Protein 7XRX (pdb70)

Organism: Pseudomonas aeruginosa (strain ATCC 15692 / DSM 22644 / CIP 104116 / JCM 14847 / LMG 12228 / 1C / PRS 101 / PAO1) (NCBI:txid208964)

B-factor: mean 23.04, std 9.78, range [2.26, 68.42]

Secondary structure (DSSP, 8-state):
-HHHHHHHHHHHHHHHHHHHHHHHHHHHHHHHHHHHHHHHHS-SHHHHHHHHHHHHHHHHHHHTTGGGTTTSHHHHHHHTTTS-----GGGTS---TT----TT-TTTT--TTT-SEEEETTEEEE-SS--HHHHHHTTTGGG-TT---SSHHHHHHHHH---TTTTSS------GGGG--STT--SS-HHHHHHHHHHHHHHHHHHHH--GGG-TT-TTSHHHHHHHS-HHHHHH-----TIIIIIIIII--HHHHHT-GGGSTTTTT--HHHHHHHHHHHHHHHHHTEEE-TTS-EEE-S-HHHHHHHH-HHHHHHHHHHHHHHHHHHHHHHHHHHHH---TT---TT-HHHHHHHHHHHHHHHHHHHHHHHHHHHTT--------TT---/--HHHHHHHHHHHHHHHHHHHHHHHHHHHHHHHHHHHHHHS-SHHHHHHHHHHHHHHHHHHHTTGGGTTTSHHHHHHHTTTS-----GGGTS---TT----TT-TTTT--TTT-SEEESSSSEEE-SS--HHHHHTTTTGGG-TT---SSHHHHHHHHH---TTTTSS------GGGG--GGG--SS-HHHHHHHHHHHHHHHHHHHH--GGG-TT-TTSHHHHHHHS-HHHHHH-----TIIIIIIIII--HHHHTT-GGGSTTTTT--HHHHHHHHHHHHHHHHHTEEE-TTS-EEE-S-HHHHHHHH-HHHHHHHHHHHHHHHHHHHHHHHHHHTT---TT---TT-HHHHHHHHHHHHHHHHHHHHHHHHHHHTT--------TT---/---HHHHHHHHHHHHHHHHHHHHHHHHHHHHHHHHHHHHHHS-SHHHHHHHHHHHHHHHHHHHTTGGGTTTSHHHHHHHTTTS-----GGGTS---TT----TT-TTTT--TTT-SEEEETTEEEE-SS--HHHHHTTTTGGG-TT---SSHHHHHHHHH---TTTTSS------GGGG--GGG--SS-HHHHHHHHHHHHHHHHHHHH--TTT-TT-TTSHHHHHHHS-HHHHHH-----TIIIIIIIII--HHHHHT-GGGSTTTTT--HHHHHHHHHHHHHHHHHTEEE-TTS-EEE-S-HHHHHHHH-HHHHHHHHHHHHHHHHHHHHHHHHHHTT---TT---TT-HHHHHHHHHHHHHHHHHHHHHHHHHHHTT--------TT---

Solvent-accessible surface area: 47659 Å² total

Nearest PDB structures (foldseek):
  7xrx-assembly2_B  TM=1.000E+00  e=7.780E-54  Pseudomonas aeruginosa PAO1
  4ecg-assembly1_A  TM=7.303E-01  e=6.014E-10  Parabacteroides distasonis ATCC 8503
  6xkw-assembly1_n  TM=1.378E-01  e=2.126E+00  Rhodobacter capsulatus SB 1003
  7xrx-assembly2_B  TM=1.001E+00  e=9.616E-55  Pseudomonas aeruginosa PAO1
  4ecg-assembly1_A  TM=7.564E-01  e=6.816E-10  Parabacteroides distasonis ATCC 8503

Foldseek 3Di:
DVLQVLLLQLLLLLLVQLLQLLVLLLVLLVVLLVLLVVCLVPPADVSLVSNVVSLVSSLLSVLLNLLLPPLQVVCVVQCLQAQQDDALLLLAADDDPVRDDDPQFQSSNQHLLADQWGQRPNDTDGNVDPALVRQSVQQCNNNDNNRHLAHSQVLLCLSFNAQPQQLDFDFRHDGSLCQVPDDSHDRPSNVSSSSSNSRRSVSNSVSSVCSVLSDPPDCPHVVVVLSPDRSLSSVLSLLSLQLLAANQLNQCVVCLVVLNLSSHSSNGSLCSLSSSLSNLVSVVCQQQSWDQHPVRDISGTNGVLVSLCVLPVVLSVQLNVLSVQLNVLSVVQVCCCPVVVRGLSNSHPPDPVSSVSSVSNSVSSVSSSVSSQVSSVSVVNHPSPHDNNPDDD/DDQVLLLFLLLLLLVQLLQLLVLLLVLLVVLLVLLVVCLVPPAPVSLVSNLVSLVSSLQSVLLNLLLPPLQVVCVVQCLQAQQDDALLLLAADDDPVRDDDPPDQSSNQHLLADQWGDRDDDIDGCVDPALVSQSVCCCNPVNNNHHRAHSQVLLCLSFNAQPQQLDFDFRHDGSLCQPDDPSHDRPNNVSSSSSNSRRSVSNSVSSVLSVLSDPPDCDHVSNVLSPDRSLSSLLSLLSLQLLAANQLNQCVVCLVVLNLSSHSSNGSLCSLSSSLSNLVSVVCQQQSWDQHPVRDMRGDSGVLVVLCVLPVVLSVQLNVLSVVLNVLSVVQVCCCPVVVCGLSNSHPVCPVSSVSSVSNSVSSVSSSVSSQVSCVSVVNHPSCHDNNPDDD/DFDQVLLLQLLLLLLVQLLQLLVLLLVLLVVLLVLLVVCLVPPAPVSLVSNVVSLLSSLQSVLLNLLLPPLQPVCVVQCLQAQQDDALCLLAADDDPVRDDDPPFQRSNQHLLADQWGDRPPDIGGCVDPALVRQSVCQCNPVNNNHHRAHSQVLLCLSFNAQPQQLDFDFRHDGSLCQPDDPSHPRPNNVSSSSSNSRRSVSNSVSSVVSVLSDPPDCPHVNVVLSPDRSLSSVLSLLSLQLLAANQLNQCVVCLVVLNLSSHSSNGSLCSLSSNLSNLVSVVCQQQSWDQHPVGDMSHTSGVLVSLCVLPVVLSVQLNVLSVVLNVLSVVQVCCCPVVVRGLSNSHPPCPVSSVSSVSNSVSSVSSSVSSQVSSVSVVNHPSCHDNNPDDD

Sequence (1178 aa):
KVDEAAAKAVIKNYADLAEATFADALSTAKDLQKAIDAFLAKPDAETLKAAKEAWFAARTPYSQSEAFRFGNAIIDDWEGQVNAWPLDEGLIDYVAKDYQHALGNPGATANIVANTEIQVGEDKIDVKEITGEKLASLNELGGSEANVATGYHAIEFLLWGQDLNGTGPGAGNRPATDYAQGKDCTGGHCDRRAAYLKAVTDLLVSDLEYAGQWKAGVADNYRAKLEAEPVDTGLRKFFGGSLSLGELAGERKVALEANSTEDEHDCFSDDTHHTLFFNGKSIRNIYLGEYKRIDGSVVKGPSLADLVAKADAAANDTLKADLADTEAKLQAIVDSAEKDGVHFDQIAPDNKDGQQKIRDAIAALVKQTGAIEQAAGKLGIQDLKPDNADHEFVDEAAAKAVIKNYADLAEATFADALSTAKDLQKAIDAFLAKPDAETLKAAKEAWFAARTPYSQSEAFRFGNAIIDDWEGQVNAWPLDEGLIDYVAKDYQHALGNPGATANIVANTEIQVGEDKIDVKEITGEKLASLNELGGSEANVATGYHAIEFLLWGQDLNGTGPGAGNRPATDYAQGKDCTGGHCDRRAAYLKAVTDLLVSDLEYAGQWKAGVADNYRAKLEAEPVDTGLRKFFGGSLSLGELAGERKVALEANSTEDEHDCFSDDTHHTLFFNGKSIRNIYLGEYKRIDGSVVKGPSLADLVAKADAAANDTLKADLADTEAKLQAIVDSAEKDGVHFDQIAPDNKDGQQKIRDAIAALVKQTGAIEQAAGKLGIQDLKPDNADHEFKVDEAAAKAVIKNYADLAEATFADALSTAKDLQKAIDAFLAKPDAETLKAAKEAWFAARTPYSQSEAFRFGNAIIDDWEGQVNAWPLDEGLIDYVAKDYQHALGNPGATANIVANTEIQVGEDKIDVKEITGEKLASLNELGGSEANVATGYHAIEFLLWGQDLNGTGPGAGNRPATDYAQGKDCTGGHCDRRAAYLKAVTDLLVSDLEYAGQWKAGVADNYRAKLEAEPVDTGLRKFFGGSLSLGELAGERKVALEANSTEDEHDCFSDDTHHTLFFNGKSIRNIYLGEYKRIDGSVVKGPSLADLVAKADAAANDTLKADLADTEAKLQAIVDSAEKDGVHFDQIAPDNKDGQQKIRDAIAALVKQTGAIEQAAGKLGIQDLKPDNADHEF

CATH classification: 1.20.1420.20

InterPro domains:
  IPR018976 Imelysin-like domain [PF09375] (67-422)
  IPR038352 Imelysin-like domain superfamily [G3DSA:1.20.1420.20] (27-430)

Structure (mmCIF, N/CA/C/O backbone):
data_7XRX
#
_entry.id   7XRX
#
_cell.length_a   87.927
_cell.length_b   78.141
_cell.length_c   99.916
_cell.angle_alpha   90.000
_cell.angle_beta   113.520
_cell.angle_gamma   90.000
#
_symmetry.space_group_name_H-M   'P 1 21 1'
#
loop_
_entity.id
_entity.type
_entity.pdbx_description
1 polymer 'Insulin-cleaving metalloproteinase outer membrane protein'
2 non-polymer 'CALCIUM ION'
3 water water
#
loop_
_atom_site.group_PDB
_atom_site.id
_atom_site.type_symbol
_atom_site.label_atom_id
_atom_site.label_alt_id
_atom_site.label_comp_id
_atom_site.label_asym_id
_atom_site.label_entity_id
_atom_site.label_seq_id
_atom_site.pdbx_PDB_ins_code
_atom_site.Cartn_x
_atom_site.Cartn_y
_atom_site.Cartn_z
_atom_site.occupancy
_atom_site.B_iso_or_equiv
_atom_site.auth_seq_id
_atom_site.auth_comp_id
_atom_site.auth_asym_id
_atom_site.auth_atom_id
_atom_site.pdbx_PDB_model_num
ATOM 1 N N . LYS A 1 1 ? -46.285 91.388 73.606 1.00 20.45 1 LYS A N 1
ATOM 2 C CA . LYS A 1 1 ? -45.161 91.180 74.511 1.00 22.97 1 LYS A CA 1
ATOM 3 C C . LYS A 1 1 ? -44.713 89.722 74.478 1.00 20.55 1 LYS A C 1
ATOM 4 O O . LYS A 1 1 ? -43.515 89.442 74.474 1.00 19.47 1 LYS A O 1
ATOM 10 N N . VAL A 1 2 ? -45.679 88.799 74.411 1.00 20.10 2 VAL A N 1
ATOM 11 C CA . VAL A 1 2 ? -45.346 87.375 74.415 1.00 18.87 2 VAL A CA 1
ATOM 12 C C . VAL A 1 2 ? -44.659 86.972 73.106 1.00 18.14 2 VAL A C 1
ATOM 13 O O . VAL A 1 2 ? -43.685 86.208 73.115 1.00 15.91 2 VAL A O 1
ATOM 17 N N . ASP A 1 3 ? -45.150 87.469 71.963 1.00 20.82 3 ASP A N 1
ATOM 18 C CA . ASP A 1 3 ? -44.515 87.146 70.679 1.00 21.65 3 ASP A CA 1
ATOM 19 C C . ASP A 1 3 ? -43.097 87.691 70.607 1.00 17.40 3 ASP A C 1
ATOM 20 O O . ASP A 1 3 ? -42.187 87.017 70.108 1.00 18.97 3 ASP A O 1
ATOM 25 N N . GLU A 1 4 ? -42.898 88.929 71.068 1.00 19.03 4 GLU A N 1
ATOM 26 C CA . GLU A 1 4 ? -41.560 89.512 71.063 1.00 17.99 4 GLU A CA 1
ATOM 27 C C . GLU A 1 4 ? -40.620 88.734 71.979 1.00 16.84 4 GLU A C 1
ATOM 28 O O . GLU A 1 4 ? -39.464 88.477 71.622 1.00 14.98 4 GLU A O 1
ATOM 34 N N . ALA A 1 5 ? -41.103 88.344 73.163 1.00 16.30 5 ALA A N 1
ATOM 35 C CA . ALA A 1 5 ? -40.265 87.598 74.091 1.00 14.19 5 ALA A CA 1
ATOM 36 C C . ALA A 1 5 ? -39.876 86.237 73.515 1.00 12.66 5 ALA A C 1
ATOM 37 O O . ALA A 1 5 ? -38.753 85.762 73.730 1.00 13.01 5 ALA A O 1
ATOM 39 N N . ALA A 1 6 ? -40.791 85.590 72.783 1.00 12.95 6 ALA A N 1
ATOM 40 C CA . ALA A 1 6 ? -40.460 84.311 72.159 1.00 14.01 6 ALA A CA 1
ATOM 41 C C . ALA A 1 6 ? -39.380 84.471 71.091 1.00 13.67 6 ALA A C 1
ATOM 42 O O . ALA A 1 6 ? -38.456 83.649 71.002 1.00 12.01 6 ALA A O 1
ATOM 44 N N . ALA A 1 7 ? -39.489 85.506 70.255 1.00 13.40 7 ALA A N 1
ATOM 45 C CA . ALA A 1 7 ? -38.442 85.762 69.267 1.00 12.59 7 ALA A CA 1
ATOM 46 C C . ALA A 1 7 ? -37.113 86.074 69.951 1.00 12.31 7 ALA A C 1
ATOM 47 O O . ALA A 1 7 ? -36.060 85.577 69.535 1.00 11.77 7 ALA A O 1
ATOM 49 N N . LYS A 1 8 ? -37.150 86.894 71.007 1.00 12.29 8 LYS A N 1
ATOM 50 C CA . LYS A 1 8 ? -35.948 87.199 71.781 1.00 14.96 8 LYS A CA 1
ATOM 51 C C . LYS A 1 8 ? -35.284 85.931 72.314 1.00 13.71 8 LYS A C 1
ATOM 52 O O . LYS A 1 8 ? -34.053 85.804 72.279 1.00 14.65 8 LYS A O 1
ATOM 58 N N . ALA A 1 9 ? -36.080 84.983 72.815 1.00 13.57 9 ALA A N 1
ATOM 59 C CA . ALA A 1 9 ? -35.507 83.751 73.358 1.00 13.28 9 ALA A CA 1
ATOM 60 C C . ALA A 1 9 ? -34.844 82.917 72.266 1.00 12.50 9 ALA A C 1
ATOM 61 O O . ALA A 1 9 ? -33.820 82.259 72.509 1.00 12.66 9 ALA A O 1
ATOM 63 N N . VAL A 1 10 ? -35.423 82.918 71.065 1.00 13.51 10 VAL A N 1
ATOM 64 C CA . VAL A 1 10 ? -34.858 82.166 69.951 1.00 13.11 10 VAL A CA 1
ATOM 65 C C . VAL A 1 10 ? -33.528 82.777 69.515 1.00 13.50 10 VAL A C 1
ATOM 66 O O . VAL A 1 10 ? -32.561 82.060 69.236 1.00 13.70 10 VAL A O 1
ATOM 70 N N . ILE A 1 11 ? -33.449 84.111 69.469 1.00 13.26 11 ILE A N 1
ATOM 71 C CA . ILE A 1 11 ? -32.215 84.780 69.047 1.00 13.72 11 ILE A CA 1
ATOM 72 C C . ILE A 1 11 ? -31.125 84.600 70.092 1.00 14.86 11 ILE A C 1
ATOM 73 O O . ILE A 1 11 ? -29.936 84.479 69.760 1.00 13.76 11 ILE A O 1
ATOM 78 N N . LYS A 1 12 ? -31.507 84.556 71.364 1.00 15.32 12 LYS A N 1
ATOM 79 C CA . LYS A 1 12 ? -30.541 84.318 72.426 1.00 15.68 12 LYS A CA 1
ATOM 80 C C . LYS A 1 12 ? -29.950 82.916 72.321 1.00 13.66 12 LYS A C 1
ATOM 81 O O . LYS A 1 12 ? -28.734 82.736 72.461 1.00 14.29 12 LYS A O 1
ATOM 87 N N . ASN A 1 13 ? -30.798 81.908 72.081 1.00 15.14 13 ASN A N 1
ATOM 88 C CA . ASN A 1 13 ? -30.295 80.553 71.878 1.00 15.78 13 ASN A CA 1
ATOM 89 C C . ASN A 1 13 ? -29.429 80.469 70.628 1.00 14.06 13 ASN A C 1
ATOM 90 O O . ASN A 1 13 ? -28.415 79.755 70.606 1.00 14.21 13 ASN A O 1
ATOM 95 N N . TYR A 1 14 ? -29.830 81.177 69.572 1.00 13.10 14 TYR A N 1
ATOM 96 C CA . TYR A 1 14 ? -29.025 81.257 68.360 1.00 13.08 14 TYR A CA 1
ATOM 97 C C . TYR A 1 14 ? -27.601 81.725 68.674 1.00 14.15 14 TYR A C 1
ATOM 98 O O . TYR A 1 14 ? -26.619 81.125 68.218 1.00 12.84 14 TYR A O 1
ATOM 107 N N . ALA A 1 15 ? -27.469 82.764 69.500 1.00 14.12 15 ALA A N 1
ATOM 108 C CA . ALA A 1 15 ? -26.142 83.225 69.899 1.00 13.30 15 ALA A CA 1
ATOM 109 C C . ALA A 1 15 ? -25.412 82.178 70.738 1.00 15.14 15 ALA A C 1
ATOM 110 O O . ALA A 1 15 ? -24.181 82.050 70.632 1.00 14.87 15 ALA A O 1
ATOM 112 N N . ASP A 1 16 ? -26.149 81.418 71.564 1.00 14.23 16 ASP A N 1
ATOM 113 C CA . ASP A 1 16 ? -25.547 80.330 72.340 1.00 13.95 16 ASP A CA 1
ATOM 114 C C . ASP A 1 16 ? -25.006 79.226 71.436 1.00 16.29 16 ASP A C 1
ATOM 115 O O . ASP A 1 16 ? -23.956 78.634 71.724 1.00 14.71 16 ASP A O 1
ATOM 120 N N . LEU A 1 17 ? -25.731 78.902 70.364 1.00 13.29 17 LEU A N 1
ATOM 121 C CA . LEU A 1 17 ? -25.219 77.933 69.401 1.00 14.12 17 LEU A CA 1
ATOM 122 C C . LEU A 1 17 ? -23.925 78.425 68.773 1.00 14.01 17 LEU A C 1
ATOM 123 O O . LEU A 1 17 ? -22.959 77.664 68.644 1.00 14.94 17 LEU A O 1
ATOM 128 N N . ALA A 1 18 ? -23.889 79.699 68.374 1.00 13.97 18 ALA A N 1
ATOM 129 C CA . ALA A 1 18 ? -22.676 80.242 67.775 1.00 16.01 18 ALA A CA 1
ATOM 130 C C . ALA A 1 18 ? -21.538 80.271 68.782 1.00 14.97 18 ALA A C 1
ATOM 131 O O . ALA A 1 18 ? -20.401 79.916 68.449 1.00 15.94 18 ALA A O 1
ATOM 133 N N . GLU A 1 19 ? -21.829 80.687 70.018 1.00 13.13 19 GLU A N 1
ATOM 134 C CA . GLU A 1 19 ? -20.831 80.682 71.084 1.00 15.83 19 GLU A CA 1
ATOM 135 C C . GLU A 1 19 ? -20.200 79.300 71.251 1.00 13.90 19 GLU A C 1
ATOM 136 O O . GLU A 1 19 ? -18.973 79.171 71.348 1.00 13.60 19 GLU A O 1
ATOM 142 N N . ALA A 1 20 ? -21.028 78.254 71.283 1.00 15.88 20 ALA A N 1
ATOM 143 C CA . ALA A 1 20 ? -20.514 76.905 71.513 1.00 18.09 20 ALA A CA 1
ATOM 144 C C . ALA A 1 20 ? -19.785 76.371 70.286 1.00 16.25 20 ALA A C 1
ATOM 145 O O . ALA A 1 20 ? -18.776 75.659 70.414 1.00 15.81 20 ALA A O 1
ATOM 147 N N . THR A 1 21 ? -20.293 76.680 69.089 1.00 13.04 21 THR A N 1
ATOM 148 C CA . THR A 1 21 ? -19.625 76.242 67.868 1.00 13.49 21 THR A CA 1
ATOM 149 C C . THR A 1 21 ? -18.239 76.873 67.750 1.00 17.53 21 THR A C 1
ATOM 150 O O . THR A 1 21 ? -17.238 76.170 67.548 1.00 16.71 21 THR A O 1
ATOM 154 N N . PHE A 1 22 ? -18.150 78.194 67.914 1.00 15.14 22 PHE A N 1
ATOM 155 C CA . PHE A 1 22 ? -16.843 78.833 67.795 1.00 15.40 22 PHE A CA 1
ATOM 156 C C . PHE A 1 22 ? -15.925 78.451 68.945 1.00 17.89 22 PHE A C 1
ATOM 157 O O . PHE A 1 22 ? -14.707 78.374 68.762 1.00 18.00 22 PHE A O 1
ATOM 165 N N . ALA A 1 23 ? -16.483 78.194 70.129 1.00 17.92 23 ALA A N 1
ATOM 166 C CA . ALA A 1 23 ? -15.658 77.700 71.227 1.00 19.31 23 ALA A CA 1
ATOM 167 C C . ALA A 1 23 ? -15.052 76.341 70.889 1.00 18.00 23 ALA A C 1
ATOM 168 O O . ALA A 1 23 ? -13.882 76.078 71.200 1.00 18.75 23 ALA A O 1
ATOM 170 N N . ASP A 1 24 ? -15.839 75.461 70.252 1.00 17.87 24 ASP A N 1
ATOM 171 C CA . ASP A 1 24 ? -15.318 74.169 69.814 1.00 17.49 24 ASP A CA 1
ATOM 172 C C . ASP A 1 24 ? -14.271 74.339 68.718 1.00 17.03 24 ASP A C 1
ATOM 173 O O . ASP A 1 24 ? -13.249 73.640 68.709 1.00 17.21 24 ASP A O 1
ATOM 178 N N . ALA A 1 25 ? -14.524 75.242 67.767 1.00 17.14 25 ALA A N 1
ATOM 179 C CA . ALA A 1 25 ? -13.526 75.544 66.749 1.00 15.98 25 ALA A CA 1
ATOM 180 C C . ALA A 1 25 ? -12.225 76.029 67.383 1.00 16.78 25 ALA A C 1
ATOM 181 O O . ALA A 1 25 ? -11.134 75.613 66.974 1.00 17.04 25 ALA A O 1
ATOM 183 N N . LEU A 1 26 ? -12.322 76.891 68.399 1.00 17.14 26 LEU A N 1
ATOM 184 C CA . LEU A 1 26 ? -11.119 77.395 69.065 1.00 16.26 26 LEU A CA 1
ATOM 185 C C . LEU A 1 26 ? -10.363 76.272 69.779 1.00 16.69 26 LEU A C 1
ATOM 186 O O . LEU A 1 26 ? -9.136 76.149 69.643 1.00 17.85 26 LEU A O 1
ATOM 191 N N . SER A 1 27 ? -11.074 75.436 70.540 1.00 17.32 27 SER A N 1
ATOM 192 C CA . SER A 1 27 ? -10.382 74.397 71.300 1.00 22.26 27 SER A CA 1
ATOM 193 C C . SER A 1 27 ? -9.723 73.371 70.376 1.00 22.34 27 SER A C 1
ATOM 194 O O . SER A 1 27 ? -8.592 72.933 70.634 1.00 21.53 27 SER A O 1
ATOM 197 N N . THR A 1 28 ? -10.399 72.988 69.282 1.00 20.12 28 THR A N 1
ATOM 198 C CA . THR A 1 28 ? -9.782 72.053 68.342 1.00 19.52 28 THR A CA 1
ATOM 199 C C . THR A 1 28 ? -8.635 72.700 67.577 1.00 19.56 28 THR A C 1
ATOM 200 O O . THR A 1 28 ? -7.669 72.014 67.210 1.00 20.86 28 THR A O 1
ATOM 204 N N . ALA A 1 29 ? -8.715 74.008 67.317 1.00 18.28 29 ALA A N 1
ATOM 205 C CA . ALA A 1 29 ? -7.561 74.689 66.741 1.00 19.82 29 ALA A CA 1
ATOM 206 C C . ALA A 1 29 ? -6.381 74.701 67.709 1.00 20.23 29 ALA A C 1
ATOM 207 O O . ALA A 1 29 ? -5.226 74.640 67.272 1.00 20.84 29 ALA A O 1
ATOM 209 N N . LYS A 1 30 ? -6.643 74.773 69.019 1.00 20.13 30 LYS A N 1
ATOM 210 C CA . LYS A 1 30 ? -5.549 74.690 69.984 1.00 22.45 30 LYS A CA 1
ATOM 211 C C . LYS A 1 30 ? -4.925 73.299 69.998 1.00 22.09 30 LYS A C 1
ATOM 212 O O . LYS A 1 30 ? -3.701 73.169 70.133 1.00 22.84 30 LYS A O 1
ATOM 218 N N . ASP A 1 31 ? -5.750 72.250 69.879 1.00 22.45 31 ASP A N 1
ATOM 219 C CA . ASP A 1 31 ? -5.224 70.897 69.697 1.00 23.26 31 ASP A CA 1
ATOM 220 C C . ASP A 1 31 ? -4.355 70.811 68.449 1.00 23.53 31 ASP A C 1
ATOM 221 O O . ASP A 1 31 ? -3.286 70.184 68.464 1.00 21.76 31 ASP A O 1
ATOM 226 N N . LEU A 1 32 ? -4.820 71.410 67.349 1.00 20.49 32 LEU A N 1
ATOM 227 C CA . LEU A 1 32 ? -4.039 71.447 66.119 1.00 19.53 32 LEU A CA 1
ATOM 228 C C . LEU A 1 32 ? -2.714 72.168 66.331 1.00 20.86 32 LEU A C 1
ATOM 229 O O . LEU A 1 32 ? -1.670 71.733 65.827 1.00 21.05 32 LEU A O 1
ATOM 234 N N . GLN A 1 33 ? -2.744 73.288 67.062 1.00 20.54 33 GLN A N 1
ATOM 235 C CA . GLN A 1 33 ? -1.520 74.017 67.369 1.00 22.13 33 GLN A CA 1
ATOM 236 C C . GLN A 1 33 ? -0.514 73.129 68.096 1.00 25.64 33 GLN A C 1
ATOM 237 O O . GLN A 1 33 ? 0.683 73.131 67.775 1.00 22.62 33 GLN A O 1
ATOM 243 N N . LYS A 1 34 ? -0.986 72.343 69.063 1.00 22.36 34 LYS A N 1
ATOM 244 C CA . LYS A 1 34 ? -0.059 71.501 69.819 1.00 27.96 34 LYS A CA 1
ATOM 245 C C . LYS A 1 34 ? 0.486 70.370 68.945 1.00 26.78 34 LYS A C 1
ATOM 246 O O . LYS A 1 34 ? 1.676 70.034 69.020 1.00 27.11 34 LYS A O 1
ATOM 252 N N . ALA A 1 35 ? -0.352 69.763 68.086 1.00 23.72 35 ALA A N 1
ATOM 253 C CA . ALA A 1 35 ? 0.138 68.727 67.181 1.00 23.64 35 ALA A CA 1
ATOM 254 C C . ALA A 1 35 ? 1.108 69.303 66.154 1.00 24.25 35 ALA A C 1
ATOM 255 O O . ALA A 1 35 ? 2.106 68.659 65.810 1.00 24.02 35 ALA A O 1
ATOM 257 N N . ILE A 1 36 ? 0.846 70.516 65.658 1.00 23.32 36 ILE A N 1
ATOM 258 C CA . ILE A 1 36 ? 1.790 71.147 64.735 1.00 25.00 36 ILE A CA 1
ATOM 259 C C . ILE A 1 36 ? 3.108 71.474 65.441 1.00 25.37 36 ILE A C 1
ATOM 260 O O . ILE A 1 36 ? 4.193 71.246 64.890 1.00 23.39 36 ILE A O 1
ATOM 265 N N . ASP A 1 37 ? 3.039 71.987 66.677 1.00 26.81 37 ASP A N 1
ATOM 266 C CA . ASP A 1 37 ? 4.250 72.215 67.464 1.00 27.77 37 ASP A CA 1
ATOM 267 C C . ASP A 1 37 ? 5.051 70.930 67.639 1.00 26.00 37 ASP A C 1
ATOM 268 O O . ASP A 1 37 ? 6.285 70.934 67.529 1.00 25.74 37 ASP A O 1
ATOM 273 N N . ALA A 1 38 ? 4.367 69.823 67.935 1.00 24.97 38 ALA A N 1
ATOM 274 C CA . ALA A 1 38 ? 5.054 68.543 68.087 1.00 26.80 38 ALA A CA 1
ATOM 275 C C . ALA A 1 38 ? 5.681 68.100 66.775 1.00 28.25 38 ALA A C 1
ATOM 276 O O . ALA A 1 38 ? 6.762 67.494 66.758 1.00 26.31 38 ALA A O 1
ATOM 278 N N . PHE A 1 39 ? 5.011 68.394 65.663 1.00 24.77 39 PHE A N 1
ATOM 279 C CA . PHE A 1 39 ? 5.512 68.011 64.351 1.00 24.65 39 PHE A CA 1
ATOM 280 C C . PHE A 1 39 ? 6.769 68.795 63.998 1.00 25.14 39 PHE A C 1
ATOM 281 O O . PHE A 1 39 ? 7.768 68.216 63.556 1.00 26.52 39 PHE A O 1
ATOM 289 N N . LEU A 1 40 ? 6.748 70.112 64.211 1.00 21.05 40 LEU A N 1
ATOM 290 C CA . LEU A 1 40 ? 7.913 70.931 63.893 1.00 25.45 40 LEU A CA 1
ATOM 291 C C . LEU A 1 40 ? 9.118 70.540 64.742 1.00 28.31 40 LEU A C 1
ATOM 292 O O . LEU A 1 40 ? 10.261 70.582 64.266 1.00 28.05 40 LEU A O 1
ATOM 297 N N . ALA A 1 41 ? 8.879 70.150 65.998 1.00 28.23 41 ALA A N 1
ATOM 298 C CA . ALA A 1 41 ? 9.975 69.755 66.880 1.00 29.44 41 ALA A CA 1
ATOM 299 C C . ALA A 1 41 ? 10.592 68.426 66.455 1.00 31.07 41 ALA A C 1
ATOM 300 O O . ALA A 1 41 ? 11.811 68.238 66.572 1.00 32.16 41 ALA A O 1
ATOM 302 N N . LYS A 1 42 ? 9.776 67.490 65.969 1.00 30.54 42 LYS A N 1
ATOM 303 C CA . LYS A 1 42 ? 10.229 66.139 65.619 1.00 31.18 42 LYS A CA 1
ATOM 304 C C . LYS A 1 42 ? 9.499 65.675 64.362 1.00 31.66 42 LYS A C 1
ATOM 305 O O . LYS A 1 42 ? 8.599 64.825 64.416 1.00 31.58 42 LYS A O 1
ATOM 311 N N . PRO A 1 43 ? 9.873 66.211 63.196 1.00 28.18 43 PRO A N 1
ATOM 312 C CA . PRO A 1 43 ? 9.119 65.927 61.960 1.00 28.96 43 PRO A CA 1
ATOM 313 C C . PRO A 1 43 ? 9.385 64.523 61.432 1.00 28.84 43 PRO A C 1
ATOM 314 O O . PRO A 1 43 ? 10.506 64.199 61.034 1.00 29.53 43 PRO A O 1
ATOM 318 N N . ASP A 1 44 ? 8.346 63.691 61.421 1.00 26.11 44 ASP A N 1
ATOM 319 C CA . ASP A 1 44 ? 8.429 62.370 60.810 1.00 30.11 44 ASP A CA 1
ATOM 320 C C . ASP A 1 44 ? 7.027 61.942 60.397 1.00 31.20 44 ASP A C 1
ATOM 321 O O . ASP A 1 44 ? 6.064 62.709 60.504 1.00 32.26 44 ASP A O 1
ATOM 326 N N . ALA A 1 45 ? 6.922 60.700 59.917 1.00 30.30 45 ALA A N 1
ATOM 327 C CA . ALA A 1 45 ? 5.644 60.206 59.412 1.00 29.87 45 ALA A CA 1
ATOM 328 C C . ALA A 1 45 ? 4.563 60.251 60.483 1.00 29.50 45 ALA A C 1
ATOM 329 O O . ALA A 1 45 ? 3.429 60.658 60.211 1.00 30.48 45 ALA A O 1
ATOM 331 N N . GLU A 1 46 ? 4.892 59.841 61.710 1.00 31.35 46 GLU A N 1
ATOM 332 C CA . GLU A 1 46 ? 3.852 59.703 62.723 1.00 31.69 46 GLU A CA 1
ATOM 333 C C . GLU A 1 46 ? 3.413 61.054 63.282 1.00 28.99 46 GLU A C 1
ATOM 334 O O . GLU A 1 46 ? 2.216 61.261 63.519 1.00 29.91 46 GLU A O 1
ATOM 340 N N . THR A 1 47 ? 4.346 61.989 63.507 1.00 26.02 47 THR A N 1
ATOM 341 C CA . THR A 1 47 ? 3.923 63.307 63.968 1.00 27.40 47 THR A CA 1
ATOM 342 C C . THR A 1 47 ? 3.243 64.097 62.854 1.00 26.90 47 THR A C 1
ATOM 343 O O . THR A 1 47 ? 2.391 64.949 63.135 1.00 26.17 47 THR A O 1
ATOM 347 N N . LEU A 1 48 ? 3.590 63.832 61.590 1.00 26.56 48 LEU A N 1
ATOM 348 C CA . LEU A 1 48 ? 2.861 64.473 60.497 1.00 26.27 48 LEU A CA 1
ATOM 349 C C . LEU A 1 48 ? 1.430 63.957 60.435 1.00 26.43 48 LEU A C 1
ATOM 350 O O . LEU A 1 48 ? 0.480 64.740 60.302 1.00 25.42 48 LEU A O 1
ATOM 355 N N . LYS A 1 49 ? 1.257 62.638 60.534 1.00 26.70 49 LYS A N 1
ATOM 356 C CA . LYS A 1 49 ? -0.088 62.073 60.528 1.00 27.08 49 LYS A CA 1
ATOM 357 C C . LYS A 1 49 ? -0.916 62.606 61.688 1.00 27.53 49 LYS A C 1
ATOM 358 O O . LYS A 1 49 ? -2.120 62.854 61.541 1.00 27.92 49 LYS A O 1
ATOM 364 N N . ALA A 1 50 ? -0.293 62.792 62.851 1.00 26.96 50 ALA A N 1
ATOM 365 C CA . ALA A 1 50 ? -1.020 63.349 63.987 1.00 26.02 50 ALA A CA 1
ATOM 366 C C . ALA A 1 50 ? -1.482 64.772 63.699 1.00 25.66 50 ALA A C 1
ATOM 367 O O . ALA A 1 50 ? -2.584 65.171 64.099 1.00 21.92 50 ALA A O 1
ATOM 369 N N . ALA A 1 51 ? -0.650 65.554 63.005 1.00 23.05 51 ALA A N 1
ATOM 370 C CA . ALA A 1 51 ? -1.044 66.910 62.640 1.00 22.98 51 ALA A CA 1
ATOM 371 C C . ALA A 1 51 ? -2.209 66.894 61.659 1.00 22.77 51 ALA A C 1
ATOM 372 O O . ALA A 1 51 ? -3.140 67.703 61.775 1.00 22.36 51 ALA A O 1
ATOM 374 N N . LYS A 1 52 ? -2.174 65.975 60.691 1.00 20.33 52 LYS A N 1
ATOM 375 C CA . LYS A 1 52 ? -3.270 65.844 59.737 1.00 22.36 52 LYS A CA 1
ATOM 376 C C . LYS A 1 52 ? -4.571 65.467 60.438 1.00 24.56 52 LYS A C 1
ATOM 377 O O . LYS A 1 52 ? -5.637 66.023 60.139 1.00 21.51 52 LYS A O 1
ATOM 383 N N . GLU A 1 53 ? -4.506 64.509 61.368 1.00 22.58 53 GLU A N 1
ATOM 384 C CA . GLU A 1 53 ? -5.708 64.127 62.108 1.00 24.44 53 GLU A CA 1
ATOM 385 C C . GLU A 1 53 ? -6.250 65.295 62.923 1.00 22.10 53 GLU A C 1
ATOM 386 O O . GLU A 1 53 ? -7.469 65.490 63.008 1.00 22.74 53 GLU A O 1
ATOM 392 N N . ALA A 1 54 ? -5.364 66.096 63.517 1.00 22.06 54 ALA A N 1
ATOM 393 C CA . ALA A 1 54 ? -5.834 67.256 64.269 1.00 20.22 54 ALA A CA 1
ATOM 394 C C . ALA A 1 54 ? -6.481 68.288 63.347 1.00 19.62 54 ALA A C 1
ATOM 395 O O . ALA A 1 54 ? -7.444 68.963 63.741 1.00 17.77 54 ALA A O 1
ATOM 397 N N . TRP A 1 55 ? -5.965 68.430 62.121 1.00 19.79 55 TRP A N 1
ATOM 398 C CA . TRP A 1 55 ? -6.593 69.336 61.161 1.00 17.63 55 TRP A CA 1
ATOM 399 C C . TRP A 1 55 ? -8.007 68.874 60.820 1.00 17.39 55 TRP A C 1
ATOM 400 O O . TRP A 1 55 ? -8.960 69.664 60.863 1.00 16.36 55 TRP A O 1
ATOM 411 N N . PHE A 1 56 ? -8.159 67.591 60.479 1.00 17.45 56 PHE A N 1
ATOM 412 C CA . PHE A 1 56 ? -9.483 67.020 60.237 1.00 19.49 56 PHE A CA 1
ATOM 413 C C . PHE A 1 56 ? -10.440 67.330 61.382 1.00 22.28 56 PHE A C 1
ATOM 414 O O . PHE A 1 56 ? -11.588 67.737 61.156 1.00 20.51 56 PHE A O 1
ATOM 422 N N . ALA A 1 57 ? -9.985 67.128 62.624 1.00 17.85 57 ALA A N 1
ATOM 423 C CA . ALA A 1 57 ? -10.869 67.327 63.768 1.00 17.28 57 ALA A CA 1
ATOM 424 C C . ALA A 1 57 ? -11.221 68.798 63.962 1.00 18.16 57 ALA A C 1
ATOM 425 O O . ALA A 1 57 ? -12.338 69.115 64.394 1.00 18.76 57 ALA A O 1
ATOM 427 N N . ALA A 1 58 ? -10.297 69.710 63.642 1.00 18.27 58 ALA A N 1
ATOM 428 C CA . ALA A 1 58 ? -10.581 71.135 63.772 1.00 17.51 58 ALA A CA 1
ATOM 429 C C . ALA A 1 58 ? -11.623 71.613 62.764 1.00 19.12 58 ALA A C 1
ATOM 430 O O . ALA A 1 58 ? -12.286 72.633 63.007 1.00 16.72 58 ALA A O 1
ATOM 432 N N . ARG A 1 59 ? -11.784 70.893 61.649 1.00 17.39 59 ARG A N 1
ATOM 433 C CA . ARG A 1 59 ? -12.691 71.330 60.592 1.00 17.55 59 ARG A CA 1
ATOM 434 C C . ARG A 1 59 ? -14.149 71.133 60.986 1.00 17.08 59 ARG A C 1
ATOM 435 O O . ARG A 1 59 ? -15.007 71.951 60.634 1.00 16.82 59 ARG A O 1
ATOM 443 N N . THR A 1 60 ? -14.448 70.057 61.711 1.00 15.71 60 THR A N 1
ATOM 444 C CA . THR A 1 60 ? -15.834 69.719 62.042 1.00 17.16 60 THR A CA 1
ATOM 445 C C . THR A 1 60 ? -16.599 70.840 62.740 1.00 16.77 60 THR A C 1
ATOM 446 O O . THR A 1 60 ? -17.692 71.197 62.265 1.00 17.50 60 THR A O 1
ATOM 450 N N . PRO A 1 61 ? -16.117 71.440 63.837 1.00 17.12 61 PRO A N 1
ATOM 451 C CA . PRO A 1 61 ? -16.869 72.585 64.373 1.00 17.24 61 PRO A CA 1
ATOM 452 C C . PRO A 1 61 ? -16.830 73.807 63.469 1.00 14.86 61 PRO A C 1
ATOM 453 O O . PRO A 1 61 ? -17.847 74.509 63.362 1.00 13.13 61 PRO A O 1
ATOM 457 N N . TYR A 1 62 ? -15.701 74.095 62.804 1.00 15.56 62 TYR A N 1
ATOM 458 C CA . TYR A 1 62 ? -15.673 75.312 61.996 1.00 14.94 62 TYR A CA 1
ATOM 459 C C . TYR A 1 62 ? -16.681 75.234 60.861 1.00 13.56 62 TYR A C 1
ATOM 460 O O . TYR A 1 62 ? -17.414 76.202 60.604 1.00 13.12 62 TYR A O 1
ATOM 469 N N . SER A 1 63 ? -16.755 74.086 60.183 1.00 13.99 63 SER A N 1
ATOM 470 C CA . SER A 1 63 ? -17.704 73.971 59.082 1.00 14.68 63 SER A CA 1
ATOM 471 C C . SER A 1 63 ? -19.138 74.156 59.565 1.00 14.48 63 SER A C 1
ATOM 472 O O . SER A 1 63 ? -19.974 74.700 58.835 1.00 13.33 63 SER A O 1
ATOM 475 N N . GLN A 1 64 ? -19.429 73.769 60.807 1.00 13.88 64 GLN A N 1
ATOM 476 C CA . GLN A 1 64 ? -20.763 73.973 61.362 1.00 13.41 64 GLN A CA 1
ATOM 477 C C . GLN A 1 64 ? -21.030 75.414 61.772 1.00 13.46 64 GLN A C 1
ATOM 478 O O . GLN A 1 64 ? -22.149 75.719 62.200 1.00 13.67 64 GLN A O 1
ATOM 484 N N . SER A 1 65 ? -20.052 76.308 61.658 1.00 12.86 65 SER A N 1
ATOM 485 C CA . SER A 1 65 ? -20.305 77.711 61.958 1.00 13.08 65 SER A CA 1
ATOM 486 C C . SER A 1 65 ? -20.712 78.519 60.731 1.00 13.81 65 SER A C 1
ATOM 487 O O . SER A 1 65 ? -21.149 79.666 60.881 1.00 13.19 65 SER A O 1
ATOM 490 N N . GLU A 1 66 ? -20.617 77.957 59.524 1.00 12.40 66 GLU A N 1
ATOM 491 C CA . GLU A 1 66 ? -20.647 78.833 58.352 1.00 12.15 66 GLU A CA 1
ATOM 492 C C . GLU A 1 66 ? -22.038 79.364 58.008 1.00 11.66 66 GLU A C 1
ATOM 493 O O . GLU A 1 66 ? -22.136 80.349 57.269 1.00 10.84 66 GLU A O 1
ATOM 499 N N . ALA A 1 67 ? -23.112 78.775 58.532 1.00 12.72 67 ALA A N 1
ATOM 500 C CA . ALA A 1 67 ? -24.424 79.373 58.300 1.00 13.33 67 ALA A CA 1
ATOM 501 C C . ALA A 1 67 ? -24.689 80.574 59.202 1.00 13.85 67 ALA A C 1
ATOM 502 O O . ALA A 1 67 ? -25.739 81.211 59.071 1.00 13.52 67 ALA A O 1
ATOM 504 N N . PHE A 1 68 ? -23.770 80.892 60.115 1.00 13.14 68 PHE A N 1
ATOM 505 C CA . PHE A 1 68 ? -23.800 82.177 60.795 1.00 14.19 68 PHE A CA 1
ATOM 506 C C . PHE A 1 68 ? -23.233 83.301 59.927 1.00 15.98 68 PHE A C 1
ATOM 507 O O . PHE A 1 68 ? -23.443 84.479 60.244 1.00 15.33 68 PHE A O 1
ATOM 515 N N . ARG A 1 69 ? -22.551 82.968 58.833 1.00 14.48 69 ARG A N 1
ATOM 516 C CA . ARG A 1 69 ? -22.121 83.972 57.869 1.00 15.33 69 ARG A CA 1
ATOM 517 C C . ARG A 1 69 ? -23.334 84.606 57.182 1.00 16.92 69 ARG A C 1
ATOM 518 O O . ARG A 1 69 ? -24.468 84.126 57.289 1.00 16.98 69 ARG A O 1
ATOM 526 N N . PHE A 1 70 ? -23.069 85.701 56.464 1.00 14.12 70 PHE A N 1
ATOM 527 C CA . PHE A 1 70 ? -24.039 86.418 55.629 1.00 15.11 70 PHE A CA 1
ATOM 528 C C . PHE A 1 70 ? -25.056 87.193 56.459 1.00 14.50 70 PHE A C 1
ATOM 529 O O . PHE A 1 70 ? -25.287 88.379 56.204 1.00 16.36 70 PHE A O 1
ATOM 537 N N . GLY A 1 71 ? -25.682 86.538 57.441 1.00 16.31 71 GLY A N 1
ATOM 538 C CA . GLY A 1 71 ? -26.553 87.258 58.352 1.00 15.45 71 GLY A CA 1
ATOM 539 C C . GLY A 1 71 ? -25.793 88.120 59.341 1.00 18.25 71 GLY A C 1
ATOM 540 O O . GLY A 1 71 ? -26.279 89.179 59.749 1.00 17.21 71 GLY A O 1
ATOM 541 N N . ASN A 1 72 ? -24.589 87.697 59.730 1.00 17.81 72 ASN A N 1
ATOM 542 C CA . ASN A 1 72 ? -23.798 88.397 60.737 1.00 17.65 72 ASN A CA 1
ATOM 543 C C . ASN A 1 72 ? -22.538 88.953 60.069 1.00 18.86 72 ASN A C 1
ATOM 544 O O . ASN A 1 72 ? -21.570 88.225 59.837 1.00 17.20 72 ASN A O 1
ATOM 549 N N . ALA A 1 73 ? -22.556 90.256 59.773 1.00 20.71 73 ALA A N 1
ATOM 550 C CA . ALA A 1 73 ? -21.483 90.862 58.983 1.00 25.74 73 ALA A CA 1
ATOM 551 C C . ALA A 1 73 ? -20.117 90.726 59.648 1.00 25.02 73 ALA A C 1
ATOM 552 O O . ALA A 1 73 ? -19.096 90.708 58.951 1.00 26.87 73 ALA A O 1
ATOM 554 N N . ILE A 1 74 ? -20.068 90.621 60.979 1.00 22.27 74 ILE A N 1
ATOM 555 C CA . ILE A 1 74 ? -18.772 90.538 61.649 1.00 23.41 74 ILE A CA 1
ATOM 556 C C . ILE A 1 74 ? -18.034 89.263 61.248 1.00 23.52 74 ILE A C 1
ATOM 557 O O . ILE A 1 74 ? -16.798 89.237 61.206 1.00 22.41 74 ILE A O 1
ATOM 562 N N . ILE A 1 75 ? -18.766 88.198 60.915 1.00 22.75 75 ILE A N 1
ATOM 563 C CA . ILE A 1 75 ? -18.108 86.985 60.438 1.00 18.58 75 ILE A CA 1
ATOM 564 C C . ILE A 1 75 ? -17.644 87.159 58.996 1.00 17.65 75 ILE A C 1
ATOM 565 O O . ILE A 1 75 ? -16.526 86.765 58.641 1.00 17.73 75 ILE A O 1
ATOM 570 N N . ASP A 1 76 ? -18.490 87.754 58.147 1.00 16.59 76 ASP A N 1
ATOM 571 C CA . ASP A 1 76 ? -18.102 88.009 56.763 1.00 20.25 76 ASP A CA 1
ATOM 572 C C . ASP A 1 76 ? -16.817 88.829 56.693 1.00 18.78 76 ASP A C 1
ATOM 573 O O . ASP A 1 76 ? -15.936 88.546 55.873 1.00 20.64 76 ASP A O 1
ATOM 578 N N . ASP A 1 77 ? -16.695 89.849 57.546 1.00 18.99 77 ASP A N 1
ATOM 579 C CA . ASP A 1 77 ? -15.510 90.702 57.547 1.00 23.65 77 ASP A CA 1
ATOM 580 C C . ASP A 1 77 ? -14.272 89.995 58.082 1.00 23.61 77 ASP A C 1
ATOM 581 O O . ASP A 1 77 ? -13.161 90.503 57.897 1.00 25.32 77 ASP A O 1
ATOM 586 N N . TRP A 1 78 ? -14.436 88.846 58.735 1.00 18.89 78 TRP A N 1
ATOM 587 C CA . TRP A 1 78 ? -13.366 88.150 59.438 1.00 19.73 78 TRP A CA 1
ATOM 588 C C . TRP A 1 78 ? -12.916 86.873 58.749 1.00 20.26 78 TRP A C 1
ATOM 589 O O . TRP A 1 78 ? -11.736 86.522 58.835 1.00 19.70 78 TRP A O 1
ATOM 600 N N . GLU A 1 79 ? -13.810 86.193 58.027 1.00 16.71 79 GLU A N 1
ATOM 601 C CA . GLU A 1 79 ? -13.538 84.828 57.602 1.00 16.77 79 GLU A CA 1
ATOM 602 C C . GLU A 1 79 ? -12.571 84.743 56.423 1.00 16.66 79 GLU A C 1
ATOM 603 O O . GLU A 1 79 ? -11.978 83.683 56.216 1.00 19.39 79 GLU A O 1
ATOM 609 N N . GLY A 1 80 ? -12.369 85.828 55.671 1.00 17.74 80 GLY A N 1
ATOM 610 C CA . GLY A 1 80 ? -11.410 85.792 54.578 1.00 18.41 80 GLY A CA 1
ATOM 611 C C . GLY A 1 80 ? -9.989 85.506 55.022 1.00 20.71 80 GLY A C 1
ATOM 612 O O . GLY A 1 80 ? -9.171 85.044 54.213 1.00 18.87 80 GLY A O 1
ATOM 613 N N . GLN A 1 81 ? -9.677 85.767 56.287 1.00 18.37 81 GLN A N 1
ATOM 614 C CA . GLN A 1 81 ? -8.393 85.442 56.888 1.00 18.86 81 GLN A CA 1
ATOM 615 C C . GLN A 1 81 ? -8.329 84.019 57.432 1.00 18.47 81 GLN A C 1
ATOM 616 O O . GLN A 1 81 ? -7.228 83.525 57.718 1.00 18.29 81 GLN A O 1
ATOM 622 N N . VAL A 1 82 ? -9.472 83.351 57.554 1.00 18.03 82 VAL A N 1
ATOM 623 C CA . VAL A 1 82 ? -9.589 82.103 58.290 1.00 18.61 82 VAL A CA 1
ATOM 624 C C . VAL A 1 82 ? -9.871 80.918 57.371 1.00 16.91 82 VAL A C 1
ATOM 625 O O . VAL A 1 82 ? -9.334 79.824 57.583 1.00 16.08 82 VAL A O 1
ATOM 629 N N . ASN A 1 83 ? -10.722 81.099 56.355 1.00 16.36 83 ASN A N 1
ATOM 630 C CA . ASN A 1 83 ? -11.157 79.949 55.567 1.00 16.52 83 ASN A CA 1
ATOM 631 C C . ASN A 1 83 ? -11.248 80.269 54.075 1.00 18.30 83 ASN A C 1
ATOM 632 O O . ASN A 1 83 ? -12.051 79.657 53.360 1.00 17.65 83 ASN A O 1
ATOM 637 N N . ALA A 1 84 ? -10.437 81.203 53.579 1.00 14.31 84 ALA A N 1
ATOM 638 C CA . ALA A 1 84 ? -10.520 81.554 52.164 1.00 18.13 84 ALA A CA 1
ATOM 639 C C . ALA A 1 84 ? -10.029 80.406 51.293 1.00 18.23 84 ALA A C 1
ATOM 640 O O . ALA A 1 84 ? -9.191 79.600 51.699 1.00 18.50 84 ALA A O 1
ATOM 642 N N . TRP A 1 85 ? -10.551 80.360 50.071 1.00 15.03 85 TRP A N 1
ATOM 643 C CA . TRP A 1 85 ? -10.306 79.279 49.136 1.00 15.87 85 TRP A CA 1
ATOM 644 C C . TRP A 1 85 ? -10.940 79.718 47.814 1.00 18.68 85 TRP A C 1
ATOM 645 O O . TRP A 1 85 ? -11.879 80.515 47.820 1.00 17.96 85 TRP A O 1
ATOM 656 N N . PRO A 1 86 ? -10.437 79.217 46.678 1.00 19.40 86 PRO A N 1
ATOM 657 C CA . PRO A 1 86 ? -9.292 78.313 46.550 1.00 20.25 86 PRO A CA 1
ATOM 658 C C . PRO A 1 86 ? -7.972 79.055 46.654 1.00 20.23 86 PRO A C 1
ATOM 659 O O . PRO A 1 86 ? -7.937 80.277 46.510 1.00 20.00 86 PRO A O 1
ATOM 663 N N . LEU A 1 87 ? -6.901 78.316 46.909 1.00 19.21 87 LEU A N 1
ATOM 664 C CA . LEU A 1 87 ? -5.554 78.866 46.905 1.00 19.11 87 LEU A CA 1
ATOM 665 C C . LEU A 1 87 ? -4.940 78.798 45.513 1.00 20.83 87 LEU A C 1
ATOM 666 O O . LEU A 1 87 ? -5.118 77.812 44.795 1.00 19.48 87 LEU A O 1
ATOM 671 N N . ASP A 1 88 ? -4.200 79.849 45.149 1.00 24.50 88 ASP A N 1
ATOM 672 C CA . ASP A 1 88 ? -3.102 79.743 44.182 1.00 21.20 88 ASP A CA 1
ATOM 673 C C . ASP A 1 88 ? -1.856 79.498 45.026 1.00 20.31 88 ASP A C 1
ATOM 674 O O . ASP A 1 88 ? -1.147 80.427 45.426 1.00 19.88 88 ASP A O 1
ATOM 679 N N . GLU A 1 89 ? -1.602 78.221 45.317 1.00 15.86 89 GLU A N 1
ATOM 680 C CA . GLU A 1 89 ? -0.696 77.851 46.397 1.00 18.54 89 GLU A CA 1
ATOM 681 C C . GLU A 1 89 ? 0.761 78.195 46.092 1.00 21.58 89 GLU A C 1
ATOM 682 O O . GLU A 1 89 ? 1.580 78.230 47.020 1.00 21.94 89 GLU A O 1
ATOM 688 N N . GLY A 1 90 ? 1.100 78.459 44.825 1.00 19.06 90 GLY A N 1
ATOM 689 C CA . GLY A 1 90 ? 2.443 78.898 44.484 1.00 18.40 90 GLY A CA 1
ATOM 690 C C . GLY A 1 90 ? 2.841 80.201 45.142 1.00 21.83 90 GLY A C 1
ATOM 691 O O . GLY A 1 90 ? 4.027 80.558 45.137 1.00 21.72 90 GLY A O 1
ATOM 692 N N . LEU A 1 91 ? 1.873 80.936 45.692 1.00 21.66 91 LEU A N 1
ATOM 693 C CA . LEU A 1 91 ? 2.205 82.061 46.554 1.00 23.05 91 LEU A CA 1
ATOM 694 C C . LEU A 1 91 ? 3.044 81.618 47.744 1.00 23.01 91 LEU A C 1
ATOM 695 O O . LEU A 1 91 ? 3.950 82.347 48.175 1.00 20.10 91 LEU A O 1
ATOM 700 N N . ILE A 1 92 ? 2.786 80.422 48.264 1.00 18.69 92 ILE A N 1
ATOM 701 C CA . ILE A 1 92 ? 3.339 79.994 49.542 1.00 21.16 92 ILE A CA 1
ATOM 702 C C . ILE A 1 92 ? 4.616 79.183 49.365 1.00 20.96 92 ILE A C 1
ATOM 703 O O . ILE A 1 92 ? 5.636 79.488 49.980 1.00 19.89 92 ILE A O 1
ATOM 708 N N . ASP A 1 93 ? 4.596 78.170 48.499 1.00 20.47 93 ASP A N 1
ATOM 709 C CA . ASP A 1 93 ? 5.652 77.163 48.462 1.00 20.44 93 ASP A CA 1
ATOM 710 C C . ASP A 1 93 ? 5.861 76.721 47.017 1.00 22.58 93 ASP A C 1
ATOM 711 O O . ASP A 1 93 ? 5.239 77.253 46.093 1.00 21.75 93 ASP A O 1
ATOM 716 N N . TYR A 1 94 ? 6.739 75.731 46.824 1.00 20.01 94 TYR A N 1
ATOM 717 C CA . TYR A 1 94 ? 6.980 75.177 45.496 1.00 19.63 94 TYR A CA 1
ATOM 718 C C . TYR A 1 94 ? 5.732 74.464 44.973 1.00 20.01 94 TYR A C 1
ATOM 719 O O . TYR A 1 94 ? 4.872 74.011 45.736 1.00 21.53 94 TYR A O 1
ATOM 728 N N . VAL A 1 95 ? 5.652 74.355 43.647 1.00 19.95 95 VAL A N 1
ATOM 729 C CA . VAL A 1 95 ? 4.557 73.677 42.964 1.00 21.42 95 VAL A CA 1
ATOM 730 C C . VAL A 1 95 ? 5.142 72.795 41.869 1.00 22.66 95 VAL A C 1
ATOM 731 O O . VAL A 1 95 ? 6.294 72.951 41.463 1.00 21.73 95 VAL A O 1
ATOM 735 N N . ALA A 1 96 ? 4.324 71.860 41.390 1.00 23.48 96 ALA A N 1
ATOM 736 C CA . ALA A 1 96 ? 4.717 70.984 40.300 1.00 22.66 96 ALA A CA 1
ATOM 737 C C . ALA A 1 96 ? 4.572 71.703 38.958 1.00 23.00 96 ALA A C 1
ATOM 738 O O . ALA A 1 96 ? 3.986 72.786 38.857 1.00 22.30 96 ALA A O 1
ATOM 740 N N . LYS A 1 97 ? 5.106 71.078 37.906 1.00 25.82 97 LYS A N 1
ATOM 741 C CA . LYS A 1 97 ? 5.151 71.742 36.605 1.00 27.97 97 LYS A CA 1
ATOM 742 C C . LYS A 1 97 ? 3.776 71.894 35.960 1.00 25.45 97 LYS A C 1
ATOM 743 O O . LYS A 1 97 ? 3.624 72.739 35.071 1.00 25.40 97 LYS A O 1
ATOM 749 N N . ASP A 1 98 ? 2.770 71.122 36.379 1.00 25.07 98 ASP A N 1
ATOM 750 C CA . ASP A 1 98 ? 1.427 71.263 35.822 1.00 25.89 98 ASP A CA 1
ATOM 751 C C . ASP A 1 98 ? 0.549 72.219 36.633 1.00 23.17 98 ASP A C 1
ATOM 752 O O . ASP A 1 98 ? -0.682 72.179 36.513 1.00 22.33 98 ASP A O 1
ATOM 757 N N . TYR A 1 99 ? 1.164 73.087 37.431 1.00 23.04 99 TYR A N 1
ATOM 758 C CA . TYR A 1 99 ? 0.442 74.000 38.309 1.00 21.54 99 TYR A CA 1
ATOM 759 C C . TYR A 1 99 ? -0.498 74.900 37.515 1.00 21.85 99 TYR A C 1
ATOM 760 O O . TYR A 1 99 ? -0.112 75.496 36.505 1.00 21.34 99 TYR A O 1
ATOM 769 N N . GLN A 1 100 ? -1.745 74.975 37.965 1.00 19.77 100 GLN A N 1
ATOM 770 C CA . GLN A 1 100 ? -2.753 75.840 37.363 1.00 21.04 100 GLN A CA 1
ATOM 771 C C . GLN A 1 100 ? -3.109 76.926 38.363 1.00 21.17 100 GLN A C 1
ATOM 772 O O . GLN A 1 100 ? -3.492 76.624 39.497 1.00 21.81 100 GLN A O 1
ATOM 778 N N . HIS A 1 101 ? -2.983 78.180 37.939 1.00 20.16 101 HIS A N 1
ATOM 779 C CA . HIS A 1 101 ? -3.280 79.309 38.797 1.00 19.61 101 HIS A CA 1
ATOM 780 C C . HIS A 1 101 ? -4.192 80.263 38.039 1.00 20.00 101 HIS A C 1
ATOM 781 O O . HIS A 1 101 ? -4.468 80.084 36.847 1.00 18.65 101 HIS A O 1
ATOM 788 N N . ALA A 1 102 ? -4.679 81.280 38.747 1.00 19.38 102 ALA A N 1
ATOM 789 C CA . ALA A 1 102 ? -5.641 82.198 38.155 1.00 19.75 102 ALA A CA 1
ATOM 790 C C . ALA A 1 102 ? -4.958 83.127 37.157 1.00 20.16 102 ALA A C 1
ATOM 791 O O . ALA A 1 102 ? -3.791 83.501 37.315 1.00 19.01 102 ALA A O 1
ATOM 793 N N . LEU A 1 103 ? -5.701 83.491 36.114 1.00 18.46 103 LEU A N 1
ATOM 794 C CA . LEU A 1 103 ? -5.283 84.588 35.257 1.00 22.05 103 LEU A CA 1
ATOM 795 C C . LEU A 1 103 ? -5.328 85.897 36.039 1.00 23.57 103 LEU A C 1
ATOM 796 O O . LEU A 1 103 ? -6.214 86.112 36.872 1.00 22.02 103 LEU A O 1
ATOM 801 N N . GLY A 1 104 ? -4.364 86.772 35.770 1.00 24.01 104 GLY A N 1
ATOM 802 C CA . GLY A 1 104 ? -4.318 88.050 36.449 1.00 22.59 104 GLY A CA 1
ATOM 803 C C . GLY A 1 104 ? -4.011 87.984 37.929 1.00 24.48 104 GLY A C 1
ATOM 804 O O . GLY A 1 104 ? -4.461 88.853 38.684 1.00 26.66 104 GLY A O 1
ATOM 805 N N . ASN A 1 105 ? -3.274 86.969 38.377 1.00 25.16 105 ASN A N 1
ATOM 806 C CA . ASN A 1 105 ? -2.859 86.898 39.776 1.00 23.44 105 ASN A CA 1
ATOM 807 C C . ASN A 1 105 ? -1.358 87.126 39.861 1.00 23.85 105 ASN A C 1
ATOM 808 O O . ASN A 1 105 ? -0.577 86.180 39.675 1.00 24.91 105 ASN A O 1
ATOM 813 N N . PRO A 1 106 ? -0.903 88.347 40.160 1.00 26.91 106 PRO A N 1
ATOM 814 C CA . PRO A 1 106 ? 0.544 88.615 40.188 1.00 26.27 106 PRO A CA 1
ATOM 815 C C . PRO A 1 106 ? 1.282 87.933 41.329 1.00 25.69 106 PRO A C 1
ATOM 816 O O . PRO A 1 106 ? 2.520 87.947 41.331 1.00 28.38 106 PRO A O 1
ATOM 820 N N . GLY A 1 107 ? 0.584 87.352 42.297 1.00 24.31 107 GLY A N 1
ATOM 821 C CA . GLY A 1 107 ? 1.237 86.630 43.364 1.00 24.97 107 GLY A CA 1
ATOM 822 C C . GLY A 1 107 ? 1.303 85.127 43.201 1.00 21.25 107 GLY A C 1
ATOM 823 O O . GLY A 1 107 ? 1.796 84.452 44.107 1.00 21.97 107 GLY A O 1
ATOM 824 N N . ALA A 1 108 ? 0.858 84.585 42.062 1.00 19.41 108 ALA A N 1
ATOM 825 C CA . ALA A 1 108 ? 0.624 83.149 41.934 1.00 18.38 108 ALA A CA 1
ATOM 826 C C . ALA A 1 108 ? 1.898 82.314 42.030 1.00 17.99 108 ALA A C 1
ATOM 827 O O . ALA A 1 108 ? 1.811 81.119 42.328 1.00 18.36 108 ALA A O 1
ATOM 829 N N . THR A 1 109 ? 3.072 82.897 41.766 1.00 16.86 109 THR A N 1
ATOM 830 C CA . THR A 1 109 ? 4.327 82.154 41.833 1.00 20.83 109 THR A CA 1
ATOM 831 C C . THR A 1 109 ? 5.331 82.813 42.771 1.00 24.15 109 THR A C 1
ATOM 832 O O . THR A 1 109 ? 6.531 82.555 42.651 1.00 22.96 109 THR A O 1
ATOM 836 N N . ALA A 1 110 ? 4.868 83.649 43.708 1.00 23.61 110 ALA A N 1
ATOM 837 C CA . ALA A 1 110 ? 5.794 84.436 44.527 1.00 23.50 110 ALA A CA 1
ATOM 838 C C . ALA A 1 110 ? 6.702 83.548 45.372 1.00 22.62 110 ALA A C 1
ATOM 839 O O . ALA A 1 110 ? 7.878 83.877 45.577 1.00 23.15 110 ALA A O 1
ATOM 841 N N . ASN A 1 111 ? 6.168 82.437 45.892 1.00 20.71 111 ASN A N 1
ATOM 842 C CA . ASN A 1 111 ? 6.915 81.445 46.674 1.00 22.66 111 ASN A CA 1
ATOM 843 C C . ASN A 1 111 ? 7.596 82.080 47.896 1.00 24.76 111 ASN A C 1
ATOM 844 O O . ASN A 1 111 ? 8.822 82.221 47.970 1.00 25.57 111 ASN A O 1
ATOM 849 N N . ILE A 1 112 ? 6.758 82.412 48.883 1.00 21.45 112 ILE A N 1
ATOM 850 C CA . ILE A 1 112 ? 7.229 83.075 50.102 1.00 22.25 112 ILE A CA 1
ATOM 851 C C . ILE A 1 112 ? 8.249 82.214 50.841 1.00 23.82 112 ILE A C 1
ATOM 852 O O . ILE A 1 112 ? 9.236 82.727 51.385 1.00 25.70 112 ILE A O 1
ATOM 857 N N . VAL A 1 113 ? 8.029 80.898 50.886 1.00 21.71 113 VAL A N 1
ATOM 858 C CA . VAL A 1 113 ? 8.956 80.024 51.604 1.00 23.80 113 VAL A CA 1
ATOM 859 C C . VAL A 1 113 ? 10.373 80.172 51.053 1.00 27.35 113 VAL A C 1
ATOM 860 O O . VAL A 1 113 ? 11.348 80.235 51.814 1.00 27.91 113 VAL A O 1
ATOM 864 N N . ALA A 1 114 ? 10.508 80.286 49.730 1.00 26.17 114 ALA A N 1
ATOM 865 C CA . ALA A 1 114 ? 11.832 80.319 49.118 1.00 25.88 114 ALA A CA 1
ATOM 866 C C . ALA A 1 114 ? 12.470 81.702 49.101 1.00 27.04 114 ALA A C 1
ATOM 867 O O . ALA A 1 114 ? 13.694 81.796 48.961 1.00 29.47 114 ALA A O 1
ATOM 869 N N . ASN A 1 115 ? 11.695 82.774 49.225 1.00 22.45 115 ASN A N 1
ATOM 870 C CA . ASN A 1 115 ? 12.200 84.119 48.977 1.00 25.30 115 ASN A CA 1
ATOM 871 C C . ASN A 1 115 ? 11.991 85.008 50.192 1.00 29.98 115 ASN A C 1
ATOM 872 O O . ASN A 1 115 ? 10.876 85.104 50.713 1.00 31.99 115 ASN A O 1
ATOM 877 N N . THR A 1 116 ? 13.063 85.670 50.627 1.00 28.60 116 THR A N 1
ATOM 878 C CA . THR A 1 116 ? 12.980 86.642 51.709 1.00 29.71 116 THR A CA 1
ATOM 879 C C . THR A 1 116 ? 12.405 87.968 51.247 1.00 32.49 116 THR A C 1
ATOM 880 O O . THR A 1 116 ? 12.104 88.829 52.084 1.00 34.21 116 THR A O 1
ATOM 884 N N . GLU A 1 117 ? 12.253 88.147 49.939 1.00 29.34 117 GLU A N 1
ATOM 885 C CA . GLU A 1 117 ? 11.643 89.328 49.352 1.00 31.98 117 GLU A CA 1
ATOM 886 C C . GLU A 1 117 ? 10.817 88.869 48.164 1.00 29.56 117 GLU A C 1
ATOM 887 O O . GLU A 1 117 ? 11.297 88.085 47.337 1.00 28.55 117 GLU A O 1
ATOM 893 N N . ILE A 1 118 ? 9.571 89.324 48.091 1.00 27.55 118 ILE A N 1
ATOM 894 C CA . ILE A 1 118 ? 8.714 88.989 46.965 1.00 26.77 118 ILE A CA 1
ATOM 895 C C . ILE A 1 118 ? 8.240 90.297 46.353 1.00 31.12 118 ILE A C 1
ATOM 896 O O . ILE A 1 118 ? 8.354 91.369 46.953 1.00 33.32 118 ILE A O 1
ATOM 901 N N . GLN A 1 119 ? 7.726 90.211 45.134 1.00 30.32 119 GLN A N 1
ATOM 902 C CA . GLN A 1 119 ? 7.112 91.383 44.537 1.00 36.51 119 GLN A CA 1
ATOM 903 C C . GLN A 1 119 ? 5.862 90.985 43.781 1.00 41.54 119 GLN A C 1
ATOM 904 O O . GLN A 1 119 ? 5.927 90.274 42.776 1.00 43.84 119 GLN A O 1
ATOM 910 N N . VAL A 1 120 ? 4.744 91.496 44.260 1.00 39.44 120 VAL A N 1
ATOM 911 C CA . VAL A 1 120 ? 3.420 91.144 43.775 1.00 40.11 120 VAL A CA 1
ATOM 912 C C . VAL A 1 120 ? 2.865 92.384 43.105 1.00 39.95 120 VAL A C 1
ATOM 913 O O . VAL A 1 120 ? 2.393 93.308 43.787 1.00 38.56 120 VAL A O 1
ATOM 917 N N . GLY A 1 121 ? 2.909 92.416 41.792 1.00 38.69 121 GLY A N 1
ATOM 918 C CA . GLY A 1 121 ? 2.710 93.675 41.112 1.00 40.36 121 GLY A CA 1
ATOM 919 C C . GLY A 1 121 ? 3.877 94.563 41.473 1.00 44.72 121 GLY A C 1
ATOM 920 O O . GLY A 1 121 ? 5.037 94.141 41.424 1.00 47.33 121 GLY A O 1
ATOM 921 N N . GLU A 1 122 ? 3.593 95.794 41.882 1.00 49.88 122 GLU A N 1
ATOM 922 C CA . GLU A 1 122 ? 4.652 96.734 42.223 1.00 52.97 122 GLU A CA 1
ATOM 923 C C . GLU A 1 122 ? 4.922 96.820 43.720 1.00 54.92 122 GLU A C 1
ATOM 924 O O . GLU A 1 122 ? 5.782 97.606 44.131 1.00 56.41 122 GLU A O 1
ATOM 930 N N . ASP A 1 123 ? 4.219 96.041 44.542 1.00 51.58 123 ASP A N 1
ATOM 931 C CA . ASP A 1 123 ? 4.530 95.978 45.967 1.00 51.53 123 ASP A CA 1
ATOM 932 C C . ASP A 1 123 ? 5.732 95.060 46.157 1.00 51.35 123 ASP A C 1
ATOM 933 O O . ASP A 1 123 ? 5.611 93.835 46.048 1.00 50.83 123 ASP A O 1
ATOM 938 N N . LYS A 1 124 ? 6.892 95.646 46.430 1.00 51.29 124 LYS A N 1
ATOM 939 C CA . LYS A 1 124 ? 8.084 94.875 46.755 1.00 49.58 124 LYS A CA 1
ATOM 940 C C . LYS A 1 124 ? 8.152 94.735 48.273 1.00 47.04 124 LYS A C 1
ATOM 941 O O . LYS A 1 124 ? 8.368 95.719 48.989 1.00 48.12 124 LYS A O 1
ATOM 947 N N . ILE A 1 125 ? 7.974 93.508 48.756 1.00 41.90 125 ILE A N 1
ATOM 948 C CA . ILE A 1 125 ? 7.555 93.253 50.127 1.00 39.61 125 ILE A CA 1
ATOM 949 C C . ILE A 1 125 ? 8.612 92.425 50.840 1.00 37.16 125 ILE A C 1
ATOM 950 O O . ILE A 1 125 ? 9.045 91.386 50.328 1.00 34.72 125 ILE A O 1
ATOM 955 N N . ASP A 1 126 ? 9.004 92.877 52.031 1.00 35.69 126 ASP A N 1
ATOM 956 C CA . ASP A 1 126 ? 9.992 92.187 52.854 1.00 36.84 126 ASP A CA 1
ATOM 957 C C . ASP A 1 126 ? 9.318 91.058 53.626 1.00 34.18 126 ASP A C 1
ATOM 958 O O . ASP A 1 126 ? 8.451 91.308 54.468 1.00 37.48 126 ASP A O 1
ATOM 963 N N . VAL A 1 127 ? 9.734 89.819 53.373 1.00 33.80 127 VAL A N 1
ATOM 964 C CA . VAL A 1 127 ? 9.192 88.682 54.110 1.00 30.47 127 VAL A CA 1
ATOM 965 C C . VAL A 1 127 ? 10.313 87.892 54.772 1.00 30.38 127 VAL A C 1
ATOM 966 O O . VAL A 1 127 ? 10.190 86.680 54.968 1.00 30.77 127 VAL A O 1
ATOM 970 N N . LYS A 1 128 ? 11.410 88.577 55.118 1.00 32.62 128 LYS A N 1
ATOM 971 C CA . LYS A 1 128 ? 12.510 87.932 55.829 1.00 34.45 128 LYS A CA 1
ATOM 972 C C . LYS A 1 128 ? 12.015 87.264 57.101 1.00 35.04 128 LYS A C 1
ATOM 973 O O . LYS A 1 128 ? 12.265 86.075 57.342 1.00 35.70 128 LYS A O 1
ATOM 979 N N . GLU A 1 129 ? 11.315 88.031 57.926 1.00 33.32 129 GLU A N 1
ATOM 980 C CA . GLU A 1 129 ? 10.729 87.578 59.175 1.00 36.47 129 GLU A CA 1
ATOM 981 C C . GLU A 1 129 ? 9.262 87.249 58.916 1.00 34.37 129 GLU A C 1
ATOM 982 O O . GLU A 1 129 ? 8.485 88.135 58.537 1.00 33.02 129 GLU A O 1
ATOM 988 N N . ILE A 1 130 ? 8.882 85.986 59.105 1.00 30.04 130 ILE A N 1
ATOM 989 C CA . ILE A 1 130 ? 7.532 85.528 58.781 1.00 30.88 130 ILE A CA 1
ATOM 990 C C . ILE A 1 130 ? 6.665 85.614 60.035 1.00 30.18 130 ILE A C 1
ATOM 991 O O . ILE A 1 130 ? 6.795 84.799 60.951 1.00 34.37 130 ILE A O 1
ATOM 996 N N . THR A 1 131 ? 5.761 86.588 60.060 1.00 27.47 131 THR A N 1
ATOM 997 C CA . THR A 1 131 ? 4.827 86.777 61.156 1.00 27.10 131 THR A CA 1
ATOM 998 C C . THR A 1 131 ? 3.400 86.624 60.640 1.00 26.64 131 THR A C 1
ATOM 999 O O . THR A 1 131 ? 3.128 86.777 59.445 1.00 28.45 131 THR A O 1
ATOM 1003 N N . GLY A 1 132 ? 2.483 86.313 61.558 1.00 24.54 132 GLY A N 1
ATOM 1004 C CA . GLY A 1 132 ? 1.080 86.214 61.177 1.00 22.62 132 GLY A CA 1
ATOM 1005 C C . GLY A 1 132 ? 0.541 87.514 60.610 1.00 22.63 132 GLY A C 1
ATOM 1006 O O . GLY A 1 132 ? -0.152 87.514 59.589 1.00 21.71 132 GLY A O 1
ATOM 1007 N N . GLU A 1 133 ? 0.860 88.640 61.261 1.00 23.04 133 GLU A N 1
ATOM 1008 C CA . GLU A 1 133 ? 0.417 89.949 60.779 1.00 25.38 133 GLU A CA 1
ATOM 1009 C C . GLU A 1 133 ? 0.915 90.207 59.360 1.00 23.19 133 GLU A C 1
ATOM 1010 O O . GLU A 1 133 ? 0.204 90.801 58.537 1.00 22.26 133 GLU A O 1
ATOM 1016 N N . LYS A 1 134 ? 2.137 89.767 59.057 1.00 23.20 134 LYS A N 1
ATOM 1017 C CA . LYS A 1 134 ? 2.712 90.024 57.744 1.00 26.76 134 LYS A CA 1
ATOM 1018 C C . LYS A 1 134 ? 2.011 89.191 56.680 1.00 23.53 134 LYS A C 1
ATOM 1019 O O . LYS A 1 134 ? 1.625 89.708 55.624 1.00 23.56 134 LYS A O 1
ATOM 1025 N N . LEU A 1 135 ? 1.820 87.897 56.958 1.00 22.91 135 LEU A N 1
ATOM 1026 C CA . LEU A 1 135 ? 1.092 87.023 56.040 1.00 23.12 135 LEU A CA 1
ATOM 1027 C C . LEU A 1 135 ? -0.347 87.490 55.848 1.00 21.81 135 LEU A C 1
ATOM 1028 O O . LEU A 1 135 ? -0.879 87.439 54.732 1.00 21.97 135 LEU A O 1
ATOM 1033 N N . ALA A 1 136 ? -0.996 87.944 56.923 1.00 21.11 136 ALA A N 1
ATOM 1034 C CA . ALA A 1 136 ? -2.368 88.421 56.796 1.00 21.76 136 ALA A CA 1
ATOM 1035 C C . ALA A 1 136 ? -2.451 89.592 55.828 1.00 21.77 136 ALA A C 1
ATOM 1036 O O . ALA A 1 136 ? -3.419 89.710 55.070 1.00 21.93 136 ALA A O 1
ATOM 1038 N N . SER A 1 137 ? -1.435 90.460 55.819 1.00 23.16 137 SER A N 1
ATOM 1039 C CA . SER A 1 137 ? -1.473 91.601 54.915 1.00 23.71 137 SER A CA 1
ATOM 1040 C C . SER A 1 137 ? -1.349 91.185 53.453 1.00 24.44 137 SER A C 1
ATOM 1041 O O . SER A 1 137 ? -1.658 91.994 52.569 1.00 25.37 137 SER A O 1
ATOM 1044 N N . LEU A 1 138 ? -0.942 89.942 53.179 1.00 21.82 138 LEU A N 1
ATOM 1045 C CA . LEU A 1 138 ? -0.798 89.433 51.822 1.00 24.09 138 LEU A CA 1
ATOM 1046 C C . LEU A 1 138 ? -2.068 88.799 51.261 1.00 26.69 138 LEU A C 1
ATOM 1047 O O . LEU A 1 138 ? -2.098 88.485 50.067 1.00 24.96 138 LEU A O 1
ATOM 1052 N N . ASN A 1 139 ? -3.103 88.577 52.074 1.00 22.37 139 ASN A N 1
ATOM 1053 C CA . ASN A 1 139 ? -4.347 88.032 51.537 1.00 20.38 139 ASN A CA 1
ATOM 1054 C C . ASN A 1 139 ? -4.934 88.982 50.496 1.00 22.96 139 ASN A C 1
ATOM 1055 O O . ASN A 1 139 ? -5.063 90.185 50.743 1.00 24.06 139 ASN A O 1
ATOM 1060 N N . GLU A 1 140 ? -5.282 88.433 49.325 1.00 23.66 140 GLU A N 1
ATOM 1061 C CA . GLU A 1 140 ? -5.830 89.173 48.184 1.00 26.73 140 GLU A CA 1
ATOM 1062 C C . GLU A 1 140 ? -4.865 90.220 47.656 1.00 28.86 140 GLU A C 1
ATOM 1063 O O . GLU A 1 140 ? -5.270 91.173 46.980 1.00 29.72 140 GLU A O 1
ATOM 1069 N N . LEU A 1 141 ? -3.590 90.029 47.940 1.00 29.83 141 LEU A N 1
ATOM 1070 C CA . LEU A 1 141 ? -2.567 90.959 47.504 1.00 33.81 141 LEU A CA 1
ATOM 1071 C C . LEU A 1 141 ? -2.521 91.059 45.984 1.00 31.01 141 LEU A C 1
ATOM 1072 O O . LEU A 1 141 ? -2.595 90.053 45.275 1.00 29.27 141 LEU A O 1
ATOM 1077 N N . GLY A 1 142 ? -2.428 92.289 45.484 1.00 31.80 142 GLY A N 1
ATOM 1078 C CA . GLY A 1 142 ? -2.405 92.507 44.055 1.00 31.60 142 GLY A CA 1
ATOM 1079 C C . GLY A 1 142 ? -3.740 92.369 43.367 1.00 33.96 142 GLY A C 1
ATOM 1080 O O . GLY A 1 142 ? -3.784 92.365 42.131 1.00 34.66 142 GLY A O 1
ATOM 1081 N N . GLY A 1 143 ? -4.833 92.220 44.123 1.00 32.81 143 GLY A N 1
ATOM 1082 C CA . GLY A 1 143 ? -6.170 92.244 43.576 1.00 32.89 143 GLY A CA 1
ATOM 1083 C C . GLY A 1 143 ? -6.840 90.892 43.424 1.00 33.34 143 GLY A C 1
ATOM 1084 O O . GLY A 1 143 ? -8.072 90.842 43.332 1.00 33.51 143 GLY A O 1
ATOM 1085 N N . SER A 1 144 ? -6.080 89.798 43.401 1.00 28.80 144 SER A N 1
ATOM 1086 C CA . SER A 1 144 ? -6.654 88.488 43.115 1.00 28.56 144 SER A CA 1
ATOM 1087 C C . SER A 1 144 ? -7.142 87.809 44.392 1.00 27.52 144 SER A C 1
ATOM 1088 O O . SER A 1 144 ? -6.396 87.692 45.367 1.00 26.61 144 SER A O 1
ATOM 1091 N N . GLU A 1 145 ? -8.389 87.337 44.366 1.00 28.71 145 GLU A N 1
ATOM 1092 C CA . GLU A 1 145 ? -8.925 86.575 45.486 1.00 28.92 145 GLU A CA 1
ATOM 1093 C C . GLU A 1 145 ? -8.303 85.188 45.606 1.00 27.01 145 GLU A C 1
ATOM 1094 O O . GLU A 1 145 ? -8.436 84.558 46.662 1.00 26.22 145 GLU A O 1
ATOM 1100 N N . ALA A 1 146 ? -7.614 84.709 44.568 1.00 22.76 146 ALA A N 1
ATOM 1101 C CA . ALA A 1 146 ? -6.890 83.445 44.664 1.00 23.46 146 ALA A CA 1
ATOM 1102 C C . ALA A 1 146 ? -5.615 83.556 45.489 1.00 20.79 146 ALA A C 1
ATOM 1103 O O . ALA A 1 146 ? -4.976 82.534 45.755 1.00 20.78 146 ALA A O 1
ATOM 1105 N N . ASN A 1 147 ? -5.224 84.759 45.893 1.00 20.96 147 ASN A N 1
ATOM 1106 C CA . ASN A 1 147 ? -3.992 84.963 46.651 1.00 23.84 147 ASN A CA 1
ATOM 1107 C C . ASN A 1 147 ? -4.308 84.818 48.135 1.00 22.02 147 ASN A C 1
ATOM 1108 O O . ASN A 1 147 ? -4.662 85.785 48.817 1.00 23.87 147 ASN A O 1
ATOM 1113 N N . VAL A 1 148 ? -4.175 83.597 48.643 1.00 19.15 148 VAL A N 1
ATOM 1114 C CA . VAL A 1 148 ? -4.556 83.254 50.010 1.00 18.71 148 VAL A CA 1
ATOM 1115 C C . VAL A 1 148 ? -3.302 82.807 50.745 1.00 19.76 148 VAL A C 1
ATOM 1116 O O . VAL A 1 148 ? -2.680 81.807 50.368 1.00 19.71 148 VAL A O 1
ATOM 1120 N N . ALA A 1 149 ? -2.928 83.550 51.785 1.00 18.17 149 ALA A N 1
ATOM 1121 C CA . ALA A 1 149 ? -1.714 83.270 52.533 1.00 20.28 149 ALA A CA 1
ATOM 1122 C C . ALA A 1 149 ? -1.971 82.630 53.890 1.00 20.28 149 ALA A C 1
ATOM 1123 O O . ALA A 1 149 ? -1.029 82.095 54.485 1.00 20.85 149 ALA A O 1
ATOM 1125 N N . THR A 1 150 ? -3.210 82.655 54.387 1.00 18.76 150 THR A N 1
ATOM 1126 C CA . THR A 1 150 ? -3.503 82.240 55.753 1.00 18.76 150 THR A CA 1
ATOM 1127 C C . THR A 1 150 ? -4.748 81.361 55.788 1.00 20.03 150 THR A C 1
ATOM 1128 O O . THR A 1 150 ? -5.476 81.222 54.801 1.00 17.82 150 THR A O 1
ATOM 1132 N N . GLY A 1 151 ? -4.989 80.770 56.952 1.00 19.43 151 GLY A N 1
ATOM 1133 C CA . GLY A 1 151 ? -6.222 80.055 57.223 1.00 18.90 151 GLY A CA 1
ATOM 1134 C C . GLY A 1 151 ? -6.076 78.548 57.153 1.00 15.85 151 GLY A C 1
ATOM 1135 O O . GLY A 1 151 ? -4.990 77.991 56.960 1.00 16.40 151 GLY A O 1
ATOM 1136 N N . TYR A 1 152 ? -7.229 77.882 57.320 1.00 15.73 152 TYR A N 1
ATOM 1137 C CA . TYR A 1 152 ? -7.285 76.419 57.321 1.00 15.30 152 TYR A CA 1
ATOM 1138 C C . TYR A 1 152 ? -6.616 75.824 56.093 1.00 16.55 152 TYR A C 1
ATOM 1139 O O . TYR A 1 152 ? -5.939 74.796 56.182 1.00 17.49 152 TYR A O 1
ATOM 1148 N N . HIS A 1 153 ? -6.812 76.441 54.930 1.00 14.99 153 HIS A N 1
ATOM 1149 C CA . HIS A 1 153 ? -6.322 75.827 53.702 1.00 15.42 153 HIS A CA 1
ATOM 1150 C C . HIS A 1 153 ? -4.866 76.168 53.412 1.00 16.52 153 HIS A C 1
ATOM 1151 O O . HIS A 1 153 ? -4.215 75.429 52.666 1.00 15.46 153 HIS A O 1
ATOM 1158 N N . ALA A 1 154 ? -4.332 77.242 54.006 1.00 15.92 154 ALA A N 1
ATOM 1159 C CA . ALA A 1 154 ? -2.883 77.436 53.996 1.00 14.58 154 ALA A CA 1
ATOM 1160 C C . ALA A 1 154 ? -2.190 76.373 54.842 1.00 17.39 154 ALA A C 1
ATOM 1161 O O . ALA A 1 154 ? -1.181 75.796 54.427 1.00 17.75 154 ALA A O 1
ATOM 1163 N N . ILE A 1 155 ? -2.719 76.112 56.042 1.00 17.89 155 ILE A N 1
ATOM 1164 C CA . ILE A 1 155 ? -2.253 74.992 56.860 1.00 19.57 155 ILE A CA 1
ATOM 1165 C C . ILE A 1 155 ? -2.415 73.677 56.107 1.00 19.32 155 ILE A C 1
ATOM 1166 O O . ILE A 1 155 ? -1.505 72.836 56.081 1.00 20.39 155 ILE A O 1
ATOM 1171 N N . GLU A 1 156 ? -3.601 73.463 55.528 1.00 16.84 156 GLU A N 1
ATOM 1172 C CA . GLU A 1 156 ? -3.858 72.268 54.730 1.00 16.47 156 GLU A CA 1
ATOM 1173 C C . GLU A 1 156 ? -2.785 72.079 53.658 1.00 17.23 156 GLU A C 1
ATOM 1174 O O . GLU A 1 156 ? -2.233 70.981 53.503 1.00 18.46 156 GLU A O 1
ATOM 1180 N N . PHE A 1 157 ? -2.462 73.146 52.916 1.00 18.28 157 PHE A N 1
ATOM 1181 C CA . PHE A 1 157 ? -1.445 73.029 51.865 1.00 18.86 157 PHE A CA 1
ATOM 1182 C C . PHE A 1 157 ? -0.066 72.732 52.443 1.00 18.10 157 PHE A C 1
ATOM 1183 O O . PHE A 1 157 ? 0.718 71.982 51.848 1.00 19.43 157 PHE A O 1
ATOM 1191 N N . LEU A 1 158 ? 0.270 73.330 53.582 1.00 18.04 158 LEU A N 1
ATOM 1192 C CA . LEU A 1 158 ? 1.593 73.088 54.148 1.00 20.24 158 LEU A CA 1
ATOM 1193 C C . LEU A 1 158 ? 1.728 71.692 54.744 1.00 19.81 158 LEU A C 1
ATOM 1194 O O . LEU A 1 158 ? 2.853 71.199 54.876 1.00 20.66 158 LEU A O 1
ATOM 1199 N N . LEU A 1 159 ? 0.618 71.035 55.086 1.00 18.61 159 LEU A N 1
ATOM 1200 C CA . LEU A 1 159 ? 0.677 69.672 55.614 1.00 19.61 159 LEU A CA 1
ATOM 1201 C C . LEU A 1 159 ? 0.603 68.617 54.518 1.00 21.98 159 LEU A C 1
ATOM 1202 O O . LEU A 1 159 ? 1.351 67.634 54.554 1.00 21.91 159 LEU A O 1
ATOM 1207 N N . TRP A 1 160 ? -0.289 68.797 53.542 1.00 20.50 160 TRP A N 1
ATOM 1208 C CA . TRP A 1 160 ? -0.508 67.798 52.500 1.00 23.33 160 TRP A CA 1
ATOM 1209 C C . TRP A 1 160 ? 0.261 68.064 51.212 1.00 21.67 160 TRP A C 1
ATOM 1210 O O . TRP A 1 160 ? 0.605 67.113 50.508 1.00 21.46 160 TRP A O 1
ATOM 1221 N N . GLY A 1 161 ? 0.529 69.321 50.872 1.00 20.95 161 GLY A N 1
ATOM 1222 C CA . GLY A 1 161 ? 1.075 69.631 49.564 1.00 18.49 161 GLY A CA 1
ATOM 1223 C C . GLY A 1 161 ? 0.004 69.499 48.491 1.00 20.03 161 GLY A C 1
ATOM 1224 O O . GLY A 1 161 ? -1.161 69.198 48.757 1.00 19.83 161 GLY A O 1
ATOM 1225 N N . GLN A 1 162 ? 0.416 69.752 47.251 1.00 20.12 162 GLN A N 1
ATOM 1226 C CA . GLN A 1 162 ? -0.506 69.648 46.127 1.00 20.41 162 GLN A CA 1
ATOM 1227 C C . GLN A 1 162 ? -1.015 68.224 45.979 1.00 19.78 162 GLN A C 1
ATOM 1228 O O . GLN A 1 162 ? -0.270 67.261 46.158 1.00 21.60 162 GLN A O 1
ATOM 1234 N N . ASP A 1 163 ? -2.290 68.093 45.635 1.00 19.92 163 ASP A N 1
ATOM 1235 C CA . ASP A 1 163 ? -2.844 66.806 45.230 1.00 20.97 163 ASP A CA 1
ATOM 1236 C C . ASP A 1 163 ? -2.522 66.609 43.753 1.00 23.57 163 ASP A C 1
ATOM 1237 O O . ASP A 1 163 ? -3.135 67.241 42.887 1.00 23.05 163 ASP A O 1
ATOM 1242 N N . LEU A 1 164 ? -1.559 65.739 43.457 1.00 23.29 164 LEU A N 1
ATOM 1243 C CA . LEU A 1 164 ? -1.123 65.522 42.085 1.00 25.41 164 LEU A CA 1
ATOM 1244 C C . LEU A 1 164 ? -1.928 64.436 41.372 1.00 28.09 164 LEU A C 1
ATOM 1245 O O . LEU A 1 164 ? -1.606 64.095 40.232 1.00 31.79 164 LEU A O 1
ATOM 1250 N N . ASN A 1 165 ? -2.985 63.916 41.994 1.00 27.28 165 ASN A N 1
ATOM 1251 C CA . ASN A 1 165 ? -3.692 62.752 41.472 1.00 28.32 165 ASN A CA 1
ATOM 1252 C C . ASN A 1 165 ? -4.900 63.087 40.599 1.00 28.65 165 ASN A C 1
ATOM 1253 O O . ASN A 1 165 ? -5.550 62.163 40.099 1.00 29.40 165 ASN A O 1
ATOM 12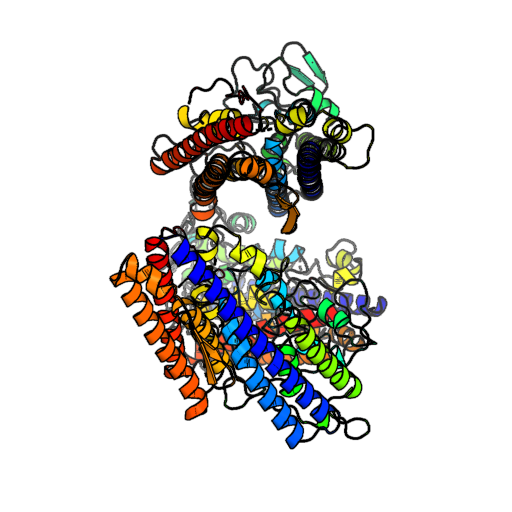58 N N . GLY A 1 166 ? -5.225 64.365 40.410 1.00 28.34 166 GLY A N 1
ATOM 1259 C CA . GLY A 1 166 ? -6.309 64.716 39.496 1.00 28.88 166 GLY A CA 1
ATOM 1260 C C . GLY A 1 166 ? -7.657 64.205 39.976 1.00 28.88 166 GLY A C 1
ATOM 1261 O O . GLY A 1 166 ? -8.075 64.466 41.110 1.00 27.52 166 GLY A O 1
ATOM 1262 N N . THR A 1 167 ? -8.359 63.479 39.100 1.00 29.37 167 THR A N 1
ATOM 1263 C CA . THR A 1 167 ? -9.610 62.810 39.446 1.00 29.26 167 THR A CA 1
ATOM 1264 C C . THR A 1 167 ? -9.398 61.370 39.896 1.00 30.52 167 THR A C 1
ATOM 1265 O O . THR A 1 167 ? -10.374 60.624 40.029 1.00 31.33 167 THR A O 1
ATOM 1269 N N . GLY A 1 168 ? -8.153 60.960 40.123 1.00 28.79 168 GLY A N 1
ATOM 1270 C CA . GLY A 1 168 ? -7.870 59.627 40.594 1.00 30.31 168 GLY A CA 1
ATOM 1271 C C . GLY A 1 168 ? -7.775 59.554 42.105 1.00 28.75 168 GLY A C 1
ATOM 1272 O O . GLY A 1 168 ? -7.921 60.555 42.817 1.00 28.35 168 GLY A O 1
ATOM 1273 N N . PRO A 1 169 ? -7.529 58.356 42.623 1.00 29.36 169 PRO A N 1
ATOM 1274 C CA . PRO A 1 169 ? -7.393 58.193 44.073 1.00 27.96 169 PRO A CA 1
ATOM 1275 C C . PRO A 1 169 ? -6.160 58.904 44.612 1.00 28.24 169 PRO A C 1
ATOM 1276 O O . PRO A 1 169 ? -5.128 59.013 43.941 1.00 27.89 169 PRO A O 1
ATOM 1280 N N . GLY A 1 170 ? -6.288 59.402 45.833 1.00 26.13 170 GLY A N 1
ATOM 1281 C CA . GLY A 1 170 ? -5.166 59.940 46.574 1.00 25.32 170 GLY A CA 1
ATOM 1282 C C . GLY A 1 170 ? -5.227 61.455 46.719 1.00 26.12 170 GLY A C 1
ATOM 1283 O O . GLY A 1 170 ? -5.728 62.178 45.844 1.00 21.78 170 GLY A O 1
ATOM 1284 N N . ALA A 1 171 ? -4.678 61.944 47.837 1.00 23.59 171 ALA A N 1
ATOM 1285 C CA . ALA A 1 171 ? -4.571 63.361 48.158 1.00 23.93 171 ALA A CA 1
ATOM 1286 C C . ALA A 1 171 ? -3.113 63.800 48.036 1.00 22.98 171 ALA A C 1
ATOM 1287 O O . ALA A 1 171 ? -2.272 63.086 47.480 1.00 25.05 171 ALA A O 1
ATOM 1289 N N . GLY A 1 172 ? -2.809 64.992 48.543 1.00 21.96 172 GLY A N 1
ATOM 1290 C CA . GLY A 1 172 ? -1.419 65.411 48.612 1.00 20.67 172 GLY A CA 1
ATOM 1291 C C . GLY A 1 172 ? -0.617 64.483 49.504 1.00 22.53 172 GLY A C 1
ATOM 1292 O O . GLY A 1 172 ? -1.149 63.856 50.420 1.00 24.54 172 GLY A O 1
ATOM 1293 N N . ASN A 1 173 ? 0.677 64.378 49.227 1.00 22.87 173 ASN A N 1
ATOM 1294 C CA . ASN A 1 173 ? 1.497 63.500 50.046 1.00 24.99 173 ASN A CA 1
ATOM 1295 C C . ASN A 1 173 ? 2.878 64.106 50.255 1.00 26.15 173 ASN A C 1
ATOM 1296 O O . ASN A 1 173 ? 3.910 63.432 50.132 1.00 29.00 173 ASN A O 1
ATOM 1301 N N . ARG A 1 174 ? 2.892 65.402 50.587 1.00 22.47 174 ARG A N 1
ATOM 1302 C CA . ARG A 1 174 ? 4.113 66.067 51.016 1.00 22.74 174 ARG A CA 1
ATOM 1303 C C . ARG A 1 174 ? 4.848 65.213 52.046 1.00 26.13 174 ARG A C 1
ATOM 1304 O O . ARG A 1 174 ? 4.215 64.685 52.969 1.00 26.08 174 ARG A O 1
ATOM 1312 N N . PRO A 1 175 ? 6.160 65.042 51.919 1.00 25.37 175 PRO A N 1
ATOM 1313 C CA . PRO A 1 175 ? 6.913 64.250 52.897 1.00 26.10 175 PRO A CA 1
ATOM 1314 C C . PRO A 1 175 ? 7.297 65.073 54.116 1.00 23.23 175 PRO A C 1
ATOM 1315 O O . PRO A 1 175 ? 7.512 66.284 54.044 1.00 23.73 175 PRO A O 1
ATOM 1319 N N . ALA A 1 176 ? 7.383 64.380 55.255 1.00 26.66 176 ALA A N 1
ATOM 1320 C CA . ALA A 1 176 ? 7.769 65.038 56.501 1.00 25.75 176 ALA A CA 1
ATOM 1321 C C . ALA A 1 176 ? 9.121 65.734 56.387 1.00 26.11 176 ALA A C 1
ATOM 1322 O O . ALA A 1 176 ? 9.360 66.742 57.064 1.00 24.67 176 ALA A O 1
ATOM 1324 N N . THR A 1 177 ? 10.013 65.215 55.537 1.00 24.13 177 THR A N 1
ATOM 1325 C CA . THR A 1 177 ? 11.333 65.809 55.362 1.00 25.45 177 THR A CA 1
ATOM 1326 C C . THR A 1 177 ? 11.271 67.252 54.857 1.00 26.59 177 THR A C 1
ATOM 1327 O O . THR A 1 177 ? 12.272 67.974 54.955 1.00 25.49 177 THR A O 1
ATOM 1331 N N . ASP A 1 178 ? 10.121 67.701 54.334 1.00 23.46 178 ASP A N 1
ATOM 1332 C CA . ASP A 1 178 ? 9.968 69.119 54.011 1.00 24.24 178 ASP A CA 1
ATOM 1333 C C . ASP A 1 178 ? 10.126 70.017 55.236 1.00 24.26 178 ASP A C 1
ATOM 1334 O O . ASP A 1 178 ? 10.272 71.234 55.071 1.00 25.72 178 ASP A O 1
ATOM 1339 N N . TYR A 1 179 ? 10.104 69.458 56.450 1.00 24.61 179 TYR A N 1
ATOM 1340 C CA . TYR A 1 179 ? 10.283 70.236 57.674 1.00 24.69 179 TYR A CA 1
ATOM 1341 C C . TYR A 1 179 ? 11.514 69.818 58.466 1.00 28.94 179 TYR A C 1
ATOM 1342 O O . TYR A 1 179 ? 11.723 70.315 59.583 1.00 27.30 179 TYR A O 1
ATOM 1351 N N . ALA A 1 180 ? 12.338 68.929 57.921 1.00 29.96 180 ALA A N 1
ATOM 1352 C CA . ALA A 1 180 ? 13.588 68.564 58.572 1.00 30.05 180 ALA A CA 1
ATOM 1353 C C . ALA A 1 180 ? 14.575 69.711 58.411 1.00 33.10 180 ALA A C 1
ATOM 1354 O O . ALA A 1 180 ? 14.885 70.125 57.287 1.00 34.62 180 ALA A O 1
ATOM 1356 N N . GLN A 1 181 ? 15.044 70.245 59.531 1.00 30.70 181 GLN A N 1
ATOM 1357 C CA . GLN A 1 181 ? 16.033 71.309 59.504 1.00 32.54 181 GLN A CA 1
ATOM 1358 C C . GLN A 1 181 ? 17.416 70.734 59.247 1.00 37.53 181 GLN A C 1
ATOM 1359 O O . GLN A 1 181 ? 17.745 69.623 59.692 1.00 38.94 181 GLN A O 1
ATOM 1365 N N . GLY A 1 182 ? 18.214 71.482 58.502 1.00 41.29 182 GLY A N 1
ATOM 1366 C CA . GLY A 1 182 ? 19.573 71.051 58.219 1.00 44.78 182 GLY A CA 1
ATOM 1367 C C . GLY A 1 182 ? 19.653 70.196 56.968 1.00 46.21 182 GLY A C 1
ATOM 1368 O O . GLY A 1 182 ? 19.161 70.586 55.904 1.00 45.96 182 GLY A O 1
ATOM 1369 N N . LYS A 1 183 ? 20.246 69.011 57.110 1.00 46.82 183 LYS A N 1
ATOM 1370 C CA . LYS A 1 183 ? 20.767 68.265 55.972 1.00 48.10 183 LYS A CA 1
ATOM 1371 C C . LYS A 1 183 ? 19.731 67.381 55.289 1.00 45.66 183 LYS A C 1
ATOM 1372 O O . LYS A 1 183 ? 19.782 67.229 54.063 1.00 45.07 183 LYS A O 1
ATOM 1378 N N . ASP A 1 184 ? 18.792 66.796 56.033 1.00 44.09 184 ASP A N 1
ATOM 1379 C CA . ASP A 1 184 ? 17.744 66.015 55.382 1.00 42.83 184 ASP A CA 1
ATOM 1380 C C . ASP A 1 184 ? 16.630 66.884 54.816 1.00 35.82 184 ASP A C 1
ATOM 1381 O O . ASP A 1 184 ? 15.651 66.335 54.300 1.00 34.61 184 ASP A O 1
ATOM 1386 N N . CYS A 1 185 ? 16.763 68.211 54.895 1.00 33.91 185 CYS A N 1
ATOM 1387 C CA . CYS A 1 185 ? 15.745 69.101 54.362 1.00 33.33 185 CYS A CA 1
ATOM 1388 C C . CYS A 1 185 ? 15.469 68.777 52.906 1.00 34.54 185 CYS A C 1
ATOM 1389 O O . CYS A 1 185 ? 16.379 68.510 52.116 1.00 32.92 185 CYS A O 1
ATOM 1392 N N . THR A 1 186 ? 14.200 68.805 52.558 1.00 30.02 186 THR A N 1
ATOM 1393 C CA . THR A 1 186 ? 13.768 68.447 51.227 1.00 31.31 186 THR A CA 1
ATOM 1394 C C . THR A 1 186 ? 12.779 69.521 50.784 1.00 31.51 186 THR A C 1
ATOM 1395 O O . THR A 1 186 ? 12.061 70.089 51.613 1.00 28.84 186 THR A O 1
ATOM 1399 N N . GLY A 1 187 ? 12.809 69.869 49.498 1.00 27.94 187 GLY A N 1
ATOM 1400 C CA . GLY A 1 187 ? 12.022 70.979 49.002 1.00 26.84 187 GLY A CA 1
ATOM 1401 C C . GLY A 1 187 ? 12.627 72.355 49.220 1.00 28.04 187 GLY A C 1
ATOM 1402 O O . GLY A 1 187 ? 12.068 73.341 48.726 1.00 28.56 187 GLY A O 1
ATOM 1403 N N . GLY A 1 188 ? 13.745 72.454 49.945 1.00 27.54 188 GLY A N 1
ATOM 1404 C CA . GLY A 1 188 ? 14.406 73.726 50.180 1.00 28.36 188 GLY A CA 1
ATOM 1405 C C . GLY A 1 188 ? 13.808 74.571 51.289 1.00 29.89 188 GLY A C 1
ATOM 1406 O O . GLY A 1 188 ? 12.615 74.458 51.590 1.00 27.01 188 GLY A O 1
ATOM 1407 N N . HIS A 1 189 ? 14.640 75.397 51.922 1.00 26.23 189 HIS A N 1
ATOM 1408 C CA . HIS A 1 189 ? 14.182 76.467 52.811 1.00 28.20 189 HIS A CA 1
ATOM 1409 C C . HIS A 1 189 ? 13.253 75.938 53.904 1.00 27.72 189 HIS A C 1
ATOM 1410 O O . HIS A 1 189 ? 12.236 76.552 54.240 1.00 23.28 189 HIS A O 1
ATOM 1417 N N . CYS A 1 190 ? 13.610 74.780 54.469 1.00 27.07 190 CYS A N 1
ATOM 1418 C CA . CYS A 1 190 ? 12.758 74.146 55.470 1.00 27.68 190 CYS A CA 1
ATOM 1419 C C . CYS A 1 190 ? 12.657 74.967 56.751 1.00 27.95 190 CYS A C 1
ATOM 1420 O O . CYS A 1 190 ? 11.680 74.816 57.491 1.00 26.83 190 CYS A O 1
ATOM 1423 N N . ASP A 1 191 ? 13.636 75.833 57.031 1.00 28.53 191 ASP A N 1
ATOM 1424 C CA . ASP A 1 191 ? 13.490 76.733 58.170 1.00 28.91 191 ASP A CA 1
ATOM 1425 C C . ASP A 1 191 ? 12.375 77.746 57.925 1.00 28.56 191 ASP A C 1
ATOM 1426 O O . ASP A 1 191 ? 11.557 78.002 58.816 1.00 26.55 191 ASP A O 1
ATOM 1431 N N . ARG A 1 192 ? 12.310 78.314 56.715 1.00 25.42 192 ARG A N 1
ATOM 1432 C CA . ARG A 1 192 ? 11.219 79.228 56.395 1.00 26.43 192 ARG A CA 1
ATOM 1433 C C . ARG A 1 192 ? 9.888 78.493 56.278 1.00 25.78 192 ARG A C 1
ATOM 1434 O O . ARG A 1 192 ? 8.845 79.056 56.631 1.00 24.60 192 ARG A O 1
ATOM 1442 N N . ARG A 1 193 ? 9.895 77.239 55.811 1.00 24.67 193 ARG A N 1
ATOM 1443 C CA . ARG A 1 193 ? 8.641 76.494 55.733 1.00 24.36 193 ARG A CA 1
ATOM 1444 C C . ARG A 1 193 ? 8.065 76.256 57.127 1.00 25.65 193 ARG A C 1
ATOM 1445 O O . ARG A 1 193 ? 6.868 76.459 57.360 1.00 23.72 193 ARG A O 1
ATOM 1453 N N . ALA A 1 194 ? 8.911 75.837 58.074 1.00 23.33 194 ALA A N 1
ATOM 1454 C CA . ALA A 1 194 ? 8.454 75.657 59.448 1.00 23.27 194 ALA A CA 1
ATOM 1455 C C . ALA A 1 194 ? 7.969 76.972 60.046 1.00 21.70 194 ALA A C 1
ATOM 1456 O O . ALA A 1 194 ? 6.934 77.010 60.719 1.00 23.98 194 ALA A O 1
ATOM 1458 N N . ALA A 1 195 ? 8.698 78.065 59.807 1.00 25.10 195 ALA A N 1
ATOM 1459 C CA . ALA A 1 195 ? 8.265 79.367 60.310 1.00 23.13 195 ALA A CA 1
ATOM 1460 C C . ALA A 1 195 ? 6.919 79.772 59.719 1.00 22.84 195 ALA A C 1
ATOM 1461 O O . ALA A 1 195 ? 6.084 80.363 60.411 1.00 22.79 195 ALA A O 1
ATOM 1463 N N . TYR A 1 196 ? 6.682 79.457 58.444 1.00 22.75 196 TYR A N 1
ATOM 1464 C CA . TYR A 1 196 ? 5.388 79.772 57.840 1.00 21.89 196 TYR A CA 1
ATOM 1465 C C . TYR A 1 196 ? 4.275 78.988 58.523 1.00 21.39 196 TYR A C 1
ATOM 1466 O O . TYR A 1 196 ? 3.270 79.560 58.963 1.00 22.64 196 TYR A O 1
ATOM 1475 N N . LEU A 1 197 ? 4.442 77.668 58.623 1.00 19.56 197 LEU A N 1
ATOM 1476 C CA . LEU A 1 197 ? 3.392 76.838 59.203 1.00 20.83 197 LEU A CA 1
ATOM 1477 C C . LEU A 1 197 ? 3.100 77.247 60.642 1.00 23.37 197 LEU A C 1
ATOM 1478 O O . LEU A 1 197 ? 1.935 77.267 61.063 1.00 22.45 197 LEU A O 1
ATOM 1483 N N . LYS A 1 198 ? 4.139 77.597 61.404 1.00 20.68 198 LYS A N 1
ATOM 1484 C CA . LYS A 1 198 ? 3.931 78.045 62.778 1.00 22.71 198 LYS A CA 1
ATOM 1485 C C . LYS A 1 198 ? 3.137 79.345 62.813 1.00 21.40 198 LYS A C 1
ATOM 1486 O O . LYS A 1 198 ? 2.188 79.483 63.591 1.00 23.06 198 LYS A O 1
ATOM 1492 N N . ALA A 1 199 ? 3.495 80.300 61.959 1.00 21.36 199 ALA A N 1
ATOM 1493 C CA . ALA A 1 199 ? 2.829 81.598 61.974 1.00 23.13 199 ALA A CA 1
ATOM 1494 C C . ALA A 1 199 ? 1.346 81.478 61.626 1.00 23.65 199 ALA A C 1
ATOM 1495 O O . ALA A 1 199 ? 0.496 82.070 62.304 1.00 22.43 199 ALA A O 1
ATOM 1497 N N . VAL A 1 200 ? 1.006 80.726 60.569 1.00 23.29 200 VAL A N 1
ATOM 1498 C CA . VAL A 1 200 ? -0.406 80.649 60.184 1.00 24.02 200 VAL A CA 1
ATOM 1499 C C . VAL A 1 200 ? -1.201 79.833 61.189 1.00 20.84 200 VAL A C 1
ATOM 1500 O O . VAL A 1 200 ? -2.395 80.082 61.384 1.00 19.92 200 VAL A O 1
ATOM 1504 N N . THR A 1 201 ? -0.577 78.838 61.823 1.00 19.74 201 THR A N 1
ATOM 1505 C CA . THR A 1 201 ? -1.279 78.091 62.861 1.00 22.67 201 THR A CA 1
ATOM 1506 C C . THR A 1 201 ? -1.582 78.980 64.061 1.00 21.10 201 THR A C 1
ATOM 1507 O O . THR A 1 201 ? -2.714 79.006 64.555 1.00 21.13 201 THR A O 1
ATOM 1511 N N . ASP A 1 202 ? -0.581 79.724 64.542 1.00 22.64 202 ASP A N 1
ATOM 1512 C CA . ASP A 1 202 ? -0.817 80.645 65.654 1.00 23.62 202 ASP A CA 1
ATOM 1513 C C . ASP A 1 202 ? -1.822 81.730 65.283 1.00 21.63 202 ASP A C 1
ATOM 1514 O O . ASP A 1 202 ? -2.652 82.125 66.111 1.00 20.33 202 ASP A O 1
ATOM 1519 N N . LEU A 1 203 ? -1.764 82.226 64.043 1.00 21.28 203 LEU A N 1
ATOM 1520 C CA . LEU A 1 203 ? -2.719 83.242 63.609 1.00 19.95 203 LEU A CA 1
ATOM 1521 C C . LEU A 1 203 ? -4.142 82.695 63.614 1.00 20.34 203 LEU A C 1
ATOM 1522 O O . LEU A 1 203 ? -5.082 83.396 64.008 1.00 18.93 203 LEU A O 1
ATOM 1527 N N . LEU A 1 204 ? -4.321 81.446 63.174 1.00 19.74 204 LEU A N 1
ATOM 1528 C CA . LEU A 1 204 ? -5.650 80.844 63.205 1.00 18.47 204 LEU A CA 1
ATOM 1529 C C . LEU A 1 204 ? -6.193 80.800 64.630 1.00 20.43 204 LEU A C 1
ATOM 1530 O O . LEU A 1 204 ? -7.338 81.200 64.883 1.00 18.68 204 LEU A O 1
ATOM 1535 N N . VAL A 1 205 ? -5.385 80.315 65.579 1.00 20.03 205 VAL A N 1
ATOM 1536 C CA . VAL A 1 205 ? -5.827 80.278 66.973 1.00 19.87 205 VAL A CA 1
ATOM 1537 C C . VAL A 1 205 ? -6.231 81.673 67.430 1.00 19.00 205 VAL A C 1
ATOM 1538 O O . VAL A 1 205 ? -7.300 81.871 68.021 1.00 20.80 205 VAL A O 1
ATOM 1542 N N . SER A 1 206 ? -5.399 82.668 67.115 1.00 17.07 206 SER A N 1
ATOM 1543 C CA . SER A 1 206 ? -5.675 84.041 67.518 1.00 21.48 206 SER A CA 1
ATOM 1544 C C . SER A 1 206 ? -6.969 84.563 66.891 1.00 23.26 206 SER A C 1
ATOM 1545 O O . SER A 1 206 ? -7.756 85.244 67.557 1.00 19.14 206 SER A O 1
ATOM 1548 N N . ASP A 1 207 ? -7.222 84.239 65.618 1.00 20.27 207 ASP A N 1
ATOM 1549 C CA . ASP A 1 207 ? -8.479 84.661 65.000 1.00 19.63 207 ASP A CA 1
ATOM 1550 C C . ASP A 1 207 ? -9.677 83.957 65.637 1.00 18.93 207 ASP A C 1
ATOM 1551 O O . ASP A 1 207 ? -10.723 84.580 65.864 1.00 16.72 207 ASP A O 1
ATOM 1556 N N . LEU A 1 208 ? -9.551 82.665 65.939 1.00 14.97 208 LEU A N 1
ATOM 1557 C CA . LEU A 1 208 ? -10.669 81.956 66.556 1.00 18.10 208 LEU A CA 1
ATOM 1558 C C . LEU A 1 208 ? -10.898 82.404 67.996 1.00 21.37 208 LEU A C 1
ATOM 1559 O O . LEU A 1 208 ? -12.038 82.394 68.470 1.00 18.11 208 LEU A O 1
ATOM 1564 N N . GLU A 1 209 ? -9.839 82.810 68.702 1.00 19.60 209 GLU A N 1
ATOM 1565 C CA . GLU A 1 209 ? -10.042 83.361 70.038 1.00 21.04 209 GLU A CA 1
ATOM 1566 C C . GLU A 1 209 ? -10.820 84.670 69.968 1.00 17.17 209 GLU A C 1
ATOM 1567 O O . GLU A 1 209 ? -11.712 84.914 70.788 1.00 19.35 209 GLU A O 1
ATOM 1573 N N . TYR A 1 210 ? -10.500 85.535 68.998 1.00 19.79 210 TYR A N 1
ATOM 1574 C CA . TYR A 1 210 ? -11.287 86.748 68.788 1.00 19.29 210 TYR A CA 1
ATOM 1575 C C . TYR A 1 210 ? -12.755 86.416 68.552 1.00 19.54 210 TYR A C 1
ATOM 1576 O O . TYR A 1 210 ? -13.640 86.970 69.213 1.00 19.36 210 TYR A O 1
ATOM 1593 N N . ALA A 1 212 ? -14.629 83.632 68.983 1.00 17.96 212 ALA A N 1
ATOM 1594 C CA . ALA A 1 212 ? -15.288 83.004 70.118 1.00 21.18 212 ALA A CA 1
ATOM 1595 C C . ALA A 1 212 ? -15.665 84.043 71.175 1.00 20.09 212 ALA A C 1
ATOM 1596 O O . ALA A 1 212 ? -16.755 83.984 71.763 1.00 18.93 212 ALA A O 1
ATOM 1598 N N . GLY A 1 213 ? -14.792 85.032 71.392 1.00 17.73 213 GLY A N 1
ATOM 1599 C CA . GLY A 1 213 ? -15.084 86.079 72.356 1.00 20.66 213 GLY A CA 1
ATOM 1600 C C . GLY A 1 213 ? -16.214 86.999 71.934 1.00 21.26 213 GLY A C 1
ATOM 1601 O O . GLY A 1 213 ? -16.892 87.578 72.785 1.00 20.64 213 GLY A O 1
ATOM 1602 N N . GLN A 1 214 ? -16.441 87.144 70.626 1.00 20.96 214 GLN A N 1
ATOM 1603 C CA . GLN A 1 214 ? -17.522 88.000 70.145 1.00 18.28 214 GLN A CA 1
ATOM 1604 C C . GLN A 1 214 ? -18.900 87.401 70.378 1.00 19.18 214 GLN A C 1
ATOM 1605 O O . GLN A 1 214 ? -19.901 88.120 70.252 1.00 17.87 214 GLN A O 1
ATOM 1611 N N . TRP A 1 215 ? -18.985 86.111 70.699 1.00 17.04 215 TRP A N 1
ATOM 1612 C CA . TRP A 1 215 ? -20.265 85.468 70.960 1.00 19.21 215 TRP A CA 1
ATOM 1613 C C . TRP A 1 215 ? -20.444 85.089 72.425 1.00 20.73 215 TRP A C 1
ATOM 1614 O O . TRP A 1 215 ? -21.413 84.402 72.765 1.00 20.30 215 TRP A O 1
ATOM 1625 N N . LYS A 1 216 ? -19.543 85.521 73.301 1.00 20.08 216 LYS A N 1
ATOM 1626 C CA . LYS A 1 216 ? -19.721 85.295 74.731 1.00 22.94 216 LYS A CA 1
ATOM 1627 C C . LYS A 1 216 ? -20.866 86.126 75.271 1.00 23.54 216 LYS A C 1
ATOM 1628 O O . LYS A 1 216 ? -20.968 87.325 74.993 1.00 21.57 216 LYS A O 1
ATOM 1634 N N . ALA A 1 217 ? -21.671 85.500 76.123 1.00 23.81 217 ALA A N 1
ATOM 1635 C CA . ALA A 1 217 ? -22.753 86.211 76.780 1.00 25.44 217 ALA A CA 1
ATOM 1636 C C . ALA A 1 217 ? -22.207 87.117 77.878 1.00 30.74 217 ALA A C 1
ATOM 1637 O O . ALA A 1 217 ? -21.118 86.899 78.418 1.00 28.54 217 ALA A O 1
ATOM 1639 N N . GLY A 1 218 ? -22.971 88.160 78.188 1.00 32.01 218 GLY A N 1
ATOM 1640 C CA . GLY A 1 218 ? -22.626 89.036 79.294 1.00 33.46 218 GLY A CA 1
ATOM 1641 C C . GLY A 1 218 ? -21.443 89.943 79.046 1.00 33.78 218 GLY A C 1
ATOM 1642 O O . GLY A 1 218 ? -20.741 90.303 79.995 1.00 33.45 218 GLY A O 1
ATOM 1643 N N . VAL A 1 219 ? -21.198 90.324 77.795 1.00 32.61 219 VAL A N 1
ATOM 1644 C CA . VAL A 1 219 ? -20.095 91.212 77.444 1.00 31.14 219 VAL A CA 1
ATOM 1645 C C . VAL A 1 219 ? -20.683 92.384 76.668 1.00 33.83 219 VAL A C 1
ATOM 1646 O O . VAL A 1 219 ? -21.131 92.217 75.525 1.00 36.02 219 VAL A O 1
ATOM 1650 N N . ALA A 1 220 ? -20.672 93.571 77.282 1.00 31.75 220 ALA A N 1
ATOM 1651 C CA . ALA A 1 220 ? -21.424 94.704 76.754 1.00 30.10 220 ALA A CA 1
ATOM 1652 C C . ALA A 1 220 ? -20.917 95.189 75.399 1.00 29.21 220 ALA A C 1
ATOM 1653 O O . ALA A 1 220 ? -21.699 95.766 74.635 1.00 30.86 220 ALA A O 1
ATOM 1655 N N . ASP A 1 221 ? -19.645 94.972 75.067 1.00 28.41 221 ASP A N 1
ATOM 1656 C CA . ASP A 1 221 ? -19.069 95.624 73.898 1.00 32.09 221 ASP A CA 1
ATOM 1657 C C . ASP A 1 221 ? -18.851 94.692 72.711 1.00 28.80 221 ASP A C 1
ATOM 1658 O O . ASP A 1 221 ? -18.168 95.089 71.760 1.00 31.34 221 ASP A O 1
ATOM 1663 N N . ASN A 1 222 ? -19.416 93.482 72.711 1.00 25.96 222 ASN A N 1
ATOM 1664 C CA . ASN A 1 222 ? -19.134 92.563 71.611 1.00 23.83 222 ASN A CA 1
ATOM 1665 C C . ASN A 1 222 ? -20.339 92.448 70.681 1.00 22.73 222 ASN A C 1
ATOM 1666 O O . ASN A 1 222 ? -21.399 93.029 70.923 1.00 20.30 222 ASN A O 1
ATOM 1671 N N . TYR A 1 223 ? -20.154 91.697 69.590 1.00 19.75 223 TYR A N 1
ATOM 1672 C CA . TYR A 1 223 ? -21.206 91.579 68.584 1.00 17.75 223 TYR A CA 1
ATOM 1673 C C . TYR A 1 223 ? -22.471 90.964 69.171 1.00 18.34 223 TYR A C 1
ATOM 1674 O O . TYR A 1 223 ? -23.583 91.414 68.872 1.00 19.48 223 TYR A O 1
ATOM 1683 N N . ARG A 1 224 ? -22.323 89.938 70.014 1.00 18.63 224 ARG A N 1
ATOM 1684 C CA . ARG A 1 224 ? -23.499 89.281 70.576 1.00 19.82 224 ARG A CA 1
ATOM 1685 C C . ARG A 1 224 ? -24.386 90.265 71.326 1.00 19.66 224 ARG A C 1
ATOM 1686 O O . ARG A 1 224 ? -25.620 90.163 71.279 1.00 16.81 224 ARG A O 1
ATOM 1694 N N . ALA A 1 225 ? -23.778 91.230 72.023 1.00 18.63 225 ALA A N 1
ATOM 1695 C CA . ALA A 1 225 ? -24.568 92.232 72.729 1.00 19.91 225 ALA A CA 1
ATOM 1696 C C . ALA A 1 225 ? -25.333 93.116 71.750 1.00 21.15 225 ALA A C 1
ATOM 1697 O O . ALA A 1 225 ? -26.475 93.505 72.023 1.00 23.13 225 ALA A O 1
ATOM 1699 N N . LYS A 1 226 ? -24.735 93.416 70.628 1.00 19.22 226 LYS A N 1
ATOM 1700 C CA . LYS A 1 226 ? -25.416 94.170 69.622 1.00 21.21 226 LYS A CA 1
ATOM 1701 C C . LYS A 1 226 ? -26.577 93.391 69.031 1.00 18.15 226 LYS A C 1
ATOM 1702 O O . LYS A 1 226 ? -27.645 93.913 68.936 1.00 19.92 226 LYS A O 1
ATOM 1708 N N . LEU A 1 227 ? -26.338 92.139 68.694 1.00 17.03 227 LEU A N 1
ATOM 1709 C CA . LEU A 1 227 ? -27.354 91.302 68.069 1.00 16.71 227 LEU A CA 1
ATOM 1710 C C . LEU A 1 227 ? -28.559 91.134 68.984 1.00 18.62 227 LEU A C 1
ATOM 1711 O O . LEU A 1 227 ? -29.706 91.272 68.547 1.00 17.61 227 LEU A O 1
ATOM 1716 N N . GLU A 1 228 ? -28.318 90.851 70.265 1.00 17.05 228 GLU A N 1
ATOM 1717 C CA . GLU A 1 228 ? -29.427 90.651 71.194 1.00 19.02 228 GLU A CA 1
ATOM 1718 C C . GLU A 1 228 ? -30.198 91.938 71.479 1.00 18.05 228 GLU A C 1
ATOM 1719 O O . GLU A 1 228 ? -31.374 91.864 71.853 1.00 15.95 228 GLU A O 1
ATOM 1725 N N . ALA A 1 229 ? -29.574 93.109 71.304 1.00 20.02 229 ALA A N 1
ATOM 1726 C CA . ALA A 1 229 ? -30.281 94.375 71.477 1.00 20.49 229 ALA A CA 1
ATOM 1727 C C . ALA A 1 229 ? -31.059 94.807 70.237 1.00 21.35 229 ALA A C 1
ATOM 1728 O O . ALA A 1 229 ? -31.922 95.682 70.346 1.00 21.53 229 ALA A O 1
ATOM 1730 N N . GLU A 1 230 ? -30.779 94.225 69.070 1.00 17.84 230 GLU A N 1
ATOM 1731 C CA . GLU A 1 230 ? -31.455 94.624 67.841 1.00 17.27 230 GLU A CA 1
ATOM 1732 C C . GLU A 1 230 ? -32.933 94.234 67.866 1.00 17.86 230 GLU A C 1
ATOM 1733 O O . GLU A 1 230 ? -33.328 93.318 68.588 1.00 17.65 230 GLU A O 1
ATOM 1739 N N . PRO A 1 231 ? -33.772 94.922 67.085 1.00 19.17 231 PRO A N 1
ATOM 1740 C CA . PRO A 1 231 ? -35.176 94.502 66.964 1.00 20.33 231 PRO A CA 1
ATOM 1741 C C . PRO A 1 231 ? -35.262 93.038 66.547 1.00 16.86 231 PRO A C 1
ATOM 1742 O O . PRO A 1 231 ? -34.438 92.556 65.770 1.00 13.98 231 PRO A O 1
ATOM 1746 N N . VAL A 1 232 ? -36.264 92.321 67.070 1.00 14.77 232 VAL A N 1
ATOM 1747 C CA . VAL A 1 232 ? -36.270 90.877 66.854 1.00 16.40 232 VAL A CA 1
ATOM 1748 C C . VAL A 1 232 ? -36.458 90.537 65.379 1.00 15.08 232 VAL A C 1
ATOM 1749 O O . VAL A 1 232 ? -35.952 89.509 64.911 1.00 17.22 232 VAL A O 1
ATOM 1753 N N . ASP A 1 233 ? -37.174 91.367 64.617 1.00 14.76 233 ASP A N 1
ATOM 1754 C CA . ASP A 1 233 ? -37.327 91.027 63.204 1.00 19.21 233 ASP A CA 1
ATOM 1755 C C . ASP A 1 233 ? -35.995 91.144 62.469 1.00 17.62 233 ASP A C 1
ATOM 1756 O O . ASP A 1 233 ? -35.745 90.400 61.515 1.00 17.49 233 ASP A O 1
ATOM 1761 N N . THR A 1 234 ? -35.105 92.035 62.916 1.00 16.86 234 THR A N 1
ATOM 1762 C CA . THR A 1 234 ? -33.751 92.078 62.380 1.00 16.85 234 THR A CA 1
ATOM 1763 C C . THR A 1 234 ? -32.989 90.799 62.719 1.00 16.08 234 THR A C 1
ATOM 1764 O O . THR A 1 234 ? -32.325 90.212 61.857 1.00 15.18 234 THR A O 1
ATOM 1768 N N . GLY A 1 235 ? -33.065 90.353 63.972 1.00 15.18 235 GLY A N 1
ATOM 1769 C CA . GLY A 1 235 ? -32.371 89.130 64.349 1.00 13.69 235 GLY A CA 1
ATOM 1770 C C . GLY A 1 235 ? -32.914 87.907 63.632 1.00 14.31 235 GLY A C 1
ATOM 1771 O O . GLY A 1 235 ? -32.149 87.046 63.190 1.00 13.91 235 GLY A O 1
ATOM 1772 N N . LEU A 1 236 ? -34.238 87.814 63.496 1.00 12.41 236 LEU A N 1
ATOM 1773 C CA . LEU A 1 236 ? -34.818 86.670 62.798 1.00 13.82 236 LEU A CA 1
ATOM 1774 C C . LEU A 1 236 ? -34.420 86.658 61.326 1.00 14.89 236 LEU A C 1
ATOM 1775 O O . LEU A 1 236 ? -34.142 85.591 60.759 1.00 13.03 236 LEU A O 1
ATOM 1780 N N . ARG A 1 237 ? -34.383 87.828 60.684 1.00 15.17 237 ARG A N 1
ATOM 1781 C CA . ARG A 1 237 ? -33.961 87.860 59.288 1.00 14.79 237 ARG A CA 1
ATOM 1782 C C . ARG A 1 237 ? -32.517 87.390 59.151 1.00 14.95 237 ARG A C 1
ATOM 1783 O O . ARG A 1 237 ? -32.193 86.638 58.225 1.00 13.88 237 ARG A O 1
ATOM 1791 N N . LYS A 1 238 ? -31.644 87.798 60.082 1.00 14.62 238 LYS A N 1
ATOM 1792 C CA . LYS A 1 238 ? -30.254 87.344 60.048 1.00 15.19 238 LYS A CA 1
ATOM 1793 C C . LYS A 1 238 ? -30.156 85.824 60.112 1.00 15.99 238 LYS A C 1
ATOM 1794 O O . LYS A 1 238 ? -29.335 85.218 59.410 1.00 14.75 238 LYS A O 1
ATOM 1808 N N . PHE A 1 240 ? -32.483 83.490 59.193 1.00 12.72 240 PHE A N 1
ATOM 1809 C CA . PHE A 1 240 ? -32.933 82.949 57.913 1.00 12.98 240 PHE A CA 1
ATOM 1810 C C . PHE A 1 240 ? -31.961 83.292 56.793 1.00 13.67 240 PHE A C 1
ATOM 1811 O O . PHE A 1 240 ? -31.706 82.466 55.901 1.00 13.07 240 PHE A O 1
ATOM 1819 N N . PHE A 1 241 ? -31.436 84.518 56.795 1.00 12.98 241 PHE A N 1
ATOM 1820 C CA . PHE A 1 241 ? -30.573 84.930 55.697 1.00 12.86 241 PHE A CA 1
ATOM 1821 C C . PHE A 1 241 ? -29.288 84.112 55.677 1.00 14.07 241 PHE A C 1
ATOM 1822 O O . PHE A 1 241 ? -28.811 83.726 54.602 1.00 13.39 241 PHE A O 1
ATOM 1830 N N . GLY A 1 242 ? -28.719 83.828 56.851 1.00 12.44 242 GLY A N 1
ATOM 1831 C CA . GLY A 1 242 ? -27.550 82.952 56.896 1.00 12.22 242 GLY A CA 1
ATOM 1832 C C . GLY A 1 242 ? -27.856 81.551 56.399 1.00 12.63 242 GLY A C 1
ATOM 1833 O O . GLY A 1 242 ? -27.108 80.980 55.599 1.00 13.88 242 GLY A O 1
ATOM 1842 N N . GLY A 1 244 ? -30.295 80.537 54.320 1.00 12.88 244 GLY A N 1
ATOM 1843 C CA . GLY A 1 244 ? -30.560 80.501 52.892 1.00 12.55 244 GLY A CA 1
ATOM 1844 C C . GLY A 1 244 ? -29.347 80.833 52.041 1.00 12.37 244 GLY A C 1
ATOM 1845 O O . GLY A 1 244 ? -29.163 80.261 50.961 1.00 12.33 244 GLY A O 1
ATOM 1846 N N . SER A 1 245 ? -28.511 81.772 52.502 1.00 13.11 245 SER A N 1
ATOM 1847 C CA . SER A 1 245 ? -27.350 82.181 51.714 1.00 12.97 245 SER A CA 1
ATOM 1848 C C . SER A 1 245 ? -26.271 81.111 51.702 1.00 13.21 245 SER A C 1
ATOM 1849 O O . SER A 1 245 ? -25.541 80.988 50.709 1.00 13.40 245 SER A O 1
ATOM 1852 N N . LEU A 1 246 ? -26.134 80.347 52.791 1.00 11.98 246 LEU A N 1
ATOM 1853 C CA . LEU A 1 246 ? -25.231 79.201 52.758 1.00 12.54 246 LEU A CA 1
ATOM 1854 C C . LEU A 1 246 ? -25.816 78.096 51.884 1.00 12.74 246 LEU A C 1
ATOM 1855 O O . LEU A 1 246 ? -25.121 77.547 51.022 1.00 14.41 246 LEU A O 1
ATOM 1860 N N . SER A 1 247 ? -27.106 77.782 52.067 1.00 12.82 247 SER A N 1
ATOM 1861 C CA . SER A 1 247 ? -27.740 76.714 51.289 1.00 14.31 247 SER A CA 1
ATOM 1862 C C . SER A 1 247 ? -27.524 76.918 49.798 1.00 15.85 247 SER A C 1
ATOM 1863 O O . SER A 1 247 ? -27.129 75.995 49.079 1.00 14.00 247 SER A O 1
ATOM 1866 N N . LEU A 1 248 ? -27.795 78.126 49.315 1.00 14.55 248 LEU A N 1
ATOM 1867 C CA . LEU A 1 248 ? -27.919 78.350 47.884 1.00 14.16 248 LEU A CA 1
ATOM 1868 C C . LEU A 1 248 ? -26.597 78.789 47.266 1.00 15.44 248 LEU A C 1
ATOM 1869 O O . LEU A 1 248 ? -25.897 77.980 46.648 1.00 17.34 248 LEU A O 1
ATOM 1874 N N . GLY A 1 249 ? -26.238 80.062 47.443 1.00 15.15 249 GLY A N 1
ATOM 1875 C CA . GLY A 1 249 ? -25.055 80.588 46.773 1.00 14.77 249 GLY A CA 1
ATOM 1876 C C . GLY A 1 249 ? -23.781 79.856 47.148 1.00 19.36 249 GLY A C 1
ATOM 1877 O O . GLY A 1 249 ? -22.997 79.464 46.278 1.00 14.99 249 GLY A O 1
ATOM 1878 N N . GLU A 1 250 ? -23.556 79.651 48.448 1.00 14.01 250 GLU A N 1
ATOM 1879 C CA . GLU A 1 250 ? -22.234 79.195 48.873 1.00 14.96 250 GLU A CA 1
ATOM 1880 C C . GLU A 1 250 ? -22.081 77.681 48.826 1.00 15.57 250 GLU A C 1
ATOM 1881 O O . GLU A 1 250 ? -21.075 77.180 48.319 1.00 17.80 250 GLU A O 1
ATOM 1887 N N . LEU A 1 251 ? -23.048 76.936 49.358 1.00 14.74 251 LEU A N 1
ATOM 1888 C CA . LEU A 1 251 ? -22.896 75.485 49.391 1.00 15.56 251 LEU A CA 1
ATOM 1889 C C . LEU A 1 251 ? -23.290 74.852 48.057 1.00 16.56 251 LEU A C 1
ATOM 1890 O O . LEU A 1 251 ? -22.464 74.210 47.399 1.00 16.39 251 LEU A O 1
ATOM 1895 N N . ALA A 1 252 ? -24.545 75.033 47.637 1.00 16.51 252 ALA A N 1
ATOM 1896 C CA . ALA A 1 252 ? -24.982 74.459 46.365 1.00 15.25 252 ALA A CA 1
ATOM 1897 C C . ALA A 1 252 ? -24.192 75.035 45.196 1.00 16.66 252 ALA A C 1
ATOM 1898 O O . ALA A 1 252 ? -23.806 74.305 44.274 1.00 16.83 252 ALA A O 1
ATOM 1900 N N . GLY A 1 253 ? -23.926 76.339 45.223 1.00 16.90 253 GLY A N 1
ATOM 1901 C CA . GLY A 1 253 ? -23.255 76.981 44.109 1.00 16.96 253 GLY A CA 1
ATOM 1902 C C . GLY A 1 253 ? -21.740 76.915 44.162 1.00 17.67 253 GLY A C 1
ATOM 1903 O O . GLY A 1 253 ? -21.123 76.148 43.416 1.00 19.56 253 GLY A O 1
ATOM 1904 N N . GLU A 1 254 ? -21.129 77.714 45.044 1.00 16.25 254 GLU A N 1
ATOM 1905 C CA . GLU A 1 254 ? -19.672 77.869 45.032 1.00 16.51 254 GLU A CA 1
ATOM 1906 C C . GLU A 1 254 ? -18.933 76.576 45.372 1.00 18.19 254 GLU A C 1
ATOM 1907 O O . GLU A 1 254 ? -17.830 76.345 44.858 1.00 17.51 254 GLU A O 1
ATOM 1913 N N . ARG A 1 255 ? -19.489 75.735 46.246 1.00 15.79 255 ARG A N 1
ATOM 1914 C CA . ARG A 1 255 ? -18.763 74.561 46.725 1.00 18.06 255 ARG A CA 1
ATOM 1915 C C . ARG A 1 255 ? -19.197 73.263 46.055 1.00 19.71 255 ARG A C 1
ATOM 1916 O O . ARG A 1 255 ? -18.632 72.206 46.361 1.00 19.26 255 ARG A O 1
ATOM 1932 N N . LYS A 1 257 ? -21.701 73.154 42.623 1.00 18.56 257 LYS A N 1
ATOM 1933 C CA . LYS A 1 257 ? -22.015 73.360 41.213 1.00 22.11 257 LYS A CA 1
ATOM 1934 C C . LYS A 1 257 ? -20.785 73.772 40.407 1.00 21.77 257 LYS A C 1
ATOM 1935 O O . LYS A 1 257 ? -20.580 73.286 39.288 1.00 23.70 257 LYS A O 1
ATOM 1941 N N . VAL A 1 258 ? -19.950 74.659 40.957 1.00 19.28 258 VAL A N 1
ATOM 1942 C CA . VAL A 1 258 ? -18.790 75.153 40.209 1.00 24.24 258 VAL A CA 1
ATOM 1943 C C . VAL A 1 258 ? -17.862 74.001 39.835 1.00 28.36 258 VAL A C 1
ATOM 1944 O O . VAL A 1 258 ? -17.559 73.779 38.655 1.00 28.69 258 VAL A O 1
ATOM 1948 N N . ALA A 1 259 ? -17.399 73.249 40.837 1.00 25.68 259 ALA A N 1
ATOM 1949 C CA . ALA A 1 259 ? -16.474 72.150 40.569 1.00 27.74 259 ALA A CA 1
ATOM 1950 C C . ALA A 1 259 ? -17.119 71.076 39.702 1.00 28.04 259 ALA A C 1
ATOM 1951 O O . ALA A 1 259 ? -16.466 70.496 38.825 1.00 29.97 259 ALA A O 1
ATOM 1953 N N . LEU A 1 260 ? -18.406 70.803 39.928 1.00 26.26 260 LEU A N 1
ATOM 1954 C CA . LEU A 1 260 ? -19.095 69.742 39.199 1.00 26.85 260 LEU A CA 1
ATOM 1955 C C . LEU A 1 260 ? -19.238 70.071 37.718 1.00 33.36 260 LEU A C 1
ATOM 1956 O O . LEU A 1 260 ? -19.052 69.200 36.861 1.00 32.37 260 LEU A O 1
ATOM 1961 N N . GLU A 1 261 ? -19.580 71.316 37.392 1.00 31.01 261 GLU A N 1
ATOM 1962 C CA . GLU A 1 261 ? -19.886 71.645 36.005 1.00 34.79 261 GLU A CA 1
ATOM 1963 C C . GLU A 1 261 ? -18.641 71.927 35.176 1.00 35.94 261 GLU A C 1
ATOM 1964 O O . GLU A 1 261 ? -18.692 71.795 33.950 1.00 35.55 261 GLU A O 1
ATOM 1970 N N . ALA A 1 262 ? -17.531 72.290 35.812 1.00 34.90 262 ALA A N 1
ATOM 1971 C CA . ALA A 1 262 ? -16.250 72.432 35.138 1.00 34.81 262 ALA A CA 1
ATOM 1972 C C . ALA A 1 262 ? -15.381 71.182 35.240 1.00 35.37 262 ALA A C 1
ATOM 1973 O O . ALA A 1 262 ? -14.300 71.153 34.641 1.00 38.45 262 ALA A O 1
ATOM 1975 N N . ASN A 1 263 ? -15.826 70.155 35.969 1.00 32.42 263 ASN A N 1
ATOM 1976 C CA . ASN A 1 263 ? -14.988 69.001 36.310 1.00 33.75 263 ASN A CA 1
ATOM 1977 C C . ASN A 1 263 ? -13.619 69.460 36.814 1.00 35.92 263 ASN A C 1
ATOM 1978 O O . ASN A 1 263 ? -12.573 68.945 36.412 1.00 36.73 263 ASN A O 1
ATOM 1983 N N . SER A 1 264 ? -13.625 70.461 37.697 1.00 34.69 264 SER A N 1
ATOM 1984 C CA . SER A 1 264 ? -12.403 71.148 38.112 1.00 34.03 264 SER A CA 1
ATOM 1985 C C . SER A 1 264 ? -12.049 70.732 39.536 1.00 33.33 264 SER A C 1
ATOM 1986 O O . SER A 1 264 ? -12.639 71.224 40.504 1.00 32.82 264 SER A O 1
ATOM 1989 N N . THR A 1 265 ? -11.074 69.829 39.659 1.00 29.96 265 THR A N 1
ATOM 1990 C CA . THR A 1 265 ? -10.602 69.436 40.985 1.00 30.75 265 THR A CA 1
ATOM 1991 C C . THR A 1 265 ? -9.893 70.588 41.682 1.00 32.93 265 THR A C 1
ATOM 1992 O O . THR A 1 265 ? -9.882 70.654 42.912 1.00 32.53 265 THR A O 1
ATOM 1996 N N . GLU A 1 266 ? -9.297 71.503 40.915 1.00 33.02 266 GLU A N 1
ATOM 1997 C CA . GLU A 1 266 ? -8.640 72.670 41.490 1.00 36.70 266 GLU A CA 1
ATOM 1998 C C . GLU A 1 266 ? -9.604 73.582 42.242 1.00 33.32 266 GLU A C 1
ATOM 1999 O O . GLU A 1 266 ? -9.148 74.427 43.023 1.00 31.18 266 GLU A O 1
ATOM 2005 N N . ASP A 1 267 ? -10.910 73.453 42.006 1.00 30.59 267 ASP A N 1
ATOM 2006 C CA . ASP A 1 267 ? -11.913 74.282 42.653 1.00 30.79 267 ASP A CA 1
ATOM 2007 C C . ASP A 1 267 ? -12.600 73.607 43.834 1.00 28.67 267 ASP A C 1
ATOM 2008 O O . ASP A 1 267 ? -13.535 74.188 44.385 1.00 29.26 267 ASP A O 1
ATOM 2013 N N . GLU A 1 268 ? -12.202 72.402 44.231 1.00 24.14 268 GLU A N 1
ATOM 2014 C CA . GLU A 1 268 ? -12.869 71.787 45.375 1.00 23.38 268 GLU A CA 1
ATOM 2015 C C . GLU A 1 268 ? -12.391 72.454 46.662 1.00 21.40 268 GLU A C 1
ATOM 2016 O O . GLU A 1 268 ? -11.288 73.001 46.730 1.00 21.90 268 GLU A O 1
ATOM 2022 N N . HIS A 1 269 ? -13.239 72.412 47.691 1.00 21.46 269 HIS A N 1
ATOM 2023 C CA . HIS A 1 269 ? -12.983 73.222 48.878 1.00 20.31 269 HIS A CA 1
ATOM 2024 C C . HIS A 1 269 ? -11.708 72.780 49.592 1.00 22.20 269 HIS A C 1
ATOM 2025 O O . HIS A 1 269 ? -10.878 73.617 49.974 1.00 23.30 269 HIS A O 1
ATOM 2032 N N . ASP A 1 270 ? -11.534 71.477 49.791 1.00 16.30 270 ASP A N 1
ATOM 2033 C CA . ASP A 1 270 ? -10.364 70.951 50.491 1.00 18.23 270 ASP A CA 1
ATOM 2034 C C . ASP A 1 270 ? -9.503 70.200 49.481 1.00 18.88 270 ASP A C 1
ATOM 2035 O O . ASP A 1 270 ? -9.444 68.971 49.456 1.00 20.27 270 ASP A O 1
ATOM 2040 N N . CYS A 1 271 ? -8.832 70.994 48.640 1.00 20.21 271 CYS A N 1
ATOM 2041 C CA . CYS A 1 271 ? -8.101 70.497 47.475 1.00 23.62 271 CYS A CA 1
ATOM 2042 C C . CYS A 1 271 ? -7.042 69.466 47.855 1.00 23.08 271 CYS A C 1
ATOM 2043 O O . CYS A 1 271 ? -6.890 68.433 47.185 1.00 20.03 271 CYS A O 1
ATOM 2046 N N . PHE A 1 272 ? -6.289 69.736 48.916 1.00 18.63 272 PHE A N 1
ATOM 2047 C CA . PHE A 1 272 ? -5.064 69.000 49.192 1.00 17.64 272 PHE A CA 1
ATOM 2048 C C . PHE A 1 272 ? -5.294 67.783 50.076 1.00 20.30 272 PHE A C 1
ATOM 2049 O O . PHE A 1 272 ? -4.655 66.743 49.880 1.00 21.81 272 PHE A O 1
ATOM 2057 N N . SER A 1 273 ? -6.199 67.893 51.040 1.00 18.04 273 SER A N 1
ATOM 2058 C CA . SER A 1 273 ? -6.515 66.807 51.955 1.00 19.28 273 SER A CA 1
ATOM 2059 C C . SER A 1 273 ? -7.648 65.928 51.453 1.00 19.25 273 SER A C 1
ATOM 2060 O O . SER A 1 273 ? -7.853 64.842 52.001 1.00 16.11 273 SER A O 1
ATOM 2063 N N . ASP A 1 274 ? -8.396 66.389 50.449 1.00 18.42 274 ASP A N 1
ATOM 2064 C CA . ASP A 1 274 ? -9.562 65.683 49.915 1.00 19.26 274 ASP A CA 1
ATOM 2065 C C . ASP A 1 274 ? -10.643 65.460 50.976 1.00 19.75 274 ASP A C 1
ATOM 2066 O O . ASP A 1 274 ? -11.379 64.472 50.933 1.00 18.16 274 ASP A O 1
ATOM 2071 N N . ASP A 1 275 ? -10.775 66.399 51.911 1.00 18.33 275 ASP A N 1
ATOM 2072 C CA . ASP A 1 275 ? -11.800 66.356 52.948 1.00 17.31 275 ASP A CA 1
ATOM 2073 C C . ASP A 1 275 ? -13.084 67.076 52.540 1.00 17.82 275 ASP A C 1
ATOM 2074 O O . ASP A 1 275 ? -13.948 67.323 53.395 1.00 16.90 275 ASP A O 1
ATOM 2079 N N . THR A 1 276 ? -13.234 67.409 51.252 1.00 17.35 276 THR A N 1
ATOM 2080 C CA . THR A 1 276 ? -14.347 68.248 50.813 1.00 16.31 276 THR A CA 1
ATOM 2081 C C . THR A 1 276 ? -15.697 67.679 51.234 1.00 17.53 276 THR A C 1
ATOM 2082 O O . THR A 1 276 ? -16.608 68.439 51.574 1.00 17.40 276 THR A O 1
ATOM 2086 N N . HIS A 1 277 ? -15.833 66.349 51.259 1.00 18.22 277 HIS A N 1
ATOM 2087 C CA . HIS A 1 277 ? -17.107 65.747 51.645 1.00 19.01 277 HIS A CA 1
ATOM 2088 C C . HIS A 1 277 ? -17.526 66.162 53.052 1.00 17.68 277 HIS A C 1
ATOM 2089 O O . HIS A 1 277 ? -18.717 66.360 53.314 1.00 17.02 277 HIS A O 1
ATOM 2096 N N . HIS A 1 278 ? -16.570 66.295 53.973 1.00 16.36 278 HIS A N 1
ATOM 2097 C CA . HIS A 1 278 ? -16.927 66.679 55.338 1.00 18.70 278 HIS A CA 1
ATOM 2098 C C . HIS A 1 278 ? -17.314 68.151 55.421 1.00 18.32 278 HIS A C 1
ATOM 2099 O O . HIS A 1 278 ? -18.230 68.515 56.171 1.00 17.24 278 HIS A O 1
ATOM 2106 N N . THR A 1 279 ? -16.613 69.016 54.683 1.00 16.03 279 THR A N 1
ATOM 2107 C CA . THR A 1 279 ? -17.004 70.420 54.643 1.00 17.37 279 THR A CA 1
ATOM 2108 C C . THR A 1 279 ? -18.451 70.565 54.192 1.00 15.21 279 THR A C 1
ATOM 2109 O O . THR A 1 279 ? -19.257 71.233 54.851 1.00 14.55 279 THR A O 1
ATOM 2113 N N . LEU A 1 280 ? -18.796 69.936 53.065 1.00 14.05 280 LEU A N 1
ATOM 2114 C CA . LEU A 1 280 ? -20.167 70.001 52.567 1.00 15.42 280 LEU A CA 1
ATOM 2115 C C . LEU A 1 280 ? -21.161 69.499 53.607 1.00 14.91 280 LEU A C 1
ATOM 2116 O O . LEU A 1 280 ? -22.185 70.146 53.861 1.00 14.44 280 LEU A O 1
ATOM 2121 N N . PHE A 1 281 ? -20.882 68.338 54.208 1.00 14.13 281 PHE A N 1
ATOM 2122 C CA . PHE A 1 281 ? -21.817 67.760 55.170 1.00 14.29 281 PHE A CA 1
ATOM 2123 C C . PHE A 1 281 ? -22.020 68.680 56.369 1.00 15.18 281 PHE A C 1
ATOM 2124 O O . PHE A 1 281 ? -23.155 68.935 56.788 1.00 16.67 281 PHE A O 1
ATOM 2132 N N . PHE A 1 282 ? -20.931 69.173 56.954 1.00 14.36 282 PHE A N 1
ATOM 2133 C CA . PHE A 1 282 ? -21.090 69.969 58.158 1.00 14.33 282 PHE A CA 1
ATOM 2134 C C . PHE A 1 282 ? -21.534 71.403 57.870 1.00 15.00 282 PHE A C 1
ATOM 2135 O O . PHE A 1 282 ? -22.134 72.031 58.751 1.00 14.90 282 PHE A O 1
ATOM 2143 N N . ASN A 1 283 ? -21.299 71.922 56.657 1.00 14.41 283 ASN A N 1
ATOM 2144 C CA . ASN A 1 283 ? -22.020 73.120 56.223 1.00 14.77 283 ASN A CA 1
ATOM 2145 C C . ASN A 1 283 ? -23.525 72.883 56.265 1.00 12.27 283 ASN A C 1
ATOM 2146 O O . ASN A 1 283 ? -24.290 73.716 56.767 1.00 12.83 283 ASN A O 1
ATOM 2151 N N . GLY A 1 284 ? -23.971 71.768 55.683 1.00 12.39 284 GLY A N 1
ATOM 2152 C CA . GLY A 1 284 ? -25.381 71.433 55.734 1.00 15.02 284 GLY A CA 1
ATOM 2153 C C . GLY A 1 284 ? -25.891 71.339 57.160 1.00 15.36 284 GLY A C 1
ATOM 2154 O O . GLY A 1 284 ? -26.988 71.812 57.472 1.00 12.65 284 GLY A O 1
ATOM 2155 N N . LYS A 1 285 ? -25.086 70.749 58.051 1.00 13.05 285 LYS A N 1
ATOM 2156 C CA . LYS A 1 285 ? -25.488 70.614 59.447 1.00 13.95 285 LYS A CA 1
ATOM 2157 C C . LYS A 1 285 ? -25.638 71.978 60.111 1.00 13.19 285 LYS A C 1
ATOM 2158 O O . LYS A 1 285 ? -26.536 72.174 60.939 1.00 11.84 285 LYS A O 1
ATOM 2164 N N . SER A 1 286 ? -24.771 72.936 59.751 1.00 12.95 286 SER A N 1
ATOM 2165 C CA . SER A 1 286 ? -24.856 74.294 60.291 1.00 13.46 286 SER A CA 1
ATOM 2166 C C . SER A 1 286 ? -26.252 74.872 60.106 1.00 14.55 286 SER A C 1
ATOM 2167 O O . SER A 1 286 ? -26.836 75.444 61.042 1.00 11.58 286 SER A O 1
ATOM 2170 N N . ILE A 1 287 ? -26.799 74.724 58.896 1.00 11.89 287 ILE A N 1
ATOM 2171 C CA . ILE A 1 287 ? -28.124 75.254 58.585 1.00 11.68 287 ILE A CA 1
ATOM 2172 C C . ILE A 1 287 ? -29.188 74.567 59.435 1.00 13.48 287 ILE A C 1
ATOM 2173 O O . ILE A 1 287 ? -30.058 75.216 60.028 1.00 11.98 287 ILE A O 1
ATOM 2178 N N . ARG A 1 288 ? -29.116 73.244 59.533 1.00 13.32 288 ARG A N 1
ATOM 2179 C CA . ARG A 1 288 ? -30.132 72.509 60.279 1.00 14.70 288 ARG A CA 1
ATOM 2180 C C . ARG A 1 288 ? -30.014 72.766 61.778 1.00 14.73 288 ARG A C 1
ATOM 2181 O O . ARG A 1 288 ? -31.031 72.833 62.480 1.00 12.91 288 ARG A O 1
ATOM 2189 N N . ASN A 1 289 ? -28.784 72.906 62.286 1.00 14.90 289 ASN A N 1
ATOM 2190 C CA . ASN A 1 289 ? -28.576 73.287 63.682 1.00 13.80 289 ASN A CA 1
ATOM 2191 C C . ASN A 1 289 ? -29.316 74.578 64.009 1.00 13.01 289 ASN A C 1
ATOM 2192 O O . ASN A 1 289 ? -30.009 74.684 65.031 1.00 12.66 289 ASN A O 1
ATOM 2197 N N . ILE A 1 290 ? -29.166 75.581 63.147 1.00 12.67 290 ILE A N 1
ATOM 2198 C CA . ILE A 1 290 ? -29.741 76.893 63.419 1.00 12.76 290 ILE A CA 1
ATOM 2199 C C . ILE A 1 290 ? -31.261 76.805 63.453 1.00 13.45 290 ILE A C 1
ATOM 2200 O O . ILE A 1 290 ? -31.909 77.336 64.362 1.00 14.13 290 ILE A O 1
ATOM 2205 N N . TYR A 1 291 ? -31.851 76.108 62.478 1.00 12.94 291 TYR A N 1
ATOM 2206 C CA . TYR A 1 291 ? -33.306 76.062 62.405 1.00 14.89 291 TYR A CA 1
ATOM 2207 C C . TYR A 1 291 ? -33.903 75.303 63.585 1.00 12.70 291 TYR A C 1
ATOM 2208 O O . TYR A 1 291 ? -34.920 75.728 64.151 1.00 12.69 291 TYR A O 1
ATOM 2217 N N . LEU A 1 292 ? -33.283 74.187 63.974 1.00 13.11 292 LEU A N 1
ATOM 2218 C CA . LEU A 1 292 ? -33.788 73.361 65.065 1.00 15.55 292 LEU A CA 1
ATOM 2219 C C . LEU A 1 292 ? -33.382 73.867 66.442 1.00 13.68 292 LEU A C 1
ATOM 2220 O O . LEU A 1 292 ? -33.904 73.361 67.442 1.00 14.47 292 LEU A O 1
ATOM 2225 N N . GLY A 1 293 ? -32.473 74.839 66.518 1.00 12.81 293 GLY A N 1
ATOM 2226 C CA . GLY A 1 293 ? -32.042 75.377 67.799 1.00 13.50 293 GLY A CA 1
ATOM 2227 C C . GLY A 1 293 ? -31.174 74.451 68.622 1.00 14.57 293 GLY A C 1
ATOM 2228 O O . GLY A 1 293 ? -31.205 74.518 69.860 1.00 14.34 293 GLY A O 1
ATOM 2229 N N . GLU A 1 294 ? -30.383 73.600 67.973 1.00 13.85 294 GLU A N 1
ATOM 2230 C CA . GLU A 1 294 ? -29.571 72.609 68.666 1.00 16.76 294 GLU A CA 1
ATOM 2231 C C . GLU A 1 294 ? -28.197 72.527 68.034 1.00 17.81 294 GLU A C 1
ATOM 2232 O O . GLU A 1 294 ? -28.067 72.582 66.809 1.00 19.66 294 GLU A O 1
ATOM 2238 N N . TYR A 1 295 ? -27.189 72.327 68.874 1.00 18.80 295 TYR A N 1
ATOM 2239 C CA . TYR A 1 295 ? -25.832 72.066 68.420 1.00 16.51 295 TYR A CA 1
ATOM 2240 C C . TYR A 1 295 ? -25.261 70.958 69.290 1.00 18.69 295 TYR A C 1
ATOM 2241 O O . TYR A 1 295 ? -25.133 71.133 70.507 1.00 18.17 295 TYR A O 1
ATOM 2250 N N . LYS A 1 296 ? -24.950 69.816 68.679 1.00 18.49 296 LYS A N 1
ATOM 2251 C CA . LYS A 1 296 ? -24.249 68.742 69.374 1.00 20.09 296 LYS A CA 1
ATOM 2252 C C . LYS A 1 296 ? -22.750 69.024 69.342 1.00 20.63 296 LYS A C 1
ATOM 2253 O O . LYS A 1 296 ? -22.137 69.038 68.266 1.00 21.00 296 LYS A O 1
ATOM 2259 N N . ARG A 1 297 ? -22.165 69.258 70.516 1.00 20.95 297 ARG A N 1
ATOM 2260 C CA . ARG A 1 297 ? -20.791 69.720 70.628 1.00 21.43 297 ARG A CA 1
ATOM 2261 C C . ARG A 1 297 ? -19.815 68.577 70.351 1.00 23.73 297 ARG A C 1
ATOM 2262 O O . ARG A 1 297 ? -20.190 67.402 70.270 1.00 22.57 297 ARG A O 1
ATOM 2270 N N . ILE A 1 298 ? -18.533 68.938 70.209 1.00 23.82 298 ILE A N 1
ATOM 2271 C CA . ILE A 1 298 ? -17.506 67.944 69.919 1.00 20.65 298 ILE A CA 1
ATOM 2272 C C . ILE A 1 298 ? -17.345 66.932 71.045 1.00 25.69 298 ILE A C 1
ATOM 2273 O O . ILE A 1 298 ? -16.796 65.851 70.813 1.00 27.49 298 ILE A O 1
ATOM 2278 N N . ASP A 1 299 ? -17.794 67.240 72.261 1.00 26.56 299 ASP A N 1
ATOM 2279 C CA . ASP A 1 299 ? -17.694 66.278 73.352 1.00 29.08 299 ASP A CA 1
ATOM 2280 C C . ASP A 1 299 ? -18.948 65.430 73.523 1.00 30.44 299 ASP A C 1
ATOM 2281 O O . ASP A 1 299 ? -19.007 64.621 74.455 1.00 31.67 299 ASP A O 1
ATOM 2286 N N . GLY A 1 300 ? -19.949 65.591 72.658 1.00 31.13 300 GLY A N 1
ATOM 2287 C CA . GLY A 1 300 ? -21.170 64.821 72.729 1.00 28.64 300 GLY A CA 1
ATOM 2288 C C . GLY A 1 300 ? -22.324 65.506 73.441 1.00 25.69 300 GLY A C 1
ATOM 2289 O O . GLY A 1 300 ? -23.472 65.082 73.268 1.00 28.17 300 GLY A O 1
ATOM 2290 N N . SER A 1 301 ? -22.060 66.536 74.243 1.00 23.72 301 SER A N 1
ATOM 2291 C CA . SER A 1 301 ? -23.161 67.244 74.879 1.00 25.75 301 SER A CA 1
ATOM 2292 C C . SER A 1 301 ? -23.908 68.077 73.841 1.00 25.81 301 SER A C 1
ATOM 2293 O O . SER A 1 301 ? -23.416 68.323 72.735 1.00 25.53 301 SER A O 1
ATOM 2296 N N . VAL A 1 302 ? -25.118 68.505 74.199 1.00 22.57 302 VAL A N 1
ATOM 2297 C CA . VAL A 1 302 ? -25.984 69.245 73.287 1.00 22.84 302 VAL A CA 1
ATOM 2298 C C . VAL A 1 302 ? -26.312 70.601 73.894 1.00 22.65 302 VAL A C 1
ATOM 2299 O O . VAL A 1 302 ? -26.712 70.691 75.060 1.00 22.94 302 VAL A O 1
ATOM 2303 N N . VAL A 1 303 ? -26.157 71.651 73.097 1.00 19.12 303 VAL A N 1
ATOM 2304 C CA . VAL A 1 303 ? -26.664 72.972 73.437 1.00 17.28 303 VAL A CA 1
ATOM 2305 C C . VAL A 1 303 ? -27.992 73.125 72.716 1.00 19.44 303 VAL A C 1
ATOM 2306 O O . VAL A 1 303 ? -28.059 72.979 71.490 1.00 17.33 303 VAL A O 1
ATOM 2310 N N . LYS A 1 304 ? -29.053 73.393 73.470 1.00 18.45 304 LYS A N 1
ATOM 2311 C CA . LYS A 1 304 ? -30.392 73.378 72.904 1.00 18.71 304 LYS A CA 1
ATOM 2312 C C . LYS A 1 304 ? -31.244 74.423 73.607 1.00 19.93 304 LYS A C 1
ATOM 2313 O O . LYS A 1 304 ? -31.099 74.646 74.814 1.00 19.04 304 LYS A O 1
ATOM 2319 N N . GLY A 1 305 ? -32.130 75.059 72.847 1.00 16.65 305 GLY A N 1
ATOM 2320 C CA . GLY A 1 305 ? -33.063 76.008 73.412 1.00 16.89 305 GLY A CA 1
ATOM 2321 C C . GLY A 1 305 ? -34.264 76.194 72.510 1.00 17.25 305 GLY A C 1
ATOM 2322 O O . GLY A 1 305 ? -34.466 75.446 71.545 1.00 19.07 305 GLY A O 1
ATOM 2323 N N . PRO A 1 306 ? -35.079 77.207 72.804 1.00 16.37 306 PRO A N 1
ATOM 2324 C CA . PRO A 1 306 ? -36.237 77.493 71.953 1.00 16.50 306 PRO A CA 1
ATOM 2325 C C . PRO A 1 306 ? -35.804 77.719 70.514 1.00 14.49 306 PRO A C 1
ATOM 2326 O O . PRO A 1 306 ? -34.795 78.383 70.241 1.00 14.49 306 PRO A O 1
ATOM 2330 N N . SER A 1 307 ? -36.577 77.158 69.584 1.00 15.66 307 SER A N 1
ATOM 2331 C CA . SER A 1 307 ? -36.132 77.038 68.205 1.00 13.40 307 SER A CA 1
ATOM 2332 C C . SER A 1 307 ? -36.903 77.974 67.283 1.00 13.91 307 SER A C 1
ATOM 2333 O O . SER A 1 307 ? -38.077 78.287 67.505 1.00 14.75 307 SER A O 1
ATOM 2336 N N . LEU A 1 308 ? -36.213 78.406 66.230 1.00 13.31 308 LEU A N 1
ATOM 2337 C CA . LEU A 1 308 ? -36.869 79.075 65.115 1.00 12.88 308 LEU A CA 1
ATOM 2338 C C . LEU A 1 308 ? -37.977 78.200 64.532 1.00 14.45 308 LEU A C 1
ATOM 2339 O O . LEU A 1 308 ? -39.042 78.703 64.146 1.00 13.86 308 LEU A O 1
ATOM 2344 N N . ALA A 1 309 ? -37.750 76.883 64.489 1.00 12.49 309 ALA A N 1
ATOM 2345 C CA . ALA A 1 309 ? -38.754 75.956 63.974 1.00 14.61 309 ALA A CA 1
ATOM 2346 C C . ALA A 1 309 ? -40.084 76.096 64.714 1.00 16.71 309 ALA A C 1
ATOM 2347 O O . ALA A 1 309 ? -41.153 76.105 64.085 1.00 15.77 309 ALA A O 1
ATOM 2349 N N . ASP A 1 310 ? -40.040 76.227 66.046 1.00 15.35 310 ASP A N 1
ATOM 2350 C CA . ASP A 1 310 ? -41.276 76.339 66.824 1.00 16.35 310 ASP A CA 1
ATOM 2351 C C . ASP A 1 310 ? -42.023 77.636 66.516 1.00 17.06 310 ASP A C 1
ATOM 2352 O O . ASP A 1 310 ? -43.266 77.661 66.531 1.00 16.02 310 ASP A O 1
ATOM 2357 N N . LEU A 1 311 ? -41.290 78.726 66.269 1.00 12.99 311 LEU A N 1
ATOM 2358 C CA . LEU A 1 311 ? -41.934 79.978 65.879 1.00 16.32 311 LEU A CA 1
ATOM 2359 C C . LEU A 1 311 ? -42.681 79.827 64.564 1.00 13.52 311 LEU A C 1
ATOM 2360 O O . LEU A 1 311 ? -43.810 80.312 64.425 1.00 15.34 311 LEU A O 1
ATOM 2365 N N . VAL A 1 312 ? -42.056 79.178 63.576 1.00 13.56 312 VAL A N 1
ATOM 2366 C CA . VAL A 1 312 ? -42.717 78.942 62.295 1.00 15.03 312 VAL A CA 1
ATOM 2367 C C . VAL A 1 312 ? -43.930 78.036 62.486 1.00 15.71 312 VAL A C 1
ATOM 2368 O O . VAL A 1 312 ? -45.013 78.299 61.950 1.00 18.24 312 VAL A O 1
ATOM 2372 N N . ALA A 1 313 ? -43.780 76.974 63.283 1.00 15.85 313 ALA A N 1
ATOM 2373 C CA . ALA A 1 313 ? -44.880 76.034 63.482 1.00 17.24 313 ALA A CA 1
ATOM 2374 C C . ALA A 1 313 ? -46.115 76.721 64.051 1.00 20.83 313 ALA A C 1
ATOM 2375 O O . ALA A 1 313 ? -47.242 76.351 63.702 1.00 18.56 313 ALA A O 1
ATOM 2377 N N . LYS A 1 314 ? -45.926 77.733 64.908 1.00 18.30 314 LYS A N 1
ATOM 2378 C CA . LYS A 1 314 ? -47.067 78.474 65.442 1.00 20.24 314 LYS A CA 1
ATOM 2379 C C . LYS A 1 314 ? -47.733 79.322 64.364 1.00 22.99 314 LYS A C 1
ATOM 2380 O O . LYS A 1 314 ? -48.962 79.453 64.342 1.00 22.10 314 LYS A O 1
ATOM 2386 N N . ALA A 1 315 ? -46.939 79.910 63.467 1.00 19.23 315 ALA A N 1
ATOM 2387 C CA . ALA A 1 315 ? -47.492 80.700 62.376 1.00 22.23 315 ALA A CA 1
ATOM 2388 C C . ALA A 1 315 ? -48.097 79.816 61.286 1.00 21.70 315 ALA A C 1
ATOM 2389 O O . ALA A 1 315 ? -49.173 80.127 60.760 1.00 23.03 315 ALA A O 1
ATOM 2391 N N . ASP A 1 316 ? -47.423 78.723 60.923 1.00 20.42 316 ASP A N 1
ATOM 2392 C CA . ASP A 1 316 ? -47.901 77.875 59.833 1.00 21.59 316 ASP A CA 1
ATOM 2393 C C . ASP A 1 316 ? -47.238 76.505 59.964 1.00 19.26 316 ASP A C 1
ATOM 2394 O O . ASP A 1 316 ? -46.073 76.339 59.593 1.00 18.76 316 ASP A O 1
ATOM 2399 N N . ALA A 1 317 ? -47.997 75.534 60.468 1.00 21.87 317 ALA A N 1
ATOM 2400 C CA . ALA A 1 317 ? -47.432 74.216 60.732 1.00 22.57 317 ALA A CA 1
ATOM 2401 C C . ALA A 1 317 ? -46.919 73.564 59.454 1.00 20.16 317 ALA A C 1
ATOM 2402 O O . ALA A 1 317 ? -45.874 72.903 59.470 1.00 17.70 317 ALA A O 1
ATOM 2404 N N . ALA A 1 318 ? -47.629 73.754 58.334 1.00 20.26 318 ALA A N 1
ATOM 2405 C CA . ALA A 1 318 ? -47.217 73.128 57.077 1.00 18.80 318 ALA A CA 1
ATOM 2406 C C . ALA A 1 318 ? -45.866 73.650 56.607 1.00 17.24 318 ALA A C 1
ATOM 2407 O O . ALA A 1 318 ? -45.022 72.874 56.142 1.00 17.56 318 ALA A O 1
ATOM 2409 N N . ALA A 1 319 ? -45.649 74.962 56.699 1.00 18.38 319 ALA A N 1
ATOM 2410 C CA . ALA A 1 319 ? -44.361 75.517 56.296 1.00 17.13 319 ALA A CA 1
ATOM 2411 C C . ALA A 1 319 ? -43.226 74.928 57.131 1.00 16.11 319 ALA A C 1
ATOM 2412 O O . ALA A 1 319 ? -42.157 74.600 56.600 1.00 16.31 319 ALA A O 1
ATOM 2414 N N . ASN A 1 320 ? -43.444 74.780 58.440 1.00 15.13 320 ASN A N 1
ATOM 2415 C CA . ASN A 1 320 ? -42.423 74.189 59.302 1.00 16.37 320 ASN A CA 1
ATOM 2416 C C . ASN A 1 320 ? -42.162 72.734 58.930 1.00 16.20 320 ASN A C 1
ATOM 2417 O O . ASN A 1 320 ? -41.007 72.320 58.779 1.00 16.60 320 ASN A O 1
ATOM 2422 N N . ASP A 1 321 ? -43.229 71.939 58.768 1.00 17.63 321 ASP A N 1
ATOM 2423 C CA . ASP A 1 321 ? -43.059 70.532 58.398 1.00 19.28 321 ASP A CA 1
ATOM 2424 C C . ASP A 1 321 ? -42.317 70.388 57.072 1.00 15.49 321 ASP A C 1
ATOM 2425 O O . ASP A 1 321 ? -41.460 69.507 56.923 1.00 16.11 321 ASP A O 1
ATOM 2430 N N . THR A 1 322 ? -42.639 71.234 56.095 1.00 14.53 322 THR A N 1
ATOM 2431 C CA . THR A 1 322 ? -41.964 71.153 54.803 1.00 14.58 322 THR A CA 1
ATOM 2432 C C . THR A 1 322 ? -40.470 71.420 54.946 1.00 14.05 322 THR A C 1
ATOM 2433 O O . THR A 1 322 ? -39.640 70.687 54.389 1.00 13.92 322 THR A O 1
ATOM 2437 N N . LEU A 1 323 ? -40.109 72.462 55.707 1.00 13.35 323 LEU A N 1
ATOM 2438 C CA . LEU A 1 323 ? -38.702 72.819 55.852 1.00 12.99 323 LEU A CA 1
ATOM 2439 C C . LEU A 1 323 ? -37.928 71.759 56.636 1.00 14.92 323 LEU A C 1
ATOM 2440 O O . LEU A 1 323 ? -36.788 71.433 56.288 1.00 13.94 323 LEU A O 1
ATOM 2445 N N . LYS A 1 324 ? -38.523 71.203 57.694 1.00 13.67 324 LYS A N 1
ATOM 2446 C CA . LYS A 1 324 ? -37.817 70.163 58.442 1.00 14.05 324 LYS A CA 1
ATOM 2447 C C . LYS A 1 324 ? -37.587 68.932 57.575 1.00 16.00 324 LYS A C 1
ATOM 2448 O O . LYS A 1 324 ? -36.512 68.318 57.617 1.00 16.51 324 LYS A O 1
ATOM 2454 N N . ALA A 1 325 ? -38.578 68.561 56.759 1.00 16.13 325 ALA A N 1
ATOM 2455 C CA . ALA A 1 325 ? -38.415 67.420 55.862 1.00 17.24 325 ALA A CA 1
ATOM 2456 C C . ALA A 1 325 ? -37.375 67.708 54.784 1.00 17.88 325 ALA A C 1
ATOM 2457 O O . ALA A 1 325 ? -36.583 66.828 54.436 1.00 17.31 325 ALA A O 1
ATOM 2459 N N . ASP A 1 326 ? -37.359 68.931 54.242 1.00 17.30 326 ASP A N 1
ATOM 2460 C CA . ASP A 1 326 ? -36.322 69.276 53.275 1.00 18.92 326 ASP A CA 1
ATOM 2461 C C . ASP A 1 326 ? -34.937 69.211 53.907 1.00 17.36 326 ASP A C 1
ATOM 2462 O O . ASP A 1 326 ? -33.992 68.706 53.290 1.00 14.05 326 ASP A O 1
ATOM 2467 N N . LEU A 1 327 ? -34.797 69.716 55.137 1.00 15.55 327 LEU A N 1
ATOM 2468 C CA . LEU A 1 327 ? -33.499 69.664 55.811 1.00 14.58 327 LEU A CA 1
ATOM 2469 C C . LEU A 1 327 ? -33.061 68.222 56.042 1.00 15.05 327 LEU A C 1
ATOM 2470 O O . LEU A 1 327 ? -31.880 67.890 55.881 1.00 16.84 327 LEU A O 1
ATOM 2475 N N . ALA A 1 328 ? -34.003 67.347 56.415 1.00 16.45 328 ALA A N 1
ATOM 2476 C CA . ALA A 1 328 ? -33.666 65.939 56.610 1.00 18.15 328 ALA A CA 1
ATOM 2477 C C . ALA A 1 328 ? -33.238 65.282 55.301 1.00 17.87 328 ALA A C 1
ATOM 2478 O O . ALA A 1 328 ? -32.284 64.492 55.283 1.00 16.77 328 ALA A O 1
ATOM 2480 N N . ASP A 1 329 ? -33.925 65.597 54.194 1.00 15.58 329 ASP A N 1
ATOM 2481 C CA . ASP A 1 329 ? -33.533 65.036 52.902 1.00 19.32 329 ASP A CA 1
ATOM 2482 C C . ASP A 1 329 ? -32.161 65.543 52.475 1.00 20.32 329 ASP A C 1
ATOM 2483 O O . ASP A 1 329 ? -31.336 64.771 51.966 1.00 19.86 329 ASP A O 1
ATOM 2488 N N . THR A 1 330 ? -31.904 66.839 52.666 1.00 16.76 330 THR A N 1
ATOM 2489 C CA . THR A 1 330 ? -30.590 67.384 52.345 1.00 17.08 330 THR A CA 1
ATOM 2490 C C . THR A 1 330 ? -29.494 66.682 53.135 1.00 17.40 330 THR A C 1
ATOM 2491 O O . THR A 1 330 ? -28.448 66.326 52.577 1.00 17.78 330 THR A O 1
ATOM 2495 N N . GLU A 1 331 ? -29.715 66.461 54.430 1.00 15.85 331 GLU A N 1
ATOM 2496 C CA . GLU A 1 331 ? -28.701 65.773 55.221 1.00 17.75 331 GLU A CA 1
ATOM 2497 C C . GLU A 1 331 ? -28.444 64.371 54.681 1.00 16.87 331 GLU A C 1
ATOM 2498 O O . GLU A 1 331 ? -27.298 63.908 54.669 1.00 18.41 331 GLU A O 1
ATOM 2504 N N . ALA A 1 332 ? -29.493 63.686 54.210 1.00 18.11 332 ALA A N 1
ATOM 2505 C CA . ALA A 1 332 ? -29.311 62.363 53.620 1.00 19.45 332 ALA A CA 1
ATOM 2506 C C . ALA A 1 332 ? -28.479 62.433 52.350 1.00 18.57 332 ALA A C 1
ATOM 2507 O O . ALA A 1 332 ? -27.616 61.578 52.121 1.00 19.81 332 ALA A O 1
ATOM 2509 N N . LYS A 1 333 ? -28.727 63.440 51.507 1.00 16.35 333 LYS A N 1
ATOM 2510 C CA . LYS A 1 333 ? -27.968 63.583 50.267 1.00 18.09 333 LYS A CA 1
ATOM 2511 C C . LYS A 1 333 ? -26.507 63.903 50.545 1.00 19.87 333 LYS A C 1
ATOM 2512 O O . LYS A 1 333 ? -25.610 63.394 49.859 1.00 20.45 333 LYS A O 1
ATOM 2518 N N . LEU A 1 334 ? -26.247 64.749 51.545 1.00 16.76 334 LEU A N 1
ATOM 2519 C CA . LEU A 1 334 ? -24.866 65.037 51.910 1.00 16.15 334 LEU A CA 1
ATOM 2520 C C . LEU A 1 334 ? -24.211 63.838 52.589 1.00 17.85 334 LEU A C 1
ATOM 2521 O O . LEU A 1 334 ? -23.000 63.627 52.438 1.00 19.87 334 LEU A O 1
ATOM 2526 N N . GLN A 1 335 ? -24.992 63.041 53.326 1.00 18.18 335 GLN A N 1
ATOM 2527 C CA . GLN A 1 335 ? -24.452 61.829 53.937 1.00 19.52 335 GLN A CA 1
ATOM 2528 C C . GLN A 1 335 ? -23.991 60.837 52.872 1.00 19.24 335 GLN A C 1
ATOM 2529 O O . GLN A 1 335 ? -22.989 60.132 53.057 1.00 20.92 335 GLN A O 1
ATOM 2535 N N . ALA A 1 336 ? -24.709 60.767 51.749 1.00 20.68 336 ALA A N 1
ATOM 2536 C CA . ALA A 1 336 ? -24.290 59.888 50.661 1.00 20.37 336 ALA A CA 1
ATOM 2537 C C . ALA A 1 336 ? -22.954 60.331 50.063 1.00 23.29 336 ALA A C 1
ATOM 2538 O O . ALA A 1 336 ? -22.176 59.494 49.591 1.00 22.05 336 ALA A O 1
ATOM 2540 N N . ILE A 1 337 ? -22.667 61.635 50.081 1.00 20.78 337 ILE A N 1
ATOM 2541 C CA . ILE A 1 337 ? -21.374 62.111 49.604 1.00 21.71 337 ILE A CA 1
ATOM 2542 C C . ILE A 1 337 ? -20.270 61.720 50.585 1.00 23.28 337 ILE A C 1
ATOM 2543 O O . ILE A 1 337 ? -19.222 61.192 50.188 1.00 22.24 337 ILE A O 1
ATOM 2548 N N . VAL A 1 338 ? -20.500 61.945 51.885 1.00 21.18 338 VAL A N 1
ATOM 2549 C CA . VAL A 1 338 ? -19.563 61.482 52.912 1.00 22.70 338 VAL A CA 1
ATOM 2550 C C . VAL A 1 338 ? -19.316 59.981 52.788 1.00 24.82 338 VAL A C 1
ATOM 2551 O O . VAL A 1 338 ? -18.168 59.516 52.857 1.00 22.26 338 VAL A O 1
ATOM 2555 N N . ASP A 1 339 ? -20.386 59.198 52.608 1.00 21.71 339 ASP A N 1
ATOM 2556 C CA . ASP A 1 339 ? -20.233 57.748 52.565 1.00 24.89 339 ASP A CA 1
ATOM 2557 C C . ASP A 1 339 ? -19.412 57.309 51.361 1.00 26.52 339 ASP A C 1
ATOM 2558 O O . ASP A 1 339 ? -18.601 56.380 51.465 1.00 28.47 339 ASP A O 1
ATOM 2563 N N . SER A 1 340 ? -19.608 57.955 50.210 1.00 25.76 340 SER A N 1
ATOM 2564 C CA . SER A 1 340 ? -18.780 57.638 49.051 1.00 23.69 340 SER A CA 1
ATOM 2565 C C . SER A 1 340 ? -17.298 57.735 49.398 1.00 24.82 340 SER A C 1
ATOM 2566 O O . SER A 1 340 ? -16.513 56.844 49.064 1.00 24.96 340 SER A O 1
ATOM 2569 N N . ALA A 1 341 ? -16.902 58.790 50.108 1.00 23.31 341 ALA A N 1
ATOM 2570 C CA . ALA A 1 341 ? -15.490 58.949 50.448 1.00 24.07 341 ALA A CA 1
ATOM 2571 C C . ALA A 1 341 ? -15.076 57.983 51.551 1.00 26.22 341 ALA A C 1
ATOM 2572 O O . ALA A 1 341 ? -14.073 57.271 51.421 1.00 26.10 341 ALA A O 1
ATOM 2574 N N . GLU A 1 342 ? -15.841 57.940 52.642 1.00 21.31 342 GLU A N 1
ATOM 2575 C CA . GLU A 1 342 ? -15.386 57.237 53.836 1.00 25.41 342 GLU A CA 1
ATOM 2576 C C . GLU A 1 342 ? -15.560 55.726 53.722 1.00 27.33 342 GLU A C 1
ATOM 2577 O O . GLU A 1 342 ? -14.740 54.970 54.252 1.00 29.46 342 GLU A O 1
ATOM 2583 N N . LYS A 1 343 ? -16.616 55.260 53.056 1.00 28.80 343 LYS A N 1
ATOM 2584 C CA . LYS A 1 343 ? -16.814 53.822 52.906 1.00 28.03 343 LYS A CA 1
ATOM 2585 C C . LYS A 1 343 ? -16.203 53.274 51.623 1.00 29.63 343 LYS A C 1
ATOM 2586 O O . LYS A 1 343 ? -15.591 52.203 51.644 1.00 32.57 343 LYS A O 1
ATOM 2592 N N . ASP A 1 344 ? -16.354 53.983 50.505 1.00 27.92 344 ASP A N 1
ATOM 2593 C CA . ASP A 1 344 ? -15.931 53.481 49.206 1.00 28.52 344 ASP A CA 1
ATOM 2594 C C . ASP A 1 344 ? -14.591 54.029 48.738 1.00 27.84 344 ASP A C 1
ATOM 2595 O O . ASP A 1 344 ? -14.079 53.564 47.712 1.00 26.32 344 ASP A O 1
ATOM 2600 N N . GLY A 1 345 ? -14.016 55.002 49.439 1.00 26.34 345 GLY A N 1
ATOM 2601 C CA . GLY A 1 345 ? -12.760 55.570 48.986 1.00 24.54 345 GLY A CA 1
ATOM 2602 C C . GLY A 1 345 ? -12.854 56.414 47.735 1.00 25.38 345 GLY A C 1
ATOM 2603 O O . GLY A 1 345 ? -11.839 56.624 47.064 1.00 26.80 345 GLY A O 1
ATOM 2604 N N . VAL A 1 346 ? -14.039 56.921 47.404 1.00 25.70 346 VAL A N 1
ATOM 2605 C CA . VAL A 1 346 ? -14.242 57.756 46.222 1.00 23.88 346 VAL A CA 1
ATOM 2606 C C . VAL A 1 346 ? -14.510 59.172 46.722 1.00 23.37 346 VAL A C 1
ATOM 2607 O O . VAL A 1 346 ? -15.634 59.510 47.113 1.00 21.91 346 VAL A O 1
ATOM 2611 N N . HIS A 1 347 ? -13.475 60.007 46.718 1.00 20.50 347 HIS A N 1
ATOM 2612 C CA . HIS A 1 347 ? -13.582 61.342 47.284 1.00 23.30 347 HIS A CA 1
ATOM 2613 C C . HIS A 1 347 ? -14.203 62.307 46.271 1.00 21.88 347 HIS A C 1
ATOM 2614 O O . HIS A 1 347 ? -14.491 61.953 45.123 1.00 22.89 347 HIS A O 1
ATOM 2621 N N . PHE A 1 348 ? -14.427 63.548 46.714 1.00 22.75 348 PHE A N 1
ATOM 2622 C CA . PHE A 1 348 ? -15.133 64.522 45.884 1.00 21.80 348 PHE A CA 1
ATOM 2623 C C . PHE A 1 348 ? -14.410 64.753 44.563 1.00 23.84 348 PHE A C 1
ATOM 2624 O O . PHE A 1 348 ? -15.052 64.855 43.510 1.00 25.61 348 PHE A O 1
ATOM 2632 N N . ASP A 1 349 ? -13.070 64.815 44.585 1.00 22.23 349 ASP A N 1
ATOM 2633 C CA . ASP A 1 349 ? -12.361 65.049 43.333 1.00 23.86 349 ASP A CA 1
ATOM 2634 C C . ASP A 1 349 ? -12.496 63.874 42.365 1.00 25.57 349 ASP A C 1
ATOM 2635 O O . ASP A 1 349 ? -12.258 64.051 41.167 1.00 27.51 349 ASP A O 1
ATOM 2640 N N . GLN A 1 350 ? -12.919 62.701 42.843 1.00 23.87 350 GLN A N 1
ATOM 2641 C CA . GLN A 1 350 ? -13.209 61.563 41.976 1.00 26.08 350 GLN A CA 1
ATOM 2642 C C . GLN A 1 350 ? -14.654 61.551 41.486 1.00 29.61 350 GLN A C 1
ATOM 2643 O O . GLN A 1 350 ? -14.918 61.150 40.346 1.00 28.85 350 GLN A O 1
ATOM 2657 N N . ILE A 1 352 ? -16.505 64.066 40.680 1.00 27.61 352 ILE A N 1
ATOM 2658 C CA . ILE A 1 352 ? -16.761 65.075 39.658 1.00 27.22 352 ILE A CA 1
ATOM 2659 C C . ILE A 1 352 ? -16.066 64.708 38.348 1.00 32.84 352 ILE A C 1
ATOM 2660 O O . ILE A 1 352 ? -16.075 65.497 37.392 1.00 33.80 352 ILE A O 1
ATOM 2665 N N . ALA A 1 353 ? -15.454 63.526 38.285 1.00 32.49 353 ALA A N 1
ATOM 2666 C CA . ALA A 1 353 ? -14.805 63.103 37.054 1.00 32.94 353 ALA A CA 1
ATOM 2667 C C . ALA A 1 353 ? -15.823 63.003 35.927 1.00 34.29 353 ALA A C 1
ATOM 2668 O O . ALA A 1 353 ? -16.993 62.663 36.161 1.00 32.60 353 ALA A O 1
ATOM 2670 N N . PRO A 1 354 ? -15.416 63.313 34.689 1.00 37.31 354 PRO A N 1
ATOM 2671 C CA . PRO A 1 354 ? -16.391 63.246 33.582 1.00 39.52 354 PRO A CA 1
ATOM 2672 C C . PRO A 1 354 ? -17.071 61.889 33.426 1.00 41.55 354 PRO A C 1
ATOM 2673 O O . PRO A 1 354 ? -18.246 61.839 33.065 1.00 43.01 354 PRO A O 1
ATOM 2677 N N . ASP A 1 355 ? -16.363 60.795 33.714 1.00 42.53 355 ASP A N 1
ATOM 2678 C CA . ASP A 1 355 ? -16.902 59.457 33.495 1.00 43.72 355 ASP A CA 1
ATOM 2679 C C . ASP A 1 355 ? -17.638 58.878 34.704 1.00 43.51 355 ASP A C 1
ATOM 2680 O O . ASP A 1 355 ? -18.180 57.776 34.600 1.00 44.76 355 ASP A O 1
ATOM 2685 N N . ASN A 1 356 ? -17.683 59.584 35.841 1.00 36.83 356 ASN A N 1
ATOM 2686 C CA . ASN A 1 356 ? -18.270 59.018 37.057 1.00 35.07 356 ASN A CA 1
ATOM 2687 C C . ASN A 1 356 ? -19.755 59.370 37.105 1.00 37.03 356 ASN A C 1
ATOM 2688 O O . ASN A 1 356 ? -20.155 60.412 37.628 1.00 37.39 356 ASN A O 1
ATOM 2693 N N . LYS A 1 357 ? -20.582 58.464 36.581 1.00 36.39 357 LYS A N 1
ATOM 2694 C CA . LYS A 1 357 ? -22.017 58.716 36.492 1.00 35.66 357 LYS A CA 1
ATOM 2695 C C . LYS A 1 357 ? -22.656 58.815 37.875 1.00 34.20 357 LYS A C 1
ATOM 2696 O O . LYS A 1 357 ? -23.391 59.768 38.161 1.00 32.62 357 LYS A O 1
ATOM 2702 N N . ASP A 1 358 ? -22.390 57.836 38.750 1.00 32.94 358 ASP A N 1
ATOM 2703 C CA . ASP A 1 358 ? -22.994 57.850 40.083 1.00 33.24 358 ASP A CA 1
ATOM 2704 C C . ASP A 1 358 ? -22.432 58.980 40.934 1.00 30.98 358 ASP A C 1
ATOM 2705 O O . ASP A 1 358 ? -23.155 59.574 41.744 1.00 29.58 358 ASP A O 1
ATOM 2710 N N . GLY A 1 359 ? -21.140 59.277 40.780 1.00 27.54 359 GLY A N 1
ATOM 2711 C CA . GLY A 1 359 ? -20.557 60.385 41.519 1.00 29.12 359 GLY A CA 1
ATOM 2712 C C . GLY A 1 359 ? -21.234 61.703 41.200 1.00 29.54 359 GLY A C 1
ATOM 2713 O O . GLY A 1 359 ? -21.649 62.439 42.098 1.00 29.75 359 GLY A O 1
ATOM 2714 N N . GLN A 1 360 ? -21.376 62.008 39.910 1.00 30.97 360 GLN A N 1
ATOM 2715 C CA . GLN A 1 360 ? -21.993 63.272 39.529 1.00 32.10 360 GLN A CA 1
ATOM 2716 C C . GLN A 1 360 ? -23.448 63.336 39.968 1.00 31.10 360 GLN A C 1
ATOM 2717 O O . GLN A 1 360 ? -23.933 64.396 40.378 1.00 30.02 360 GLN A O 1
ATOM 2723 N N . GLN A 1 361 ? -24.159 62.207 39.903 1.00 30.00 361 GLN A N 1
ATOM 2724 C CA . GLN A 1 361 ? -25.575 62.221 40.258 1.00 29.34 361 GLN A CA 1
ATOM 2725 C C . GLN A 1 361 ? -25.770 62.508 41.745 1.00 25.43 361 GLN A C 1
ATOM 2726 O O . GLN A 1 361 ? -26.679 63.260 42.125 1.00 25.47 361 GLN A O 1
ATOM 2732 N N . LYS A 1 362 ? -24.923 61.936 42.607 1.00 23.15 362 LYS A N 1
ATOM 2733 C CA . LYS A 1 362 ? -25.015 62.240 44.032 1.00 25.15 362 LYS A CA 1
ATOM 2734 C C . LYS A 1 362 ? -24.824 63.729 44.286 1.00 24.11 362 LYS A C 1
ATOM 2735 O O . LYS A 1 362 ? -25.514 64.320 45.130 1.00 22.33 362 LYS A O 1
ATOM 2741 N N . ILE A 1 363 ? -23.893 64.358 43.569 1.00 23.51 363 ILE A N 1
ATOM 2742 C CA . ILE A 1 363 ? -23.689 65.788 43.758 1.00 22.12 363 ILE A CA 1
ATOM 2743 C C . ILE A 1 363 ? -24.887 66.571 43.234 1.00 21.41 363 ILE A C 1
ATOM 2744 O O . ILE A 1 363 ? -25.358 67.509 43.881 1.00 18.13 363 ILE A O 1
ATOM 2749 N N . ARG A 1 364 ? -25.420 66.187 42.068 1.00 21.80 364 ARG A N 1
ATOM 2750 C CA . ARG A 1 364 ? -26.583 66.899 41.544 1.00 21.00 364 ARG A CA 1
ATOM 2751 C C . ARG A 1 364 ? -27.823 66.690 42.408 1.00 21.61 364 ARG A C 1
ATOM 2752 O O . ARG A 1 364 ? -28.662 67.596 42.504 1.00 21.30 364 ARG A O 1
ATOM 2760 N N . ASP A 1 365 ? -27.964 65.520 43.041 1.00 21.40 365 ASP A N 1
ATOM 2761 C CA . ASP A 1 365 ? -29.096 65.307 43.945 1.00 22.37 365 ASP A CA 1
ATOM 2762 C C . ASP A 1 365 ? -28.992 66.205 45.173 1.00 19.74 365 ASP A C 1
ATOM 2763 O O . ASP A 1 365 ? -30.003 66.733 45.655 1.00 18.49 365 ASP A O 1
ATOM 2768 N N . ALA A 1 366 ? -27.779 66.389 45.694 1.00 19.34 366 ALA A N 1
ATOM 2769 C CA . ALA A 1 366 ? -27.612 67.254 46.856 1.00 19.07 366 ALA A CA 1
ATOM 2770 C C . ALA A 1 366 ? -27.822 68.722 46.496 1.00 17.01 366 ALA A C 1
ATOM 2771 O O . ALA A 1 366 ? -28.400 69.479 47.286 1.00 17.69 366 ALA A O 1
ATOM 2773 N N . ILE A 1 367 ? -27.380 69.143 45.303 1.00 16.70 367 ILE A N 1
ATOM 2774 C CA . ILE A 1 367 ? -27.660 70.507 44.849 1.00 15.55 367 ILE A CA 1
ATOM 2775 C C . ILE A 1 367 ? -29.164 70.745 44.774 1.00 17.70 367 ILE A C 1
ATOM 2776 O O . ILE A 1 367 ? -29.681 71.757 45.269 1.00 18.27 367 ILE A O 1
ATOM 2781 N N . ALA A 1 368 ? -29.890 69.818 44.147 1.00 16.16 368 ALA A N 1
ATOM 2782 C CA . ALA A 1 368 ? -31.336 69.969 44.020 1.00 16.20 368 ALA A CA 1
ATOM 2783 C C . ALA A 1 368 ? -32.002 70.036 45.389 1.00 14.69 368 ALA A C 1
ATOM 2784 O O . ALA A 1 368 ? -32.956 70.798 45.586 1.00 16.13 368 ALA A O 1
ATOM 2786 N N . ALA A 1 369 ? -31.512 69.252 46.352 1.00 14.99 369 ALA A N 1
ATOM 2787 C CA . ALA A 1 369 ? -32.093 69.301 47.689 1.00 16.81 369 ALA A CA 1
ATOM 2788 C C . ALA A 1 369 ? -31.816 70.643 48.354 1.00 15.40 369 ALA A C 1
ATOM 2789 O O . ALA A 1 369 ? -32.683 71.190 49.046 1.00 15.40 369 ALA A O 1
ATOM 2791 N N . LEU A 1 370 ? -30.621 71.194 48.140 1.00 13.20 370 LEU A N 1
ATOM 2792 C CA . LEU A 1 370 ? -30.276 72.489 48.723 1.00 12.87 370 LEU A CA 1
ATOM 2793 C C . LEU A 1 370 ? -31.095 73.616 48.098 1.00 14.89 370 LEU A C 1
ATOM 2794 O O . LEU A 1 370 ? -31.501 74.554 48.794 1.00 17.13 370 LEU A O 1
ATOM 2799 N N . VAL A 1 371 ? -31.350 73.543 46.787 1.00 13.83 371 VAL A N 1
ATOM 2800 C CA . VAL A 1 371 ? -32.188 74.549 46.136 1.00 17.51 371 VAL A CA 1
ATOM 2801 C C . VAL A 1 371 ? -33.624 74.459 46.640 1.00 14.62 371 VAL A C 1
ATOM 2802 O O . VAL A 1 371 ? -34.272 75.482 46.894 1.00 15.31 371 VAL A O 1
ATOM 2806 N N . LYS A 1 372 ? -34.147 73.239 46.788 1.00 13.85 372 LYS A N 1
ATOM 2807 C CA . LYS A 1 372 ? -35.496 73.055 47.315 1.00 17.46 372 LYS A CA 1
ATOM 2808 C C . LYS A 1 372 ? -35.612 73.605 48.730 1.00 15.74 372 LYS A C 1
ATOM 2809 O O . LYS A 1 372 ? -36.565 74.324 49.053 1.00 14.46 372 LYS A O 1
ATOM 2815 N N . GLN A 1 373 ? -34.658 73.274 49.598 1.00 14.33 373 GLN A N 1
ATOM 2816 C CA . GLN A 1 373 ? -34.776 73.766 50.964 1.00 17.53 373 GLN A CA 1
ATOM 2817 C C . GLN A 1 373 ? -34.610 75.280 51.040 1.00 15.16 373 GLN A C 1
ATOM 2818 O O . GLN A 1 373 ? -35.168 75.898 51.952 1.00 13.13 373 GLN A O 1
ATOM 2824 N N . THR A 1 374 ? -33.897 75.898 50.087 1.00 13.50 374 THR A N 1
ATOM 2825 C CA . THR A 1 374 ? -33.827 77.358 50.058 1.00 14.96 374 THR A CA 1
ATOM 2826 C C . THR A 1 374 ? -35.202 77.960 49.812 1.00 16.37 374 THR A C 1
ATOM 2827 O O . THR A 1 374 ? -35.575 78.956 50.444 1.00 12.54 374 THR A O 1
ATOM 2831 N N . GLY A 1 375 ? -35.974 77.367 48.898 1.00 15.96 375 GLY A N 1
ATOM 2832 C CA . GLY A 1 375 ? -37.337 77.828 48.693 1.00 15.53 375 GLY A CA 1
ATOM 2833 C C . GLY A 1 375 ? -38.193 77.650 49.932 1.00 15.82 375 GLY A C 1
ATOM 2834 O O . GLY A 1 375 ? -39.039 78.494 50.239 1.00 15.18 375 GLY A O 1
ATOM 2835 N N . ALA A 1 376 ? -37.980 76.553 50.665 1.00 14.63 376 ALA A N 1
ATOM 2836 C CA . ALA A 1 376 ? -38.745 76.324 51.884 1.00 13.92 376 ALA A CA 1
ATOM 2837 C C . ALA A 1 376 ? -38.328 77.288 52.987 1.00 14.37 376 ALA A C 1
ATOM 2838 O O . ALA A 1 376 ? -39.155 77.664 53.827 1.00 13.01 376 ALA A O 1
ATOM 2840 N N . ILE A 1 377 ? -37.058 77.692 52.999 1.00 12.61 377 ILE A N 1
ATOM 2841 C CA . ILE A 1 377 ? -36.597 78.709 53.942 1.00 12.46 377 ILE A CA 1
ATOM 2842 C C . ILE A 1 377 ? -37.288 80.039 53.668 1.00 14.72 377 ILE A C 1
ATOM 2843 O O . ILE A 1 377 ? -37.748 80.721 54.593 1.00 14.63 377 ILE A O 1
ATOM 2848 N N . GLU A 1 378 ? -37.350 80.443 52.392 1.00 13.39 378 GLU A N 1
ATOM 2849 C CA . GLU A 1 378 ? -38.055 81.676 52.053 1.00 14.22 378 GLU A CA 1
ATOM 2850 C C . GLU A 1 378 ? -39.512 81.608 52.483 1.00 14.49 378 GLU A C 1
ATOM 2851 O O . GLU A 1 378 ? -40.048 82.580 53.027 1.00 17.62 378 GLU A O 1
ATOM 2857 N N . GLN A 1 379 ? -40.174 80.470 52.237 1.00 13.33 379 GLN A N 1
ATOM 2858 C CA . GLN A 1 379 ? -41.574 80.354 52.629 1.00 16.53 379 GLN A CA 1
ATOM 2859 C C . GLN A 1 379 ? -41.731 80.461 54.141 1.00 15.64 379 GLN A C 1
ATOM 2860 O O . GLN A 1 379 ? -42.622 81.164 54.631 1.00 16.42 379 GLN A O 1
ATOM 2866 N N . ALA A 1 380 ? -40.865 79.788 54.901 1.00 14.82 380 ALA A N 1
ATOM 2867 C CA . ALA A 1 380 ? -40.981 79.838 56.355 1.00 14.74 380 ALA A CA 1
ATOM 2868 C C . ALA A 1 380 ? -40.737 81.250 56.874 1.00 17.16 380 ALA A C 1
ATOM 2869 O O . ALA A 1 380 ? -41.476 81.745 57.739 1.00 15.89 380 ALA A O 1
ATOM 2871 N N . ALA A 1 381 ? -39.696 81.914 56.363 1.00 15.86 381 ALA A N 1
ATOM 2872 C CA . ALA A 1 381 ? -39.437 83.294 56.767 1.00 16.57 381 ALA A CA 1
ATOM 2873 C C . ALA A 1 381 ? -40.642 84.178 56.469 1.00 16.25 381 ALA A C 1
ATOM 2874 O O . ALA A 1 381 ? -41.006 85.038 57.279 1.00 15.99 381 ALA A O 1
ATOM 2876 N N . GLY A 1 382 ? -41.291 83.959 55.321 1.00 15.21 382 GLY A N 1
ATOM 2877 C CA . GLY A 1 382 ? -42.471 84.739 54.985 1.00 16.84 382 GLY A CA 1
ATOM 2878 C C . GLY A 1 382 ? -43.615 84.566 55.970 1.00 18.78 382 GLY A C 1
ATOM 2879 O O . GLY A 1 382 ? -44.357 85.517 56.237 1.00 17.83 382 GLY A O 1
ATOM 2880 N N . LYS A 1 383 ? -43.778 83.359 56.525 1.00 17.89 383 LYS A N 1
ATOM 2881 C CA . LYS A 1 383 ? -44.821 83.135 57.527 1.00 17.65 383 LYS A CA 1
ATOM 2882 C C . LYS A 1 383 ? -44.548 83.888 58.819 1.00 18.81 383 LYS A C 1
ATOM 2883 O O . LYS A 1 383 ? -45.485 84.138 59.587 1.00 19.49 383 LYS A O 1
ATOM 2889 N N . LEU A 1 384 ? -43.294 84.243 59.084 1.00 17.03 384 LEU A N 1
ATOM 2890 C CA . LEU A 1 384 ? -42.947 85.071 60.231 1.00 19.51 384 LEU A CA 1
ATOM 2891 C C . LEU A 1 384 ? -42.881 86.551 59.881 1.00 21.01 384 LEU A C 1
ATOM 2892 O O . LEU A 1 384 ? -42.375 87.343 60.683 1.00 20.57 384 LEU A O 1
ATOM 2897 N N . GLY A 1 385 ? -43.377 86.941 58.708 1.00 19.80 385 GLY A N 1
ATOM 2898 C CA . GLY A 1 385 ? -43.378 88.338 58.328 1.00 20.29 385 GLY A CA 1
ATOM 2899 C C . GLY A 1 385 ? -42.054 88.853 57.819 1.00 22.00 385 GLY A C 1
ATOM 2900 O O . GLY A 1 385 ? -41.853 90.072 57.757 1.00 21.46 385 GLY A O 1
ATOM 2901 N N . ILE A 1 386 ? -41.136 87.961 57.466 1.00 19.32 386 ILE A N 1
ATOM 2902 C CA . ILE A 1 386 ? -39.835 88.343 56.933 1.00 18.58 386 ILE A CA 1
ATOM 2903 C C . ILE A 1 386 ? -39.923 88.097 55.433 1.00 19.08 386 ILE A C 1
ATOM 2904 O O . ILE A 1 386 ? -39.647 87.001 54.940 1.00 17.86 386 ILE A O 1
ATOM 2909 N N . GLN A 1 387 ? -40.346 89.127 54.704 1.00 20.02 387 GLN A N 1
ATOM 2910 C CA . GLN A 1 387 ? -40.523 89.079 53.259 1.00 22.63 387 GLN A CA 1
ATOM 2911 C C . GLN A 1 387 ? -39.239 89.469 52.533 1.00 21.29 387 GLN A C 1
ATOM 2912 O O . GLN A 1 387 ? -38.359 90.136 53.087 1.00 21.43 387 GLN A O 1
ATOM 2918 N N . ASP A 1 388 ? -39.157 89.055 51.266 1.00 19.08 388 ASP A N 1
ATOM 2919 C CA . ASP A 1 388 ? -38.038 89.387 50.386 1.00 21.57 388 ASP A CA 1
ATOM 2920 C C . ASP A 1 388 ? -36.711 89.003 51.033 1.00 20.55 388 ASP A C 1
ATOM 2921 O O . ASP A 1 388 ? -35.784 89.810 51.145 1.00 20.07 388 ASP A O 1
ATOM 2926 N N . LEU A 1 389 ? -36.639 87.753 51.492 1.00 17.81 389 LEU A N 1
ATOM 2927 C CA . LEU A 1 389 ? -35.406 87.276 52.105 1.00 15.47 389 LEU A CA 1
ATOM 2928 C C . LEU A 1 389 ? -34.235 87.396 51.134 1.00 15.39 389 LEU A C 1
ATOM 2929 O O . LEU A 1 389 ? -33.134 87.806 51.523 1.00 15.61 389 LEU A O 1
ATOM 2934 N N . LYS A 1 390 ? -34.468 87.077 49.865 1.00 14.56 390 LYS A N 1
ATOM 2935 C CA . LYS A 1 390 ? -33.455 87.137 48.819 1.00 16.25 390 LYS A CA 1
ATOM 2936 C C . LYS A 1 390 ? -32.132 86.493 49.232 1.00 17.84 390 LYS A C 1
ATOM 2937 O O . LYS A 1 390 ? -31.089 87.157 49.256 1.00 17.28 390 LYS A O 1
ATOM 2943 N N . PRO A 1 391 ? -32.127 85.200 49.553 1.00 17.27 391 PRO A N 1
ATOM 2944 C CA . PRO A 1 391 ? -30.866 84.542 49.915 1.00 16.18 391 PRO A CA 1
ATOM 2945 C C . PRO A 1 391 ? -29.873 84.650 48.767 1.00 15.75 391 PRO A C 1
ATOM 2946 O O . PRO A 1 391 ? -30.236 84.559 47.590 1.00 15.60 391 PRO A O 1
ATOM 2950 N N . ASP A 1 392 ? -28.614 84.896 49.120 1.00 16.90 392 ASP A N 1
ATOM 2951 C CA . ASP A 1 392 ? -27.598 85.183 48.122 1.00 16.59 392 ASP A CA 1
ATOM 2952 C C . ASP A 1 392 ? -27.343 83.958 47.259 1.00 17.81 392 ASP A C 1
ATOM 2953 O O . ASP A 1 392 ? -27.083 82.870 47.775 1.00 18.87 392 ASP A O 1
ATOM 2958 N N . ASN A 1 393 ? -27.413 84.134 45.940 1.00 18.78 393 ASN A N 1
ATOM 2959 C CA . ASN A 1 393 ? -27.215 83.028 45.017 1.00 20.41 393 ASN A CA 1
ATOM 2960 C C . ASN A 1 393 ? -25.810 82.986 44.437 1.00 18.22 393 ASN A C 1
ATOM 2961 O O . ASN A 1 393 ? -25.540 82.141 43.578 1.00 20.04 393 ASN A O 1
ATOM 2966 N N . ALA A 1 394 ? -24.917 83.875 44.881 1.00 17.39 394 ALA A N 1
ATOM 2967 C CA . ALA A 1 394 ? -23.535 83.919 44.401 1.00 21.72 394 ALA A CA 1
ATOM 2968 C C . ALA A 1 394 ? -23.481 83.922 42.879 1.00 23.16 394 ALA A C 1
ATOM 2969 O O . ALA A 1 394 ? -22.570 83.356 42.273 1.00 22.78 394 ALA A O 1
ATOM 2971 N N . ASP A 1 395 ? -24.486 84.546 42.260 1.00 21.03 395 ASP A N 1
ATOM 2972 C CA . ASP A 1 395 ? -24.629 84.745 40.820 1.00 27.60 395 ASP A CA 1
ATOM 2973 C C . ASP A 1 395 ? -24.888 83.463 40.044 1.00 30.28 395 ASP A C 1
ATOM 2974 O O . ASP A 1 395 ? -24.804 83.479 38.808 1.00 30.59 395 ASP A O 1
ATOM 2979 N N . HIS A 1 396 ? -25.212 82.359 40.713 1.00 23.31 396 HIS A N 1
ATOM 2980 C CA . HIS A 1 396 ? -25.520 81.118 40.020 1.00 24.26 396 HIS A CA 1
ATOM 2981 C C . HIS A 1 396 ? -26.990 81.046 39.646 1.00 28.15 396 HIS A C 1
ATOM 2982 O O . HIS A 1 396 ? -27.864 81.552 40.356 1.00 28.70 396 HIS A O 1
ATOM 2989 N N . GLU A 1 397 ? -27.255 80.399 38.519 1.00 31.00 397 GLU A N 1
ATOM 2990 C CA . GLU A 1 397 ? -28.609 80.079 38.084 1.00 34.76 397 GLU A CA 1
ATOM 2991 C C . GLU A 1 397 ? -28.881 78.620 38.406 1.00 33.65 397 GLU A C 1
ATOM 2992 O O . GLU A 1 397 ? -28.055 77.749 38.103 1.00 34.15 397 GLU A O 1
ATOM 2998 N N . PHE A 1 398 ? -30.022 78.346 39.017 1.00 33.50 398 PHE A N 1
ATOM 2999 C CA . PHE A 1 398 ? -30.294 77.006 39.526 1.00 33.13 398 PHE A CA 1
ATOM 3000 C C . PHE A 1 398 ? -31.503 76.341 38.871 1.00 38.22 398 PHE A C 1
ATOM 3001 O O . PHE A 1 398 ? -32.511 76.993 38.597 1.00 39.55 398 PHE A O 1
ATOM 3009 N N . VAL B 1 2 ? -54.931 57.312 57.393 1.00 41.24 2 VAL B N 1
ATOM 3010 C CA . VAL B 1 2 ? -55.314 56.832 58.718 1.00 38.24 2 VAL B CA 1
ATOM 3011 C C . VAL B 1 2 ? -56.299 57.806 59.360 1.00 35.32 2 VAL B C 1
ATOM 3012 O O . VAL B 1 2 ? -56.070 59.015 59.368 1.00 35.58 2 VAL B O 1
ATOM 3016 N N . ASP B 1 3 ? -57.398 57.264 59.887 1.00 31.64 3 ASP B N 1
ATOM 3017 C CA . ASP B 1 3 ? -58.391 58.083 60.567 1.00 30.93 3 ASP B CA 1
ATOM 3018 C C . ASP B 1 3 ? -57.808 58.640 61.856 1.00 29.38 3 ASP B C 1
ATOM 3019 O O . ASP B 1 3 ? -57.234 57.899 62.660 1.00 25.71 3 ASP B O 1
ATOM 3024 N N . GLU B 1 4 ? -57.970 59.950 62.063 1.00 29.76 4 GLU B N 1
ATOM 3025 C CA . GLU B 1 4 ? -57.316 60.604 63.195 1.00 29.53 4 GLU B CA 1
ATOM 3026 C C . GLU B 1 4 ? -57.918 60.163 64.521 1.00 26.69 4 GLU B C 1
ATOM 3027 O O . GLU B 1 4 ? -57.187 59.862 65.471 1.00 24.92 4 GLU B O 1
ATOM 3033 N N . ALA B 1 5 ? -59.252 60.137 64.610 1.00 25.93 5 ALA B N 1
ATOM 3034 C CA . ALA B 1 5 ? -59.899 59.716 65.849 1.00 25.22 5 ALA B CA 1
ATOM 3035 C C . ALA B 1 5 ? -59.529 58.283 66.201 1.00 21.75 5 ALA B C 1
ATOM 3036 O O . ALA B 1 5 ? -59.276 57.968 67.371 1.00 20.97 5 ALA B O 1
ATOM 3038 N N . ALA B 1 6 ? -59.481 57.403 65.196 1.00 23.12 6 ALA B N 1
ATOM 3039 C CA . ALA B 1 6 ? -59.084 56.018 65.432 1.00 21.29 6 ALA B CA 1
ATOM 3040 C C . ALA B 1 6 ? -57.655 55.931 65.949 1.00 17.88 6 ALA B C 1
ATOM 3041 O O . ALA B 1 6 ? -57.363 55.161 66.872 1.00 18.10 6 ALA B O 1
ATOM 3043 N N . ALA B 1 7 ? -56.746 56.706 65.362 1.00 17.95 7 ALA B N 1
ATOM 3044 C CA . ALA B 1 7 ? -55.358 56.666 65.805 1.00 17.23 7 ALA B CA 1
ATOM 3045 C C . ALA B 1 7 ? -55.205 57.277 67.196 1.00 18.26 7 ALA B C 1
ATOM 3046 O O . ALA B 1 7 ? -54.421 56.778 68.013 1.00 17.33 7 ALA B O 1
ATOM 3048 N N . LYS B 1 8 ? -55.940 58.356 67.484 1.00 16.87 8 LYS B N 1
ATOM 3049 C CA . LYS B 1 8 ? -55.930 58.929 68.831 1.00 19.16 8 LYS B CA 1
ATOM 3050 C C . LYS B 1 8 ? -56.316 57.891 69.875 1.00 16.92 8 LYS B C 1
ATOM 3051 O O . LYS B 1 8 ? -55.723 57.834 70.961 1.00 14.98 8 LYS B O 1
ATOM 3057 N N . ALA B 1 9 ? -57.331 57.075 69.574 1.00 16.33 9 ALA B N 1
ATOM 3058 C CA . ALA B 1 9 ? -57.789 56.070 70.527 1.00 14.50 9 ALA B CA 1
ATOM 3059 C C . ALA B 1 9 ? -56.718 55.017 70.762 1.00 14.34 9 ALA B C 1
ATOM 3060 O O . ALA B 1 9 ? -56.532 54.551 71.894 1.00 15.24 9 ALA B O 1
ATOM 3062 N N . VAL B 1 10 ? -56.004 54.639 69.702 1.00 14.32 10 VAL B N 1
ATOM 3063 C CA . VAL B 1 10 ? -54.922 53.670 69.823 1.00 12.07 10 VAL B CA 1
ATOM 3064 C C . VAL B 1 10 ? -53.795 54.232 70.682 1.00 14.65 10 VAL B C 1
ATOM 3065 O O . VAL B 1 10 ? -53.235 53.522 71.526 1.00 13.76 10 VAL B O 1
ATOM 3069 N N . ILE B 1 11 ? -53.447 55.510 70.491 1.00 13.08 11 ILE B N 1
ATOM 3070 C CA . ILE B 1 11 ? -52.356 56.108 71.261 1.00 14.52 11 ILE B CA 1
ATOM 3071 C C . ILE B 1 11 ? -52.733 56.195 72.739 1.00 14.25 11 ILE B C 1
ATOM 3072 O O . ILE B 1 11 ? -51.899 55.958 73.623 1.00 13.66 11 ILE B O 1
ATOM 3077 N N . LYS B 1 12 ? -53.991 56.534 73.038 1.00 13.61 12 LYS B N 1
ATOM 3078 C CA . LYS B 1 12 ? -54.411 56.586 74.435 1.00 14.41 12 LYS B CA 1
ATOM 3079 C C . LYS B 1 12 ? -54.366 55.209 75.080 1.00 14.59 12 LYS B C 1
ATOM 3080 O O . LYS B 1 12 ? -53.922 55.073 76.226 1.00 13.87 12 LYS B O 1
ATOM 3086 N N . ASN B 1 13 ? -54.844 54.175 74.374 1.00 14.67 13 ASN B N 1
ATOM 3087 C CA . ASN B 1 13 ? -54.767 52.829 74.933 1.00 13.59 13 ASN B CA 1
ATOM 3088 C C . ASN B 1 13 ? -53.319 52.397 75.132 1.00 12.91 13 ASN B C 1
ATOM 3089 O O . ASN B 1 13 ? -52.996 51.712 76.107 1.00 13.29 13 ASN B O 1
ATOM 3094 N N . TYR B 1 14 ? -52.438 52.779 74.207 1.00 11.73 14 TYR B N 1
ATOM 3095 C CA . TYR B 1 14 ? -51.008 52.520 74.360 1.00 11.55 14 TYR B CA 1
ATOM 3096 C C . TYR B 1 14 ? -50.478 53.109 75.666 1.00 13.61 14 TYR B C 1
ATOM 3097 O O . TYR B 1 14 ? -49.748 52.445 76.415 1.00 13.60 14 TYR B O 1
ATOM 3106 N N . ALA B 1 15 ? -50.856 54.351 75.965 1.00 11.74 15 ALA B N 1
ATOM 3107 C CA . ALA B 1 15 ? -50.472 54.962 77.234 1.00 12.93 15 ALA B CA 1
ATOM 3108 C C . ALA B 1 15 ? -51.082 54.207 78.413 1.00 13.32 15 ALA B C 1
ATOM 3109 O O . ALA B 1 15 ? -50.449 54.084 79.472 1.00 14.10 15 ALA B O 1
ATOM 3111 N N . ASP B 1 16 ? -52.319 53.706 78.258 1.00 12.48 16 ASP B N 1
ATOM 3112 C CA . ASP B 1 16 ? -52.903 52.869 79.304 1.00 12.43 16 ASP B CA 1
ATOM 3113 C C . ASP B 1 16 ? -52.063 51.618 79.541 1.00 12.35 16 ASP B C 1
ATOM 3114 O O . ASP B 1 16 ? -51.911 51.174 80.684 1.00 10.54 16 ASP B O 1
ATOM 3119 N N . LEU B 1 17 ? -51.535 51.015 78.470 1.00 11.62 17 LEU B N 1
ATOM 3120 C CA . LEU B 1 17 ? -50.681 49.839 78.636 1.00 11.35 17 LEU B CA 1
ATOM 3121 C C . LEU B 1 17 ? -49.434 50.188 79.440 1.00 11.27 17 LEU B C 1
ATOM 3122 O O . LEU B 1 17 ? -49.043 49.452 80.356 1.00 11.52 17 LEU B O 1
ATOM 3127 N N . ALA B 1 18 ? -48.781 51.303 79.096 1.00 12.00 18 ALA B N 1
ATOM 3128 C CA . ALA B 1 18 ? -47.589 51.724 79.832 1.00 13.51 18 ALA B CA 1
ATOM 3129 C C . ALA B 1 18 ? -47.929 52.020 81.287 1.00 11.05 18 ALA B C 1
ATOM 3130 O O . ALA B 1 18 ? -47.241 51.560 82.205 1.00 11.14 18 ALA B O 1
ATOM 3132 N N . GLU B 1 19 ? -49.008 52.777 81.509 1.00 10.49 19 GLU B N 1
ATOM 3133 C CA . GLU B 1 19 ? -49.462 53.109 82.857 1.00 11.87 19 GLU B CA 1
ATOM 3134 C C . GLU B 1 19 ? -49.591 51.856 83.716 1.00 11.23 19 GLU B C 1
ATOM 3135 O O . GLU B 1 19 ? -49.053 51.789 84.825 1.00 10.89 19 GLU B O 1
ATOM 3141 N N . ALA B 1 20 ? -50.288 50.837 83.202 1.00 11.76 20 ALA B N 1
ATOM 3142 C CA . ALA B 1 20 ? -50.525 49.630 83.987 1.00 11.96 20 ALA B CA 1
ATOM 3143 C C . ALA B 1 20 ? -49.252 48.804 84.134 1.00 13.15 20 ALA B C 1
ATOM 3144 O O . ALA B 1 20 ? -49.027 48.189 85.182 1.00 11.57 20 ALA B O 1
ATOM 3146 N N . THR B 1 21 ? -48.409 48.769 83.094 1.00 11.20 21 THR B N 1
ATOM 3147 C CA . THR B 1 21 ? -47.175 47.994 83.185 1.00 11.59 21 THR B CA 1
ATOM 3148 C C . THR B 1 21 ? -46.227 48.587 84.225 1.00 13.53 21 THR B C 1
ATOM 3149 O O . THR B 1 21 ? -45.687 47.858 85.071 1.00 10.97 21 THR B O 1
ATOM 3153 N N . PHE B 1 22 ? -46.024 49.912 84.192 1.00 10.51 22 PHE B N 1
ATOM 3154 C CA . PHE B 1 22 ? -45.165 50.532 85.191 1.00 11.23 22 PHE B CA 1
ATOM 3155 C C . PHE B 1 22 ? -45.796 50.534 86.582 1.00 10.92 22 PHE B C 1
ATOM 3156 O O . PHE B 1 22 ? -45.072 50.462 87.581 1.00 13.21 22 PHE B O 1
ATOM 3164 N N . ALA B 1 23 ? -47.124 50.623 86.684 1.00 11.58 23 ALA B N 1
ATOM 3165 C CA . ALA B 1 23 ? -47.753 50.508 88.001 1.00 12.69 23 ALA B CA 1
ATOM 3166 C C . ALA B 1 23 ? -47.517 49.126 88.602 1.00 12.81 23 ALA B C 1
ATOM 3167 O O . ALA B 1 23 ? -47.280 48.995 89.814 1.00 12.78 23 ALA B O 1
ATOM 3169 N N . ASP B 1 24 ? -47.618 48.079 87.778 1.00 12.33 24 ASP B N 1
ATOM 3170 C CA . ASP B 1 24 ? -47.296 46.729 88.238 1.00 12.19 24 ASP B CA 1
ATOM 3171 C C . ASP B 1 24 ? -45.822 46.611 88.609 1.00 11.16 24 ASP B C 1
ATOM 3172 O O . ASP B 1 24 ? -45.468 45.911 89.567 1.00 11.97 24 ASP B O 1
ATOM 3177 N N . ALA B 1 25 ? -44.938 47.252 87.836 1.00 10.08 25 ALA B N 1
ATOM 3178 C CA . ALA B 1 25 ? -43.525 47.249 88.202 1.00 10.39 25 ALA B CA 1
ATOM 3179 C C . ALA B 1 25 ? -43.315 47.926 89.553 1.00 11.12 25 ALA B C 1
ATOM 3180 O O . ALA B 1 25 ? -42.520 47.461 90.380 1.00 10.05 25 ALA B O 1
ATOM 3182 N N . LEU B 1 26 ? -44.031 49.023 89.799 1.00 11.37 26 LEU B N 1
ATOM 3183 C CA . LEU B 1 26 ? -43.883 49.737 91.060 1.00 13.17 26 LEU B CA 1
ATOM 3184 C C . LEU B 1 26 ? -44.387 48.895 92.230 1.00 13.28 26 LEU B C 1
ATOM 3185 O O . LEU B 1 26 ? -43.715 48.784 93.263 1.00 15.14 26 LEU B O 1
ATOM 3190 N N . SER B 1 27 ? -45.569 48.279 92.088 1.00 12.70 27 SER B N 1
ATOM 3191 C CA . SER B 1 27 ? -46.122 47.544 93.222 1.00 12.61 27 SER B CA 1
ATOM 3192 C C . SER B 1 27 ? -45.289 46.306 93.537 1.00 12.80 27 SER B C 1
ATOM 3193 O O . SER B 1 27 ? -45.077 45.984 94.713 1.00 12.34 27 SER B O 1
ATOM 3196 N N . THR B 1 28 ? -44.785 45.611 92.511 1.00 12.50 28 THR B N 1
ATOM 3197 C CA . THR B 1 28 ? -43.922 44.461 92.782 1.00 11.15 28 THR B CA 1
ATOM 3198 C C . THR B 1 28 ? -42.567 44.902 93.326 1.00 11.38 28 THR B C 1
ATOM 3199 O O . THR B 1 28 ? -41.964 44.185 94.132 1.00 14.59 28 THR B O 1
ATOM 3203 N N . ALA B 1 29 ? -42.079 46.077 92.925 1.00 10.50 29 ALA B N 1
ATOM 3204 C CA . ALA B 1 29 ? -40.870 46.605 93.550 1.00 11.78 29 ALA B CA 1
ATOM 3205 C C . ALA B 1 29 ? -41.095 46.919 95.025 1.00 13.22 29 ALA B C 1
ATOM 3206 O O . ALA B 1 29 ? -40.187 46.735 95.847 1.00 11.21 29 ALA B O 1
ATOM 3208 N N . LYS B 1 30 ? -42.293 47.377 95.390 1.00 13.32 30 LYS B N 1
ATOM 3209 C CA . LYS B 1 30 ? -42.565 47.582 96.810 1.00 13.31 30 LYS B CA 1
ATOM 3210 C C . LYS B 1 30 ? -42.648 46.254 97.555 1.00 13.15 30 LYS B C 1
ATOM 3211 O O . LYS B 1 30 ? -42.225 46.177 98.716 1.00 12.86 30 LYS B O 1
ATOM 3217 N N . ASP B 1 31 ? -43.183 45.203 96.905 1.00 14.66 31 ASP B N 1
ATOM 3218 C CA . ASP B 1 31 ? -43.135 43.857 97.478 1.00 16.16 31 ASP B CA 1
ATOM 3219 C C . ASP B 1 31 ? -41.695 43.402 97.684 1.00 14.43 31 ASP B C 1
ATOM 3220 O O . ASP B 1 31 ? -41.369 42.774 98.699 1.00 11.06 31 ASP B O 1
ATOM 3225 N N . LEU B 1 32 ? -40.831 43.671 96.705 1.00 11.08 32 LEU B N 1
ATOM 3226 C CA . LEU B 1 32 ? -39.415 43.349 96.846 1.00 12.35 32 LEU B CA 1
ATOM 3227 C C . LEU B 1 32 ? -38.787 44.136 97.994 1.00 12.64 32 LEU B C 1
ATOM 3228 O O . LEU B 1 32 ? -38.019 43.583 98.788 1.00 10.57 32 LEU B O 1
ATOM 3233 N N . GLN B 1 33 ? -39.125 45.422 98.109 1.00 10.82 33 GLN B N 1
ATOM 3234 C CA . GLN B 1 33 ? -38.602 46.244 99.198 1.00 12.32 33 GLN B CA 1
ATOM 3235 C C . GLN B 1 33 ? -38.978 45.667 100.559 1.00 13.26 33 GLN B C 1
ATOM 3236 O O . GLN B 1 33 ? -38.156 45.653 101.482 1.00 12.15 33 GLN B O 1
ATOM 3242 N N . LYS B 1 34 ? -40.216 45.177 100.699 1.00 13.45 34 LYS B N 1
ATOM 3243 C CA . LYS B 1 34 ? -40.636 44.557 101.955 1.00 14.67 34 LYS B CA 1
ATOM 3244 C C . LYS B 1 34 ? -39.838 43.293 102.248 1.00 13.51 34 LYS B C 1
ATOM 3245 O O . LYS B 1 34 ? -39.460 43.041 103.400 1.00 12.13 34 LYS B O 1
ATOM 3251 N N . ALA B 1 35 ? -39.624 42.461 101.223 1.00 11.83 35 ALA B N 1
ATOM 3252 C CA . ALA B 1 35 ? -38.888 41.214 101.403 1.00 12.53 35 ALA B CA 1
ATOM 3253 C C . ALA B 1 35 ? -37.433 41.483 101.748 1.00 12.21 35 ALA B C 1
ATOM 3254 O O . ALA B 1 35 ? -36.831 40.766 102.561 1.00 12.17 35 ALA B O 1
ATOM 3256 N N . ILE B 1 36 ? -36.837 42.484 101.107 1.00 12.81 36 ILE B N 1
ATOM 3257 C CA . ILE B 1 36 ? -35.463 42.833 101.431 1.00 12.21 36 ILE B CA 1
ATOM 3258 C C . ILE B 1 36 ? -35.367 43.405 102.842 1.00 11.71 36 ILE B C 1
ATOM 3259 O O . ILE B 1 36 ? -34.454 43.049 103.601 1.00 12.16 36 ILE B O 1
ATOM 3264 N N . ASP B 1 37 ? -36.315 44.269 103.237 1.00 11.61 37 ASP B N 1
ATOM 3265 C CA . ASP B 1 37 ? -36.323 44.749 104.620 1.00 14.22 37 ASP B CA 1
ATOM 3266 C C . ASP B 1 37 ? -36.369 43.585 105.605 1.00 13.51 37 ASP B C 1
ATOM 3267 O O . ASP B 1 37 ? -35.648 43.581 106.617 1.00 12.41 37 ASP B O 1
ATOM 3272 N N . ALA B 1 38 ? -37.222 42.591 105.329 1.00 12.58 38 ALA B N 1
ATOM 3273 C CA . ALA B 1 38 ? -37.364 41.441 106.219 1.00 13.15 38 ALA B CA 1
ATOM 3274 C C . ALA B 1 38 ? -36.095 40.602 106.241 1.00 12.49 38 ALA B C 1
ATOM 3275 O O . ALA B 1 38 ? -35.691 40.086 107.294 1.00 12.46 38 ALA B O 1
ATOM 3277 N N . PHE B 1 39 ? -35.467 40.442 105.077 1.00 11.18 39 PHE B N 1
ATOM 3278 C CA . PHE B 1 39 ? -34.211 39.705 104.993 1.00 11.06 39 PHE B CA 1
ATOM 3279 C C . PHE B 1 39 ? -33.103 40.409 105.773 1.00 14.03 39 PHE B C 1
ATOM 3280 O O . PHE B 1 39 ? -32.371 39.779 106.547 1.00 13.60 39 PHE B O 1
ATOM 3288 N N . LEU B 1 40 ? -32.956 41.720 105.582 1.00 12.54 40 LEU B N 1
ATOM 3289 C CA . LEU B 1 40 ? -31.919 42.433 106.317 1.00 12.66 40 LEU B CA 1
ATOM 3290 C C . LEU B 1 40 ? -32.171 42.407 107.821 1.00 14.39 40 LEU B C 1
ATOM 3291 O O . LEU B 1 40 ? -31.218 42.421 108.608 1.00 12.77 40 LEU B O 1
ATOM 3296 N N . ALA B 1 41 ? -33.436 42.364 108.242 1.00 13.27 41 ALA B N 1
ATOM 3297 C CA . ALA B 1 41 ? -33.729 42.325 109.672 1.00 14.43 41 ALA B CA 1
ATOM 3298 C C . ALA B 1 41 ? -33.423 40.959 110.278 1.00 16.34 41 ALA B C 1
ATOM 3299 O O . ALA B 1 41 ? -33.044 40.875 111.455 1.00 16.51 41 ALA B O 1
ATOM 3301 N N . LYS B 1 42 ? -33.582 39.891 109.498 1.00 14.56 42 LYS B N 1
ATOM 3302 C CA . LYS B 1 42 ? -33.401 38.521 109.986 1.00 14.09 42 LYS B CA 1
ATOM 3303 C C . LYS B 1 42 ? -32.851 37.677 108.842 1.00 12.51 42 LYS B C 1
ATOM 3304 O O . LYS B 1 42 ? -33.577 36.895 108.216 1.00 13.97 42 LYS B O 1
ATOM 3310 N N . PRO B 1 43 ? -31.557 37.812 108.535 1.00 12.35 43 PRO B N 1
ATOM 3311 C CA . PRO B 1 43 ? -30.997 37.145 107.345 1.00 16.23 43 PRO B CA 1
ATOM 3312 C C . PRO B 1 43 ? -30.822 35.652 107.578 1.00 17.66 43 PRO B C 1
ATOM 3313 O O . PRO B 1 43 ? -30.038 35.238 108.433 1.00 15.91 43 PRO B O 1
ATOM 3317 N N . ASP B 1 44 ? -31.563 34.841 106.815 1.00 15.37 44 ASP B N 1
ATOM 3318 C CA . ASP B 1 44 ? -31.427 33.387 106.882 1.00 16.47 44 ASP B CA 1
ATOM 3319 C C . ASP B 1 44 ? -31.901 32.798 105.557 1.00 14.88 44 ASP B C 1
ATOM 3320 O O . ASP B 1 44 ? -32.245 33.526 104.619 1.00 12.64 44 ASP B O 1
ATOM 3325 N N . ALA B 1 45 ? -31.909 31.463 105.483 1.00 16.50 45 ALA B N 1
ATOM 3326 C CA . ALA B 1 45 ? -32.258 30.791 104.231 1.00 16.76 45 ALA B CA 1
ATOM 3327 C C . ALA B 1 45 ? -33.675 31.136 103.789 1.00 17.79 45 ALA B C 1
ATOM 3328 O O . ALA B 1 45 ? -33.935 31.328 102.592 1.00 13.68 45 ALA B O 1
ATOM 3330 N N . GLU B 1 46 ? -34.609 31.221 104.743 1.00 17.75 46 GLU B N 1
ATOM 3331 C CA . GLU B 1 46 ? -36.003 31.504 104.407 1.00 18.11 46 GLU B CA 1
ATOM 3332 C C . GLU B 1 46 ? -36.189 32.929 103.901 1.00 14.93 46 GLU B C 1
ATOM 3333 O O . GLU B 1 46 ? -36.875 33.154 102.896 1.00 14.72 46 GLU B O 1
ATOM 3339 N N . THR B 1 47 ? -35.637 33.919 104.612 1.00 14.43 47 THR B N 1
ATOM 3340 C CA . THR B 1 47 ? -35.841 35.289 104.162 1.00 12.06 47 THR B CA 1
ATOM 3341 C C . THR B 1 47 ? -35.051 35.569 102.890 1.00 11.82 47 THR B C 1
ATOM 3342 O O . THR B 1 47 ? -35.500 36.351 102.043 1.00 10.83 47 THR B O 1
ATOM 3346 N N . LEU B 1 48 ? -33.899 34.911 102.714 1.00 13.37 48 LEU B N 1
ATOM 3347 C CA . LEU B 1 48 ? -33.163 35.037 101.458 1.00 12.86 48 LEU B CA 1
ATOM 3348 C C . LEU B 1 48 ? -33.986 34.497 100.294 1.00 13.36 48 LEU B C 1
ATOM 3349 O O . LEU B 1 48 ? -34.114 35.150 99.249 1.00 12.69 48 LEU B O 1
ATOM 3354 N N . LYS B 1 49 ? -34.563 33.305 100.460 1.00 13.53 49 LYS B N 1
ATOM 3355 C CA . LYS B 1 49 ? -35.393 32.730 99.402 1.00 12.72 49 LYS B CA 1
ATOM 3356 C C . LYS B 1 49 ? -36.564 33.644 99.070 1.00 13.52 49 LYS B C 1
ATOM 3357 O O . LYS B 1 49 ? -36.889 33.848 97.892 1.00 12.31 49 LYS B O 1
ATOM 3363 N N . ALA B 1 50 ? -37.209 34.209 100.096 1.00 11.74 50 ALA B N 1
ATOM 3364 C CA . ALA B 1 50 ? -38.340 35.098 99.853 1.00 12.08 50 ALA B CA 1
ATOM 3365 C C . ALA B 1 50 ? -37.919 36.363 99.107 1.00 11.50 50 ALA B C 1
ATOM 3366 O O . ALA B 1 50 ? -38.666 36.865 98.256 1.00 12.30 50 ALA B O 1
ATOM 3368 N N . ALA B 1 51 ? -36.739 36.910 99.417 1.00 10.26 51 ALA B N 1
ATOM 3369 C CA . ALA B 1 51 ? -36.279 38.090 98.688 1.00 10.29 51 ALA B CA 1
ATOM 3370 C C . ALA B 1 51 ? -35.997 37.759 97.223 1.00 10.81 51 ALA B C 1
ATOM 3371 O O . ALA B 1 51 ? -36.338 38.543 96.325 1.00 11.44 51 ALA B O 1
ATOM 3373 N N . LYS B 1 52 ? -35.355 36.612 96.969 1.00 9.75 52 LYS B N 1
ATOM 3374 C CA . LYS B 1 52 ? -35.119 36.173 95.595 1.00 11.46 52 LYS B CA 1
ATOM 3375 C C . LYS B 1 52 ? -36.422 35.991 94.827 1.00 12.74 52 LYS B C 1
ATOM 3376 O O . LYS B 1 52 ? -36.530 36.400 93.659 1.00 11.81 52 LYS B O 1
ATOM 3382 N N . GLU B 1 53 ? -37.415 35.344 95.450 1.00 11.88 53 GLU B N 1
ATOM 3383 C CA . GLU B 1 53 ? -38.686 35.140 94.759 1.00 11.77 53 GLU B CA 1
ATOM 3384 C C . GLU B 1 53 ? -39.378 36.477 94.490 1.00 12.75 53 GLU B C 1
ATOM 3385 O O . GLU B 1 53 ? -40.005 36.663 93.439 1.00 11.45 53 GLU B O 1
ATOM 3391 N N . ALA B 1 54 ? -39.263 37.445 95.409 1.00 10.31 54 ALA B N 1
ATOM 3392 C CA . ALA B 1 54 ? -39.810 38.778 95.147 1.00 11.56 54 ALA B CA 1
ATOM 3393 C C . ALA B 1 54 ? -39.073 39.472 94.008 1.00 12.88 54 ALA B C 1
ATOM 3394 O O . ALA B 1 54 ? -39.682 40.251 93.259 1.00 11.15 54 ALA B O 1
ATOM 3396 N N . TRP B 1 55 ? -37.766 39.225 93.874 1.00 11.25 55 TRP B N 1
ATOM 3397 C CA . TRP B 1 55 ? -37.029 39.794 92.750 1.00 11.51 55 TRP B CA 1
ATOM 3398 C C . TRP B 1 55 ? -37.529 39.203 91.439 1.00 10.92 55 TRP B C 1
ATOM 3399 O O . TRP B 1 55 ? -37.770 39.936 90.473 1.00 10.44 55 TRP B O 1
ATOM 3410 N N . PHE B 1 56 ? -37.704 37.876 91.395 1.00 11.46 56 PHE B N 1
ATOM 3411 C CA . PHE B 1 56 ? -38.249 37.231 90.200 1.00 10.91 56 PHE B CA 1
ATOM 3412 C C . PHE B 1 56 ? -39.588 37.844 89.810 1.00 11.98 56 PHE B C 1
ATOM 3413 O O . PHE B 1 56 ? -39.828 38.136 88.631 1.00 11.52 56 PHE B O 1
ATOM 3421 N N . ALA B 1 57 ? -40.468 38.052 90.791 1.00 11.90 57 ALA B N 1
ATOM 3422 C CA . ALA B 1 57 ? -41.797 38.583 90.508 1.00 12.61 57 ALA B CA 1
ATOM 3423 C C . ALA B 1 57 ? -41.748 40.039 90.050 1.00 13.67 57 ALA B C 1
ATOM 3424 O O . ALA B 1 57 ? -42.574 40.454 89.227 1.00 13.46 57 ALA B O 1
ATOM 3426 N N . ALA B 1 58 ? -40.801 40.827 90.569 1.00 11.27 58 ALA B N 1
ATOM 3427 C CA . ALA B 1 58 ? -40.674 42.218 90.152 1.00 11.87 58 ALA B CA 1
ATOM 3428 C C . ALA B 1 58 ? -40.209 42.336 88.701 1.00 12.70 58 ALA B C 1
ATOM 3429 O O . ALA B 1 58 ? -40.533 43.324 88.029 1.00 11.87 58 ALA B O 1
ATOM 3431 N N . ARG B 1 59 ? -39.460 41.346 88.200 1.00 11.22 59 ARG B N 1
ATOM 3432 C CA . ARG B 1 59 ? -38.936 41.420 86.840 1.00 11.96 59 ARG B CA 1
ATOM 3433 C C . ARG B 1 59 ? -40.034 41.299 85.789 1.00 11.55 59 ARG B C 1
ATOM 3434 O O . ARG B 1 59 ? -39.933 41.922 84.727 1.00 12.85 59 ARG B O 1
ATOM 3442 N N . THR B 1 60 ? -41.075 40.506 86.053 1.00 10.71 60 THR B N 1
ATOM 3443 C CA . THR B 1 60 ? -42.071 40.214 85.022 1.00 11.83 60 THR B CA 1
ATOM 3444 C C . THR B 1 60 ? -42.717 41.474 84.456 1.00 11.64 60 THR B C 1
ATOM 3445 O O . THR B 1 60 ? -42.664 41.670 83.230 1.00 12.96 60 THR B O 1
ATOM 3449 N N . PRO B 1 61 ? -43.315 42.372 85.257 1.00 10.71 61 PRO B N 1
ATOM 3450 C CA . PRO B 1 61 ? -43.843 43.600 84.640 1.00 10.70 61 PRO B CA 1
ATOM 3451 C C . PRO B 1 61 ? -42.757 44.499 84.075 1.00 11.11 61 PRO B C 1
ATOM 3452 O O . PRO B 1 61 ? -42.957 45.087 83.008 1.00 11.90 61 PRO B O 1
ATOM 3456 N N . TYR B 1 62 ? -41.595 44.615 84.723 1.00 12.60 62 TYR B N 1
ATOM 3457 C CA . TYR B 1 62 ? -40.605 45.555 84.199 1.00 11.19 62 TYR B CA 1
ATOM 3458 C C . TYR B 1 62 ? -40.133 45.140 82.806 1.00 10.97 62 TYR B C 1
ATOM 3459 O O . TYR B 1 62 ? -40.030 45.978 81.900 1.00 11.43 62 TYR B O 1
ATOM 3468 N N . SER B 1 63 ? -39.817 43.853 82.618 1.00 10.96 63 SER B N 1
ATOM 3469 C CA . SER B 1 63 ? -39.378 43.404 81.297 1.00 10.80 63 SER B CA 1
ATOM 3470 C C . SER B 1 63 ? -40.447 43.653 80.241 1.00 12.57 63 SER B C 1
ATOM 3471 O O . SER B 1 63 ? -40.125 43.916 79.075 1.00 12.69 63 SER B O 1
ATOM 3474 N N . GLN B 1 64 ? -41.715 43.621 80.636 1.00 10.85 64 GLN B N 1
ATOM 3475 C CA . GLN B 1 64 ? -42.799 43.928 79.715 1.00 14.21 64 GLN B CA 1
ATOM 3476 C C . GLN B 1 64 ? -42.936 45.417 79.413 1.00 13.71 64 GLN B C 1
ATOM 3477 O O . GLN B 1 64 ? -43.773 45.787 78.577 1.00 12.17 64 GLN B O 1
ATOM 3483 N N . SER B 1 65 ? -42.145 46.278 80.055 1.00 10.86 65 SER B N 1
ATOM 3484 C CA . SER B 1 65 ? -42.192 47.699 79.755 1.00 12.11 65 SER B CA 1
ATOM 3485 C C . SER B 1 65 ? -41.166 48.126 78.712 1.00 15.09 65 SER B C 1
ATOM 3486 O O . SER B 1 65 ? -41.200 49.276 78.269 1.00 13.13 65 SER B O 1
ATOM 3489 N N . GLU B 1 66 ? -40.257 47.248 78.303 1.00 11.56 66 GLU B N 1
ATOM 3490 C CA . GLU B 1 66 ? -39.073 47.767 77.635 1.00 13.20 66 GLU B CA 1
ATOM 3491 C C . GLU B 1 66 ? -39.296 48.103 76.167 1.00 14.38 66 GLU B C 1
ATOM 3492 O O . GLU B 1 66 ? -38.460 48.809 75.590 1.00 12.04 66 GLU B O 1
ATOM 3498 N N . ALA B 1 67 ? -40.394 47.656 75.549 1.00 12.81 67 ALA B N 1
ATOM 3499 C CA . ALA B 1 67 ? -40.671 48.125 74.197 1.00 15.59 67 ALA B CA 1
ATOM 3500 C C . ALA B 1 67 ? -41.289 49.518 74.182 1.00 13.79 67 ALA B C 1
ATOM 3501 O O . ALA B 1 67 ? -41.540 50.053 73.094 1.00 13.10 67 ALA B O 1
ATOM 3503 N N . PHE B 1 68 ? -41.544 50.114 75.352 1.00 12.49 68 PHE B N 1
ATOM 3504 C CA . PHE B 1 68 ? -41.846 51.539 75.420 1.00 12.43 68 PHE B CA 1
ATOM 3505 C C . PHE B 1 68 ? -40.584 52.398 75.344 1.00 13.94 68 PHE B C 1
ATOM 3506 O O . PHE B 1 68 ? -40.688 53.612 75.129 1.00 12.75 68 PHE B O 1
ATOM 3514 N N . ARG B 1 69 ? -39.402 51.799 75.493 1.00 13.26 69 ARG B N 1
ATOM 3515 C CA . ARG B 1 69 ? -38.156 52.525 75.270 1.00 13.13 69 ARG B CA 1
ATOM 3516 C C . ARG B 1 69 ? -38.020 52.910 73.797 1.00 12.83 69 ARG B C 1
ATOM 3517 O O . ARG B 1 69 ? -38.775 52.453 72.934 1.00 12.99 69 ARG B O 1
ATOM 3525 N N . PHE B 1 70 ? -37.021 53.759 73.521 1.00 11.93 70 PHE B N 1
ATOM 3526 C CA . PHE B 1 70 ? -36.624 54.174 72.173 1.00 14.03 70 PHE B CA 1
ATOM 3527 C C . PHE B 1 70 ? -37.636 55.120 71.532 1.00 16.16 70 PHE B C 1
ATOM 3528 O O . PHE B 1 70 ? -37.260 56.202 71.075 1.00 18.95 70 PHE B O 1
ATOM 3536 N N . GLY B 1 71 ? -38.913 54.736 71.479 1.00 14.80 71 GLY B N 1
ATOM 3537 C CA . GLY B 1 71 ? -39.924 55.671 71.013 1.00 16.74 71 GLY B CA 1
ATOM 3538 C C . GLY B 1 71 ? -40.228 56.767 72.016 1.00 17.22 71 GLY B C 1
ATOM 3539 O O . GLY B 1 71 ? -40.647 57.867 71.636 1.00 18.27 71 GLY B O 1
ATOM 3540 N N . ASN B 1 72 ? -40.026 56.493 73.300 1.00 15.76 72 ASN B N 1
ATOM 3541 C CA . ASN B 1 72 ? -40.330 57.443 74.371 1.00 15.39 72 ASN B CA 1
ATOM 3542 C C . ASN B 1 72 ? -39.026 57.765 75.093 1.00 17.23 72 ASN B C 1
ATOM 3543 O O . ASN B 1 72 ? -38.618 57.037 76.007 1.00 18.35 72 ASN B O 1
ATOM 3548 N N . ALA B 1 73 ? -38.387 58.867 74.680 1.00 19.60 73 ALA B N 1
ATOM 3549 C CA . ALA B 1 73 ? -37.034 59.179 75.133 1.00 23.57 73 ALA B CA 1
ATOM 3550 C C . ALA B 1 73 ? -36.960 59.357 76.644 1.00 21.53 73 ALA B C 1
ATOM 3551 O O . ALA B 1 73 ? -35.905 59.111 77.240 1.00 24.92 73 ALA B O 1
ATOM 3553 N N . ILE B 1 74 ? -38.056 59.788 77.279 1.00 17.31 74 ILE B N 1
ATOM 3554 C CA . ILE B 1 74 ? -38.048 59.960 78.727 1.00 19.60 74 ILE B CA 1
ATOM 3555 C C . ILE B 1 74 ? -37.647 58.666 79.421 1.00 19.67 74 ILE B C 1
ATOM 3556 O O . ILE B 1 74 ? -36.967 58.690 80.454 1.00 18.40 74 ILE B O 1
ATOM 3561 N N . ILE B 1 75 ? -38.029 57.517 78.857 1.00 15.00 75 ILE B N 1
ATOM 3562 C CA . ILE B 1 75 ? -37.635 56.246 79.449 1.00 14.10 75 ILE B CA 1
ATOM 3563 C C . ILE B 1 75 ? -36.155 55.984 79.215 1.00 15.71 75 ILE B C 1
ATOM 3564 O O . ILE B 1 75 ? -35.447 55.519 80.117 1.00 16.82 75 ILE B O 1
ATOM 3569 N N . ASP B 1 76 ? -35.667 56.265 78.000 1.00 14.68 76 ASP B N 1
ATOM 3570 C CA . ASP B 1 76 ? -34.250 56.062 77.693 1.00 17.93 76 ASP B CA 1
ATOM 3571 C C . ASP B 1 76 ? -33.358 56.838 78.654 1.00 19.51 76 ASP B C 1
ATOM 3572 O O . ASP B 1 76 ? -32.323 56.328 79.106 1.00 20.20 76 ASP B O 1
ATOM 3577 N N . ASP B 1 77 ? -33.729 58.080 78.963 1.00 19.93 77 ASP B N 1
ATOM 3578 C CA . ASP B 1 77 ? -32.917 58.909 79.845 1.00 21.67 77 ASP B CA 1
ATOM 3579 C C . ASP B 1 77 ? -32.971 58.438 81.289 1.00 21.51 77 ASP B C 1
ATOM 3580 O O . ASP B 1 77 ? -32.123 58.840 82.095 1.00 20.45 77 ASP B O 1
ATOM 3585 N N . TRP B 1 78 ? -33.931 57.584 81.616 1.00 16.49 78 TRP B N 1
ATOM 3586 C CA . TRP B 1 78 ? -34.222 57.165 82.976 1.00 17.33 78 TRP B CA 1
ATOM 3587 C C . TRP B 1 78 ? -33.771 55.745 83.288 1.00 16.14 78 TRP B C 1
ATOM 3588 O O . TRP B 1 78 ? -33.391 55.469 84.430 1.00 16.21 78 TRP B O 1
ATOM 3599 N N . GLU B 1 79 ? -33.764 54.851 82.297 1.00 15.39 79 GLU B N 1
ATOM 3600 C CA . GLU B 1 79 ? -33.595 53.430 82.568 1.00 14.34 79 GLU B CA 1
ATOM 3601 C C . GLU B 1 79 ? -32.161 53.047 82.932 1.00 14.81 79 GLU B C 1
ATOM 3602 O O . GLU B 1 79 ? -31.963 51.989 83.530 1.00 14.81 79 GLU B O 1
ATOM 3608 N N . GLY B 1 80 ? -31.165 53.872 82.601 1.00 13.38 80 GLY B N 1
ATOM 3609 C CA . GLY B 1 80 ? -29.781 53.538 82.926 1.00 14.75 80 GLY B CA 1
ATOM 3610 C C . GLY B 1 80 ? -29.511 53.398 84.416 1.00 17.26 80 GLY B C 1
ATOM 3611 O O . GLY B 1 80 ? -28.552 52.724 84.811 1.00 17.95 80 GLY B O 1
ATOM 3612 N N . GLN B 1 81 ? -30.334 54.023 85.250 1.00 14.34 81 GLN B N 1
ATOM 3613 C CA . GLN B 1 81 ? -30.259 53.912 86.699 1.00 13.47 81 GLN B CA 1
ATOM 3614 C C . GLN B 1 81 ? -31.104 52.758 87.238 1.00 13.39 81 GLN B C 1
ATOM 3615 O O . GLN B 1 81 ? -30.964 52.386 88.412 1.00 12.92 81 GLN B O 1
ATOM 3621 N N . VAL B 1 82 ? -31.923 52.149 86.384 1.00 12.99 82 VAL B N 1
ATOM 3622 C CA . VAL B 1 82 ? -32.909 51.164 86.792 1.00 13.99 82 VAL B CA 1
ATOM 3623 C C . VAL B 1 82 ? -32.540 49.761 86.326 1.00 14.69 82 VAL B C 1
ATOM 3624 O O . VAL B 1 82 ? -32.748 48.791 87.060 1.00 12.69 82 VAL B O 1
ATOM 3628 N N . ASN B 1 83 ? -32.020 49.621 85.097 1.00 12.43 83 ASN B N 1
ATOM 3629 C CA . ASN B 1 83 ? -31.860 48.284 84.534 1.00 14.05 83 ASN B CA 1
ATOM 3630 C C . ASN B 1 83 ? -30.585 48.154 83.713 1.00 14.52 83 ASN B C 1
ATOM 3631 O O . ASN B 1 83 ? -30.538 47.368 82.761 1.00 13.04 83 ASN B O 1
ATOM 3636 N N . ALA B 1 84 ? -29.544 48.908 84.050 1.00 13.48 84 ALA B N 1
ATOM 3637 C CA . ALA B 1 84 ? -28.311 48.818 83.276 1.00 13.12 84 ALA B CA 1
ATOM 3638 C C . ALA B 1 84 ? -27.621 47.474 83.510 1.00 14.62 84 ALA B C 1
ATOM 3639 O O . ALA B 1 84 ? -27.734 46.855 84.575 1.00 13.34 84 ALA B O 1
ATOM 3641 N N . TRP B 1 85 ? -26.896 47.029 82.490 1.00 13.00 85 TRP B N 1
ATOM 3642 C CA . TRP B 1 85 ? -26.243 45.731 82.491 1.00 16.75 85 TRP B CA 1
ATOM 3643 C C . TRP B 1 85 ? -25.322 45.729 81.272 1.00 15.64 85 TRP B C 1
ATOM 3644 O O . TRP B 1 85 ? -25.571 46.474 80.324 1.00 16.44 85 TRP B O 1
ATOM 3655 N N . PRO B 1 86 ? -24.269 44.904 81.274 1.00 18.19 86 PRO B N 1
ATOM 3656 C CA . PRO B 1 86 ? -23.811 44.038 82.365 1.00 16.96 86 PRO B CA 1
ATOM 3657 C C . PRO B 1 86 ? -23.114 44.800 83.483 1.00 17.27 86 PRO B C 1
ATOM 3658 O O . PRO B 1 86 ? -22.725 45.958 83.302 1.00 19.19 86 PRO B O 1
ATOM 3662 N N . LEU B 1 87 ? -22.951 44.138 84.624 1.00 14.31 87 LEU B N 1
ATOM 3663 C CA . LEU B 1 87 ? -22.128 44.654 85.708 1.00 13.93 87 LEU B CA 1
ATOM 3664 C C . LEU B 1 87 ? -20.693 44.164 85.592 1.00 16.91 87 LEU B C 1
ATOM 3665 O O . LEU B 1 87 ? -20.453 42.998 85.271 1.00 13.97 87 LEU B O 1
ATOM 3670 N N . ASP B 1 88 ? -19.742 45.070 85.872 1.00 21.39 88 ASP B N 1
ATOM 3671 C CA . ASP B 1 88 ? -18.453 44.703 86.472 1.00 16.86 88 ASP B CA 1
ATOM 3672 C C . ASP B 1 88 ? -18.663 44.726 87.983 1.00 14.58 88 ASP B C 1
ATOM 3673 O O . ASP B 1 88 ? -18.432 45.724 88.669 1.00 14.58 88 ASP B O 1
ATOM 3678 N N . GLU B 1 89 ? -19.149 43.599 88.501 1.00 13.19 89 GLU B N 1
ATOM 3679 C CA . GLU B 1 89 ? -19.668 43.561 89.863 1.00 16.44 89 GLU B CA 1
ATOM 3680 C C . GLU B 1 89 ? -18.604 43.832 90.926 1.00 15.87 89 GLU B C 1
ATOM 3681 O O . GLU B 1 89 ? -18.963 44.112 92.077 1.00 13.09 89 GLU B O 1
ATOM 3687 N N . GLY B 1 90 ? -17.317 43.792 90.568 1.00 14.60 90 GLY B N 1
ATOM 3688 C CA . GLY B 1 90 ? -16.261 44.131 91.510 1.00 12.96 90 GLY B CA 1
ATOM 3689 C C . GLY B 1 90 ? -16.232 45.586 91.916 1.00 12.64 90 GLY B C 1
ATOM 3690 O O . GLY B 1 90 ? -15.510 45.939 92.857 1.00 13.31 90 GLY B O 1
ATOM 3691 N N . LEU B 1 91 ? -16.982 46.437 91.208 1.00 13.87 91 LEU B N 1
ATOM 3692 C CA . LEU B 1 91 ? -17.276 47.781 91.695 1.00 12.61 91 LEU B CA 1
ATOM 3693 C C . LEU B 1 91 ? -17.935 47.733 93.067 1.00 13.94 91 LEU B C 1
ATOM 3694 O O . LEU B 1 91 ? -17.649 48.561 93.937 1.00 13.16 91 LEU B O 1
ATOM 3699 N N . ILE B 1 92 ? -18.807 46.757 93.287 1.00 14.04 92 ILE B N 1
ATOM 3700 C CA . ILE B 1 92 ? -19.692 46.761 94.451 1.00 13.38 92 ILE B CA 1
ATOM 3701 C C . ILE B 1 92 ? -19.119 45.950 95.610 1.00 12.29 92 ILE B C 1
ATOM 3702 O O . ILE B 1 92 ? -19.080 46.427 96.747 1.00 13.77 92 ILE B O 1
ATOM 3707 N N . ASP B 1 93 ? -18.673 44.720 95.362 1.00 11.73 93 ASP B N 1
ATOM 3708 C CA . ASP B 1 93 ? -18.417 43.771 96.440 1.00 12.04 93 ASP B CA 1
ATOM 3709 C C . ASP B 1 93 ? -17.257 42.869 96.025 1.00 13.45 93 ASP B C 1
ATOM 3710 O O . ASP B 1 93 ? -16.661 43.041 94.956 1.00 14.23 93 ASP B O 1
ATOM 3715 N N . TYR B 1 94 ? -16.929 41.902 96.886 1.00 13.68 94 TYR B N 1
ATOM 3716 C CA . TYR B 1 94 ? -15.825 40.984 96.610 1.00 15.00 94 TYR B CA 1
ATOM 3717 C C . TYR B 1 94 ? -16.118 40.120 95.380 1.00 16.55 94 TYR B C 1
ATOM 3718 O O . TYR B 1 94 ? -17.278 39.873 95.021 1.00 14.06 94 TYR B O 1
ATOM 3727 N N . VAL B 1 95 ? -15.046 39.645 94.738 1.00 13.54 95 VAL B N 1
ATOM 3728 C CA . VAL B 1 95 ? -15.152 38.783 93.565 1.00 13.69 95 VAL B CA 1
ATOM 3729 C C . VAL B 1 95 ? -14.163 37.630 93.691 1.00 16.43 95 VAL B C 1
ATOM 3730 O O . VAL B 1 95 ? -13.203 37.688 94.457 1.00 16.78 95 VAL B O 1
ATOM 3734 N N . ALA B 1 96 ? -14.424 36.565 92.930 1.00 16.19 96 ALA B N 1
ATOM 3735 C CA . ALA B 1 96 ? -13.534 35.417 92.847 1.00 21.25 96 ALA B CA 1
ATOM 3736 C C . ALA B 1 96 ? -12.333 35.720 91.949 1.00 20.78 96 ALA B C 1
ATOM 3737 O O . ALA B 1 96 ? -12.292 36.724 91.235 1.00 19.12 96 ALA B O 1
ATOM 3739 N N . LYS B 1 97 ? -11.343 34.815 91.982 1.00 21.18 97 LYS B N 1
ATOM 3740 C CA . LYS B 1 97 ? -10.096 35.018 91.243 1.00 24.86 97 LYS B CA 1
ATOM 3741 C C . LYS B 1 97 ? -10.288 34.996 89.729 1.00 24.68 97 LYS B C 1
ATOM 3742 O O . LYS B 1 97 ? -9.495 35.608 88.999 1.00 26.40 97 LYS B O 1
ATOM 3748 N N . ASP B 1 98 ? -11.295 34.282 89.230 1.00 22.19 98 ASP B N 1
ATOM 3749 C CA . ASP B 1 98 ? -11.516 34.205 87.792 1.00 20.01 98 ASP B CA 1
ATOM 3750 C C . ASP B 1 98 ? -12.459 35.294 87.287 1.00 20.49 98 ASP B C 1
ATOM 3751 O O . ASP B 1 98 ? -12.975 35.188 86.169 1.00 20.24 98 ASP B O 1
ATOM 3756 N N . TYR B 1 99 ? -12.687 36.331 88.095 1.00 19.54 99 TYR B N 1
ATOM 3757 C CA . TYR B 1 99 ? -13.516 37.476 87.721 1.00 18.08 99 TYR B CA 1
ATOM 3758 C C . TYR B 1 99 ? -13.070 38.072 86.393 1.00 18.37 99 TYR B C 1
ATOM 3759 O O . TYR B 1 99 ? -11.900 38.412 86.213 1.00 19.74 99 TYR B O 1
ATOM 3768 N N . GLN B 1 100 ? -14.009 38.183 85.459 1.00 16.68 100 GLN B N 1
ATOM 3769 C CA . GLN B 1 100 ? -13.764 38.797 84.160 1.00 19.95 100 GLN B CA 1
ATOM 3770 C C . GLN B 1 100 ? -14.483 40.138 84.111 1.00 21.80 100 GLN B C 1
ATOM 3771 O O . GLN B 1 100 ? -15.658 40.230 84.485 1.00 19.99 100 GLN B O 1
ATOM 3777 N N . HIS B 1 101 ? -13.778 41.173 83.657 1.00 19.10 101 HIS B N 1
ATOM 3778 C CA . HIS B 1 101 ? -14.318 42.524 83.639 1.00 17.51 101 HIS B CA 1
ATOM 3779 C C . HIS B 1 101 ? -13.878 43.227 82.359 1.00 17.73 101 HIS B C 1
ATOM 3780 O O . HIS B 1 101 ? -13.030 42.736 81.610 1.00 18.05 101 HIS B O 1
ATOM 3787 N N . ALA B 1 102 ? -14.460 44.395 82.116 1.00 18.36 102 ALA B N 1
ATOM 3788 C CA . ALA B 1 102 ? -14.152 45.141 80.904 1.00 19.21 102 ALA B CA 1
ATOM 3789 C C . ALA B 1 102 ? -12.716 45.662 80.923 1.00 18.85 102 ALA B C 1
ATOM 3790 O O . ALA B 1 102 ? -12.153 45.976 81.973 1.00 19.07 102 ALA B O 1
ATOM 3792 N N . LEU B 1 103 ? -12.124 45.751 79.737 1.00 17.16 103 LEU B N 1
ATOM 3793 C CA . LEU B 1 103 ? -10.876 46.486 79.589 1.00 20.43 103 LEU B CA 1
ATOM 3794 C C . LEU B 1 103 ? -11.115 47.977 79.797 1.00 20.53 103 LEU B C 1
ATOM 3795 O O . LEU B 1 103 ? -12.174 48.516 79.458 1.00 22.24 103 LEU B O 1
ATOM 3800 N N . GLY B 1 104 ? -10.113 48.648 80.354 1.00 22.35 104 GLY B N 1
ATOM 3801 C CA . GLY B 1 104 ? -10.194 50.083 80.505 1.00 23.15 104 GLY B CA 1
ATOM 3802 C C . GLY B 1 104 ? -11.174 50.556 81.553 1.00 23.99 104 GLY B C 1
ATOM 3803 O O . GLY B 1 104 ? -11.611 51.710 81.502 1.00 23.41 104 GLY B O 1
ATOM 3804 N N . ASN B 1 105 ? -11.535 49.700 82.509 1.00 20.65 105 ASN B N 1
ATOM 3805 C CA . ASN B 1 105 ? -12.482 50.091 83.545 1.00 17.79 105 ASN B CA 1
ATOM 3806 C C . ASN B 1 105 ? -11.756 50.313 84.865 1.00 17.12 105 ASN B C 1
ATOM 3807 O O . ASN B 1 105 ? -11.437 49.343 85.569 1.00 19.11 105 ASN B O 1
ATOM 3812 N N . PRO B 1 106 ? -11.518 51.563 85.273 1.00 18.52 106 PRO B N 1
ATOM 3813 C CA . PRO B 1 106 ? -10.784 51.800 86.526 1.00 21.92 106 PRO B CA 1
ATOM 3814 C C . PRO B 1 106 ? -11.585 51.490 87.781 1.00 21.25 106 PRO B C 1
ATOM 3815 O O . PRO B 1 106 ? -11.001 51.479 88.870 1.00 20.45 106 PRO B O 1
ATOM 3819 N N . GLY B 1 107 ? -12.884 51.230 87.673 1.00 17.24 107 GLY B N 1
ATOM 3820 C CA . GLY B 1 107 ? -13.696 50.898 88.823 1.00 18.47 107 GLY B CA 1
ATOM 3821 C C . GLY B 1 107 ? -13.991 49.426 88.988 1.00 18.06 107 GLY B C 1
ATOM 3822 O O . GLY B 1 107 ? -14.682 49.055 89.942 1.00 16.52 107 GLY B O 1
ATOM 3823 N N . ALA B 1 108 ? -13.453 48.571 88.108 1.00 16.89 108 ALA B N 1
ATOM 3824 C CA . ALA B 1 108 ? -13.818 47.159 88.076 1.00 16.59 108 ALA B CA 1
ATOM 3825 C C . ALA B 1 108 ? -13.502 46.427 89.376 1.00 14.97 108 ALA B C 1
ATOM 3826 O O . ALA B 1 108 ? -14.123 45.396 89.651 1.00 15.05 108 ALA B O 1
ATOM 3828 N N . THR B 1 109 ? -12.552 46.919 90.184 1.00 14.36 109 THR B N 1
ATOM 3829 C CA . THR B 1 109 ? -12.275 46.276 91.466 1.00 14.95 109 THR B CA 1
ATOM 3830 C C . THR B 1 109 ? -12.323 47.279 92.616 1.00 16.42 109 THR B C 1
ATOM 3831 O O . THR B 1 109 ? -11.661 47.093 93.637 1.00 16.29 109 THR B O 1
ATOM 3835 N N . ALA B 1 110 ? -13.141 48.324 92.483 1.00 14.70 110 ALA B N 1
ATOM 3836 C CA . ALA B 1 110 ? -13.195 49.367 93.508 1.00 14.50 110 ALA B CA 1
ATOM 3837 C C . ALA B 1 110 ? -13.688 48.824 94.851 1.00 17.51 110 ALA B C 1
ATOM 3838 O O . ALA B 1 110 ? -13.207 49.250 95.915 1.00 14.76 110 ALA B O 1
ATOM 3840 N N . ASN B 1 111 ? -14.654 47.895 94.824 1.00 14.63 111 ASN B N 1
ATOM 3841 C CA . ASN B 1 111 ? -15.183 47.221 96.020 1.00 14.53 111 ASN B CA 1
ATOM 3842 C C . ASN B 1 111 ? -15.734 48.230 97.038 1.00 14.85 111 ASN B C 1
ATOM 3843 O O . ASN B 1 111 ? -15.192 48.421 98.129 1.00 17.30 111 ASN B O 1
ATOM 3848 N N . ILE B 1 112 ? -16.866 48.841 96.666 1.00 16.18 112 ILE B N 1
ATOM 3849 C CA . ILE B 1 112 ? -17.478 49.870 97.511 1.00 16.33 112 ILE B CA 1
ATOM 3850 C C . ILE B 1 112 ? -17.811 49.319 98.891 1.00 17.47 112 ILE B C 1
ATOM 3851 O O . ILE B 1 112 ? -17.614 49.995 99.910 1.00 17.71 112 ILE B O 1
ATOM 3856 N N . VAL B 1 113 ? -18.338 48.093 98.947 1.00 14.61 113 VAL B N 1
ATOM 3857 C CA . VAL B 1 113 ? -18.718 47.498 100.224 1.00 15.98 113 VAL B CA 1
ATOM 3858 C C . VAL B 1 113 ? -17.524 47.435 101.176 1.00 14.78 113 VAL B C 1
ATOM 3859 O O . VAL B 1 113 ? -17.653 47.724 102.372 1.00 16.46 113 VAL B O 1
ATOM 3863 N N . ALA B 1 114 ? -16.340 47.100 100.665 1.00 15.10 114 ALA B N 1
ATOM 3864 C CA . ALA B 1 114 ? -15.176 46.948 101.533 1.00 17.24 114 ALA B CA 1
ATOM 3865 C C . ALA B 1 114 ? -14.480 48.265 101.879 1.00 21.41 114 ALA B C 1
ATOM 3866 O O . ALA B 1 114 ? -13.697 48.296 102.837 1.00 20.46 114 ALA B O 1
ATOM 3868 N N . ASN B 1 115 ? -14.732 49.344 101.140 1.00 18.60 115 ASN B N 1
ATOM 3869 C CA . ASN B 1 115 ? -13.941 50.563 101.262 1.00 21.11 115 ASN B CA 1
ATOM 3870 C C . ASN B 1 115 ? -14.825 51.775 101.520 1.00 23.63 115 ASN B C 1
ATOM 3871 O O . ASN B 1 115 ? -15.848 51.957 100.859 1.00 25.49 115 ASN B O 1
ATOM 3876 N N . THR B 1 116 ? -14.407 52.628 102.456 1.00 22.62 116 THR B N 1
ATOM 3877 C CA . THR B 1 116 ? -15.116 53.888 102.660 1.00 24.16 116 THR B CA 1
ATOM 3878 C C . THR B 1 116 ? -14.664 54.967 101.691 1.00 24.51 116 THR B C 1
ATOM 3879 O O . THR B 1 116 ? -15.253 56.053 101.664 1.00 22.84 116 THR B O 1
ATOM 3883 N N . GLU B 1 117 ? -13.648 54.681 100.887 1.00 23.68 117 GLU B N 1
ATOM 3884 C CA . GLU B 1 117 ? -13.130 55.619 99.909 1.00 24.56 117 GLU B CA 1
ATOM 3885 C C . GLU B 1 117 ? -12.646 54.834 98.700 1.00 21.61 117 GLU B C 1
ATOM 3886 O O . GLU B 1 117 ? -11.964 53.816 98.857 1.00 21.56 117 GLU B O 1
ATOM 3892 N N . ILE B 1 118 ? -13.016 55.296 97.506 1.00 21.33 118 ILE B N 1
ATOM 3893 C CA . ILE B 1 118 ? -12.577 54.690 96.259 1.00 23.55 118 ILE B CA 1
ATOM 3894 C C . ILE B 1 118 ? -11.972 55.782 95.390 1.00 25.75 118 ILE B C 1
ATOM 3895 O O . ILE B 1 118 ? -12.110 56.975 95.664 1.00 25.23 118 ILE B O 1
ATOM 3900 N N . GLN B 1 119 ? -11.281 55.359 94.333 1.00 25.02 119 GLN B N 1
ATOM 3901 C CA . GLN B 1 119 ? -10.644 56.320 93.444 1.00 25.07 119 GLN B CA 1
ATOM 3902 C C . GLN B 1 119 ? -10.513 55.732 92.047 1.00 29.48 119 GLN B C 1
ATOM 3903 O O . GLN B 1 119 ? -10.063 54.592 91.886 1.00 30.20 119 GLN B O 1
ATOM 3909 N N . VAL B 1 120 ? -10.917 56.510 91.047 1.00 25.99 120 VAL B N 1
ATOM 3910 C CA . VAL B 1 120 ? -10.643 56.173 89.658 1.00 27.58 120 VAL B CA 1
ATOM 3911 C C . VAL B 1 120 ? -9.834 57.243 88.940 1.00 31.81 120 VAL B C 1
ATOM 3912 O O . VAL B 1 120 ? -9.209 56.936 87.913 1.00 29.35 120 VAL B O 1
ATOM 3916 N N . GLY B 1 121 ? -9.805 58.482 89.431 1.00 35.70 121 GLY B N 1
ATOM 3917 C CA . GLY B 1 121 ? -9.086 59.562 88.785 1.00 36.65 121 GLY B CA 1
ATOM 3918 C C . GLY B 1 121 ? -8.151 60.258 89.755 1.00 37.91 121 GLY B C 1
ATOM 3919 O O . GLY B 1 121 ? -7.557 59.649 90.638 1.00 34.21 121 GLY B O 1
ATOM 3920 N N . GLU B 1 122 ? -8.037 61.583 89.568 1.00 44.48 122 GLU B N 1
ATOM 3921 C CA . GLU B 1 122 ? -7.124 62.382 90.387 1.00 47.05 122 GLU B CA 1
ATOM 3922 C C . GLU B 1 122 ? -7.570 62.471 91.839 1.00 46.52 122 GLU B C 1
ATOM 3923 O O . GLU B 1 122 ? -6.731 62.576 92.737 1.00 48.26 122 GLU B O 1
ATOM 3929 N N . ASP B 1 123 ? -8.875 62.460 92.080 1.00 42.40 123 ASP B N 1
ATOM 3930 C CA . ASP B 1 123 ? -9.418 62.773 93.390 1.00 43.87 123 ASP B CA 1
ATOM 3931 C C . ASP B 1 123 ? -10.130 61.563 93.972 1.00 40.15 123 ASP B C 1
ATOM 3932 O O . ASP B 1 123 ? -10.704 60.741 93.251 1.00 38.74 123 ASP B O 1
ATOM 3937 N N . LYS B 1 124 ? -10.087 61.477 95.293 1.00 37.00 124 LYS B N 1
ATOM 3938 C CA . LYS B 1 124 ? -10.747 60.411 96.017 1.00 35.31 124 LYS B CA 1
ATOM 3939 C C . LYS B 1 124 ? -12.246 60.672 96.082 1.00 32.33 124 LYS B C 1
ATOM 3940 O O . LYS B 1 124 ? -12.703 61.817 96.017 1.00 33.93 124 LYS B O 1
ATOM 3946 N N . ILE B 1 125 ? -13.013 59.592 96.182 1.00 27.88 125 ILE B N 1
ATOM 3947 C CA . ILE B 1 125 ? -14.468 59.640 96.224 1.00 26.56 125 ILE B CA 1
ATOM 3948 C C . ILE B 1 125 ? -14.910 59.085 97.570 1.00 24.29 125 ILE B C 1
ATOM 3949 O O . ILE B 1 125 ? -14.539 57.962 97.933 1.00 24.95 125 ILE B O 1
ATOM 3954 N N . ASP B 1 126 ? -15.698 59.865 98.306 1.00 23.77 126 ASP B N 1
ATOM 3955 C CA . ASP B 1 126 ? -16.143 59.475 99.639 1.00 24.64 126 ASP B CA 1
ATOM 3956 C C . ASP B 1 126 ? -17.411 58.629 99.531 1.00 24.51 126 ASP B C 1
ATOM 3957 O O . ASP B 1 126 ? -18.433 59.097 99.020 1.00 24.80 126 ASP B O 1
ATOM 3962 N N . VAL B 1 127 ? -17.341 57.382 99.999 1.00 20.65 127 VAL B N 1
ATOM 3963 C CA . VAL B 1 127 ? -18.504 56.499 99.989 1.00 21.70 127 VAL B CA 1
ATOM 3964 C C . VAL B 1 127 ? -18.716 55.980 101.396 1.00 21.21 127 VAL B C 1
ATOM 3965 O O . VAL B 1 127 ? -19.223 54.877 101.612 1.00 21.53 127 VAL B O 1
ATOM 3969 N N . LYS B 1 128 ? -18.318 56.786 102.360 1.00 21.14 128 LYS B N 1
ATOM 3970 C CA . LYS B 1 128 ? -18.464 56.422 103.753 1.00 26.51 128 LYS B CA 1
ATOM 3971 C C . LYS B 1 128 ? -19.929 56.208 104.121 1.00 27.25 128 LYS B C 1
ATOM 3972 O O . LYS B 1 128 ? -20.295 55.197 104.735 1.00 28.52 128 LYS B O 1
ATOM 3978 N N . GLU B 1 129 ? -20.780 57.158 103.755 1.00 24.04 129 GLU B N 1
ATOM 3979 C CA . GLU B 1 129 ? -22.219 57.059 103.951 1.00 26.25 129 GLU B CA 1
ATOM 3980 C C . GLU B 1 129 ? -22.836 56.602 102.636 1.00 23.34 129 GLU B C 1
ATOM 3981 O O . GLU B 1 129 ? -22.825 57.341 101.648 1.00 24.53 129 GLU B O 1
ATOM 3987 N N . ILE B 1 130 ? -23.376 55.388 102.624 1.00 21.41 130 ILE B N 1
ATOM 3988 C CA . ILE B 1 130 ? -23.957 54.803 101.421 1.00 17.97 130 ILE B CA 1
ATOM 3989 C C . ILE B 1 130 ? -25.407 55.256 101.330 1.00 20.98 130 ILE B C 1
ATOM 3990 O O . ILE B 1 130 ? -26.236 54.889 102.168 1.00 25.75 130 ILE B O 1
ATOM 3995 N N . THR B 1 131 ? -25.712 56.063 100.315 1.00 18.73 131 THR B N 1
ATOM 3996 C CA . THR B 1 131 ? -27.062 56.533 100.044 1.00 18.52 131 THR B CA 1
ATOM 3997 C C . THR B 1 131 ? -27.406 56.237 98.589 1.00 20.91 131 THR B C 1
ATOM 3998 O O . THR B 1 131 ? -26.525 55.994 97.761 1.00 20.11 131 THR B O 1
ATOM 4002 N N . GLY B 1 132 ? -28.706 56.274 98.280 1.00 18.28 132 GLY B N 1
ATOM 4003 C CA . GLY B 1 132 ? -29.130 56.093 96.900 1.00 19.26 132 GLY B CA 1
ATOM 4004 C C . GLY B 1 132 ? -28.558 57.150 95.973 1.00 19.77 132 GLY B C 1
ATOM 4005 O O . GLY B 1 132 ? -28.129 56.846 94.855 1.00 19.91 132 GLY B O 1
ATOM 4006 N N . GLU B 1 133 ? -28.521 58.404 96.432 1.00 20.64 133 GLU B N 1
ATOM 4007 C CA . GLU B 1 133 ? -27.980 59.481 95.602 1.00 22.72 133 GLU B CA 1
ATOM 4008 C C . GLU B 1 133 ? -26.504 59.253 95.302 1.00 19.65 133 GLU B C 1
ATOM 4009 O O . GLU B 1 133 ? -26.049 59.418 94.163 1.00 21.02 133 GLU B O 1
ATOM 4015 N N . LYS B 1 134 ? -25.728 58.894 96.322 1.00 20.57 134 LYS B N 1
ATOM 4016 C CA . LYS B 1 134 ? -24.301 58.659 96.119 1.00 20.86 134 LYS B CA 1
ATOM 4017 C C . LYS B 1 134 ? -24.074 57.516 95.137 1.00 18.47 134 LYS B C 1
ATOM 4018 O O . LYS B 1 134 ? -23.236 57.621 94.231 1.00 17.40 134 LYS B O 1
ATOM 4024 N N . LEU B 1 135 ? -24.828 56.423 95.283 1.00 18.99 135 LEU B N 1
ATOM 4025 C CA . LEU B 1 135 ? -24.633 55.283 94.397 1.00 16.79 135 LEU B CA 1
ATOM 4026 C C . LEU B 1 135 ? -25.026 55.626 92.963 1.00 15.19 135 LEU B C 1
ATOM 4027 O O . LEU B 1 135 ? -24.324 55.254 92.019 1.00 15.98 135 LEU B O 1
ATOM 4032 N N . ALA B 1 136 ? -26.131 56.353 92.784 1.00 15.01 136 ALA B N 1
ATOM 4033 C CA . ALA B 1 136 ? -26.527 56.800 91.449 1.00 16.50 136 ALA B CA 1
ATOM 4034 C C . ALA B 1 136 ? -25.419 57.604 90.776 1.00 17.47 136 ALA B C 1
ATOM 4035 O O . ALA B 1 136 ? -25.228 57.509 89.558 1.00 17.13 136 ALA B O 1
ATOM 4037 N N . SER B 1 137 ? -24.682 58.410 91.548 1.00 17.20 137 SER B N 1
ATOM 4038 C CA . SER B 1 137 ? -23.602 59.192 90.954 1.00 18.06 137 SER B CA 1
ATOM 4039 C C . SER B 1 137 ? -22.435 58.331 90.492 1.00 18.56 137 SER B C 1
ATOM 4040 O O . SER B 1 137 ? -21.570 58.838 89.771 1.00 19.20 137 SER B O 1
ATOM 4043 N N . LEU B 1 138 ? -22.386 57.060 90.883 1.00 16.87 138 LEU B N 1
ATOM 4044 C CA . LEU B 1 138 ? -21.293 56.182 90.485 1.00 17.76 138 LEU B CA 1
ATOM 4045 C C . LEU B 1 138 ? -21.616 55.334 89.260 1.00 17.13 138 LEU B C 1
ATOM 4046 O O . LEU B 1 138 ? -20.737 54.613 88.779 1.00 19.34 138 LEU B O 1
ATOM 4051 N N . ASN B 1 139 ? -22.841 55.389 88.742 1.00 18.40 139 ASN B N 1
ATOM 4052 C CA . ASN B 1 139 ? -23.125 54.736 87.468 1.00 17.42 139 ASN B CA 1
ATOM 4053 C C . ASN B 1 139 ? -22.242 55.323 86.374 1.00 17.68 139 ASN B C 1
ATOM 4054 O O . ASN B 1 139 ? -22.125 56.544 86.248 1.00 17.61 139 ASN B O 1
ATOM 4059 N N . GLU B 1 140 ? -21.609 54.439 85.595 1.00 16.56 140 GLU B N 1
ATOM 4060 C CA . GLU B 1 140 ? -20.695 54.806 84.503 1.00 18.12 140 GLU B CA 1
ATOM 4061 C C . GLU B 1 140 ? -19.486 55.583 85.018 1.00 19.73 140 GLU B C 1
ATOM 4062 O O . GLU B 1 140 ? -18.881 56.374 84.290 1.00 19.53 140 GLU B O 1
ATOM 4068 N N . LEU B 1 141 ? -19.120 55.312 86.275 1.00 17.93 141 LEU B N 1
ATOM 4069 C CA . LEU B 1 141 ? -17.958 55.922 86.906 1.00 20.12 141 LEU B CA 1
ATOM 4070 C C . LEU B 1 141 ? -16.721 55.796 86.027 1.00 21.20 141 LEU B C 1
ATOM 4071 O O . LEU B 1 141 ? -16.450 54.736 85.452 1.00 19.69 141 LEU B O 1
ATOM 4076 N N . GLY B 1 142 ? -15.973 56.892 85.927 1.00 20.63 142 GLY B N 1
ATOM 4077 C CA . GLY B 1 142 ? -14.768 56.898 85.116 1.00 22.71 142 GLY B CA 1
ATOM 4078 C C . GLY B 1 142 ? -15.008 56.703 83.639 1.00 24.82 142 GLY B C 1
ATOM 4079 O O . GLY B 1 142 ? -14.073 56.377 82.905 1.00 25.15 142 GLY B O 1
ATOM 4080 N N . GLY B 1 143 ? -16.244 56.887 83.178 1.00 21.98 143 GLY B N 1
ATOM 4081 C CA . GLY B 1 143 ? -16.563 56.741 81.773 1.00 22.40 143 GLY B CA 1
ATOM 4082 C C . GLY B 1 143 ? -16.778 55.321 81.295 1.00 25.21 143 GLY B C 1
ATOM 4083 O O . GLY B 1 143 ? -17.011 55.119 80.097 1.00 27.88 143 GLY B O 1
ATOM 4084 N N . SER B 1 144 ? -16.716 54.331 82.177 1.00 23.03 144 SER B N 1
ATOM 4085 C CA . SER B 1 144 ? -16.888 52.942 81.780 1.00 21.84 144 SER B CA 1
ATOM 4086 C C . SER B 1 144 ? -18.340 52.520 81.982 1.00 21.27 144 SER B C 1
ATOM 4087 O O . SER B 1 144 ? -18.845 52.527 83.113 1.00 19.87 144 SER B O 1
ATOM 4090 N N . GLU B 1 145 ? -19.001 52.131 80.893 1.00 21.03 145 GLU B N 1
ATOM 4091 C CA . GLU B 1 145 ? -20.401 51.738 80.987 1.00 23.90 145 GLU B CA 1
ATOM 4092 C C . GLU B 1 145 ? -20.599 50.472 81.808 1.00 20.53 145 GLU B C 1
ATOM 4093 O O . GLU B 1 145 ? -21.713 50.228 82.283 1.00 19.18 145 GLU B O 1
ATOM 4099 N N . ALA B 1 146 ? -19.551 49.666 81.991 1.00 18.34 146 ALA B N 1
ATOM 4100 C CA . ALA B 1 146 ? -19.679 48.458 82.794 1.00 19.41 146 ALA B CA 1
ATOM 4101 C C . ALA B 1 146 ? -19.825 48.753 84.279 1.00 17.72 146 ALA B C 1
ATOM 4102 O O . ALA B 1 146 ? -20.157 47.843 85.042 1.00 17.41 146 ALA B O 1
ATOM 4104 N N . ASN B 1 147 ? -19.569 49.980 84.711 1.00 17.42 147 ASN B N 1
ATOM 4105 C CA . ASN B 1 147 ? -19.760 50.339 86.112 1.00 16.11 147 ASN B CA 1
ATOM 4106 C C . ASN B 1 147 ? -21.233 50.625 86.343 1.00 15.60 147 ASN B C 1
ATOM 4107 O O . ASN B 1 147 ? -21.731 51.709 86.028 1.00 18.26 147 ASN B O 1
ATOM 4112 N N . VAL B 1 148 ? -21.934 49.642 86.894 1.00 13.53 148 VAL B N 1
ATOM 4113 C CA . VAL B 1 148 ? -23.344 49.760 87.220 1.00 14.22 148 VAL B CA 1
ATOM 4114 C C . VAL B 1 148 ? -23.459 49.621 88.728 1.00 15.02 148 VAL B C 1
ATOM 4115 O O . VAL B 1 148 ? -23.115 48.572 89.291 1.00 14.92 148 VAL B O 1
ATOM 4119 N N . ALA B 1 149 ? -23.917 50.682 89.385 1.00 12.05 149 ALA B N 1
ATOM 4120 C CA . ALA B 1 149 ? -23.986 50.700 90.839 1.00 11.42 149 ALA B CA 1
ATOM 4121 C C . ALA B 1 149 ? -25.403 50.538 91.379 1.00 11.15 149 ALA B C 1
ATOM 4122 O O . ALA B 1 149 ? -25.561 50.234 92.566 1.00 13.32 149 ALA B O 1
ATOM 4124 N N . THR B 1 150 ? -26.433 50.713 90.545 1.00 11.40 150 THR B N 1
ATOM 4125 C CA . THR B 1 150 ? -27.816 50.726 91.005 1.00 11.64 150 THR B CA 1
ATOM 4126 C C . THR B 1 150 ? -28.677 49.846 90.096 1.00 13.29 150 THR B C 1
ATOM 4127 O O . THR B 1 150 ? -28.226 49.351 89.058 1.00 11.77 150 THR B O 1
ATOM 4131 N N . GLY B 1 151 ? -29.935 49.647 90.492 1.00 11.44 151 GLY B N 1
ATOM 4132 C CA . GLY B 1 151 ? -30.919 49.017 89.626 1.00 11.22 151 GLY B CA 1
ATOM 4133 C C . GLY B 1 151 ? -31.134 47.545 89.923 1.00 11.61 151 GLY B C 1
ATOM 4134 O O . GLY B 1 151 ? -30.565 46.966 90.853 1.00 12.15 151 GLY B O 1
ATOM 4135 N N . TYR B 1 152 ? -31.974 46.930 89.076 1.00 11.36 152 TYR B N 1
ATOM 4136 C CA . TYR B 1 152 ? -32.382 45.538 89.279 1.00 10.62 152 TYR B CA 1
ATOM 4137 C C . TYR B 1 152 ? -31.181 44.612 89.418 1.00 10.90 152 TYR B C 1
ATOM 4138 O O . TYR B 1 152 ? -31.204 43.670 90.214 1.00 12.21 152 TYR B O 1
ATOM 4147 N N . HIS B 1 153 ? -30.136 44.846 88.633 1.00 10.15 153 HIS B N 1
ATOM 4148 C CA . HIS B 1 153 ? -29.021 43.913 88.590 1.00 10.53 153 HIS B CA 1
ATOM 4149 C C . HIS B 1 153 ? -27.994 44.162 89.678 1.00 10.57 153 HIS B C 1
ATOM 4150 O O . HIS B 1 153 ? -27.261 43.235 90.035 1.00 12.52 153 HIS B O 1
ATOM 4157 N N . ALA B 1 154 ? -27.947 45.371 90.238 1.00 12.35 154 ALA B N 1
ATOM 4158 C CA . ALA B 1 154 ? -27.208 45.555 91.481 1.00 11.25 154 ALA B CA 1
ATOM 4159 C C . ALA B 1 154 ? -27.869 44.790 92.619 1.00 11.15 154 ALA B C 1
ATOM 4160 O O . ALA B 1 154 ? -27.183 44.115 93.399 1.00 11.76 154 ALA B O 1
ATOM 4162 N N . ILE B 1 155 ? -29.199 44.877 92.727 1.00 10.80 155 ILE B N 1
ATOM 4163 C CA . ILE B 1 155 ? -29.916 44.081 93.720 1.00 12.80 155 ILE B CA 1
ATOM 4164 C C . ILE B 1 155 ? -29.683 42.601 93.466 1.00 11.76 155 ILE B C 1
ATOM 4165 O O . ILE B 1 155 ? -29.434 41.822 94.398 1.00 11.00 155 ILE B O 1
ATOM 4170 N N . GLU B 1 156 ? -29.774 42.193 92.191 1.00 11.28 156 GLU B N 1
ATOM 4171 C CA . GLU B 1 156 ? -29.535 40.806 91.802 1.00 13.48 156 GLU B CA 1
ATOM 4172 C C . GLU B 1 156 ? -28.181 40.322 92.307 1.00 12.86 156 GLU B C 1
ATOM 4173 O O . GLU B 1 156 ? -28.078 39.267 92.945 1.00 10.19 156 GLU B O 1
ATOM 4179 N N . PHE B 1 157 ? -27.123 41.089 92.023 1.00 11.27 157 PHE B N 1
ATOM 4180 C CA . PHE B 1 157 ? -25.794 40.708 92.485 1.00 11.33 157 PHE B CA 1
ATOM 4181 C C . PHE B 1 157 ? -25.736 40.601 94.004 1.00 11.52 157 PHE B C 1
ATOM 4182 O O . PHE B 1 157 ? -25.101 39.692 94.546 1.00 11.24 157 PHE B O 1
ATOM 4190 N N . LEU B 1 158 ? -26.388 41.525 94.707 1.00 11.63 158 LEU B N 1
ATOM 4191 C CA . LEU B 1 158 ? -26.307 41.531 96.163 1.00 11.11 158 LEU B CA 1
ATOM 4192 C C . LEU B 1 158 ? -27.093 40.389 96.795 1.00 12.89 158 LEU B C 1
ATOM 4193 O O . LEU B 1 158 ? -26.764 39.971 97.911 1.00 12.96 158 LEU B O 1
ATOM 4198 N N . LEU B 1 159 ? -28.104 39.852 96.108 1.00 11.23 159 LEU B N 1
ATOM 4199 C CA . LEU B 1 159 ? -28.803 38.695 96.662 1.00 10.98 159 LEU B CA 1
ATOM 4200 C C . LEU B 1 159 ? -28.147 37.369 96.286 1.00 12.81 159 LEU B C 1
ATOM 4201 O O . LEU B 1 159 ? -28.059 36.477 97.135 1.00 14.83 159 LEU B O 1
ATOM 4206 N N . TRP B 1 160 ? -27.691 37.218 95.034 1.00 11.55 160 TRP B N 1
ATOM 4207 C CA . TRP B 1 160 ? -27.162 35.949 94.526 1.00 11.04 160 TRP B CA 1
ATOM 4208 C C . TRP B 1 160 ? -25.643 35.839 94.582 1.00 12.16 160 TRP B C 1
ATOM 4209 O O . TRP B 1 160 ? -25.124 34.722 94.674 1.00 12.29 160 TRP B O 1
ATOM 4220 N N . GLY B 1 161 ? -24.913 36.951 94.505 1.00 10.71 161 GLY B N 1
ATOM 4221 C CA . GLY B 1 161 ? -23.473 36.891 94.318 1.00 12.24 161 GLY B CA 1
ATOM 4222 C C . GLY B 1 161 ? -23.118 36.420 92.910 1.00 11.57 161 GLY B C 1
ATOM 4223 O O . GLY B 1 161 ? -23.974 36.154 92.075 1.00 14.27 161 GLY B O 1
ATOM 4224 N N . GLN B 1 162 ? -21.812 36.317 92.655 1.00 13.36 162 GLN B N 1
ATOM 4225 C CA . GLN B 1 162 ? -21.351 35.856 91.348 1.00 12.53 162 GLN B CA 1
ATOM 4226 C C . GLN B 1 162 ? -21.855 34.449 91.055 1.00 14.21 162 GLN B C 1
ATOM 4227 O O . GLN B 1 162 ? -21.951 33.601 91.946 1.00 13.19 162 GLN B O 1
ATOM 4233 N N . ASP B 1 163 ? -22.169 34.199 89.787 1.00 12.65 163 ASP B N 1
ATOM 4234 C CA . ASP B 1 163 ? -22.462 32.841 89.334 1.00 13.84 163 ASP B CA 1
ATOM 4235 C C . ASP B 1 163 ? -21.123 32.167 89.061 1.00 16.19 163 ASP B C 1
ATOM 4236 O O . ASP B 1 163 ? -20.495 32.399 88.023 1.00 14.98 163 ASP B O 1
ATOM 4241 N N . LEU B 1 164 ? -20.676 31.332 90.000 1.00 14.40 164 LEU B N 1
ATOM 4242 C CA . LEU B 1 164 ? -19.374 30.683 89.893 1.00 16.47 164 LEU B CA 1
ATOM 4243 C C . LEU B 1 164 ? -19.405 29.406 89.059 1.00 21.45 164 LEU B C 1
ATOM 4244 O O . LEU B 1 164 ? -18.368 28.743 88.929 1.00 22.76 164 LEU B O 1
ATOM 4249 N N . ASN B 1 165 ? -20.550 29.043 88.485 1.00 18.44 165 ASN B N 1
ATOM 4250 C CA . ASN B 1 165 ? -20.676 27.801 87.732 1.00 18.44 165 ASN B CA 1
ATOM 4251 C C . ASN B 1 165 ? -20.423 27.974 86.241 1.00 21.09 165 ASN B C 1
ATOM 4252 O O . ASN B 1 165 ? -20.503 26.989 85.500 1.00 23.14 165 ASN B O 1
ATOM 4257 N N . GLY B 1 166 ? -20.145 29.199 85.789 1.00 20.01 166 GLY B N 1
ATOM 4258 C CA . GLY B 1 166 ? -19.901 29.493 84.387 1.00 21.21 166 GLY B CA 1
ATOM 4259 C C . GLY B 1 166 ? -20.913 28.919 83.417 1.00 23.15 166 GLY B C 1
ATOM 4260 O O . GLY B 1 166 ? -22.080 29.328 83.380 1.00 21.36 166 GLY B O 1
ATOM 4261 N N . THR B 1 167 ? -20.458 27.950 82.630 1.00 22.38 167 THR B N 1
ATOM 4262 C CA . THR B 1 167 ? -21.255 27.297 81.605 1.00 24.40 167 THR B CA 1
ATOM 4263 C C . THR B 1 167 ? -22.112 26.157 82.155 1.00 20.86 167 THR B C 1
ATOM 4264 O O . THR B 1 167 ? -22.966 25.629 81.432 1.00 21.05 167 THR B O 1
ATOM 4268 N N . GLY B 1 168 ? -21.942 25.794 83.422 1.00 20.24 168 GLY B N 1
ATOM 4269 C CA . GLY B 1 168 ? -22.589 24.624 83.971 1.00 19.93 168 GLY B CA 1
ATOM 4270 C C . GLY B 1 168 ? -23.852 24.939 84.744 1.00 20.93 168 GLY B C 1
ATOM 4271 O O . GLY B 1 168 ? -24.310 26.087 84.799 1.00 18.99 168 GLY B O 1
ATOM 4272 N N . PRO B 1 169 ? -24.447 23.914 85.355 1.00 19.92 169 PRO B N 1
ATOM 4273 C CA . PRO B 1 169 ? -25.658 24.141 86.154 1.00 20.02 169 PRO B CA 1
ATOM 4274 C C . PRO B 1 169 ? -25.372 24.992 87.382 1.00 18.73 169 PRO B C 1
ATOM 4275 O O . PRO B 1 169 ? -24.313 24.882 87.999 1.00 17.75 169 PRO B O 1
ATOM 4279 N N . GLY B 1 170 ? -26.325 25.844 87.724 1.00 17.43 170 GLY B N 1
ATOM 4280 C CA . GLY B 1 170 ? -26.260 26.590 88.961 1.00 15.84 170 GLY B CA 1
ATOM 4281 C C . GLY B 1 170 ? -26.104 28.084 88.732 1.00 14.99 170 GLY B C 1
ATOM 4282 O O . GLY B 1 170 ? -25.549 28.535 87.721 1.00 14.00 170 GLY B O 1
ATOM 4283 N N . ALA B 1 171 ? -26.593 28.866 89.700 1.00 15.83 171 ALA B N 1
ATOM 4284 C CA . ALA B 1 171 ? -26.572 30.320 89.691 1.00 12.70 171 ALA B CA 1
ATOM 4285 C C . ALA B 1 171 ? -25.642 30.816 90.797 1.00 12.75 171 ALA B C 1
ATOM 4286 O O . ALA B 1 171 ? -24.863 30.044 91.366 1.00 15.03 171 ALA B O 1
ATOM 4288 N N . GLY B 1 172 ? -25.727 32.110 91.115 1.00 12.16 172 GLY B N 1
ATOM 4289 C CA . GLY B 1 172 ? -25.067 32.605 92.311 1.00 12.69 172 GLY B CA 1
ATOM 4290 C C . GLY B 1 172 ? -25.534 31.859 93.549 1.00 13.84 172 GLY B C 1
ATOM 4291 O O . GLY B 1 172 ? -26.642 31.319 93.593 1.00 13.74 172 GLY B O 1
ATOM 4292 N N . ASN B 1 173 ? -24.669 31.812 94.569 1.00 12.26 173 ASN B N 1
ATOM 4293 C CA . ASN B 1 173 ? -24.959 31.046 95.786 1.00 13.85 173 ASN B CA 1
ATOM 4294 C C . ASN B 1 173 ? -24.484 31.795 97.032 1.00 12.16 173 ASN B C 1
ATOM 4295 O O . ASN B 1 173 ? -24.016 31.185 98.000 1.00 12.13 173 ASN B O 1
ATOM 4300 N N . ARG B 1 174 ? -24.611 33.117 97.033 1.00 11.14 174 ARG B N 1
ATOM 4301 C CA . ARG B 1 174 ? -24.159 33.926 98.169 1.00 11.49 174 ARG B CA 1
ATOM 4302 C C . ARG B 1 174 ? -24.862 33.497 99.456 1.00 11.79 174 ARG B C 1
ATOM 4303 O O . ARG B 1 174 ? -26.091 33.394 99.475 1.00 10.98 174 ARG B O 1
ATOM 4311 N N . PRO B 1 175 ? -24.131 33.243 100.543 1.00 14.43 175 PRO B N 1
ATOM 4312 C CA . PRO B 1 175 ? -24.794 32.838 101.790 1.00 14.69 175 PRO B CA 1
ATOM 4313 C C . PRO B 1 175 ? -25.510 34.006 102.451 1.00 13.37 175 PRO B C 1
ATOM 4314 O O . PRO B 1 175 ? -25.117 35.166 102.312 1.00 13.69 175 PRO B O 1
ATOM 4318 N N . ALA B 1 176 ? -26.571 33.683 103.190 1.00 12.95 176 ALA B N 1
ATOM 4319 C CA . ALA B 1 176 ? -27.304 34.713 103.917 1.00 14.25 176 ALA B CA 1
ATOM 4320 C C . ALA B 1 176 ? -26.447 35.384 104.982 1.00 14.69 176 ALA B C 1
ATOM 4321 O O . ALA B 1 176 ? -26.755 36.510 105.385 1.00 14.67 176 ALA B O 1
ATOM 4323 N N . THR B 1 177 ? -25.390 34.715 105.454 1.00 14.11 177 THR B N 1
ATOM 4324 C CA . THR B 1 177 ? -24.522 35.273 106.484 1.00 13.86 177 THR B CA 1
ATOM 4325 C C . THR B 1 177 ? -23.696 36.450 105.988 1.00 14.69 177 THR B C 1
ATOM 4326 O O . THR B 1 177 ? -23.099 37.148 106.815 1.00 16.58 177 THR B O 1
ATOM 4330 N N . ASP B 1 178 ? -23.641 36.692 104.670 1.00 13.55 178 ASP B N 1
ATOM 4331 C CA . ASP B 1 178 ? -23.073 37.937 104.155 1.00 14.45 178 ASP B CA 1
ATOM 4332 C C . ASP B 1 178 ? -23.829 39.171 104.639 1.00 15.52 178 ASP B C 1
ATOM 4333 O O . ASP B 1 178 ? -23.366 40.296 104.402 1.00 16.53 178 ASP B O 1
ATOM 4338 N N . TYR B 1 179 ? -24.983 38.992 105.286 1.00 13.18 179 TYR B N 1
ATOM 4339 C CA . TYR B 1 179 ? -25.752 40.094 105.848 1.00 13.92 179 TYR B CA 1
ATOM 4340 C C . TYR B 1 179 ? -25.941 39.960 107.357 1.00 15.52 179 TYR B C 1
ATOM 4341 O O . TYR B 1 179 ? -26.691 40.742 107.956 1.00 16.82 179 TYR B O 1
ATOM 4350 N N . ALA B 1 180 ? -25.267 39.003 107.985 1.00 14.96 180 ALA B N 1
ATOM 4351 C CA . ALA B 1 180 ? -25.308 38.864 109.430 1.00 19.01 180 ALA B CA 1
ATOM 4352 C C . ALA B 1 180 ? -24.375 39.885 110.062 1.00 21.43 180 ALA B C 1
ATOM 4353 O O . ALA B 1 180 ? -23.249 40.083 109.607 1.00 22.37 180 ALA B O 1
ATOM 4355 N N . GLN B 1 181 ? -24.851 40.550 111.106 1.00 21.65 181 GLN B N 1
ATOM 4356 C CA . GLN B 1 181 ? -24.065 41.592 111.753 1.00 26.58 181 GLN B CA 1
ATOM 4357 C C . GLN B 1 181 ? -23.227 41.009 112.890 1.00 28.00 181 GLN B C 1
ATOM 4358 O O . GLN B 1 181 ? -23.626 40.039 113.529 1.00 31.06 181 GLN B O 1
ATOM 4364 N N . GLY B 1 182 ? -22.039 41.582 113.092 1.00 31.32 182 GLY B N 1
ATOM 4365 C CA . GLY B 1 182 ? -21.167 41.194 114.185 1.00 31.31 182 GLY B CA 1
ATOM 4366 C C . GLY B 1 182 ? -20.293 39.973 113.947 1.00 32.15 182 GLY B C 1
ATOM 4367 O O . GLY B 1 182 ? -19.682 39.835 112.891 1.00 30.60 182 GLY B O 1
ATOM 4368 N N . LYS B 1 183 ? -20.284 39.049 114.907 1.00 33.62 183 LYS B N 1
ATOM 4369 C CA . LYS B 1 183 ? -19.400 37.882 114.862 1.00 33.47 183 LYS B CA 1
ATOM 4370 C C . LYS B 1 183 ? -19.709 36.931 113.700 1.00 31.79 183 LYS B C 1
ATOM 4371 O O . LYS B 1 183 ? -18.804 36.255 113.199 1.00 33.66 183 LYS B O 1
ATOM 4377 N N . ASP B 1 184 ? -20.969 36.830 113.281 1.00 27.86 184 ASP B N 1
ATOM 4378 C CA . ASP B 1 184 ? -21.388 35.853 112.275 1.00 26.89 184 ASP B CA 1
ATOM 4379 C C . ASP B 1 184 ? -21.211 36.337 110.837 1.00 24.55 184 ASP B C 1
ATOM 4380 O O . ASP B 1 184 ? -21.456 35.561 109.908 1.00 24.83 184 ASP B O 1
ATOM 4385 N N . CYS B 1 185 ? -20.814 37.591 110.628 1.00 22.73 185 CYS B N 1
ATOM 4386 C CA . CYS B 1 185 ? -20.651 38.124 109.282 1.00 23.05 185 CYS B CA 1
ATOM 4387 C C . CYS B 1 185 ? -19.685 37.268 108.465 1.00 22.54 185 CYS B C 1
ATOM 4388 O O . CYS B 1 185 ? -18.633 36.848 108.958 1.00 20.19 185 CYS B O 1
ATOM 4391 N N . THR B 1 186 ? -20.056 36.998 107.211 1.00 19.03 186 THR B N 1
ATOM 4392 C CA . THR B 1 186 ? -19.157 36.402 106.232 1.00 16.79 186 THR B CA 1
ATOM 4393 C C . THR B 1 186 ? -18.965 37.372 105.074 1.00 17.52 186 THR B C 1
ATOM 4394 O O . THR B 1 186 ? -19.823 38.220 104.797 1.00 17.39 186 THR B O 1
ATOM 4398 N N . GLY B 1 187 ? -17.825 37.245 104.394 1.00 16.82 187 GLY B N 1
ATOM 4399 C CA . GLY B 1 187 ? -17.502 38.141 103.299 1.00 18.43 187 GLY B CA 1
ATOM 4400 C C . GLY B 1 187 ? -16.984 39.500 103.716 1.00 17.34 187 GLY B C 1
ATOM 4401 O O . GLY B 1 187 ? -16.550 40.271 102.846 1.00 18.99 187 GLY B O 1
ATOM 4402 N N . GLY B 1 188 ? -17.014 39.820 105.009 1.00 16.53 188 GLY B N 1
ATOM 4403 C CA . GLY B 1 188 ? -16.532 41.088 105.514 1.00 17.40 188 GLY B CA 1
ATOM 4404 C C . GLY B 1 188 ? -17.508 42.229 105.313 1.00 18.81 188 GLY B C 1
ATOM 4405 O O . GLY B 1 188 ? -18.312 42.207 104.376 1.00 16.01 188 GLY B O 1
ATOM 4406 N N . HIS B 1 189 ? -17.462 43.220 106.211 1.00 16.51 189 HIS B N 1
ATOM 4407 C CA . HIS B 1 189 ? -18.150 44.497 106.009 1.00 19.29 189 HIS B CA 1
ATOM 4408 C C . HIS B 1 189 ? -19.643 44.308 105.772 1.00 18.50 189 HIS B C 1
ATOM 4409 O O . HIS B 1 189 ? -20.226 44.944 104.892 1.00 15.78 189 HIS B O 1
ATOM 4416 N N . CYS B 1 190 ? -20.268 43.431 106.566 1.00 16.70 190 CYS B N 1
ATOM 4417 C CA . CYS B 1 190 ? -21.681 43.141 106.357 1.00 16.87 190 CYS B CA 1
ATOM 4418 C C . CYS B 1 190 ? -22.566 44.335 106.683 1.00 16.71 190 CYS B C 1
ATOM 4419 O O . CYS B 1 190 ? -23.681 44.426 106.153 1.00 14.60 190 CYS B O 1
ATOM 4422 N N . ASP B 1 191 ? -22.104 45.252 107.538 1.00 17.02 191 ASP B N 1
ATOM 4423 C CA . ASP B 1 191 ? -22.888 46.453 107.788 1.00 17.88 191 ASP B CA 1
ATOM 4424 C C . ASP B 1 191 ? -22.988 47.301 106.523 1.00 16.25 191 ASP B C 1
ATOM 4425 O O . ASP B 1 191 ? -24.074 47.772 106.167 1.00 15.08 191 ASP B O 1
ATOM 4430 N N . ARG B 1 192 ? -21.868 47.481 105.814 1.00 14.39 192 ARG B N 1
ATOM 4431 C CA . ARG B 1 192 ? -21.901 48.231 104.562 1.00 14.22 192 ARG B CA 1
ATOM 4432 C C . ARG B 1 192 ? -22.639 47.462 103.470 1.00 13.07 192 ARG B C 1
ATOM 4433 O O . ARG B 1 192 ? -23.318 48.073 102.638 1.00 13.80 192 ARG B O 1
ATOM 4441 N N . ARG B 1 193 ? -22.517 46.131 103.444 1.00 12.55 193 ARG B N 1
ATOM 4442 C CA . ARG B 1 193 ? -23.258 45.359 102.446 1.00 12.41 193 ARG B CA 1
ATOM 4443 C C . ARG B 1 193 ? -24.763 45.529 102.638 1.00 14.54 193 ARG B C 1
ATOM 4444 O O . ARG B 1 193 ? -25.499 45.762 101.668 1.00 13.41 193 ARG B O 1
ATOM 4452 N N . ALA B 1 194 ? -25.230 45.459 103.889 1.00 13.39 194 ALA B N 1
ATOM 4453 C CA . ALA B 1 194 ? -26.651 45.649 104.171 1.00 14.39 194 ALA B CA 1
ATOM 4454 C C . ALA B 1 194 ? -27.109 47.057 103.805 1.00 12.98 194 ALA B C 1
ATOM 4455 O O . ALA B 1 194 ? -28.209 47.238 103.262 1.00 12.65 194 ALA B O 1
ATOM 4457 N N . ALA B 1 195 ? -26.288 48.070 104.101 1.00 14.10 195 ALA B N 1
ATOM 4458 C CA . ALA B 1 195 ? -26.667 49.438 103.759 1.00 13.23 195 ALA B CA 1
ATOM 4459 C C . ALA B 1 195 ? -26.734 49.627 102.250 1.00 13.16 195 ALA B C 1
ATOM 4460 O O . ALA B 1 195 ? -27.602 50.352 101.749 1.00 13.45 195 ALA B O 1
ATOM 4462 N N . TYR B 1 196 ? -25.811 49.007 101.512 1.00 11.91 196 TYR B N 1
ATOM 4463 C CA . TYR B 1 196 ? -25.847 49.091 100.053 1.00 12.51 196 TYR B CA 1
ATOM 4464 C C . TYR B 1 196 ? -27.133 48.477 99.513 1.00 12.40 196 TYR B C 1
ATOM 4465 O O . TYR B 1 196 ? -27.839 49.098 98.706 1.00 13.35 196 TYR B O 1
ATOM 4474 N N . LEU B 1 197 ? -27.469 47.263 99.960 1.00 12.11 197 LEU B N 1
ATOM 4475 C CA . LEU B 1 197 ? -28.674 46.614 99.446 1.00 11.60 197 LEU B CA 1
ATOM 4476 C C . LEU B 1 197 ? -29.925 47.416 99.795 1.00 11.42 197 LEU B C 1
ATOM 4477 O O . LEU B 1 197 ? -30.832 47.562 98.963 1.00 12.01 197 LEU B O 1
ATOM 4482 N N . LYS B 1 198 ? -29.989 47.951 101.015 1.00 10.99 198 LYS B N 1
ATOM 4483 C CA . LYS B 1 198 ? -31.131 48.779 101.391 1.00 13.43 198 LYS B CA 1
ATOM 4484 C C . LYS B 1 198 ? -31.222 50.021 100.508 1.00 12.51 198 LYS B C 1
ATOM 4485 O O . LYS B 1 198 ? -32.310 50.386 100.047 1.00 12.62 198 LYS B O 1
ATOM 4491 N N . ALA B 1 199 ? -30.086 50.674 100.247 1.00 14.20 199 ALA B N 1
ATOM 4492 C CA . ALA B 1 199 ? -30.094 51.926 99.493 1.00 15.56 199 ALA B CA 1
ATOM 4493 C C . ALA B 1 199 ? -30.570 51.714 98.057 1.00 15.00 199 ALA B C 1
ATOM 4494 O O . ALA B 1 199 ? -31.427 52.458 97.566 1.00 12.80 199 ALA B O 1
ATOM 4496 N N . VAL B 1 200 ? -30.014 50.719 97.356 1.00 11.52 200 VAL B N 1
ATOM 4497 C CA . VAL B 1 200 ? -30.402 50.527 95.956 1.00 13.84 200 VAL B CA 1
ATOM 4498 C C . VAL B 1 200 ? -31.828 50.010 95.842 1.00 12.86 200 VAL B C 1
ATOM 4499 O O . VAL B 1 200 ? -32.512 50.282 94.845 1.00 13.06 200 VAL B O 1
ATOM 4503 N N . THR B 1 201 ? -32.301 49.256 96.836 1.00 12.42 201 THR B N 1
ATOM 4504 C CA . THR B 1 201 ? -33.694 48.810 96.821 1.00 14.39 201 THR B CA 1
ATOM 4505 C C . THR B 1 201 ? -34.648 49.994 96.953 1.00 13.22 201 THR B C 1
ATOM 4506 O O . THR B 1 201 ? -35.623 50.107 96.198 1.00 12.57 201 THR B O 1
ATOM 4510 N N . ASP B 1 202 ? -34.379 50.896 97.904 1.00 12.42 202 ASP B N 1
ATOM 4511 C CA . ASP B 1 202 ? -35.223 52.083 98.051 1.00 13.65 202 ASP B CA 1
ATOM 4512 C C . ASP B 1 202 ? -35.141 52.984 96.821 1.00 14.66 202 ASP B C 1
ATOM 4513 O O . ASP B 1 202 ? -36.144 53.593 96.422 1.00 12.42 202 ASP B O 1
ATOM 4518 N N . LEU B 1 203 ? -33.950 53.094 96.211 1.00 13.68 203 LEU B N 1
ATOM 4519 C CA . LEU B 1 203 ? -33.793 53.919 95.013 1.00 13.97 203 LEU B CA 1
ATOM 4520 C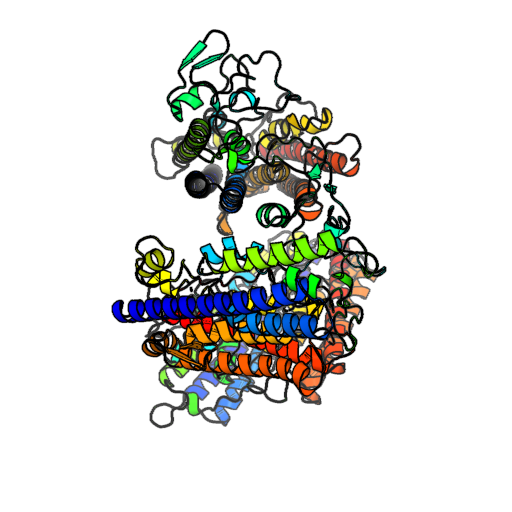 C . LEU B 1 203 ? -34.611 53.363 93.845 1.00 13.92 203 LEU B C 1
ATOM 4521 O O . LEU B 1 203 ? -35.233 54.125 93.091 1.00 14.10 203 LEU B O 1
ATOM 4526 N N . LEU B 1 204 ? -34.615 52.038 93.674 1.00 12.08 204 LEU B N 1
ATOM 4527 C CA . LEU B 1 204 ? -35.452 51.420 92.649 1.00 12.15 204 LEU B CA 1
ATOM 4528 C C . LEU B 1 204 ? -36.916 51.826 92.813 1.00 12.81 204 LEU B C 1
ATOM 4529 O O . LEU B 1 204 ? -37.585 52.190 91.835 1.00 10.33 204 LEU B O 1
ATOM 4534 N N . VAL B 1 205 ? -37.436 51.748 94.046 1.00 12.82 205 VAL B N 1
ATOM 4535 C CA . VAL B 1 205 ? -38.839 52.097 94.278 1.00 13.79 205 VAL B CA 1
ATOM 4536 C C . VAL B 1 205 ? -39.092 53.552 93.920 1.00 15.20 205 VAL B C 1
ATOM 4537 O O . VAL B 1 205 ? -40.102 53.890 93.283 1.00 14.93 205 VAL B O 1
ATOM 4541 N N . SER B 1 206 ? -38.178 54.434 94.333 1.00 12.44 206 SER B N 1
ATOM 4542 C CA . SER B 1 206 ? -38.301 55.855 94.044 1.00 13.46 206 SER B CA 1
ATOM 4543 C C . SER B 1 206 ? -38.270 56.123 92.541 1.00 13.00 206 SER B C 1
ATOM 4544 O O . SER B 1 206 ? -39.078 56.905 92.023 1.00 11.87 206 SER B O 1
ATOM 4547 N N . ASP B 1 207 ? -37.360 55.466 91.816 1.00 11.86 207 ASP B N 1
ATOM 4548 C CA . ASP B 1 207 ? -37.323 55.641 90.369 1.00 12.25 207 ASP B CA 1
ATOM 4549 C C . ASP B 1 207 ? -38.602 55.130 89.707 1.00 13.72 207 ASP B C 1
ATOM 4550 O O . ASP B 1 207 ? -39.118 55.759 88.777 1.00 15.02 207 ASP B O 1
ATOM 4555 N N . LEU B 1 208 ? -39.147 54.009 90.183 1.00 11.75 208 LEU B N 1
ATOM 4556 C CA . LEU B 1 208 ? -40.369 53.503 89.565 1.00 14.92 208 LEU B CA 1
ATOM 4557 C C . LEU B 1 208 ? -41.577 54.361 89.921 1.00 15.00 208 LEU B C 1
ATOM 4558 O O . LEU B 1 208 ? -42.545 54.418 89.155 1.00 13.39 208 LEU B O 1
ATOM 4563 N N . GLU B 1 209 ? -41.535 55.052 91.058 1.00 13.39 209 GLU B N 1
ATOM 4564 C CA . GLU B 1 209 ? -42.652 55.931 91.388 1.00 14.61 209 GLU B CA 1
ATOM 4565 C C . GLU B 1 209 ? -42.706 57.104 90.436 1.00 14.99 209 GLU B C 1
ATOM 4566 O O . GLU B 1 209 ? -43.788 57.504 89.985 1.00 16.12 209 GLU B O 1
ATOM 4572 N N . TYR B 1 210 ? -41.546 57.684 90.125 1.00 17.12 210 TYR B N 1
ATOM 4573 C CA . TYR B 1 210 ? -41.468 58.712 89.102 1.00 17.42 210 TYR B CA 1
ATOM 4574 C C . TYR B 1 210 ? -42.066 58.214 87.793 1.00 15.55 210 TYR B C 1
ATOM 4575 O O . TYR B 1 210 ? -42.942 58.862 87.212 1.00 14.05 210 TYR B O 1
ATOM 4592 N N . ALA B 1 212 ? -44.001 55.582 86.956 1.00 12.67 212 ALA B N 1
ATOM 4593 C CA . ALA B 1 212 ? -45.427 55.278 87.005 1.00 13.88 212 ALA B CA 1
ATOM 4594 C C . ALA B 1 212 ? -46.257 56.559 86.916 1.00 15.00 212 ALA B C 1
ATOM 4595 O O . ALA B 1 212 ? -47.254 56.613 86.187 1.00 13.72 212 ALA B O 1
ATOM 4597 N N . GLY B 1 213 ? -45.827 57.621 87.605 1.00 13.93 213 GLY B N 1
ATOM 4598 C CA . GLY B 1 213 ? -46.563 58.876 87.559 1.00 12.56 213 GLY B CA 1
ATOM 4599 C C . GLY B 1 213 ? -46.513 59.571 86.210 1.00 14.89 213 GLY B C 1
ATOM 4600 O O . GLY B 1 213 ? -47.437 60.312 85.858 1.00 14.15 213 GLY B O 1
ATOM 4601 N N . GLN B 1 214 ? -45.441 59.355 85.440 1.00 12.38 214 GLN B N 1
ATOM 4602 C CA . GLN B 1 214 ? -45.322 59.987 84.132 1.00 12.85 214 GLN B CA 1
ATOM 4603 C C . GLN B 1 214 ? -46.343 59.454 83.134 1.00 15.12 214 GLN B C 1
ATOM 4604 O O . GLN B 1 214 ? -46.589 60.103 82.109 1.00 15.72 214 GLN B O 1
ATOM 4610 N N . TRP B 1 215 ? -46.961 58.309 83.422 1.00 12.94 215 TRP B N 1
ATOM 4611 C CA . TRP B 1 215 ? -47.896 57.666 82.509 1.00 15.58 215 TRP B CA 1
ATOM 4612 C C . TRP B 1 215 ? -49.326 57.674 83.032 1.00 15.38 215 TRP B C 1
ATOM 4613 O O . TRP B 1 215 ? -50.213 57.087 82.400 1.00 13.10 215 TRP B O 1
ATOM 4624 N N . LYS B 1 216 ? -49.563 58.310 84.171 1.00 14.23 216 LYS B N 1
ATOM 4625 C CA . LYS B 1 216 ? -50.896 58.377 84.752 1.00 17.63 216 LYS B CA 1
ATOM 4626 C C . LYS B 1 216 ? -51.830 59.193 83.861 1.00 16.45 216 LYS B C 1
ATOM 4627 O O . LYS B 1 216 ? -51.453 60.243 83.336 1.00 14.53 216 LYS B O 1
ATOM 4633 N N . ALA B 1 217 ? -53.052 58.695 83.685 1.00 17.70 217 ALA B N 1
ATOM 4634 C CA . ALA B 1 217 ? -54.036 59.355 82.835 1.00 17.63 217 ALA B CA 1
ATOM 4635 C C . ALA B 1 217 ? -54.538 60.655 83.461 1.00 17.11 217 ALA B C 1
ATOM 4636 O O . ALA B 1 217 ? -54.577 60.809 84.684 1.00 18.03 217 ALA B O 1
ATOM 4638 N N . GLY B 1 218 ? -54.932 61.596 82.603 1.00 17.92 218 GLY B N 1
ATOM 4639 C CA . GLY B 1 218 ? -55.630 62.786 83.060 1.00 18.71 218 GLY B CA 1
ATOM 4640 C C . GLY B 1 218 ? -54.807 63.738 83.901 1.00 22.13 218 GLY B C 1
ATOM 4641 O O . GLY B 1 218 ? -55.356 64.422 84.771 1.00 23.77 218 GLY B O 1
ATOM 4642 N N . VAL B 1 219 ? -53.498 63.796 83.671 1.00 17.06 219 VAL B N 1
ATOM 4643 C CA . VAL B 1 219 ? -52.595 64.714 84.362 1.00 19.58 219 VAL B CA 1
ATOM 4644 C C . VAL B 1 219 ? -52.173 65.778 83.361 1.00 17.43 219 VAL B C 1
ATOM 4645 O O . VAL B 1 219 ? -51.828 65.456 82.218 1.00 16.88 219 VAL B O 1
ATOM 4649 N N . ALA B 1 220 ? -52.192 67.046 83.785 1.00 17.54 220 ALA B N 1
ATOM 4650 C CA . ALA B 1 220 ? -52.049 68.140 82.821 1.00 17.28 220 ALA B CA 1
ATOM 4651 C C . ALA B 1 220 ? -50.634 68.265 82.268 1.00 18.42 220 ALA B C 1
ATOM 4652 O O . ALA B 1 220 ? -50.453 68.794 81.166 1.00 14.60 220 ALA B O 1
ATOM 4654 N N . ASP B 1 221 ? -49.625 67.794 83.006 1.00 17.05 221 ASP B N 1
ATOM 4655 C CA . ASP B 1 221 ? -48.258 68.210 82.716 1.00 16.82 221 ASP B CA 1
ATOM 4656 C C . ASP B 1 221 ? -47.238 67.074 82.794 1.00 16.20 221 ASP B C 1
ATOM 4657 O O . ASP B 1 221 ? -46.054 67.343 83.034 1.00 16.80 221 ASP B O 1
ATOM 4662 N N . ASN B 1 222 ? -47.647 65.819 82.604 1.00 15.71 222 ASN B N 1
ATOM 4663 C CA . ASN B 1 222 ? -46.696 64.719 82.588 1.00 14.26 222 ASN B CA 1
ATOM 4664 C C . ASN B 1 222 ? -46.439 64.278 81.142 1.00 15.49 222 ASN B C 1
ATOM 4665 O O . ASN B 1 222 ? -46.986 64.832 80.184 1.00 15.04 222 ASN B O 1
ATOM 4670 N N . TYR B 1 223 ? -45.545 63.299 80.980 1.00 13.67 223 TYR B N 1
ATOM 4671 C CA . TYR B 1 223 ? -45.161 62.877 79.637 1.00 14.31 223 TYR B CA 1
ATOM 4672 C C . TYR B 1 223 ? -46.364 62.370 78.851 1.00 13.11 223 TYR B C 1
ATOM 4673 O O . TYR B 1 223 ? -46.489 62.639 77.648 1.00 13.07 223 TYR B O 1
ATOM 4682 N N . ARG B 1 224 ? -47.257 61.627 79.509 1.00 13.83 224 ARG B N 1
ATOM 4683 C CA . ARG B 1 224 ? -48.428 61.113 78.810 1.00 14.31 224 ARG B CA 1
ATOM 4684 C C . ARG B 1 224 ? -49.261 62.247 78.215 1.00 15.16 224 ARG B C 1
ATOM 4685 O O . ARG B 1 224 ? -49.789 62.122 77.103 1.00 12.26 224 ARG B O 1
ATOM 4693 N N . ALA B 1 225 ? -49.389 63.364 78.940 1.00 12.61 225 ALA B N 1
ATOM 4694 C CA . ALA B 1 225 ? -50.123 64.509 78.405 1.00 13.87 225 ALA B CA 1
ATOM 4695 C C . ALA B 1 225 ? -49.445 65.053 77.156 1.00 15.01 225 ALA B C 1
ATOM 4696 O O . ALA B 1 225 ? -50.116 65.468 76.207 1.00 16.46 225 ALA B O 1
ATOM 4698 N N . LYS B 1 226 ? -48.110 65.052 77.135 1.00 13.98 226 LYS B N 1
ATOM 4699 C CA . LYS B 1 226 ? -47.388 65.459 75.932 1.00 15.22 226 LYS B CA 1
ATOM 4700 C C . LYS B 1 226 ? -47.662 64.490 74.789 1.00 17.10 226 LYS B C 1
ATOM 4701 O O . LYS B 1 226 ? -47.953 64.904 73.659 1.00 16.54 226 LYS B O 1
ATOM 4707 N N . LEU B 1 227 ? -47.591 63.187 75.077 1.00 14.20 227 LEU B N 1
ATOM 4708 C CA . LEU B 1 227 ? -47.757 62.177 74.036 1.00 15.08 227 LEU B CA 1
ATOM 4709 C C . LEU B 1 227 ? -49.137 62.264 73.401 1.00 14.93 227 LEU B C 1
ATOM 4710 O O . LEU B 1 227 ? -49.271 62.241 72.174 1.00 17.17 227 LEU B O 1
ATOM 4715 N N . GLU B 1 228 ? -50.178 62.369 74.223 1.00 13.20 228 GLU B N 1
ATOM 4716 C CA . GLU B 1 228 ? -51.528 62.387 73.686 1.00 14.37 228 GLU B CA 1
ATOM 4717 C C . GLU B 1 228 ? -51.819 63.657 72.886 1.00 16.22 228 GLU B C 1
ATOM 4718 O O . GLU B 1 228 ? -52.673 63.623 71.991 1.00 16.88 228 GLU B O 1
ATOM 4724 N N . ALA B 1 229 ? -51.119 64.760 73.154 1.00 15.60 229 ALA B N 1
ATOM 4725 C CA . ALA B 1 229 ? -51.316 65.990 72.403 1.00 16.56 229 ALA B CA 1
ATOM 4726 C C . ALA B 1 229 ? -50.503 66.046 71.113 1.00 19.16 229 ALA B C 1
ATOM 4727 O O . ALA B 1 229 ? -50.800 66.883 70.252 1.00 19.37 229 ALA B O 1
ATOM 4729 N N . GLU B 1 230 ? -49.493 65.191 70.961 1.00 16.54 230 GLU B N 1
ATOM 4730 C CA . GLU B 1 230 ? -48.661 65.206 69.768 1.00 19.59 230 GLU B CA 1
ATOM 4731 C C . GLU B 1 230 ? -49.455 64.714 68.557 1.00 19.06 230 GLU B C 1
ATOM 4732 O O . GLU B 1 230 ? -50.424 63.961 68.710 1.00 18.33 230 GLU B O 1
ATOM 4738 N N . PRO B 1 231 ? -49.070 65.131 67.344 1.00 20.25 231 PRO B N 1
ATOM 4739 C CA . PRO B 1 231 ? -49.757 64.644 66.138 1.00 22.05 231 PRO B CA 1
ATOM 4740 C C . PRO B 1 231 ? -49.791 63.123 66.112 1.00 20.50 231 PRO B C 1
ATOM 4741 O O . PRO B 1 231 ? -48.856 62.459 66.567 1.00 20.27 231 PRO B O 1
ATOM 4745 N N . VAL B 1 232 ? -50.885 62.562 65.588 1.00 19.15 232 VAL B N 1
ATOM 4746 C CA . VAL B 1 232 ? -51.042 61.111 65.671 1.00 20.66 232 VAL B CA 1
ATOM 4747 C C . VAL B 1 232 ? -49.943 60.407 64.887 1.00 20.66 232 VAL B C 1
ATOM 4748 O O . VAL B 1 232 ? -49.518 59.306 65.251 1.00 17.99 232 VAL B O 1
ATOM 4752 N N . ASP B 1 233 ? -49.436 61.041 63.827 1.00 19.64 233 ASP B N 1
ATOM 4753 C CA . ASP B 1 233 ? -48.320 60.467 63.079 1.00 22.62 233 ASP B CA 1
ATOM 4754 C C . ASP B 1 233 ? -47.082 60.309 63.962 1.00 20.60 233 ASP B C 1
ATOM 4755 O O . ASP B 1 233 ? -46.337 59.321 63.841 1.00 18.51 233 ASP B O 1
ATOM 4760 N N . THR B 1 234 ? -46.847 61.273 64.858 1.00 20.58 234 THR B N 1
ATOM 4761 C CA . THR B 1 234 ? -45.739 61.166 65.804 1.00 19.56 234 THR B CA 1
ATOM 4762 C C . THR B 1 234 ? -45.975 60.045 66.811 1.00 17.73 234 THR B C 1
ATOM 4763 O O . THR B 1 234 ? -45.053 59.283 67.129 1.00 18.11 234 THR B O 1
ATOM 4767 N N . GLY B 1 235 ? -47.203 59.925 67.317 1.00 17.08 235 GLY B N 1
ATOM 4768 C CA . GLY B 1 235 ? -47.495 58.872 68.279 1.00 16.88 235 GLY B CA 1
ATOM 4769 C C . GLY B 1 235 ? -47.369 57.479 67.681 1.00 16.18 235 GLY B C 1
ATOM 4770 O O . GLY B 1 235 ? -46.810 56.572 68.311 1.00 14.90 235 GLY B O 1
ATOM 4771 N N . LEU B 1 236 ? -47.903 57.283 66.466 1.00 15.63 236 LEU B N 1
ATOM 4772 C CA . LEU B 1 236 ? -47.834 55.962 65.845 1.00 15.38 236 LEU B CA 1
ATOM 4773 C C . LEU B 1 236 ? -46.394 55.579 65.530 1.00 16.48 236 LEU B C 1
ATOM 4774 O O . LEU B 1 236 ? -46.007 54.410 65.680 1.00 14.85 236 LEU B O 1
ATOM 4779 N N . ARG B 1 237 ? -45.582 56.544 65.089 1.00 14.24 237 ARG B N 1
ATOM 4780 C CA . ARG B 1 237 ? -44.173 56.252 64.862 1.00 15.14 237 ARG B CA 1
ATOM 4781 C C . ARG B 1 237 ? -43.483 55.825 66.155 1.00 14.65 237 ARG B C 1
ATOM 4782 O O . ARG B 1 237 ? -42.695 54.873 66.149 1.00 14.89 237 ARG B O 1
ATOM 4790 N N . LYS B 1 238 ? -43.767 56.511 67.273 1.00 14.81 238 LYS B N 1
ATOM 4791 C CA . LYS B 1 238 ? -43.173 56.126 68.555 1.00 14.92 238 LYS B CA 1
ATOM 4792 C C . LYS B 1 238 ? -43.528 54.687 68.924 1.00 15.87 238 LYS B C 1
ATOM 4793 O O . LYS B 1 238 ? -42.686 53.940 69.448 1.00 15.05 238 LYS B O 1
ATOM 4807 N N . PHE B 1 240 ? -44.391 52.070 66.825 1.00 13.26 240 PHE B N 1
ATOM 4808 C CA . PHE B 1 240 ? -43.631 51.176 65.948 1.00 13.30 240 PHE B CA 1
ATOM 4809 C C . PHE B 1 240 ? -42.134 51.234 66.242 1.00 13.21 240 PHE B C 1
ATOM 4810 O O . PHE B 1 240 ? -41.437 50.218 66.158 1.00 14.08 240 PHE B O 1
ATOM 4818 N N . PHE B 1 241 ? -41.612 52.419 66.552 1.00 12.20 241 PHE B N 1
ATOM 4819 C CA . PHE B 1 241 ? -40.170 52.543 66.723 1.00 13.10 241 PHE B CA 1
ATOM 4820 C C . PHE B 1 241 ? -39.698 51.824 67.980 1.00 14.90 241 PHE B C 1
ATOM 4821 O O . PHE B 1 241 ? -38.620 51.224 67.985 1.00 12.92 241 PHE B O 1
ATOM 4829 N N . GLY B 1 242 ? -40.493 51.870 69.053 1.00 13.12 242 GLY B N 1
ATOM 4830 C CA . GLY B 1 242 ? -40.158 51.094 70.243 1.00 12.74 242 GLY B CA 1
ATOM 4831 C C . GLY B 1 242 ? -40.262 49.603 69.996 1.00 12.79 242 GLY B C 1
ATOM 4832 O O . GLY B 1 242 ? -39.396 48.827 70.415 1.00 15.28 242 GLY B O 1
ATOM 4841 N N . GLY B 1 244 ? -39.826 48.041 67.069 1.00 14.02 244 GLY B N 1
ATOM 4842 C CA . GLY B 1 244 ? -38.761 47.578 66.207 1.00 15.39 244 GLY B CA 1
ATOM 4843 C C . GLY B 1 244 ? -37.386 47.690 66.837 1.00 15.24 244 GLY B C 1
ATOM 4844 O O . GLY B 1 244 ? -36.517 46.834 66.611 1.00 13.54 244 GLY B O 1
ATOM 4845 N N . SER B 1 245 ? -37.150 48.760 67.605 1.00 14.17 245 SER B N 1
ATOM 4846 C CA . SER B 1 245 ? -35.832 48.944 68.214 1.00 16.63 245 SER B CA 1
ATOM 4847 C C . SER B 1 245 ? -35.586 47.942 69.337 1.00 15.30 245 SER B C 1
ATOM 4848 O O . SER B 1 245 ? -34.445 47.495 69.526 1.00 14.60 245 SER B O 1
ATOM 4851 N N . LEU B 1 246 ? -36.625 47.573 70.095 1.00 14.92 246 LEU B N 1
ATOM 4852 C CA . LEU B 1 246 ? -36.437 46.489 71.052 1.00 14.67 246 LEU B CA 1
ATOM 4853 C C . LEU B 1 246 ? -36.210 45.169 70.320 1.00 12.99 246 LEU B C 1
ATOM 4854 O O . LEU B 1 246 ? -35.275 44.429 70.646 1.00 13.49 246 LEU B O 1
ATOM 4859 N N . SER B 1 247 ? -37.032 44.880 69.299 1.00 13.49 247 SER B N 1
ATOM 4860 C CA . SER B 1 247 ? -36.930 43.620 68.559 1.00 13.02 247 SER B CA 1
ATOM 4861 C C . SER B 1 247 ? -35.521 43.393 68.038 1.00 14.31 247 SER B C 1
ATOM 4862 O O . SER B 1 247 ? -34.956 42.303 68.176 1.00 14.26 247 SER B O 1
ATOM 4865 N N . LEU B 1 248 ? -34.948 44.418 67.421 1.00 15.01 248 LEU B N 1
ATOM 4866 C CA . LEU B 1 248 ? -33.735 44.257 66.636 1.00 14.67 248 LEU B CA 1
ATOM 4867 C C . LEU B 1 248 ? -32.486 44.522 67.464 1.00 14.66 248 LEU B C 1
ATOM 4868 O O . LEU B 1 248 ? -31.803 43.583 67.882 1.00 16.47 248 LEU B O 1
ATOM 4873 N N . GLY B 1 249 ? -32.179 45.797 67.703 1.00 16.10 249 GLY B N 1
ATOM 4874 C CA . GLY B 1 249 ? -30.926 46.137 68.362 1.00 15.07 249 GLY B CA 1
ATOM 4875 C C . GLY B 1 249 ? -30.817 45.554 69.759 1.00 15.72 249 GLY B C 1
ATOM 4876 O O . GLY B 1 249 ? -29.816 44.924 70.104 1.00 17.40 249 GLY B O 1
ATOM 4877 N N . GLU B 1 250 ? -31.856 45.733 70.575 1.00 14.37 250 GLU B N 1
ATOM 4878 C CA . GLU B 1 250 ? -31.723 45.458 72.003 1.00 14.00 250 GLU B CA 1
ATOM 4879 C C . GLU B 1 250 ? -31.927 43.982 72.330 1.00 15.49 250 GLU B C 1
ATOM 4880 O O . GLU B 1 250 ? -31.097 43.370 73.020 1.00 14.86 250 GLU B O 1
ATOM 4886 N N . LEU B 1 251 ? -33.033 43.396 71.870 1.00 13.24 251 LEU B N 1
ATOM 4887 C CA . LEU B 1 251 ? -33.343 42.014 72.230 1.00 13.63 251 LEU B CA 1
ATOM 4888 C C . LEU B 1 251 ? -32.543 41.030 71.379 1.00 15.48 251 LEU B C 1
ATOM 4889 O O . LEU B 1 251 ? -31.763 40.228 71.904 1.00 15.72 251 LEU B O 1
ATOM 4894 N N . ALA B 1 252 ? -32.734 41.068 70.057 1.00 13.10 252 ALA B N 1
ATOM 4895 C CA . ALA B 1 252 ? -31.983 40.169 69.186 1.00 15.27 252 ALA B CA 1
ATOM 4896 C C . ALA B 1 252 ? -30.485 40.441 69.268 1.00 16.28 252 ALA B C 1
ATOM 4897 O O . ALA B 1 252 ? -29.675 39.505 69.318 1.00 16.76 252 ALA B O 1
ATOM 4899 N N . GLY B 1 253 ? -30.094 41.716 69.282 1.00 15.64 253 GLY B N 1
ATOM 4900 C CA . GLY B 1 253 ? -28.687 42.066 69.269 1.00 16.37 253 GLY B CA 1
ATOM 4901 C C . GLY B 1 253 ? -28.005 42.005 70.621 1.00 17.46 253 GLY B C 1
ATOM 4902 O O . GLY B 1 253 ? -27.196 41.108 70.887 1.00 18.39 253 GLY B O 1
ATOM 4903 N N . GLU B 1 254 ? -28.336 42.957 71.493 1.00 15.65 254 GLU B N 1
ATOM 4904 C CA . GLU B 1 254 ? -27.563 43.152 72.719 1.00 15.24 254 GLU B CA 1
ATOM 4905 C C . GLU B 1 254 ? -27.752 42.008 73.716 1.00 16.40 254 GLU B C 1
ATOM 4906 O O . GLU B 1 254 ? -26.809 41.642 74.424 1.00 13.22 254 GLU B O 1
ATOM 4912 N N . ARG B 1 255 ? -28.952 41.443 73.797 1.00 12.82 255 ARG B N 1
ATOM 4913 C CA . ARG B 1 255 ? -29.273 40.453 74.827 1.00 13.53 255 ARG B CA 1
ATOM 4914 C C . ARG B 1 255 ? -29.219 39.017 74.342 1.00 14.95 255 ARG B C 1
ATOM 4915 O O . ARG B 1 255 ? -29.505 38.106 75.130 1.00 16.61 255 ARG B O 1
ATOM 4931 N N . LYS B 1 257 ? -27.557 37.940 70.598 1.00 17.89 257 LYS B N 1
ATOM 4932 C CA . LYS B 1 257 ? -26.450 37.802 69.661 1.00 17.96 257 LYS B CA 1
ATOM 4933 C C . LYS B 1 257 ? -25.103 37.974 70.360 1.00 17.06 257 LYS B C 1
ATOM 4934 O O . LYS B 1 257 ? -24.182 37.169 70.158 1.00 19.51 257 LYS B O 1
ATOM 4940 N N . VAL B 1 258 ? -24.979 38.995 71.215 1.00 16.42 258 VAL B N 1
ATOM 4941 C CA . VAL B 1 258 ? -23.685 39.292 71.841 1.00 19.68 258 VAL B CA 1
ATOM 4942 C C . VAL B 1 258 ? -23.204 38.113 72.688 1.00 21.61 258 VAL B C 1
ATOM 4943 O O . VAL B 1 258 ? -22.072 37.635 72.533 1.00 19.06 258 VAL B O 1
ATOM 4947 N N . ALA B 1 259 ? -24.052 37.625 73.596 1.00 21.87 259 ALA B N 1
ATOM 4948 C CA . ALA B 1 259 ? -23.639 36.529 74.470 1.00 21.92 259 ALA B CA 1
ATOM 4949 C C . ALA B 1 259 ? -23.454 35.236 73.689 1.00 21.52 259 ALA B C 1
ATOM 4950 O O . ALA B 1 259 ? -22.563 34.431 74.001 1.00 20.07 259 ALA B O 1
ATOM 4952 N N . LEU B 1 260 ? -24.290 35.013 72.677 1.00 18.72 260 LEU B N 1
ATOM 4953 C CA . LEU B 1 260 ? -24.208 33.766 71.929 1.00 20.89 260 LEU B CA 1
ATOM 4954 C C . LEU B 1 260 ? -22.918 33.689 71.121 1.00 25.43 260 LEU B C 1
ATOM 4955 O O . LEU B 1 260 ? -22.204 32.677 71.161 1.00 23.70 260 LEU B O 1
ATOM 4960 N N . GLU B 1 261 ? -22.595 34.751 70.386 1.00 23.37 261 GLU B N 1
ATOM 4961 C CA . GLU B 1 261 ? -21.485 34.653 69.448 1.00 27.91 261 GLU B CA 1
ATOM 4962 C C . GLU B 1 261 ? -20.134 34.623 70.151 1.00 28.00 261 GLU B C 1
ATOM 4963 O O . GLU B 1 261 ? -19.172 34.086 69.592 1.00 27.15 261 GLU B O 1
ATOM 4969 N N . ALA B 1 262 ? -20.043 35.144 71.372 1.00 28.37 262 ALA B N 1
ATOM 4970 C CA . ALA B 1 262 ? -18.818 35.035 72.155 1.00 27.27 262 ALA B CA 1
ATOM 4971 C C . ALA B 1 262 ? -18.861 33.895 73.166 1.00 26.50 262 ALA B C 1
ATOM 4972 O O . ALA B 1 262 ? -17.890 33.711 73.910 1.00 25.64 262 ALA B O 1
ATOM 4974 N N . ASN B 1 263 ? -19.951 33.120 73.200 1.00 25.17 263 ASN B N 1
ATOM 4975 C CA . ASN B 1 263 ? -20.178 32.103 74.229 1.00 28.17 263 ASN B CA 1
ATOM 4976 C C . ASN B 1 263 ? -19.877 32.674 75.612 1.00 29.34 263 ASN B C 1
ATOM 4977 O O . ASN B 1 263 ? -19.202 32.060 76.440 1.00 27.83 263 ASN B O 1
ATOM 4982 N N . SER B 1 264 ? -20.395 33.872 75.854 1.00 28.70 264 SER B N 1
ATOM 4983 C CA . SER B 1 264 ? -19.949 34.734 76.944 1.00 30.17 264 SER B CA 1
ATOM 4984 C C . SER B 1 264 ? -21.027 34.792 78.022 1.00 27.50 264 SER B C 1
ATOM 4985 O O . SER B 1 264 ? -21.996 35.550 77.900 1.00 25.13 264 SER B O 1
ATOM 4988 N N . THR B 1 265 ? -20.853 34.008 79.095 1.00 22.13 265 THR B N 1
ATOM 4989 C CA . THR B 1 265 ? -21.857 34.041 80.153 1.00 24.61 265 THR B CA 1
ATOM 4990 C C . THR B 1 265 ? -21.841 35.375 80.887 1.00 26.38 265 THR B C 1
ATOM 4991 O O . THR B 1 265 ? -22.886 35.825 81.373 1.00 27.51 265 THR B O 1
ATOM 4995 N N . GLU B 1 266 ? -20.681 36.036 80.945 1.00 22.33 266 GLU B N 1
ATOM 4996 C CA . GLU B 1 266 ? -20.592 37.337 81.593 1.00 26.12 266 GLU B CA 1
ATOM 4997 C C . GLU B 1 266 ? -21.441 38.394 80.890 1.00 24.40 266 GLU B C 1
ATOM 4998 O O . GLU B 1 266 ? -21.731 39.437 81.485 1.00 23.63 266 GLU B O 1
ATOM 5004 N N . ASP B 1 267 ? -21.862 38.141 79.649 1.00 23.38 267 ASP B N 1
ATOM 5005 C CA . ASP B 1 267 ? -22.693 39.071 78.896 1.00 22.03 267 ASP B CA 1
ATOM 5006 C C . ASP B 1 267 ? -24.186 38.772 78.988 1.00 22.73 267 ASP B C 1
ATOM 5007 O O . ASP B 1 267 ? -24.967 39.452 78.321 1.00 25.73 267 ASP B O 1
ATOM 5012 N N . GLU B 1 268 ? -24.613 37.770 79.752 1.00 18.39 268 GLU B N 1
ATOM 5013 C CA . GLU B 1 268 ? -26.043 37.484 79.811 1.00 17.12 268 GLU B CA 1
ATOM 5014 C C . GLU B 1 268 ? -26.751 38.510 80.701 1.00 16.08 268 GLU B C 1
ATOM 5015 O O . GLU B 1 268 ? -26.173 39.038 81.655 1.00 14.51 268 GLU B O 1
ATOM 5021 N N . HIS B 1 269 ? -28.019 38.798 80.373 1.00 16.64 269 HIS B N 1
ATOM 5022 C CA . HIS B 1 269 ? -28.719 39.905 81.025 1.00 16.50 269 HIS B CA 1
ATOM 5023 C C . HIS B 1 269 ? -28.836 39.689 82.534 1.00 17.51 269 HIS B C 1
ATOM 5024 O O . HIS B 1 269 ? -28.543 40.594 83.324 1.00 15.87 269 HIS B O 1
ATOM 5031 N N . ASP B 1 270 ? -29.274 38.505 82.956 1.00 11.49 270 ASP B N 1
ATOM 5032 C CA . ASP B 1 270 ? -29.455 38.201 84.383 1.00 12.33 270 ASP B CA 1
ATOM 5033 C C . ASP B 1 270 ? -28.385 37.191 84.790 1.00 14.60 270 ASP B C 1
ATOM 5034 O O . ASP B 1 270 ? -28.648 36.006 84.987 1.00 14.64 270 ASP B O 1
ATOM 5039 N N . CYS B 1 271 ? -27.166 37.708 84.956 1.00 14.48 271 CYS B N 1
ATOM 5040 C CA . CYS B 1 271 ? -25.956 36.898 85.100 1.00 16.22 271 CYS B CA 1
ATOM 5041 C C . CYS B 1 271 ? -25.980 36.042 86.363 1.00 17.09 271 CYS B C 1
ATOM 5042 O O . CYS B 1 271 ? -25.539 34.882 86.347 1.00 13.08 271 CYS B O 1
ATOM 5045 N N . PHE B 1 272 ? -26.463 36.608 87.474 1.00 12.97 272 PHE B N 1
ATOM 5046 C CA . PHE B 1 272 ? -26.308 36.040 88.809 1.00 12.23 272 PHE B CA 1
ATOM 5047 C C . PHE B 1 272 ? -27.478 35.156 89.215 1.00 12.58 272 PHE B C 1
ATOM 5048 O O . PHE B 1 272 ? -27.279 34.115 89.855 1.00 13.43 272 PHE B O 1
ATOM 5056 N N . SER B 1 273 ? -28.693 35.547 88.853 1.00 11.64 273 SER B N 1
ATOM 5057 C CA . SER B 1 273 ? -29.894 34.771 89.142 1.00 10.89 273 SER B CA 1
ATOM 5058 C C . SER B 1 273 ? -30.197 33.717 88.082 1.00 11.01 273 SER B C 1
ATOM 5059 O O . SER B 1 273 ? -31.031 32.826 88.327 1.00 10.66 273 SER B O 1
ATOM 5062 N N . ASP B 1 274 ? -29.542 33.799 86.923 1.00 10.80 274 ASP B N 1
ATOM 5063 C CA . ASP B 1 274 ? -29.832 32.958 85.754 1.00 12.27 274 ASP B CA 1
ATOM 5064 C C . ASP B 1 274 ? -31.294 33.066 85.328 1.00 11.32 274 ASP B C 1
ATOM 5065 O O . ASP B 1 274 ? -31.904 32.090 84.888 1.00 12.99 274 ASP B O 1
ATOM 5070 N N . ASP B 1 275 ? -31.860 34.269 85.437 1.00 13.44 275 ASP B N 1
ATOM 5071 C CA . ASP B 1 275 ? -33.241 34.511 85.029 1.00 13.66 275 ASP B CA 1
ATOM 5072 C C . ASP B 1 275 ? -33.358 35.003 83.593 1.00 12.99 275 ASP B C 1
ATOM 5073 O O . ASP B 1 275 ? -34.425 35.492 83.205 1.00 12.50 275 ASP B O 1
ATOM 5078 N N . THR B 1 276 ? -32.294 34.865 82.797 1.00 11.74 276 THR B N 1
ATOM 5079 C CA . THR B 1 276 ? -32.235 35.526 81.495 1.00 12.51 276 THR B CA 1
ATOM 5080 C C . THR B 1 276 ? -33.371 35.081 80.586 1.00 11.40 276 THR B C 1
ATOM 5081 O O . THR B 1 276 ? -33.924 35.892 79.831 1.00 11.28 276 THR B O 1
ATOM 5085 N N . HIS B 1 277 ? -33.749 33.804 80.659 1.00 11.32 277 HIS B N 1
ATOM 5086 C CA . HIS B 1 277 ? -34.827 33.301 79.810 1.00 12.35 277 HIS B CA 1
ATOM 5087 C C . HIS B 1 277 ? -36.119 34.087 80.016 1.00 13.12 277 HIS B C 1
ATOM 5088 O O . HIS B 1 277 ? -36.857 34.348 79.055 1.00 13.72 277 HIS B O 1
ATOM 5095 N N . HIS B 1 278 ? -36.407 34.483 81.258 1.00 12.76 278 HIS B N 1
ATOM 5096 C CA . HIS B 1 278 ? -37.628 35.242 81.520 1.00 12.42 278 HIS B CA 1
ATOM 5097 C C . HIS B 1 278 ? -37.527 36.674 81.001 1.00 11.22 278 HIS B C 1
ATOM 5098 O O . HIS B 1 278 ? -38.508 37.216 80.475 1.00 11.16 278 HIS B O 1
ATOM 5105 N N . THR B 1 279 ? -36.367 37.318 81.162 1.00 11.55 279 THR B N 1
ATOM 5106 C CA . THR B 1 279 ? -36.190 38.649 80.588 1.00 12.03 279 THR B CA 1
ATOM 5107 C C . THR B 1 279 ? -36.455 38.629 79.089 1.00 13.06 279 THR B C 1
ATOM 5108 O O . THR B 1 279 ? -37.239 39.435 78.569 1.00 10.40 279 THR B O 1
ATOM 5112 N N . LEU B 1 280 ? -35.795 37.715 78.374 1.00 12.19 280 LEU B N 1
ATOM 5113 C CA . LEU B 1 280 ? -35.986 37.634 76.927 1.00 13.21 280 LEU B CA 1
ATOM 5114 C C . LEU B 1 280 ? -37.454 37.412 76.576 1.00 13.61 280 LEU B C 1
ATOM 5115 O O . LEU B 1 280 ? -37.988 38.053 75.659 1.00 11.66 280 LEU B O 1
ATOM 5120 N N . PHE B 1 281 ? -38.125 36.509 77.298 1.00 12.21 281 PHE B N 1
ATOM 5121 C CA . PHE B 1 281 ? -39.511 36.199 76.966 1.00 12.79 281 PHE B CA 1
ATOM 5122 C C . PHE B 1 281 ? -40.412 37.411 77.158 1.00 11.19 281 PHE B C 1
ATOM 5123 O O . PHE B 1 281 ? -41.222 37.755 76.283 1.00 10.49 281 PHE B O 1
ATOM 5131 N N . PHE B 1 282 ? -40.294 38.070 78.307 1.00 11.07 282 PHE B N 1
ATOM 5132 C CA . PHE B 1 282 ? -41.197 39.172 78.589 1.00 11.24 282 PHE B CA 1
ATOM 5133 C C . PHE B 1 282 ? -40.814 40.449 77.852 1.00 10.97 282 PHE B C 1
ATOM 5134 O O . PHE B 1 282 ? -41.685 41.297 77.650 1.00 11.69 282 PHE B O 1
ATOM 5142 N N . ASN B 1 283 ? -39.550 40.587 77.423 1.00 10.97 283 ASN B N 1
ATOM 5143 C CA . ASN B 1 283 ? -39.209 41.584 76.405 1.00 12.60 283 ASN B CA 1
ATOM 5144 C C . ASN B 1 283 ? -39.998 41.338 75.123 1.00 12.45 283 ASN B C 1
ATOM 5145 O O . ASN B 1 283 ? -40.560 42.271 74.532 1.00 12.32 283 ASN B O 1
ATOM 5150 N N . GLY B 1 284 ? -40.008 40.085 74.653 1.00 12.77 284 GLY B N 1
ATOM 5151 C CA . GLY B 1 284 ? -40.805 39.757 73.487 1.00 13.22 284 GLY B CA 1
ATOM 5152 C C . GLY B 1 284 ? -42.282 40.044 73.698 1.00 13.07 284 GLY B C 1
ATOM 5153 O O . GLY B 1 284 ? -42.957 40.571 72.807 1.00 12.51 284 GLY B O 1
ATOM 5154 N N . LYS B 1 285 ? -42.801 39.708 74.884 1.00 12.24 285 LYS B N 1
ATOM 5155 C CA . LYS B 1 285 ? -44.203 39.988 75.189 1.00 12.91 285 LYS B CA 1
ATOM 5156 C C . LYS B 1 285 ? -44.499 41.486 75.136 1.00 12.66 285 LYS B C 1
ATOM 5157 O O . LYS B 1 285 ? -45.586 41.895 74.694 1.00 12.53 285 LYS B O 1
ATOM 5163 N N . SER B 1 286 ? -43.549 42.326 75.576 1.00 11.47 286 SER B N 1
ATOM 5164 C CA . SER B 1 286 ? -43.748 43.774 75.523 1.00 11.28 286 SER B CA 1
ATOM 5165 C C . SER B 1 286 ? -44.091 44.222 74.107 1.00 11.88 286 SER B C 1
ATOM 5166 O O . SER B 1 286 ? -45.023 45.011 73.891 1.00 11.19 286 SER B O 1
ATOM 5169 N N . ILE B 1 287 ? -43.341 43.718 73.128 1.00 11.31 287 ILE B N 1
ATOM 5170 C CA . ILE B 1 287 ? -43.562 44.092 71.733 1.00 12.72 287 ILE B CA 1
ATOM 5171 C C . ILE B 1 287 ? -44.951 43.657 71.287 1.00 13.21 287 ILE B C 1
ATOM 5172 O O . ILE B 1 287 ? -45.713 44.440 70.691 1.00 11.05 287 ILE B O 1
ATOM 5177 N N . ARG B 1 288 ? -45.308 42.404 71.589 1.00 12.04 288 ARG B N 1
ATOM 5178 C CA . ARG B 1 288 ? -46.600 41.878 71.167 1.00 11.92 288 ARG B CA 1
ATOM 5179 C C .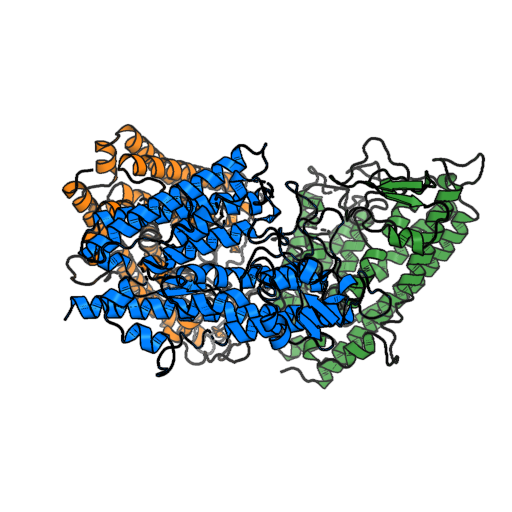 ARG B 1 288 ? -47.748 42.580 71.889 1.00 13.24 288 ARG B C 1
ATOM 5180 O O . ARG B 1 288 ? -48.790 42.852 71.278 1.00 11.99 288 ARG B O 1
ATOM 5188 N N . ASN B 1 289 ? -47.573 42.884 73.184 1.00 12.32 289 ASN B N 1
ATOM 5189 C CA . ASN B 1 289 ? -48.577 43.637 73.939 1.00 11.64 289 ASN B CA 1
ATOM 5190 C C . ASN B 1 289 ? -48.916 44.945 73.240 1.00 12.93 289 ASN B C 1
ATOM 5191 O O . ASN B 1 289 ? -50.087 45.334 73.126 1.00 13.90 289 ASN B O 1
ATOM 5196 N N . ILE B 1 290 ? -47.883 45.670 72.817 1.00 11.72 290 ILE B N 1
ATOM 5197 C CA . ILE B 1 290 ? -48.089 46.983 72.230 1.00 12.67 290 ILE B CA 1
ATOM 5198 C C . ILE B 1 290 ? -48.834 46.871 70.904 1.00 11.47 290 ILE B C 1
ATOM 5199 O O . ILE B 1 290 ? -49.749 47.662 70.627 1.00 13.65 290 ILE B O 1
ATOM 5204 N N . TYR B 1 291 ? -48.475 45.888 70.068 1.00 11.23 291 TYR B N 1
ATOM 5205 C CA . TYR B 1 291 ? -49.151 45.763 68.774 1.00 13.99 291 TYR B CA 1
ATOM 5206 C C . TYR B 1 291 ? -50.614 45.352 68.930 1.00 14.34 291 TYR B C 1
ATOM 5207 O O . TYR B 1 291 ? -51.495 45.886 68.238 1.00 13.65 291 TYR B O 1
ATOM 5216 N N . LEU B 1 292 ? -50.893 44.391 69.808 1.00 11.98 292 LEU B N 1
ATOM 5217 C CA . LEU B 1 292 ? -52.253 43.879 69.965 1.00 13.47 292 LEU B CA 1
ATOM 5218 C C . LEU B 1 292 ? -53.109 44.725 70.901 1.00 15.56 292 LEU B C 1
ATOM 5219 O O . LEU B 1 292 ? -54.305 44.447 71.042 1.00 12.12 292 LEU B O 1
ATOM 5224 N N . GLY B 1 293 ? -52.532 45.741 71.538 1.00 11.66 293 GLY B N 1
ATOM 5225 C CA . GLY B 1 293 ? -53.287 46.630 72.398 1.00 14.21 293 GLY B CA 1
ATOM 5226 C C . GLY B 1 293 ? -53.704 46.038 73.726 1.00 15.01 293 GLY B C 1
ATOM 5227 O O . GLY B 1 293 ? -54.723 46.458 74.282 1.00 14.66 293 GLY B O 1
ATOM 5228 N N . GLU B 1 294 ? -52.929 45.097 74.273 1.00 11.62 294 GLU B N 1
ATOM 5229 C CA . GLU B 1 294 ? -53.366 44.326 75.433 1.00 12.50 294 GLU B CA 1
ATOM 5230 C C . GLU B 1 294 ? -52.207 44.060 76.386 1.00 13.09 294 GLU B C 1
ATOM 5231 O O . GLU B 1 294 ? -51.096 43.740 75.955 1.00 16.68 294 GLU B O 1
ATOM 5237 N N . TYR B 1 295 ? -52.470 44.187 77.684 1.00 13.01 295 TYR B N 1
ATOM 5238 C CA . TYR B 1 295 ? -51.488 43.854 78.714 1.00 12.90 295 TYR B CA 1
ATOM 5239 C C . TYR B 1 295 ? -52.201 43.088 79.816 1.00 14.90 295 TYR B C 1
ATOM 5240 O O . TYR B 1 295 ? -53.103 43.634 80.461 1.00 14.31 295 TYR B O 1
ATOM 5249 N N . LYS B 1 296 ? -51.818 41.828 80.021 1.00 14.54 296 LYS B N 1
ATOM 5250 C CA . LYS B 1 296 ? -52.366 41.052 81.125 1.00 17.25 296 LYS B CA 1
ATOM 5251 C C . LYS B 1 296 ? -51.599 41.390 82.404 1.00 17.81 296 LYS B C 1
ATOM 5252 O O . LYS B 1 296 ? -50.388 41.144 82.497 1.00 17.89 296 LYS B O 1
ATOM 5258 N N . ARG B 1 297 ? -52.301 41.966 83.383 1.00 15.64 297 ARG B N 1
ATOM 5259 C CA . ARG B 1 297 ? -51.676 42.484 84.597 1.00 18.53 297 ARG B CA 1
ATOM 5260 C C . ARG B 1 297 ? -51.245 41.347 85.522 1.00 20.17 297 ARG B C 1
ATOM 5261 O O . ARG B 1 297 ? -51.625 40.184 85.350 1.00 18.06 297 ARG B O 1
ATOM 5269 N N . ILE B 1 298 ? -50.458 41.713 86.546 1.00 18.26 298 ILE B N 1
ATOM 5270 C CA . ILE B 1 298 ? -49.941 40.723 87.486 1.00 21.64 298 ILE B CA 1
ATOM 5271 C C . ILE B 1 298 ? -51.068 40.074 88.282 1.00 23.29 298 ILE B C 1
ATOM 5272 O O . ILE B 1 298 ? -50.913 38.948 88.770 1.00 23.36 298 ILE B O 1
ATOM 5277 N N . ASP B 1 299 ? -52.207 40.756 88.441 1.00 19.95 299 ASP B N 1
ATOM 5278 C CA . ASP B 1 299 ? -53.324 40.160 89.169 1.00 23.40 299 ASP B CA 1
ATOM 5279 C C . ASP B 1 299 ? -54.248 39.331 88.281 1.00 26.79 299 ASP B C 1
ATOM 5280 O O . ASP B 1 299 ? -55.268 38.831 88.768 1.00 26.16 299 ASP B O 1
ATOM 5285 N N . GLY B 1 300 ? -53.919 39.163 87.000 1.00 25.00 300 GLY B N 1
ATOM 5286 C CA . GLY B 1 300 ? -54.743 38.402 86.094 1.00 26.32 300 GLY B CA 1
ATOM 5287 C C . GLY B 1 300 ? -55.737 39.215 85.289 1.00 25.30 300 GLY B C 1
ATOM 5288 O O . GLY B 1 300 ? -56.187 38.744 84.237 1.00 28.29 300 GLY B O 1
ATOM 5289 N N . SER B 1 301 ? -56.098 40.416 85.743 1.00 22.87 301 SER B N 1
ATOM 5290 C CA . SER B 1 301 ? -56.961 41.277 84.942 1.00 20.12 301 SER B CA 1
ATOM 5291 C C . SER B 1 301 ? -56.207 41.751 83.700 1.00 20.75 301 SER B C 1
ATOM 5292 O O . SER B 1 301 ? -54.980 41.645 83.610 1.00 21.02 301 SER B O 1
ATOM 5295 N N . VAL B 1 302 ? -56.945 42.283 82.726 1.00 20.08 302 VAL B N 1
ATOM 5296 C CA . VAL B 1 302 ? -56.368 42.620 81.429 1.00 20.89 302 VAL B CA 1
ATOM 5297 C C . VAL B 1 302 ? -56.713 44.058 81.069 1.00 18.82 302 VAL B C 1
ATOM 5298 O O . VAL B 1 302 ? -57.881 44.456 81.125 1.00 20.80 302 VAL B O 1
ATOM 5302 N N . VAL B 1 303 ? -55.697 44.832 80.704 1.00 16.06 303 VAL B N 1
ATOM 5303 C CA . VAL B 1 303 ? -55.877 46.144 80.094 1.00 14.97 303 VAL B CA 1
ATOM 5304 C C . VAL B 1 303 ? -55.897 45.940 78.589 1.00 15.01 303 VAL B C 1
ATOM 5305 O O . VAL B 1 303 ? -54.937 45.411 78.016 1.00 14.19 303 VAL B O 1
ATOM 5309 N N . LYS B 1 304 ? -56.990 46.334 77.940 1.00 13.91 304 LYS B N 1
ATOM 5310 C CA . LYS B 1 304 ? -57.040 46.195 76.493 1.00 14.55 304 LYS B CA 1
ATOM 5311 C C . LYS B 1 304 ? -57.941 47.268 75.907 1.00 15.22 304 LYS B C 1
ATOM 5312 O O . LYS B 1 304 ? -58.826 47.796 76.583 1.00 15.70 304 LYS B O 1
ATOM 5318 N N . GLY B 1 305 ? -57.684 47.598 74.649 1.00 14.90 305 GLY B N 1
ATOM 5319 C CA . GLY B 1 305 ? -58.460 48.589 73.949 1.00 15.76 305 GLY B CA 1
ATOM 5320 C C . GLY B 1 305 ? -58.087 48.661 72.483 1.00 15.26 305 GLY B C 1
ATOM 5321 O O . GLY B 1 305 ? -57.371 47.801 71.956 1.00 14.01 305 GLY B O 1
ATOM 5322 N N . PRO B 1 306 ? -58.568 49.708 71.801 1.00 15.66 306 PRO B N 1
ATOM 5323 C CA . PRO B 1 306 ? -58.283 49.893 70.365 1.00 15.56 306 PRO B CA 1
ATOM 5324 C C . PRO B 1 306 ? -56.817 49.667 70.015 1.00 14.55 306 PRO B C 1
ATOM 5325 O O . PRO B 1 306 ? -55.919 50.215 70.664 1.00 14.86 306 PRO B O 1
ATOM 5329 N N . SER B 1 307 ? -56.565 48.851 69.000 1.00 13.67 307 SER B N 1
ATOM 5330 C CA . SER B 1 307 ? -55.240 48.295 68.789 1.00 14.02 307 SER B CA 1
ATOM 5331 C C . SER B 1 307 ? -54.591 48.847 67.528 1.00 13.35 307 SER B C 1
ATOM 5332 O O . SER B 1 307 ? -55.262 49.231 66.562 1.00 12.22 307 SER B O 1
ATOM 5335 N N . LEU B 1 308 ? -53.258 48.872 67.563 1.00 14.21 308 LEU B N 1
ATOM 5336 C CA . LEU B 1 308 ? -52.477 49.170 66.370 1.00 14.54 308 LEU B CA 1
ATOM 5337 C C . LEU B 1 308 ? -52.725 48.127 65.289 1.00 14.00 308 LEU B C 1
ATOM 5338 O O . LEU B 1 308 ? -52.789 48.457 64.098 1.00 15.08 308 LEU B O 1
ATOM 5343 N N . ALA B 1 309 ? -52.878 46.864 65.692 1.00 14.58 309 ALA B N 1
ATOM 5344 C CA . ALA B 1 309 ? -53.161 45.795 64.736 1.00 15.40 309 ALA B CA 1
ATOM 5345 C C . ALA B 1 309 ? -54.414 46.100 63.934 1.00 15.30 309 ALA B C 1
ATOM 5346 O O . ALA B 1 309 ? -54.433 45.926 62.709 1.00 13.00 309 ALA B O 1
ATOM 5348 N N . ASP B 1 310 ? -55.462 46.574 64.610 1.00 14.34 310 ASP B N 1
ATOM 5349 C CA . ASP B 1 310 ? -56.705 46.922 63.931 1.00 18.42 310 ASP B CA 1
ATOM 5350 C C . ASP B 1 310 ? -56.500 48.061 62.935 1.00 15.16 310 ASP B C 1
ATOM 5351 O O . ASP B 1 310 ? -57.031 48.018 61.817 1.00 15.02 310 ASP B O 1
ATOM 5356 N N . LEU B 1 311 ? -55.750 49.094 63.331 1.00 12.58 311 LEU B N 1
ATOM 5357 C CA . LEU B 1 311 ? -55.403 50.176 62.408 1.00 15.77 311 LEU B CA 1
ATOM 5358 C C . LEU B 1 311 ? -54.709 49.651 61.154 1.00 16.08 311 LEU B C 1
ATOM 5359 O O . LEU B 1 311 ? -55.050 50.041 60.030 1.00 17.86 311 LEU B O 1
ATOM 5364 N N . VAL B 1 312 ? -53.707 48.787 61.329 1.00 15.07 312 VAL B N 1
ATOM 5365 C CA . VAL B 1 312 ? -52.991 48.243 60.176 1.00 15.13 312 VAL B CA 1
ATOM 5366 C C . VAL B 1 312 ? -53.930 47.401 59.318 1.00 17.82 312 VAL B C 1
ATOM 5367 O O . VAL B 1 312 ? -53.883 47.461 58.083 1.00 16.63 312 VAL B O 1
ATOM 5371 N N . ALA B 1 313 ? -54.811 46.619 59.958 1.00 14.48 313 ALA B N 1
ATOM 5372 C CA . ALA B 1 313 ? -55.717 45.748 59.208 1.00 17.53 313 ALA B CA 1
ATOM 5373 C C . ALA B 1 313 ? -56.646 46.554 58.311 1.00 20.61 313 ALA B C 1
ATOM 5374 O O . ALA B 1 313 ? -56.966 46.127 57.193 1.00 20.28 313 ALA B O 1
ATOM 5376 N N . LYS B 1 314 ? -57.092 47.722 58.787 1.00 17.61 314 LYS B N 1
ATOM 5377 C CA . LYS B 1 314 ? -57.903 48.616 57.966 1.00 19.83 314 LYS B CA 1
ATOM 5378 C C . LYS B 1 314 ? -57.141 49.095 56.733 1.00 21.45 314 LYS B C 1
ATOM 5379 O O . LYS B 1 314 ? -57.740 49.313 55.671 1.00 22.35 314 LYS B O 1
ATOM 5385 N N . ALA B 1 315 ? -55.824 49.282 56.853 1.00 21.23 315 ALA B N 1
ATOM 5386 C CA . ALA B 1 315 ? -55.034 49.763 55.725 1.00 20.89 315 ALA B CA 1
ATOM 5387 C C . ALA B 1 315 ? -54.576 48.619 54.822 1.00 23.33 315 ALA B C 1
ATOM 5388 O O . ALA B 1 315 ? -54.635 48.737 53.590 1.00 21.64 315 ALA B O 1
ATOM 5390 N N . ASP B 1 316 ? -54.105 47.514 55.410 1.00 23.48 316 ASP B N 1
ATOM 5391 C CA . ASP B 1 316 ? -53.615 46.379 54.631 1.00 19.95 316 ASP B CA 1
ATOM 5392 C C . ASP B 1 316 ? -53.743 45.127 55.490 1.00 19.21 316 ASP B C 1
ATOM 5393 O O . ASP B 1 316 ? -52.933 44.914 56.398 1.00 19.02 316 ASP B O 1
ATOM 5398 N N . ALA B 1 317 ? -54.734 44.288 55.173 1.00 19.20 317 ALA B N 1
ATOM 5399 C CA . ALA B 1 317 ? -54.990 43.099 55.984 1.00 19.60 317 ALA B CA 1
ATOM 5400 C C . ALA B 1 317 ? -53.808 42.136 55.956 1.00 17.15 317 ALA B C 1
ATOM 5401 O O . ALA B 1 317 ? -53.480 41.513 56.973 1.00 15.33 317 ALA B O 1
ATOM 5403 N N . ALA B 1 318 ? -53.159 42.001 54.798 1.00 16.63 318 ALA B N 1
ATOM 5404 C CA . ALA B 1 318 ? -52.049 41.065 54.671 1.00 17.41 318 ALA B CA 1
ATOM 5405 C C . ALA B 1 318 ? -50.858 41.490 55.525 1.00 15.82 318 ALA B C 1
ATOM 5406 O O . ALA B 1 318 ? -50.218 40.647 56.164 1.00 16.65 318 ALA B O 1
ATOM 5408 N N . ALA B 1 319 ? -50.538 42.787 55.544 1.00 14.99 319 ALA B N 1
ATOM 5409 C CA . ALA B 1 319 ? -49.443 43.258 56.389 1.00 16.46 319 ALA B CA 1
ATOM 5410 C C . ALA B 1 319 ? -49.732 43.001 57.866 1.00 17.38 319 ALA B C 1
ATOM 5411 O O . ALA B 1 319 ? -48.842 42.585 58.621 1.00 14.89 319 ALA B O 1
ATOM 5413 N N . ASN B 1 320 ? -50.978 43.219 58.294 1.00 14.23 320 ASN B N 1
ATOM 5414 C CA . ASN B 1 320 ? -51.344 42.914 59.677 1.00 12.86 320 ASN B CA 1
ATOM 5415 C C . ASN B 1 320 ? -51.206 41.425 59.975 1.00 13.40 320 ASN B C 1
ATOM 5416 O O . ASN B 1 320 ? -50.624 41.037 60.999 1.00 14.56 320 ASN B O 1
ATOM 5421 N N . ASP B 1 321 ? -51.746 40.570 59.094 1.00 13.85 321 ASP B N 1
ATOM 5422 C CA . ASP B 1 321 ? -51.714 39.134 59.354 1.00 14.59 321 ASP B CA 1
ATOM 5423 C C . ASP B 1 321 ? -50.281 38.611 59.404 1.00 17.20 321 ASP B C 1
ATOM 5424 O O . ASP B 1 321 ? -49.953 37.762 60.246 1.00 14.45 321 ASP B O 1
ATOM 5429 N N . THR B 1 322 ? -49.409 39.114 58.524 1.00 15.38 322 THR B N 1
ATOM 5430 C CA . THR B 1 322 ? -48.006 38.701 58.554 1.00 14.93 322 THR B CA 1
ATOM 5431 C C . THR B 1 322 ? -47.354 39.048 59.889 1.00 13.72 322 THR B C 1
ATOM 5432 O O . THR B 1 322 ? -46.651 38.218 60.480 1.00 13.44 322 THR B O 1
ATOM 5436 N N . LEU B 1 323 ? -47.608 40.258 60.402 1.00 13.81 323 LEU B N 1
ATOM 5437 C CA . LEU B 1 323 ? -46.987 40.667 61.661 1.00 13.46 323 LEU B CA 1
ATOM 5438 C C . LEU B 1 323 ? -47.553 39.893 62.846 1.00 16.23 323 LEU B C 1
ATOM 5439 O O . LEU B 1 323 ? -46.803 39.497 63.746 1.00 14.64 323 LEU B O 1
ATOM 5444 N N . LYS B 1 324 ? -48.869 39.671 62.878 1.00 14.60 324 LYS B N 1
ATOM 5445 C CA . LYS B 1 324 ? -49.428 38.853 63.953 1.00 15.14 324 LYS B CA 1
ATOM 5446 C C . LYS B 1 324 ? -48.798 37.466 63.971 1.00 14.28 324 LYS B C 1
ATOM 5447 O O . LYS B 1 324 ? -48.450 36.947 65.040 1.00 13.41 324 LYS B O 1
ATOM 5453 N N . ALA B 1 325 ? -48.629 36.858 62.790 1.00 14.74 325 ALA B N 1
ATOM 5454 C CA . ALA B 1 325 ? -48.049 35.519 62.707 1.00 14.25 325 ALA B CA 1
ATOM 5455 C C . ALA B 1 325 ? -46.580 35.522 63.112 1.00 15.83 325 ALA B C 1
ATOM 5456 O O . ALA B 1 325 ? -46.111 34.582 63.773 1.00 14.16 325 ALA B O 1
ATOM 5458 N N . ASP B 1 326 ? -45.830 36.555 62.702 1.00 13.51 326 ASP B N 1
ATOM 5459 C CA . ASP B 1 326 ? -44.433 36.671 63.118 1.00 15.40 326 ASP B CA 1
ATOM 5460 C C . ASP B 1 326 ? -44.319 36.820 64.634 1.00 14.33 326 ASP B C 1
ATOM 5461 O O . ASP B 1 326 ? -43.468 36.183 65.269 1.00 13.35 326 ASP B O 1
ATOM 5466 N N . LEU B 1 327 ? -45.157 37.673 65.233 1.00 13.19 327 LEU B N 1
ATOM 5467 C CA . LEU B 1 327 ? -45.127 37.839 66.686 1.00 13.79 327 LEU B CA 1
ATOM 5468 C C . LEU B 1 327 ? -45.447 36.530 67.400 1.00 13.51 327 LEU B C 1
ATOM 5469 O O . LEU B 1 327 ? -44.853 36.221 68.443 1.00 13.96 327 LEU B O 1
ATOM 5474 N N . ALA B 1 328 ? -46.389 35.745 66.859 1.00 13.66 328 ALA B N 1
ATOM 5475 C CA . ALA B 1 328 ? -46.723 34.464 67.482 1.00 14.28 328 ALA B CA 1
ATOM 5476 C C . ALA B 1 328 ? -45.549 33.493 67.401 1.00 14.34 328 ALA B C 1
ATOM 5477 O O . ALA B 1 328 ? -45.244 32.793 68.374 1.00 16.25 328 ALA B O 1
ATOM 5479 N N . ASP B 1 329 ? -44.879 33.440 66.251 1.00 13.85 329 ASP B N 1
ATOM 5480 C CA . ASP B 1 329 ? -43.746 32.533 66.107 1.00 14.96 329 ASP B CA 1
ATOM 5481 C C . ASP B 1 329 ? -42.576 32.972 66.980 1.00 14.62 329 ASP B C 1
ATOM 5482 O O . ASP B 1 329 ? -41.859 32.130 67.540 1.00 14.66 329 ASP B O 1
ATOM 5487 N N . THR B 1 330 ? -42.352 34.284 67.092 1.00 13.79 330 THR B N 1
ATOM 5488 C CA . THR B 1 330 ? -41.336 34.766 68.019 1.00 14.15 330 THR B CA 1
ATOM 5489 C C . THR B 1 330 ? -41.654 34.330 69.441 1.00 11.94 330 THR B C 1
ATOM 5490 O O . THR B 1 330 ? -40.764 33.872 70.168 1.00 11.37 330 THR B O 1
ATOM 5494 N N . GLU B 1 331 ? -42.923 34.440 69.852 1.00 11.99 331 GLU B N 1
ATOM 5495 C CA . GLU B 1 331 ? -43.274 34.011 71.203 1.00 14.09 331 GLU B CA 1
ATOM 5496 C C . GLU B 1 331 ? -42.996 32.527 71.394 1.00 11.59 331 GLU B C 1
ATOM 5497 O O . GLU B 1 331 ? -42.543 32.115 72.468 1.00 11.49 331 GLU B O 1
ATOM 5503 N N . ALA B 1 332 ? -43.239 31.713 70.355 1.00 14.05 332 ALA B N 1
ATOM 5504 C CA . ALA B 1 332 ? -42.972 30.278 70.452 1.00 15.22 332 ALA B CA 1
ATOM 5505 C C . ALA B 1 332 ? -41.478 29.993 70.574 1.00 14.23 332 ALA B C 1
ATOM 5506 O O . ALA B 1 332 ? -41.071 29.102 71.338 1.00 13.50 332 ALA B O 1
ATOM 5508 N N . LYS B 1 333 ? -40.646 30.726 69.824 1.00 12.81 333 LYS B N 1
ATOM 5509 C CA . LYS B 1 333 ? -39.200 30.557 69.956 1.00 13.09 333 LYS B CA 1
ATOM 5510 C C . LYS B 1 333 ? -38.725 30.988 71.340 1.00 13.34 333 LYS B C 1
ATOM 5511 O O . LYS B 1 333 ? -37.825 30.366 71.913 1.00 11.93 333 LYS B O 1
ATOM 5517 N N . LEU B 1 334 ? -39.295 32.066 71.878 1.00 13.28 334 LEU B N 1
ATOM 5518 C CA . LEU B 1 334 ? -38.891 32.510 73.207 1.00 13.00 334 LEU B CA 1
ATOM 5519 C C . LEU B 1 334 ? -39.426 31.576 74.284 1.00 12.58 334 LEU B C 1
ATOM 5520 O O . LEU B 1 334 ? -38.758 31.362 75.305 1.00 12.64 334 LEU B O 1
ATOM 5525 N N . GLN B 1 335 ? -40.608 30.995 74.065 1.00 11.66 335 GLN B N 1
ATOM 5526 C CA . GLN B 1 335 ? -41.150 30.020 75.010 1.00 13.37 335 GLN B CA 1
ATOM 5527 C C . GLN B 1 335 ? -40.242 28.798 75.114 1.00 13.63 335 GLN B C 1
ATOM 5528 O O . GLN B 1 335 ? -40.065 28.233 76.201 1.00 14.51 335 GLN B O 1
ATOM 5534 N N . ALA B 1 336 ? -39.647 28.383 73.993 1.00 13.36 336 ALA B N 1
ATOM 5535 C CA . ALA B 1 336 ? -38.730 27.245 74.015 1.00 14.05 336 ALA B CA 1
ATOM 5536 C C . ALA B 1 336 ? -37.518 27.526 74.895 1.00 15.03 336 ALA B C 1
ATOM 5537 O O . ALA B 1 336 ? -36.984 26.615 75.544 1.00 14.71 336 ALA B O 1
ATOM 5539 N N . ILE B 1 337 ? -37.055 28.777 74.913 1.00 13.92 337 ILE B N 1
ATOM 5540 C CA . ILE B 1 337 ? -35.957 29.143 75.800 1.00 13.05 337 ILE B CA 1
ATOM 5541 C C . ILE B 1 337 ? -36.405 29.081 77.262 1.00 14.46 337 ILE B C 1
ATOM 5542 O O . ILE B 1 337 ? -35.699 28.532 78.120 1.00 13.50 337 ILE B O 1
ATOM 5547 N N . VAL B 1 338 ? -37.586 29.629 77.571 1.00 12.34 338 VAL B N 1
ATOM 5548 C CA . VAL B 1 338 ? -38.119 29.506 78.931 1.00 12.73 338 VAL B CA 1
ATOM 5549 C C . VAL B 1 338 ? -38.240 28.038 79.328 1.00 14.25 338 VAL B C 1
ATOM 5550 O O . VAL B 1 338 ? -37.838 27.636 80.429 1.00 12.76 338 VAL B O 1
ATOM 5554 N N . ASP B 1 339 ? -38.804 27.213 78.435 1.00 13.27 339 ASP B N 1
ATOM 5555 C CA . ASP B 1 339 ? -39.036 25.807 78.765 1.00 15.80 339 ASP B CA 1
ATOM 5556 C C . ASP B 1 339 ? -37.726 25.080 79.049 1.00 16.20 339 ASP B C 1
ATOM 5557 O O . ASP B 1 339 ? -37.659 24.243 79.959 1.00 15.16 339 ASP B O 1
ATOM 5562 N N . SER B 1 340 ? -36.672 25.398 78.293 1.00 13.61 340 SER B N 1
ATOM 5563 C CA . SER B 1 340 ? -35.368 24.786 78.539 1.00 15.19 340 SER B CA 1
ATOM 5564 C C . SER B 1 340 ? -34.908 25.003 79.980 1.00 16.21 340 SER B C 1
ATOM 5565 O O . SER B 1 340 ? -34.399 24.080 80.625 1.00 16.65 340 SER B O 1
ATOM 5568 N N . ALA B 1 341 ? -35.068 26.221 80.500 1.00 12.99 341 ALA B N 1
ATOM 5569 C CA . ALA B 1 341 ? -34.663 26.480 81.877 1.00 14.93 341 ALA B CA 1
ATOM 5570 C C . ALA B 1 341 ? -35.655 25.884 82.865 1.00 18.20 341 ALA B C 1
ATOM 5571 O O . ALA B 1 341 ? -35.266 25.165 83.791 1.00 17.42 341 ALA B O 1
ATOM 5573 N N . GLU B 1 342 ? -36.947 26.160 82.674 1.00 14.78 342 GLU B N 1
ATOM 5574 C CA . GLU B 1 342 ? -37.942 25.837 83.685 1.00 17.84 342 GLU B CA 1
ATOM 5575 C C . GLU B 1 342 ? -38.313 24.359 83.688 1.00 20.66 342 GLU B C 1
ATOM 5576 O O . GLU B 1 342 ? -38.588 23.800 84.755 1.00 19.40 342 GLU B O 1
ATOM 5582 N N . LYS B 1 343 ? -38.335 23.709 82.526 1.00 18.39 343 LYS B N 1
ATOM 5583 C CA . LYS B 1 343 ? -38.666 22.290 82.461 1.00 20.75 343 LYS B CA 1
ATOM 5584 C C . LYS B 1 343 ? -37.440 21.387 82.475 1.00 19.97 343 LYS B C 1
ATOM 5585 O O . LYS B 1 343 ? -37.482 20.308 83.077 1.00 19.13 343 LYS B O 1
ATOM 5591 N N . ASP B 1 344 ? -36.348 21.793 81.826 1.00 19.17 344 ASP B N 1
ATOM 5592 C CA . ASP B 1 344 ? -35.173 20.939 81.691 1.00 17.13 344 ASP B CA 1
ATOM 5593 C C . ASP B 1 344 ? -33.997 21.373 82.561 1.00 19.62 344 ASP B C 1
ATOM 5594 O O . ASP B 1 344 ? -32.984 20.661 82.610 1.00 18.28 344 ASP B O 1
ATOM 5599 N N . GLY B 1 345 ? -34.096 22.506 83.255 1.00 18.18 345 GLY B N 1
ATOM 5600 C CA . GLY B 1 345 ? -32.983 22.954 84.074 1.00 18.03 345 GLY B CA 1
ATOM 5601 C C . GLY B 1 345 ? -31.763 23.414 83.304 1.00 19.21 345 GLY B C 1
ATOM 5602 O O . GLY B 1 345 ? -30.675 23.504 83.878 1.00 20.46 345 GLY B O 1
ATOM 5603 N N . VAL B 1 346 ? -31.910 23.716 82.019 1.00 15.56 346 VAL B N 1
ATOM 5604 C CA . VAL B 1 346 ? -30.803 24.178 81.189 1.00 15.23 346 VAL B CA 1
ATOM 5605 C C . VAL B 1 346 ? -31.029 25.664 80.925 1.00 16.46 346 VAL B C 1
ATOM 5606 O O . VAL B 1 346 ? -31.842 26.049 80.074 1.00 13.85 346 VAL B O 1
ATOM 5610 N N . HIS B 1 347 ? -30.315 26.515 81.668 1.00 15.95 347 HIS B N 1
ATOM 5611 C CA . HIS B 1 347 ? -30.533 27.952 81.622 1.00 14.96 347 HIS B CA 1
ATOM 5612 C C . HIS B 1 347 ? -29.728 28.581 80.490 1.00 14.86 347 HIS B C 1
ATOM 5613 O O . HIS B 1 347 ? -28.970 27.913 79.780 1.00 15.76 347 HIS B O 1
ATOM 5620 N N . PHE B 1 348 ? -29.920 29.893 80.313 1.00 16.44 348 PHE B N 1
ATOM 5621 C CA . PHE B 1 348 ? -29.333 30.603 79.177 1.00 14.61 348 PHE B CA 1
ATOM 5622 C C . PHE B 1 348 ? -27.818 30.478 79.180 1.00 14.76 348 PHE B C 1
ATOM 5623 O O . PHE B 1 348 ? -27.203 30.295 78.122 1.00 13.72 348 PHE B O 1
ATOM 5631 N N . ASP B 1 349 ? -27.194 30.559 80.361 1.00 14.69 349 ASP B N 1
ATOM 5632 C CA . ASP B 1 349 ? -25.741 30.423 80.404 1.00 16.25 349 ASP B CA 1
ATOM 5633 C C . ASP B 1 349 ? -25.288 29.009 80.052 1.00 15.85 349 ASP B C 1
ATOM 5634 O O . ASP B 1 349 ? -24.123 28.822 79.694 1.00 17.30 349 ASP B O 1
ATOM 5639 N N . GLN B 1 350 ? -26.182 28.023 80.106 1.00 18.70 350 GLN B N 1
ATOM 5640 C CA . GLN B 1 350 ? -25.841 26.683 79.644 1.00 17.59 350 GLN B CA 1
ATOM 5641 C C . GLN B 1 350 ? -26.176 26.464 78.177 1.00 16.61 350 GLN B C 1
ATOM 5642 O O . GLN B 1 350 ? -25.548 25.625 77.522 1.00 17.93 350 GLN B O 1
ATOM 5656 N N . ILE B 1 352 ? -25.733 28.686 75.822 1.00 18.15 352 ILE B N 1
ATOM 5657 C CA . ILE B 1 352 ? -24.723 29.331 74.988 1.00 20.92 352 ILE B CA 1
ATOM 5658 C C . ILE B 1 352 ? -23.357 28.668 75.114 1.00 22.71 352 ILE B C 1
ATOM 5659 O O . ILE B 1 352 ? -22.396 29.125 74.477 1.00 23.63 352 ILE B O 1
ATOM 5664 N N . ALA B 1 353 ? -23.243 27.607 75.905 1.00 21.58 353 ALA B N 1
ATOM 5665 C CA . ALA B 1 353 ? -21.969 26.926 76.072 1.00 23.28 353 ALA B CA 1
ATOM 5666 C C . ALA B 1 353 ? -21.447 26.451 74.718 1.00 25.78 353 ALA B C 1
ATOM 5667 O O . ALA B 1 353 ? -22.231 25.989 73.881 1.00 23.62 353 ALA B O 1
ATOM 5669 N N . PRO B 1 354 ? -20.133 26.541 74.477 1.00 27.11 354 PRO B N 1
ATOM 5670 C CA . PRO B 1 354 ? -19.592 26.191 73.150 1.00 28.27 354 PRO B CA 1
ATOM 5671 C C . PRO B 1 354 ? -20.021 24.828 72.630 1.00 28.36 354 PRO B C 1
ATOM 5672 O O . PRO B 1 354 ? -20.227 24.685 71.419 1.00 29.69 354 PRO B O 1
ATOM 5676 N N . ASP B 1 355 ? -20.168 23.830 73.494 1.00 28.50 355 ASP B N 1
ATOM 5677 C CA . ASP B 1 355 ? -20.485 22.477 73.051 1.00 32.25 355 ASP B CA 1
ATOM 5678 C C . ASP B 1 355 ? -21.978 22.204 72.917 1.00 29.02 355 ASP B C 1
ATOM 5679 O O . ASP B 1 355 ? -22.353 21.124 72.445 1.00 27.40 355 ASP B O 1
ATOM 5684 N N . ASN B 1 356 ? -22.837 23.142 73.302 1.00 25.88 356 ASN B N 1
ATOM 5685 C CA . ASN B 1 356 ? -24.281 22.897 73.304 1.00 21.96 356 ASN B CA 1
ATOM 5686 C C . ASN B 1 356 ? -24.857 23.393 71.981 1.00 21.48 356 ASN B C 1
ATOM 5687 O O . ASN B 1 356 ? -25.375 24.506 71.881 1.00 19.96 356 ASN B O 1
ATOM 5692 N N . LYS B 1 357 ? -24.788 22.539 70.954 1.00 20.31 357 LYS B N 1
ATOM 5693 C CA . LYS B 1 357 ? -25.265 22.948 69.637 1.00 21.95 357 LYS B CA 1
ATOM 5694 C C . LYS B 1 357 ? -26.779 23.107 69.615 1.00 19.84 357 LYS B C 1
ATOM 5695 O O . LYS B 1 357 ? -27.303 24.002 68.940 1.00 22.46 357 LYS B O 1
ATOM 5701 N N . ASP B 1 358 ? -27.499 22.260 70.349 1.00 17.87 358 ASP B N 1
ATOM 5702 C CA . ASP B 1 358 ? -28.951 22.384 70.382 1.00 20.12 358 ASP B CA 1
ATOM 5703 C C . ASP B 1 358 ? -29.379 23.666 71.087 1.00 20.09 358 ASP B C 1
ATOM 5704 O O . ASP B 1 358 ? -30.273 24.377 70.610 1.00 20.42 358 ASP B O 1
ATOM 5709 N N . GLY B 1 359 ? -28.757 23.973 72.230 1.00 19.03 359 GLY B N 1
ATOM 5710 C CA . GLY B 1 359 ? -29.074 25.211 72.931 1.00 18.13 359 GLY B CA 1
ATOM 5711 C C . GLY B 1 359 ? -28.781 26.449 72.103 1.00 17.57 359 GLY B C 1
ATOM 5712 O O . GLY B 1 359 ? -29.597 27.375 72.033 1.00 16.82 359 GLY B O 1
ATOM 5713 N N . GLN B 1 360 ? -27.607 26.483 71.466 1.00 16.36 360 GLN B N 1
ATOM 5714 C CA . GLN B 1 360 ? -27.280 27.610 70.593 1.00 18.18 360 GLN B CA 1
ATOM 5715 C C . GLN B 1 360 ? -28.313 27.779 69.486 1.00 17.10 360 GLN B C 1
ATOM 5716 O O . GLN B 1 360 ? -28.658 28.911 69.115 1.00 17.10 360 GLN B O 1
ATOM 5722 N N . GLN B 1 361 ? -28.817 26.667 68.943 1.00 18.53 361 GLN B N 1
ATOM 5723 C CA . GLN B 1 361 ? -29.747 26.761 67.812 1.00 20.44 361 GLN B CA 1
ATOM 5724 C C . GLN B 1 361 ? -31.084 27.349 68.236 1.00 18.64 361 GLN B C 1
ATOM 5725 O O . GLN B 1 361 ? -31.704 28.104 67.474 1.00 14.81 361 GLN B O 1
ATOM 5731 N N . LYS B 1 362 ? -31.554 27.008 69.441 1.00 17.88 362 LYS B N 1
ATOM 5732 C CA . LYS B 1 362 ? -32.781 27.637 69.949 1.00 17.26 362 LYS B CA 1
ATOM 5733 C C . LYS B 1 362 ? -32.592 29.149 70.037 1.00 16.65 362 LYS B C 1
ATOM 5734 O O . LYS B 1 362 ? -33.513 29.920 69.745 1.00 15.55 362 LYS B O 1
ATOM 5740 N N . ILE B 1 363 ? -31.396 29.593 70.435 1.00 15.55 363 ILE B N 1
ATOM 5741 C CA . ILE B 1 363 ? -31.165 31.019 70.504 1.00 15.93 363 ILE B CA 1
ATOM 5742 C C . ILE B 1 363 ? -31.073 31.619 69.112 1.00 15.83 363 ILE B C 1
ATOM 5743 O O . ILE B 1 363 ? -31.639 32.689 68.850 1.00 16.32 363 ILE B O 1
ATOM 5748 N N . ARG B 1 364 ? -30.411 30.928 68.181 1.00 16.45 364 ARG B N 1
ATOM 5749 C CA . ARG B 1 364 ? -30.348 31.439 66.802 1.00 18.22 364 ARG B CA 1
ATOM 5750 C C . ARG B 1 364 ? -31.728 31.478 66.157 1.00 15.35 364 ARG B C 1
ATOM 5751 O O . ARG B 1 364 ? -32.028 32.395 65.387 1.00 16.88 364 ARG B O 1
ATOM 5759 N N . ASP B 1 365 ? -32.585 30.490 66.451 1.00 17.51 365 ASP B N 1
ATOM 5760 C CA . ASP B 1 365 ? -33.928 30.516 65.873 1.00 16.40 365 ASP B CA 1
ATOM 5761 C C . ASP B 1 365 ? -34.735 31.695 66.415 1.00 16.21 365 ASP B C 1
ATOM 5762 O O . ASP B 1 365 ? -35.530 32.304 65.686 1.00 16.32 365 ASP B O 1
ATOM 5767 N N . ALA B 1 366 ? -34.538 32.043 67.691 1.00 16.43 366 ALA B N 1
ATOM 5768 C CA . ALA B 1 366 ? -35.224 33.206 68.245 1.00 15.46 366 ALA B CA 1
ATOM 5769 C C . ALA B 1 366 ? -34.692 34.504 67.638 1.00 13.65 366 ALA B C 1
ATOM 5770 O O . ALA B 1 366 ? -35.469 35.409 67.311 1.00 13.66 366 ALA B O 1
ATOM 5772 N N . ILE B 1 367 ? -33.374 34.614 67.469 1.00 14.46 367 ILE B N 1
ATOM 5773 C CA . ILE B 1 367 ? -32.825 35.803 66.820 1.00 15.42 367 ILE B CA 1
ATOM 5774 C C . ILE B 1 367 ? -33.417 35.965 65.425 1.00 15.12 367 ILE B C 1
ATOM 5775 O O . ILE B 1 367 ? -33.843 37.061 65.038 1.00 15.53 367 ILE B O 1
ATOM 5780 N N . ALA B 1 368 ? -33.492 34.867 64.663 1.00 13.52 368 ALA B N 1
ATOM 5781 C CA . ALA B 1 368 ? -34.025 34.943 63.302 1.00 15.57 368 ALA B CA 1
ATOM 5782 C C . ALA B 1 368 ? -35.483 35.385 63.298 1.00 16.77 368 ALA B C 1
ATOM 5783 O O . ALA B 1 368 ? -35.908 36.150 62.419 1.00 15.01 368 ALA B O 1
ATOM 5785 N N . ALA B 1 369 ? -36.271 34.909 64.267 1.00 14.49 369 ALA B N 1
ATOM 5786 C CA . ALA B 1 369 ? -37.676 35.300 64.325 1.00 15.46 369 ALA B CA 1
ATOM 5787 C C . ALA B 1 369 ? -37.821 36.776 64.656 1.00 15.59 369 ALA B C 1
ATOM 5788 O O . ALA B 1 369 ? -38.706 37.458 64.121 1.00 14.18 369 ALA B O 1
ATOM 5790 N N . LEU B 1 370 ? -36.954 37.292 65.531 1.00 14.46 370 LEU B N 1
ATOM 5791 C CA . LEU B 1 370 ? -36.992 38.716 65.848 1.00 14.72 370 LEU B CA 1
ATOM 5792 C C . LEU B 1 370 ? -36.579 39.573 64.662 1.00 15.68 370 LEU B C 1
ATOM 5793 O O . LEU B 1 370 ? -37.139 40.657 64.452 1.00 14.56 370 LEU B O 1
ATOM 5798 N N . VAL B 1 371 ? -35.579 39.127 63.904 1.00 13.80 371 VAL B N 1
ATOM 5799 C CA . VAL B 1 371 ? -35.163 39.854 62.704 1.00 15.32 371 VAL B CA 1
ATOM 5800 C C . VAL B 1 371 ? -36.300 39.890 61.688 1.00 16.46 371 VAL B C 1
ATOM 5801 O O . VAL B 1 371 ? -36.599 40.938 61.095 1.00 17.36 371 VAL B O 1
ATOM 5805 N N . LYS B 1 372 ? -36.951 38.742 61.474 1.00 15.89 372 LYS B N 1
ATOM 5806 C CA . LYS B 1 372 ? -38.083 38.681 60.554 1.00 15.86 372 LYS B CA 1
ATOM 5807 C C . LYS B 1 372 ? -39.215 39.596 61.011 1.00 15.33 372 LYS B C 1
ATOM 5808 O O . LYS B 1 372 ? -39.828 40.301 60.195 1.00 14.79 372 LYS B O 1
ATOM 5814 N N . GLN B 1 373 ? -39.517 39.603 62.309 1.00 14.56 373 GLN B N 1
ATOM 5815 C CA . GLN B 1 373 ? -40.640 40.427 62.744 1.00 16.28 373 GLN B CA 1
ATOM 5816 C C . GLN B 1 373 ? -40.305 41.912 62.646 1.00 12.75 373 GLN B C 1
ATOM 5817 O O . GLN B 1 373 ? -41.197 42.724 62.379 1.00 12.66 373 GLN B O 1
ATOM 5823 N N . THR B 1 374 ? -39.031 42.282 62.793 1.00 12.68 374 THR B N 1
ATOM 5824 C CA . THR B 1 374 ? -38.652 43.674 62.563 1.00 13.41 374 THR B CA 1
ATOM 5825 C C . THR B 1 374 ? -38.989 44.099 61.135 1.00 13.36 374 THR B C 1
ATOM 5826 O O . THR B 1 374 ? -39.515 45.196 60.914 1.00 15.82 374 THR B O 1
ATOM 5830 N N . GLY B 1 375 ? -38.718 43.234 60.156 1.00 13.96 375 GLY B N 1
ATOM 5831 C CA . GLY B 1 375 ? -39.117 43.540 58.788 1.00 15.94 375 GLY B CA 1
ATOM 5832 C C . GLY B 1 375 ? -40.618 43.705 58.642 1.00 16.30 375 GLY B C 1
ATOM 5833 O O . GLY B 1 375 ? -41.087 44.607 57.941 1.00 15.12 375 GLY B O 1
ATOM 5834 N N . ALA B 1 376 ? -41.392 42.841 59.308 1.00 15.12 376 ALA B N 1
ATOM 5835 C CA . ALA B 1 376 ? -42.846 42.960 59.251 1.00 15.04 376 ALA B CA 1
ATOM 5836 C C . ALA B 1 376 ? -43.333 44.222 59.951 1.00 15.43 376 ALA B C 1
ATOM 5837 O O . ALA B 1 376 ? -44.358 44.800 59.552 1.00 15.06 376 ALA B O 1
ATOM 5839 N N . ILE B 1 377 ? -42.628 44.653 61.004 1.00 15.35 377 ILE B N 1
ATOM 5840 C CA . ILE B 1 377 ? -42.970 45.906 61.670 1.00 14.59 377 ILE B CA 1
ATOM 5841 C C . ILE B 1 377 ? -42.769 47.080 60.720 1.00 15.88 377 ILE B C 1
ATOM 5842 O O . ILE B 1 377 ? -43.614 47.977 60.621 1.00 15.02 377 ILE B O 1
ATOM 5847 N N . GLU B 1 378 ? -41.638 47.091 60.009 1.00 14.17 378 GLU B N 1
ATOM 5848 C CA . GLU B 1 378 ? -41.385 48.134 59.019 1.00 15.67 378 GLU B CA 1
ATOM 5849 C C . GLU B 1 378 ? -42.478 48.172 57.955 1.00 17.52 378 GLU B C 1
ATOM 5850 O O . GLU B 1 378 ? -42.940 49.254 57.570 1.00 17.31 378 GLU B O 1
ATOM 5856 N N . GLN B 1 379 ? -42.895 47.004 57.449 1.00 17.42 379 GLN B N 1
ATOM 5857 C CA . GLN B 1 379 ? -43.898 46.999 56.387 1.00 16.37 379 GLN B CA 1
ATOM 5858 C C . GLN B 1 379 ? -45.242 47.488 56.907 1.00 17.16 379 GLN B C 1
ATOM 5859 O O . GLN B 1 379 ? -45.922 48.274 56.238 1.00 16.39 379 GLN B O 1
ATOM 5865 N N . ALA B 1 380 ? -45.640 47.028 58.096 1.00 16.22 380 ALA B N 1
ATOM 5866 C CA . ALA B 1 380 ? -46.900 47.467 58.688 1.00 14.53 380 ALA B CA 1
ATOM 5867 C C . ALA B 1 380 ? -46.902 48.975 58.913 1.00 17.08 380 ALA B C 1
ATOM 5868 O O . ALA B 1 380 ? -47.883 49.663 58.601 1.00 17.76 380 ALA B O 1
ATOM 5870 N N . ALA B 1 381 ? -45.803 49.510 59.452 1.00 15.71 381 ALA B N 1
ATOM 5871 C CA . ALA B 1 381 ? -45.717 50.951 59.664 1.00 15.38 381 ALA B CA 1
ATOM 5872 C C . ALA B 1 381 ? -45.867 51.712 58.349 1.00 18.95 381 ALA B C 1
ATOM 5873 O O . ALA B 1 381 ? -46.572 52.733 58.286 1.00 18.22 381 ALA B O 1
ATOM 5875 N N . GLY B 1 382 ? -45.228 51.220 57.283 1.00 18.92 382 GLY B N 1
ATOM 5876 C CA . GLY B 1 382 ? -45.360 51.866 55.988 1.00 17.75 382 GLY B CA 1
ATOM 5877 C C . GLY B 1 382 ? -46.787 51.891 55.473 1.00 21.03 382 GLY B C 1
ATOM 5878 O O . GLY B 1 382 ? -47.187 52.845 54.795 1.00 20.42 382 GLY B O 1
ATOM 5879 N N . LYS B 1 383 ? -47.578 50.860 55.795 1.00 17.83 383 LYS B N 1
ATOM 5880 C CA . LYS B 1 383 ? -48.982 50.841 55.388 1.00 21.97 383 LYS B CA 1
ATOM 5881 C C . LYS B 1 383 ? -49.798 51.950 56.041 1.00 21.91 383 LYS B C 1
ATOM 5882 O O . LYS B 1 383 ? -50.833 52.348 55.492 1.00 20.82 383 LYS B O 1
ATOM 5888 N N . LEU B 1 384 ? -49.369 52.449 57.200 1.00 21.14 384 LEU B N 1
ATOM 5889 C CA . LEU B 1 384 ? -50.015 53.578 57.859 1.00 20.23 384 LEU B CA 1
ATOM 5890 C C . LEU B 1 384 ? -49.339 54.907 57.539 1.00 22.56 384 LEU B C 1
ATOM 5891 O O . LEU B 1 384 ? -49.559 55.893 58.251 1.00 23.68 384 LEU B O 1
ATOM 5896 N N . GLY B 1 385 ? -48.503 54.949 56.502 1.00 21.09 385 GLY B N 1
ATOM 5897 C CA . GLY B 1 385 ? -47.831 56.175 56.119 1.00 22.49 385 GLY B CA 1
ATOM 5898 C C . GLY B 1 385 ? -46.583 56.508 56.908 1.00 24.22 385 GLY B C 1
ATOM 5899 O O . GLY B 1 385 ? -46.080 57.635 56.798 1.00 23.17 385 GLY B O 1
ATOM 5900 N N . ILE B 1 386 ? -46.063 55.572 57.692 1.00 19.67 386 ILE B N 1
ATOM 5901 C CA . ILE B 1 386 ? -44.888 55.801 58.525 1.00 21.50 386 ILE B CA 1
ATOM 5902 C C . ILE B 1 386 ? -43.701 55.159 57.814 1.00 22.18 386 ILE B C 1
ATOM 5903 O O . ILE B 1 386 ? -43.448 53.960 57.950 1.00 21.62 386 ILE B O 1
ATOM 5908 N N . GLN B 1 387 ? -42.968 55.963 57.052 1.00 23.13 387 GLN B N 1
ATOM 5909 C CA . GLN B 1 387 ? -41.848 55.491 56.254 1.00 25.03 387 GLN B CA 1
ATOM 5910 C C . GLN B 1 387 ? -40.526 55.761 56.970 1.00 22.88 387 GLN B C 1
ATOM 5911 O O . GLN B 1 387 ? -40.449 56.565 57.905 1.00 24.51 387 GLN B O 1
ATOM 5917 N N . ASP B 1 388 ? -39.480 55.064 56.518 1.00 24.57 388 ASP B N 1
ATOM 5918 C CA . ASP B 1 388 ? -38.132 55.198 57.071 1.00 23.67 388 ASP B CA 1
ATOM 5919 C C . ASP B 1 388 ? -38.127 55.023 58.589 1.00 22.63 388 ASP B C 1
ATOM 5920 O O . ASP B 1 388 ? -37.580 55.843 59.332 1.00 22.40 388 ASP B O 1
ATOM 5925 N N . LEU B 1 389 ? -38.753 53.943 59.056 1.00 19.55 389 LEU B N 1
ATOM 5926 C CA . LEU B 1 389 ? -38.804 53.702 60.497 1.00 19.51 389 LEU B CA 1
ATOM 5927 C C . LEU B 1 389 ? -37.403 53.603 61.091 1.00 17.42 389 LEU B C 1
ATOM 5928 O O . LEU B 1 389 ? -37.142 54.134 62.183 1.00 18.89 389 LEU B O 1
ATOM 5933 N N . LYS B 1 390 ? -36.488 52.940 60.382 1.00 17.31 390 LYS B N 1
ATOM 5934 C CA . LYS B 1 390 ? -35.112 52.704 60.816 1.00 19.73 390 LYS B CA 1
ATOM 5935 C C . LYS B 1 390 ? -35.022 52.250 62.283 1.00 17.60 390 LYS B C 1
ATOM 5936 O O . LYS B 1 390 ? -34.385 52.915 63.101 1.00 17.46 390 LYS B O 1
ATOM 5942 N N . PRO B 1 391 ? -35.632 51.114 62.630 1.00 17.91 391 PRO B N 1
ATOM 5943 C CA . PRO B 1 391 ? -35.501 50.609 64.002 1.00 15.99 391 PRO B CA 1
ATOM 5944 C C . PRO B 1 391 ? -34.031 50.475 64.381 1.00 16.99 391 PRO B C 1
ATOM 5945 O O . PRO B 1 391 ? -33.190 50.073 63.567 1.00 19.54 391 PRO B O 1
ATOM 5949 N N . ASP B 1 392 ? -33.719 50.842 65.622 1.00 18.37 392 ASP B N 1
ATOM 5950 C CA . ASP B 1 392 ? -32.328 50.884 66.057 1.00 19.05 392 ASP B CA 1
ATOM 5951 C C . ASP B 1 392 ? -31.741 49.478 66.069 1.00 19.36 392 ASP B C 1
ATOM 5952 O O . ASP B 1 392 ? -32.344 48.548 66.614 1.00 18.06 392 ASP B O 1
ATOM 5957 N N . ASN B 1 393 ? -30.566 49.319 65.465 1.00 20.60 393 ASN B N 1
ATOM 5958 C CA . ASN B 1 393 ? -29.920 48.014 65.406 1.00 19.05 393 ASN B CA 1
ATOM 5959 C C . ASN B 1 393 ? -28.747 47.882 66.370 1.00 17.86 393 ASN B C 1
ATOM 5960 O O . ASN B 1 393 ? -28.064 46.850 66.357 1.00 18.76 393 ASN B O 1
ATOM 5965 N N . ALA B 1 394 ? -28.500 48.903 67.198 1.00 18.07 394 ALA B N 1
ATOM 5966 C CA . ALA B 1 394 ? -27.417 48.891 68.182 1.00 21.33 394 ALA B CA 1
ATOM 5967 C C . ALA B 1 394 ? -26.081 48.502 67.547 1.00 23.01 394 ALA B C 1
ATOM 5968 O O . ALA B 1 394 ? -25.249 47.847 68.177 1.00 24.16 394 ALA B O 1
ATOM 5970 N N . ASP B 1 395 ? -25.886 48.898 66.287 1.00 20.19 395 ASP B N 1
ATOM 5971 C CA . ASP B 1 395 ? -24.679 48.633 65.500 1.00 24.39 395 ASP B CA 1
ATOM 5972 C C . ASP B 1 395 ? -24.456 47.151 65.205 1.00 28.94 395 ASP B C 1
ATOM 5973 O O . ASP B 1 395 ? -23.338 46.750 64.877 1.00 29.80 395 ASP B O 1
ATOM 5978 N N . HIS B 1 396 ? -25.491 46.325 65.302 1.00 22.31 396 HIS B N 1
ATOM 5979 C CA . HIS B 1 396 ? -25.378 44.931 64.913 1.00 25.17 396 HIS B CA 1
ATOM 5980 C C . HIS B 1 396 ? -25.828 44.752 63.470 1.00 27.83 396 HIS B C 1
ATOM 5981 O O . HIS B 1 396 ? -26.694 45.480 62.976 1.00 28.23 396 HIS B O 1
ATOM 5988 N N . GLU B 1 397 ? -25.228 43.768 62.806 1.00 28.60 397 GLU B N 1
ATOM 5989 C CA . GLU B 1 397 ? -25.611 43.370 61.462 1.00 33.33 397 GLU B CA 1
ATOM 5990 C C . GLU B 1 397 ? -26.119 41.937 61.504 1.00 33.55 397 GLU B C 1
ATOM 5991 O O . GLU B 1 397 ? -25.432 41.051 62.016 1.00 33.49 397 GLU B O 1
ATOM 5997 N N . PHE B 1 398 ? -27.323 41.721 60.977 1.00 32.67 398 PHE B N 1
ATOM 5998 C CA . PHE B 1 398 ? -27.910 40.381 60.941 1.00 34.87 398 PHE B CA 1
ATOM 5999 C C . PHE B 1 398 ? -27.967 39.848 59.508 1.00 39.00 398 PHE B C 1
ATOM 6000 O O . PHE B 1 398 ? -28.585 38.812 59.246 1.00 41.20 398 PHE B O 1
ATOM 6008 N N . LYS C 1 1 ? 0.924 57.665 97.847 1.00 56.94 1 LYS C N 1
ATOM 6009 C CA . LYS C 1 1 ? 1.193 57.164 96.502 1.00 56.13 1 LYS C CA 1
ATOM 6010 C C . LYS C 1 1 ? 2.308 56.109 96.614 1.00 53.43 1 LYS C C 1
ATOM 6011 O O . LYS C 1 1 ? 2.399 55.406 97.624 1.00 53.94 1 LYS C O 1
ATOM 6017 N N . VAL C 1 2 ? 3.133 55.979 95.593 1.00 46.94 2 VAL C N 1
ATOM 6018 C CA . VAL C 1 2 ? 4.304 55.115 95.607 1.00 45.67 2 VAL C CA 1
ATOM 6019 C C . VAL C 1 2 ? 5.455 55.882 96.235 1.00 40.43 2 VAL C C 1
ATOM 6020 O O . VAL C 1 2 ? 5.561 57.108 96.088 1.00 38.33 2 VAL C O 1
ATOM 6024 N N . ASP C 1 3 ? 6.299 55.167 96.971 1.00 39.85 3 ASP C N 1
ATOM 6025 C CA . ASP C 1 3 ? 7.561 55.724 97.427 1.00 36.60 3 ASP C CA 1
ATOM 6026 C C . ASP C 1 3 ? 8.465 55.962 96.221 1.00 33.78 3 ASP C C 1
ATOM 6027 O O . ASP C 1 3 ? 8.669 55.062 95.401 1.00 31.54 3 ASP C O 1
ATOM 6032 N N . GLU C 1 4 ? 8.985 57.187 96.096 1.00 33.98 4 GLU C N 1
ATOM 6033 C CA . GLU C 1 4 ? 9.751 57.532 94.898 1.00 34.24 4 GLU C CA 1
ATOM 6034 C C . GLU C 1 4 ? 11.052 56.740 94.824 1.00 29.82 4 GLU C C 1
ATOM 6035 O O . GLU C 1 4 ? 11.449 56.291 93.742 1.00 29.44 4 GLU C O 1
ATOM 6041 N N . ALA C 1 5 ? 11.727 56.547 95.961 1.00 30.46 5 ALA C N 1
ATOM 6042 C CA . ALA C 1 5 ? 12.980 55.794 95.941 1.00 29.45 5 ALA C CA 1
ATOM 6043 C C . ALA C 1 5 ? 12.736 54.328 95.602 1.00 28.30 5 ALA C C 1
ATOM 6044 O O . ALA C 1 5 ? 13.528 53.713 94.876 1.00 29.12 5 ALA C O 1
ATOM 6046 N N . ALA C 1 6 ? 11.643 53.755 96.115 1.00 26.36 6 ALA C N 1
ATOM 6047 C CA . ALA C 1 6 ? 11.285 52.385 95.758 1.00 25.84 6 ALA C CA 1
ATOM 6048 C C . ALA C 1 6 ? 10.965 52.273 94.274 1.00 24.06 6 ALA C C 1
ATOM 6049 O O . ALA C 1 6 ? 11.391 51.320 93.612 1.00 23.90 6 ALA C O 1
ATOM 6051 N N . ALA C 1 7 ? 10.202 53.233 93.739 1.00 23.38 7 ALA C N 1
ATOM 6052 C CA . ALA C 1 7 ? 9.899 53.225 92.312 1.00 22.95 7 ALA C CA 1
ATOM 6053 C C . ALA C 1 7 ? 11.168 53.349 91.479 1.00 23.94 7 ALA C C 1
ATOM 6054 O O . ALA C 1 7 ? 11.330 52.640 90.480 1.00 22.73 7 ALA C O 1
ATOM 6056 N N . LYS C 1 8 ? 12.088 54.241 91.882 1.00 23.35 8 LYS C N 1
ATOM 6057 C CA . LYS C 1 8 ? 13.339 54.397 91.147 1.00 25.50 8 LYS C CA 1
ATOM 6058 C C . LYS C 1 8 ? 14.131 53.100 91.119 1.00 22.57 8 LYS C C 1
ATOM 6059 O O . LYS C 1 8 ? 14.706 52.738 90.086 1.00 21.96 8 LYS C O 1
ATOM 6065 N N . ALA C 1 9 ? 14.186 52.397 92.251 1.00 22.06 9 ALA C N 1
ATOM 6066 C CA . ALA C 1 9 ? 14.875 51.111 92.300 1.00 22.35 9 ALA C CA 1
ATOM 6067 C C . ALA C 1 9 ? 14.216 50.105 91.367 1.00 22.19 9 ALA C C 1
ATOM 6068 O O . ALA C 1 9 ? 14.895 49.291 90.732 1.00 20.77 9 ALA C O 1
ATOM 6070 N N . VAL C 1 10 ? 12.890 50.149 91.274 1.00 19.91 10 VAL C N 1
ATOM 6071 C CA . VAL C 1 10 ? 12.184 49.232 90.391 1.00 20.34 10 VAL C CA 1
ATOM 6072 C C . VAL C 1 10 ? 12.516 49.539 88.929 1.00 18.77 10 VAL C C 1
ATOM 6073 O O . VAL C 1 10 ? 12.812 48.629 88.142 1.00 16.67 10 VAL C O 1
ATOM 6077 N N . ILE C 1 11 ? 12.517 50.824 88.553 1.00 18.25 11 ILE C N 1
ATOM 6078 C CA . ILE C 1 11 ? 12.815 51.210 87.173 1.00 19.59 11 ILE C CA 1
ATOM 6079 C C . ILE C 1 11 ? 14.273 50.914 86.831 1.00 21.06 11 ILE C C 1
ATOM 6080 O O . ILE C 1 11 ? 14.597 50.528 85.698 1.00 18.00 11 ILE C O 1
ATOM 6085 N N . LYS C 1 12 ? 15.178 51.084 87.802 1.00 20.63 12 LYS C N 1
ATOM 6086 C CA . LYS C 1 12 ? 16.580 50.766 87.556 1.00 19.99 12 LYS C CA 1
ATOM 6087 C C . LYS C 1 12 ? 16.760 49.276 87.287 1.00 19.17 12 LYS C C 1
ATOM 6088 O O . LYS C 1 12 ? 17.484 48.890 86.360 1.00 18.25 12 LYS C O 1
ATOM 6094 N N . ASN C 1 13 ? 16.100 48.422 88.074 1.00 19.83 13 ASN C N 1
ATOM 6095 C CA . ASN C 1 13 ? 16.184 46.986 87.819 1.00 20.45 13 ASN C CA 1
ATOM 6096 C C . ASN C 1 13 ? 15.531 46.619 86.491 1.00 19.71 13 ASN C C 1
ATOM 6097 O O . ASN C 1 13 ? 16.006 45.724 85.785 1.00 18.69 13 ASN C O 1
ATOM 6102 N N . TYR C 1 14 ? 14.445 47.305 86.137 1.00 18.64 14 TYR C N 1
ATOM 6103 C CA . TYR C 1 14 ? 13.820 47.140 84.825 1.00 18.53 14 TYR C CA 1
ATOM 6104 C C . TYR C 1 14 ? 14.822 47.386 83.699 1.00 17.15 14 TYR C C 1
ATOM 6105 O O . TYR C 1 14 ? 14.894 46.617 82.729 1.00 14.95 14 TYR C O 1
ATOM 6114 N N . ALA C 1 15 ? 15.599 48.466 83.808 1.00 15.53 15 ALA C N 1
ATOM 6115 C CA . ALA C 1 15 ? 16.648 48.731 82.830 1.00 16.59 15 ALA C CA 1
ATOM 6116 C C . ALA C 1 15 ? 17.707 47.634 82.837 1.00 16.21 15 ALA C C 1
ATOM 6117 O O . ALA C 1 15 ? 18.270 47.301 81.784 1.00 15.69 15 ALA C O 1
ATOM 6119 N N . ASP C 1 16 ? 18.012 47.079 84.017 1.00 14.54 16 ASP C N 1
ATOM 6120 C CA . ASP C 1 16 ? 18.971 45.975 84.100 1.00 15.63 16 ASP C CA 1
ATOM 6121 C C . ASP C 1 16 ? 18.451 44.736 83.384 1.00 13.62 16 ASP C C 1
ATOM 6122 O O . ASP C 1 16 ? 19.227 43.993 82.769 1.00 14.11 16 ASP C O 1
ATOM 6127 N N . LEU C 1 17 ? 17.145 44.480 83.484 1.00 12.49 17 LEU C N 1
ATOM 6128 C CA . LEU C 1 17 ? 16.536 43.358 82.774 1.00 13.25 17 LEU C CA 1
ATOM 6129 C C . LEU C 1 17 ? 16.700 43.517 81.268 1.00 16.40 17 LEU C C 1
ATOM 6130 O O . LEU C 1 17 ? 17.080 42.570 80.561 1.00 13.76 17 LEU C O 1
ATOM 6135 N N . ALA C 1 18 ? 16.394 44.714 80.758 1.00 12.90 18 ALA C N 1
ATOM 6136 C CA . ALA C 1 18 ? 16.546 44.980 79.330 1.00 14.91 18 ALA C CA 1
ATOM 6137 C C . ALA C 1 18 ? 17.999 44.876 78.905 1.00 14.17 18 ALA C C 1
ATOM 6138 O O . ALA C 1 18 ? 18.309 44.311 77.850 1.00 14.98 18 ALA C O 1
ATOM 6140 N N . GLU C 1 19 ? 18.898 45.444 79.703 1.00 13.60 19 GLU C N 1
ATOM 6141 C CA . GLU C 1 19 ? 20.323 45.371 79.407 1.00 15.03 19 GLU C CA 1
ATOM 6142 C C . GLU C 1 19 ? 20.772 43.923 79.260 1.00 13.44 19 GLU C C 1
ATOM 6143 O O . GLU C 1 19 ? 21.449 43.564 78.288 1.00 16.49 19 GLU C O 1
ATOM 6149 N N . ALA C 1 20 ? 20.383 43.068 80.208 1.00 13.47 20 ALA C N 1
ATOM 6150 C CA . ALA C 1 20 ? 20.797 41.668 80.155 1.00 15.26 20 ALA C CA 1
ATOM 6151 C C . ALA C 1 20 ? 20.132 40.928 78.998 1.00 14.25 20 ALA C C 1
ATOM 6152 O O . ALA C 1 20 ? 20.765 40.084 78.353 1.00 14.12 20 ALA C O 1
ATOM 6154 N N . THR C 1 21 ? 18.850 41.204 78.735 1.00 13.54 21 THR C N 1
ATOM 6155 C CA . THR C 1 21 ? 18.147 40.478 77.678 1.00 13.47 21 THR C CA 1
ATOM 6156 C C . THR C 1 21 ? 18.714 40.824 76.302 1.00 13.72 21 THR C C 1
ATOM 6157 O O . THR C 1 21 ? 18.957 39.933 75.477 1.00 12.88 21 THR C O 1
ATOM 6161 N N . PHE C 1 22 ? 18.936 42.114 76.030 1.00 14.73 22 PHE C N 1
ATOM 6162 C CA . PHE C 1 22 ? 19.506 42.474 74.733 1.00 14.41 22 PHE C CA 1
ATOM 6163 C C . PHE C 1 22 ? 20.972 42.065 74.633 1.00 15.62 22 PHE C C 1
ATOM 6164 O O . PHE C 1 22 ? 21.447 41.742 73.537 1.00 13.00 22 PHE C O 1
ATOM 6172 N N . ALA C 1 23 ? 21.705 42.055 75.751 1.00 15.00 23 ALA C N 1
ATOM 6173 C CA . ALA C 1 23 ? 23.074 41.544 75.696 1.00 15.82 23 ALA C CA 1
ATOM 6174 C C . ALA C 1 23 ? 23.085 40.066 75.326 1.00 15.41 23 ALA C C 1
ATOM 6175 O O . ALA C 1 23 ? 23.929 39.622 74.535 1.00 15.10 23 ALA C O 1
ATOM 6177 N N . ASP C 1 24 ? 22.152 39.289 75.888 1.00 14.08 24 ASP C N 1
ATOM 6178 C CA . ASP C 1 24 ? 22.024 37.887 75.506 1.00 13.80 24 ASP C CA 1
ATOM 6179 C C . ASP C 1 24 ? 21.601 37.745 74.051 1.00 13.40 24 ASP C C 1
ATOM 6180 O O . ASP C 1 24 ? 22.053 36.825 73.357 1.00 13.50 24 ASP C O 1
ATOM 6185 N N . ALA C 1 25 ? 20.704 38.620 73.576 1.00 12.26 25 ALA C N 1
ATOM 6186 C CA . ALA C 1 25 ? 20.324 38.575 72.166 1.00 12.13 25 ALA C CA 1
ATOM 6187 C C . ALA C 1 25 ? 21.535 38.824 71.277 1.00 12.28 25 ALA C C 1
ATOM 6188 O O . ALA C 1 25 ? 21.719 38.144 70.258 1.00 12.95 25 ALA C O 1
ATOM 6190 N N . LEU C 1 26 ? 22.388 39.779 71.661 1.00 11.43 26 LEU C N 1
ATOM 6191 C CA . LEU C 1 26 ? 23.579 40.072 70.865 1.00 11.79 26 LEU C CA 1
ATOM 6192 C C . LEU C 1 26 ? 24.539 38.889 70.853 1.00 12.51 26 LEU C C 1
ATOM 6193 O O . LEU C 1 26 ? 25.057 38.502 69.797 1.00 13.14 26 LEU C O 1
ATOM 6198 N N . SER C 1 27 ? 24.800 38.297 72.021 1.00 13.18 27 SER C N 1
ATOM 6199 C CA . SER C 1 27 ? 25.831 37.258 72.058 1.00 14.74 27 SER C CA 1
ATOM 6200 C C . SER C 1 27 ? 25.376 36.002 71.320 1.00 15.00 27 SER C C 1
ATOM 6201 O O . SER C 1 27 ? 26.185 35.361 70.635 1.00 13.87 27 SER C O 1
ATOM 6204 N N . THR C 1 28 ? 24.083 35.653 71.405 1.00 13.79 28 THR C N 1
ATOM 6205 C CA . THR C 1 28 ? 23.608 34.515 70.614 1.00 13.76 28 THR C CA 1
ATOM 6206 C C . THR C 1 28 ? 23.549 34.852 69.130 1.00 14.57 28 THR C C 1
ATOM 6207 O O . THR C 1 28 ? 23.758 33.968 68.292 1.00 18.25 28 THR C O 1
ATOM 6211 N N . ALA C 1 29 ? 23.276 36.112 68.779 1.00 13.07 29 ALA C N 1
ATOM 6212 C CA . ALA C 1 29 ? 23.345 36.492 67.370 1.00 13.83 29 ALA C CA 1
ATOM 6213 C C . ALA C 1 29 ? 24.766 36.394 66.840 1.00 13.45 29 ALA C C 1
ATOM 6214 O O . ALA C 1 29 ? 24.968 36.103 65.656 1.00 13.95 29 ALA C O 1
ATOM 6216 N N . LYS C 1 30 ? 25.757 36.648 67.690 1.00 15.20 30 LYS C N 1
ATOM 6217 C CA . LYS C 1 30 ? 27.139 36.448 67.272 1.00 16.46 30 LYS C CA 1
ATOM 6218 C C . LYS C 1 30 ? 27.445 34.964 67.095 1.00 17.23 30 LYS C C 1
ATOM 6219 O O . LYS C 1 30 ? 28.169 34.590 66.167 1.00 17.67 30 LYS C O 1
ATOM 6225 N N . ASP C 1 31 ? 26.900 34.102 67.966 1.00 17.72 31 ASP C N 1
ATOM 6226 C CA . ASP C 1 31 ? 27.021 32.662 67.748 1.00 18.90 31 ASP C CA 1
ATOM 6227 C C . ASP C 1 31 ? 26.387 32.252 66.424 1.00 17.02 31 ASP C C 1
ATOM 6228 O O . ASP C 1 31 ? 26.888 31.355 65.732 1.00 13.43 31 ASP C O 1
ATOM 6233 N N . LEU C 1 32 ? 25.260 32.871 66.076 1.00 14.82 32 LEU C N 1
ATOM 6234 C CA . LEU C 1 32 ? 24.627 32.588 64.794 1.00 14.94 32 LEU C CA 1
ATOM 6235 C C . LEU C 1 32 ? 25.508 33.052 63.644 1.00 15.86 32 LEU C C 1
ATOM 6236 O O . LEU C 1 32 ? 25.661 32.344 62.644 1.00 14.32 32 LEU C O 1
ATOM 6241 N N . GLN C 1 33 ? 26.097 34.239 63.780 1.00 14.48 33 GLN C N 1
ATOM 6242 C CA . GLN C 1 33 ? 27.002 34.754 62.762 1.00 14.21 33 GLN C CA 1
ATOM 6243 C C . GLN C 1 33 ? 28.166 33.799 62.519 1.00 14.54 33 GLN C C 1
ATOM 6244 O O . GLN C 1 33 ? 28.543 33.548 61.367 1.00 14.68 33 GLN C O 1
ATOM 6250 N N . LYS C 1 34 ? 28.744 33.247 63.590 1.00 13.17 34 LYS C N 1
ATOM 6251 C CA . LYS C 1 34 ? 29.841 32.290 63.418 1.00 15.51 34 LYS C CA 1
ATOM 6252 C C . LYS C 1 34 ? 29.360 31.045 62.699 1.00 15.71 34 LYS C C 1
ATOM 6253 O O . LYS C 1 34 ? 30.042 30.513 61.818 1.00 16.21 34 LYS C O 1
ATOM 6259 N N . ALA C 1 35 ? 28.195 30.529 63.090 1.00 14.76 35 ALA C N 1
ATOM 6260 C CA . ALA C 1 35 ? 27.651 29.345 62.434 1.00 15.74 35 ALA C CA 1
ATOM 6261 C C . ALA C 1 35 ? 27.362 29.624 60.964 1.00 16.95 35 ALA C C 1
ATOM 6262 O O . ALA C 1 35 ? 27.619 28.776 60.108 1.00 15.43 35 ALA C O 1
ATOM 6264 N N . ILE C 1 36 ? 26.846 30.813 60.647 1.00 15.50 36 ILE C N 1
ATOM 6265 C CA . ILE C 1 36 ? 26.531 31.101 59.253 1.00 14.39 36 ILE C CA 1
ATOM 6266 C C . ILE C 1 36 ? 27.810 31.289 58.438 1.00 14.42 36 ILE C C 1
ATOM 6267 O O . ILE C 1 36 ? 27.901 30.813 57.299 1.00 15.50 36 ILE C O 1
ATOM 6272 N N . ASP C 1 37 ? 28.834 31.937 59.014 1.00 13.95 37 ASP C N 1
ATOM 6273 C CA . ASP C 1 37 ? 30.119 32.032 58.321 1.00 14.95 37 ASP C CA 1
ATOM 6274 C C . ASP C 1 37 ? 30.695 30.645 58.038 1.00 19.63 37 ASP C C 1
ATOM 6275 O O . ASP C 1 37 ? 31.204 30.390 56.940 1.00 18.03 37 ASP C O 1
ATOM 6280 N N . ALA C 1 38 ? 30.634 29.739 59.022 1.00 18.81 38 ALA C N 1
ATOM 6281 C CA . ALA C 1 38 ? 31.101 28.370 58.809 1.00 20.71 38 ALA C CA 1
ATOM 6282 C C . ALA C 1 38 ? 30.297 27.676 57.714 1.00 19.51 38 ALA C C 1
ATOM 6283 O O . ALA C 1 38 ? 30.857 26.924 56.903 1.00 16.87 38 ALA C O 1
ATOM 6285 N N . PHE C 1 39 ? 28.978 27.914 57.683 1.00 15.90 39 PHE C N 1
ATOM 6286 C CA . PHE C 1 39 ? 28.117 27.299 56.677 1.00 16.91 39 PHE C CA 1
ATOM 6287 C C . PHE C 1 39 ? 28.412 27.851 55.286 1.00 19.63 39 PHE C C 1
ATOM 6288 O O . PHE C 1 39 ? 28.507 27.088 54.320 1.00 22.23 39 PHE C O 1
ATOM 6296 N N . LEU C 1 40 ? 28.587 29.172 55.159 1.00 17.49 40 LEU C N 1
ATOM 6297 C CA . LEU C 1 40 ? 28.893 29.726 53.844 1.00 17.89 40 LEU C CA 1
ATOM 6298 C C . LEU C 1 40 ? 30.238 29.221 53.331 1.00 19.16 40 LEU C C 1
ATOM 6299 O O . LEU C 1 40 ? 30.388 28.978 52.127 1.00 18.45 40 LEU C O 1
ATOM 6304 N N . ALA C 1 41 ? 31.211 29.010 54.229 1.00 19.14 41 ALA C N 1
ATOM 6305 C CA . ALA C 1 41 ? 32.522 28.533 53.794 1.00 20.29 41 ALA C CA 1
ATOM 6306 C C . ALA C 1 41 ? 32.498 27.063 53.389 1.00 20.53 41 ALA C C 1
ATOM 6307 O O . ALA C 1 41 ? 33.282 26.649 52.525 1.00 22.06 41 ALA C O 1
ATOM 6309 N N . LYS C 1 42 ? 31.631 26.260 54.000 1.00 20.15 42 LYS C N 1
ATOM 6310 C CA . LYS C 1 42 ? 31.593 24.817 53.750 1.00 23.36 42 LYS C CA 1
ATOM 6311 C C . LYS C 1 42 ? 30.150 24.340 53.861 1.00 20.86 42 LYS C C 1
ATOM 6312 O O . LYS C 1 42 ? 29.756 23.713 54.852 1.00 19.93 42 LYS C O 1
ATOM 6318 N N . PRO C 1 43 ? 29.320 24.630 52.855 1.00 20.27 43 PRO C N 1
ATOM 6319 C CA . PRO C 1 43 ? 27.878 24.349 52.984 1.00 20.76 43 PRO C CA 1
ATOM 6320 C C . PRO C 1 43 ? 27.575 22.872 52.780 1.00 22.68 43 PRO C C 1
ATOM 6321 O O . PRO C 1 43 ? 27.821 22.315 51.708 1.00 21.65 43 PRO C O 1
ATOM 6325 N N . ASP C 1 44 ? 27.044 22.236 53.822 1.00 22.49 44 ASP C N 1
ATOM 6326 C CA . ASP C 1 44 ? 26.575 20.861 53.740 1.00 23.84 44 ASP C CA 1
ATOM 6327 C C . ASP C 1 44 ? 25.512 20.668 54.815 1.00 22.69 44 ASP C C 1
ATOM 6328 O O . ASP C 1 44 ? 25.190 21.593 55.564 1.00 21.18 44 ASP C O 1
ATOM 6333 N N . ALA C 1 45 ? 24.972 19.449 54.899 1.00 20.96 45 ALA C N 1
ATOM 6334 C CA . ALA C 1 45 ? 23.887 19.212 55.845 1.00 24.38 45 ALA C CA 1
ATOM 6335 C C . ALA C 1 45 ? 24.324 19.468 57.279 1.00 23.75 45 ALA C C 1
ATOM 6336 O O . ALA C 1 45 ? 23.533 19.959 58.094 1.00 23.37 45 ALA C O 1
ATOM 6338 N N . GLU C 1 46 ? 25.576 19.159 57.605 1.00 24.31 46 GLU C N 1
ATOM 6339 C CA . GLU C 1 46 ? 26.031 19.337 58.979 1.00 26.10 46 GLU C CA 1
ATOM 6340 C C . GLU C 1 46 ? 26.116 20.818 59.342 1.00 22.67 46 GLU C C 1
ATOM 6341 O O . GLU C 1 46 ? 25.611 21.243 60.388 1.00 21.63 46 GLU C O 1
ATOM 6347 N N . THR C 1 47 ? 26.752 21.632 58.494 1.00 21.47 47 THR C N 1
ATOM 6348 C CA . THR C 1 47 ? 26.888 23.039 58.857 1.00 20.45 47 THR C CA 1
ATOM 6349 C C . THR C 1 47 ? 25.565 23.775 58.723 1.00 18.41 47 THR C C 1
ATOM 6350 O O . THR C 1 47 ? 25.335 24.753 59.437 1.00 18.94 47 THR C O 1
ATOM 6354 N N . LEU C 1 48 ? 24.674 23.309 57.842 1.00 18.72 48 LEU C N 1
ATOM 6355 C CA . LEU C 1 48 ? 23.338 23.905 57.789 1.00 19.16 48 LEU C CA 1
ATOM 6356 C C . LEU C 1 48 ? 22.566 23.637 59.077 1.00 19.47 48 LEU C C 1
ATOM 6357 O O . LEU C 1 48 ? 21.928 24.547 59.622 1.00 18.77 48 LEU C O 1
ATOM 6362 N N . LYS C 1 49 ? 22.612 22.400 59.579 1.00 18.85 49 LYS C N 1
ATOM 6363 C CA . LYS C 1 49 ? 21.945 22.083 60.842 1.00 19.12 49 LYS C CA 1
ATOM 6364 C C . LYS C 1 49 ? 22.492 22.927 61.989 1.00 18.72 49 LYS C C 1
ATOM 6365 O O . LYS C 1 49 ? 21.731 23.379 62.854 1.00 21.04 49 LYS C O 1
ATOM 6371 N N . ALA C 1 50 ? 23.811 23.143 62.018 1.00 17.95 50 ALA C N 1
ATOM 6372 C CA . ALA C 1 50 ? 24.400 23.981 63.058 1.00 18.80 50 ALA C CA 1
ATOM 6373 C C . ALA C 1 50 ? 23.909 25.420 62.954 1.00 18.04 50 ALA C C 1
ATOM 6374 O O . ALA C 1 50 ? 23.678 26.083 63.976 1.00 17.62 50 ALA C O 1
ATOM 6376 N N . ALA C 1 51 ? 23.752 25.930 61.729 1.00 14.93 51 ALA C N 1
ATOM 6377 C CA . ALA C 1 51 ? 23.240 27.287 61.572 1.00 15.36 51 ALA C CA 1
ATOM 6378 C C . ALA C 1 51 ? 21.796 27.382 62.057 1.00 17.21 51 ALA C C 1
ATOM 6379 O O . ALA C 1 51 ? 21.424 28.349 62.731 1.00 17.47 51 ALA C O 1
ATOM 6381 N N . LYS C 1 52 ? 20.977 26.377 61.743 1.00 16.04 52 LYS C N 1
ATOM 6382 C CA . LYS C 1 52 ? 19.595 26.365 62.213 1.00 15.51 52 LYS C CA 1
ATOM 6383 C C . LYS C 1 52 ? 19.523 26.310 63.732 1.00 16.96 52 LYS C C 1
ATOM 6384 O O . LYS C 1 52 ? 18.712 27.008 64.351 1.00 15.49 52 LYS C O 1
ATOM 6390 N N . GLU C 1 53 ? 20.359 25.475 64.352 1.00 15.70 53 GLU C N 1
ATOM 6391 C CA . GLU C 1 53 ? 20.338 25.379 65.804 1.00 14.86 53 GLU C CA 1
ATOM 6392 C C . GLU C 1 53 ? 20.787 26.685 66.443 1.00 14.09 53 GLU C C 1
ATOM 6393 O O . GLU C 1 53 ? 20.270 27.072 67.497 1.00 14.65 53 GLU C O 1
ATOM 6399 N N . ALA C 1 54 ? 21.732 27.394 65.813 1.00 14.06 54 ALA C N 1
ATOM 6400 C CA . ALA C 1 54 ? 22.113 28.698 66.337 1.00 14.12 54 ALA C CA 1
ATOM 6401 C C . ALA C 1 54 ? 20.990 29.715 66.165 1.00 14.71 54 ALA C C 1
ATOM 6402 O O . ALA C 1 54 ? 20.823 30.599 67.019 1.00 14.28 54 ALA C O 1
ATOM 6404 N N . TRP C 1 55 ? 20.204 29.600 65.089 1.00 14.41 55 TRP C N 1
ATOM 6405 C CA . TRP C 1 55 ? 19.077 30.512 64.911 1.00 13.58 55 TRP C CA 1
ATOM 6406 C C . TRP C 1 55 ? 18.039 30.304 66.010 1.00 14.79 55 TRP C C 1
ATOM 6407 O O . TRP C 1 55 ? 17.569 31.274 66.617 1.00 15.59 55 TRP C O 1
ATOM 6418 N N . PHE C 1 56 ? 17.684 29.039 66.287 1.00 15.33 56 PHE C N 1
ATOM 6419 C CA . PHE C 1 56 ? 16.772 28.730 67.392 1.00 17.43 56 PHE C CA 1
ATOM 6420 C C . PHE C 1 56 ? 17.258 29.346 68.701 1.00 17.49 56 PHE C C 1
ATOM 6421 O O . PHE C 1 56 ? 16.484 29.975 69.437 1.00 16.12 56 PHE C O 1
ATOM 6429 N N . ALA C 1 57 ? 18.541 29.148 69.017 1.00 16.60 57 ALA C N 1
ATOM 6430 C CA . ALA C 1 57 ? 19.093 29.668 70.265 1.00 16.45 57 ALA C CA 1
ATOM 6431 C C . ALA C 1 57 ? 19.084 31.190 70.297 1.00 16.30 57 ALA C C 1
ATOM 6432 O O . ALA C 1 57 ? 18.911 31.786 71.365 1.00 16.47 57 ALA C O 1
ATOM 6434 N N . ALA C 1 58 ? 19.272 31.836 69.146 1.00 15.64 58 ALA C N 1
ATOM 6435 C CA . ALA C 1 58 ? 19.268 33.293 69.101 1.00 14.50 58 ALA C CA 1
ATOM 6436 C C . ALA C 1 58 ? 17.885 33.868 69.382 1.00 15.22 58 ALA C C 1
ATOM 6437 O O . ALA C 1 58 ? 17.777 35.013 69.847 1.00 14.72 58 ALA C O 1
ATOM 6439 N N . ARG C 1 59 ? 16.824 33.095 69.110 1.00 14.08 59 ARG C N 1
ATOM 6440 C CA . ARG C 1 59 ? 15.460 33.590 69.286 1.00 13.78 59 ARG C CA 1
ATOM 6441 C C . ARG C 1 59 ? 15.064 33.696 70.753 1.00 15.66 59 ARG C C 1
ATOM 6442 O O . ARG C 1 59 ? 14.262 34.564 71.111 1.00 13.93 59 ARG C O 1
ATOM 6450 N N . THR C 1 60 ? 15.593 32.820 71.609 1.00 14.41 60 THR C N 1
ATOM 6451 C CA . THR C 1 60 ? 15.111 32.761 72.989 1.00 14.77 60 THR C CA 1
ATOM 6452 C C . THR C 1 60 ? 15.288 34.082 73.726 1.00 16.43 60 THR C C 1
ATOM 6453 O O . THR C 1 60 ? 14.296 34.596 74.278 1.00 15.31 60 THR C O 1
ATOM 6457 N N . PRO C 1 61 ? 16.477 34.694 73.772 1.00 13.88 61 PRO C N 1
ATOM 6458 C CA . PRO C 1 61 ? 16.558 36.004 74.426 1.00 13.04 61 PRO C CA 1
ATOM 6459 C C . PRO C 1 61 ? 15.826 37.097 73.658 1.00 13.36 61 PRO C C 1
ATOM 6460 O O . PRO C 1 61 ? 15.237 37.981 74.287 1.00 13.53 61 PRO C O 1
ATOM 6464 N N . TYR C 1 62 ? 15.827 37.079 72.318 1.00 13.13 62 TYR C N 1
ATOM 6465 C CA . TYR C 1 62 ? 15.165 38.179 71.623 1.00 13.01 62 TYR C CA 1
ATOM 6466 C C . TYR C 1 62 ? 13.669 38.188 71.908 1.00 13.16 62 TYR C C 1
ATOM 6467 O O . TYR C 1 62 ? 13.080 39.246 72.177 1.00 12.97 62 TYR C O 1
ATOM 6476 N N . SER C 1 63 ? 13.026 37.023 71.829 1.00 13.96 63 SER C N 1
ATOM 6477 C CA . SER C 1 63 ? 11.596 36.981 72.120 1.00 13.99 63 SER C CA 1
ATOM 6478 C C . SER C 1 63 ? 11.296 37.460 73.535 1.00 13.11 63 SER C C 1
ATOM 6479 O O . SER C 1 63 ? 10.236 38.051 73.774 1.00 15.44 63 SER C O 1
ATOM 6482 N N . GLN C 1 64 ? 12.213 37.237 74.479 1.00 12.66 64 GLN C N 1
ATOM 6483 C CA . GLN C 1 64 ? 12.006 37.730 75.837 1.00 15.34 64 GLN C CA 1
ATOM 6484 C C . GLN C 1 64 ? 12.241 39.229 75.972 1.00 13.43 64 GLN C C 1
ATOM 6485 O O . GLN C 1 64 ? 12.044 39.768 77.067 1.00 14.01 64 GLN C O 1
ATOM 6491 N N . SER C 1 65 ? 12.656 39.910 74.903 1.00 13.39 65 SER C N 1
ATOM 6492 C CA . SER C 1 65 ? 12.832 41.356 74.939 1.00 13.03 65 SER C CA 1
ATOM 6493 C C . SER C 1 65 ? 11.608 42.130 74.459 1.00 13.67 65 SER C C 1
ATOM 6494 O O . SER C 1 65 ? 11.589 43.356 74.579 1.00 14.86 65 SER C O 1
ATOM 6497 N N . GLU C 1 66 ? 10.585 41.470 73.922 1.00 13.79 66 GLU C N 1
ATOM 6498 C CA . GLU C 1 66 ? 9.590 42.239 73.181 1.00 15.37 66 GLU C CA 1
ATOM 6499 C C . GLU C 1 66 ? 8.579 42.970 74.061 1.00 13.69 66 GLU C C 1
ATOM 6500 O O . GLU C 1 66 ? 7.903 43.874 73.556 1.00 14.05 66 GLU C O 1
ATOM 6506 N N . ALA C 1 67 ? 8.475 42.651 75.354 1.00 13.57 67 ALA C N 1
ATOM 6507 C CA . ALA C 1 67 ? 7.611 43.460 76.217 1.00 16.02 67 ALA C CA 1
ATOM 6508 C C . ALA C 1 67 ? 8.249 44.785 76.629 1.00 15.44 67 ALA C C 1
ATOM 6509 O O . ALA C 1 67 ? 7.581 45.600 77.273 1.00 14.88 67 ALA C O 1
ATOM 6511 N N . PHE C 1 68 ? 9.517 45.021 76.282 1.00 13.74 68 PHE C N 1
ATOM 6512 C CA . PHE C 1 68 ? 10.073 46.367 76.383 1.00 14.39 68 PHE C CA 1
ATOM 6513 C C . PHE C 1 68 ? 9.644 47.270 75.227 1.00 16.13 68 PHE C C 1
ATOM 6514 O O . PHE C 1 68 ? 9.844 48.488 75.306 1.00 16.42 68 PHE C O 1
ATOM 6522 N N . ARG C 1 69 ? 9.070 46.706 74.161 1.00 16.11 69 ARG C N 1
ATOM 6523 C CA . ARG C 1 69 ? 8.468 47.512 73.106 1.00 16.24 69 ARG C CA 1
ATOM 6524 C C . ARG C 1 69 ? 7.284 48.308 73.657 1.00 15.64 69 ARG C C 1
ATOM 6525 O O . ARG C 1 69 ? 6.853 48.130 74.799 1.00 16.48 69 ARG C O 1
ATOM 6533 N N . PHE C 1 70 ? 6.767 49.203 72.813 1.00 15.83 70 PHE C N 1
ATOM 6534 C CA . PHE C 1 70 ? 5.571 50.002 73.085 1.00 16.20 70 PHE C CA 1
ATOM 6535 C C . PHE C 1 70 ? 5.784 51.028 74.190 1.00 18.39 70 PHE C C 1
ATOM 6536 O O . PHE C 1 70 ? 5.525 52.216 73.983 1.00 19.12 70 PHE C O 1
ATOM 6544 N N . GLY C 1 71 ? 6.242 50.595 75.366 1.00 18.51 71 GLY C N 1
ATOM 6545 C CA . GLY C 1 71 ? 6.589 51.557 76.397 1.00 18.08 71 GLY C CA 1
ATOM 6546 C C . GLY C 1 71 ? 7.848 52.339 76.073 1.00 18.91 71 GLY C C 1
ATOM 6547 O O . GLY C 1 71 ? 7.969 53.511 76.439 1.00 20.27 71 GLY C O 1
ATOM 6548 N N . ASN C 1 72 ? 8.789 51.717 75.373 1.00 18.59 72 ASN C N 1
ATOM 6549 C CA . ASN C 1 72 ? 10.064 52.344 75.029 1.00 16.97 72 ASN C CA 1
ATOM 6550 C C . ASN C 1 72 ? 10.092 52.515 73.514 1.00 19.71 72 ASN C C 1
ATOM 6551 O O . ASN C 1 72 ? 10.410 51.576 72.777 1.00 19.67 72 ASN C O 1
ATOM 6556 N N . ALA C 1 73 ? 9.760 53.729 73.058 1.00 20.32 73 ALA C N 1
ATOM 6557 C CA . ALA C 1 73 ? 9.535 53.970 71.637 1.00 23.49 73 ALA C CA 1
ATOM 6558 C C . ALA C 1 73 ? 10.790 53.744 70.810 1.00 22.76 73 ALA C C 1
ATOM 6559 O O . ALA C 1 73 ? 10.693 53.429 69.617 1.00 21.98 73 ALA C O 1
ATOM 6561 N N . ILE C 1 74 ? 11.971 53.918 71.410 1.00 20.68 74 ILE C N 1
ATOM 6562 C CA . ILE C 1 74 ? 13.206 53.713 70.660 1.00 20.63 74 ILE C CA 1
ATOM 6563 C C . ILE C 1 74 ? 13.261 52.298 70.102 1.00 20.25 74 ILE C C 1
ATOM 6564 O O . ILE C 1 74 ? 13.844 52.067 69.034 1.00 18.35 74 ILE C O 1
ATOM 6569 N N . ILE C 1 75 ? 12.632 51.337 70.783 1.00 17.08 75 ILE C N 1
ATOM 6570 C CA . ILE C 1 75 ? 12.621 49.969 70.278 1.00 17.92 75 ILE C CA 1
ATOM 6571 C C . ILE C 1 75 ? 11.658 49.842 69.101 1.00 16.73 75 ILE C C 1
ATOM 6572 O O . ILE C 1 75 ? 11.987 49.218 68.081 1.00 15.32 75 ILE C O 1
ATOM 6577 N N . ASP C 1 76 ? 10.474 50.457 69.215 1.00 17.13 76 ASP C N 1
ATOM 6578 C CA . ASP C 1 76 ? 9.495 50.414 68.131 1.00 19.66 76 ASP C CA 1
ATOM 6579 C C . ASP C 1 76 ? 10.065 51.000 66.845 1.00 17.75 76 ASP C C 1
ATOM 6580 O O . ASP C 1 76 ? 9.751 50.526 65.747 1.00 19.07 76 ASP C O 1
ATOM 6585 N N . ASP C 1 77 ? 10.891 52.044 66.961 1.00 18.41 77 ASP C N 1
ATOM 6586 C CA . ASP C 1 77 ? 11.483 52.682 65.785 1.00 18.51 77 ASP C CA 1
ATOM 6587 C C . ASP C 1 77 ? 12.581 51.836 65.155 1.00 18.42 77 ASP C C 1
ATOM 6588 O O . ASP C 1 77 ? 12.941 52.068 63.996 1.00 18.40 77 ASP C O 1
ATOM 6593 N N . TRP C 1 78 ? 13.114 50.869 65.897 1.00 15.87 78 TRP C N 1
ATOM 6594 C CA . TRP C 1 78 ? 14.277 50.077 65.521 1.00 14.47 78 TRP C CA 1
ATOM 6595 C C . TRP C 1 78 ? 13.911 48.675 65.062 1.00 16.10 78 TRP C C 1
ATOM 6596 O O . TRP C 1 78 ? 14.607 48.087 64.230 1.00 16.51 78 TRP C O 1
ATOM 6607 N N . GLU C 1 79 ? 12.793 48.161 65.545 1.00 13.79 79 GLU C N 1
ATOM 6608 C CA . GLU C 1 79 ? 12.511 46.744 65.493 1.00 15.84 79 GLU C CA 1
ATOM 6609 C C . GLU C 1 79 ? 12.024 46.273 64.123 1.00 15.65 79 GLU C C 1
ATOM 6610 O O . GLU C 1 79 ? 12.162 45.086 63.806 1.00 18.30 79 GLU C O 1
ATOM 6616 N N . GLY C 1 80 ? 11.487 47.169 63.291 1.00 17.88 80 GLY C N 1
ATOM 6617 C CA . GLY C 1 80 ? 11.023 46.768 61.969 1.00 20.24 80 GLY C CA 1
ATOM 6618 C C . GLY C 1 80 ? 12.128 46.300 61.037 1.00 18.57 80 GLY C C 1
ATOM 6619 O O . GLY C 1 80 ? 11.845 45.668 60.014 1.00 17.70 80 GLY C O 1
ATOM 6620 N N . GLN C 1 81 ? 13.375 46.617 61.354 1.00 14.25 81 GLN C N 1
ATOM 6621 C CA . GLN C 1 81 ? 14.527 46.121 60.617 1.00 13.51 81 GLN C CA 1
ATOM 6622 C C . GLN C 1 81 ? 15.033 44.798 61.177 1.00 14.18 81 GLN C C 1
ATOM 6623 O O . GLN C 1 81 ? 15.818 44.107 60.505 1.00 13.24 81 GLN C O 1
ATOM 6629 N N . VAL C 1 82 ? 14.565 44.424 62.370 1.00 13.19 82 VAL C N 1
ATOM 6630 C CA . VAL C 1 82 ? 15.117 43.316 63.131 1.00 14.05 82 VAL C CA 1
ATOM 6631 C C . VAL C 1 82 ? 14.186 42.108 63.144 1.00 13.24 82 VAL C C 1
ATOM 6632 O O . VAL C 1 82 ? 14.644 40.966 63.048 1.00 13.72 82 VAL C O 1
ATOM 6636 N N . ASN C 1 83 ? 12.882 42.327 63.275 1.00 13.21 83 ASN C N 1
ATOM 6637 C CA . ASN C 1 83 ? 11.990 41.199 63.516 1.00 14.67 83 ASN C CA 1
ATOM 6638 C C . ASN C 1 83 ? 10.648 41.384 62.814 1.00 15.32 83 ASN C C 1
ATOM 6639 O O . ASN C 1 83 ? 9.615 40.903 63.298 1.00 15.99 83 ASN C O 1
ATOM 6644 N N . ALA C 1 84 ? 10.641 42.060 61.672 1.00 14.62 84 ALA C N 1
ATOM 6645 C CA . ALA C 1 84 ? 9.394 42.248 60.944 1.00 17.44 84 ALA C CA 1
ATOM 6646 C C . ALA C 1 84 ? 8.888 40.924 60.381 1.00 15.62 84 ALA C C 1
ATOM 6647 O O . ALA C 1 84 ? 9.653 39.992 60.120 1.00 16.49 84 ALA C O 1
ATOM 6649 N N . TRP C 1 85 ? 7.580 40.857 60.188 1.00 14.08 85 TRP C N 1
ATOM 6650 C CA . TRP C 1 85 ? 6.917 39.653 59.737 1.00 15.90 85 TRP C CA 1
ATOM 6651 C C . TRP C 1 85 ? 5.460 40.051 59.514 1.00 15.64 85 TRP C C 1
ATOM 6652 O O . TRP C 1 85 ? 4.996 41.018 60.114 1.00 15.83 85 TRP C O 1
ATOM 6663 N N . PRO C 1 86 ? 4.737 39.331 58.642 1.00 19.16 86 PRO C N 1
ATOM 6664 C CA . PRO C 1 86 ? 5.169 38.218 57.791 1.00 16.03 86 PRO C CA 1
ATOM 6665 C C . PRO C 1 86 ? 6.000 38.677 56.604 1.00 16.88 86 PRO C C 1
ATOM 6666 O O . PRO C 1 86 ? 6.003 39.865 56.286 1.00 18.68 86 PRO C O 1
ATOM 6670 N N . LEU C 1 87 ? 6.696 37.746 55.963 1.00 17.43 87 LEU C N 1
ATOM 6671 C CA . LEU C 1 87 ? 7.378 38.002 54.700 1.00 16.17 87 LEU C CA 1
ATOM 6672 C C . LEU C 1 87 ? 6.482 37.645 53.519 1.00 19.60 87 LEU C C 1
ATOM 6673 O O . LEU C 1 87 ? 5.760 36.650 53.566 1.00 16.57 87 LEU C O 1
ATOM 6678 N N . ASP C 1 88 ? 6.554 38.460 52.453 1.00 20.91 88 ASP C N 1
ATOM 6679 C CA . ASP C 1 88 ? 6.314 38.008 51.077 1.00 16.94 88 ASP C CA 1
ATOM 6680 C C . ASP C 1 88 ? 7.679 37.587 50.542 1.00 16.11 88 ASP C C 1
ATOM 6681 O O . ASP C 1 88 ? 8.405 38.371 49.917 1.00 13.89 88 ASP C O 1
ATOM 6686 N N . GLU C 1 89 ? 8.043 36.330 50.814 1.00 13.95 89 GLU C N 1
ATOM 6687 C CA . GLU C 1 89 ? 9.421 35.883 50.664 1.00 14.86 89 GLU C CA 1
ATOM 6688 C C . GLU C 1 89 ? 9.885 35.870 49.207 1.00 16.18 89 GLU C C 1
ATOM 6689 O O . GLU C 1 89 ? 11.093 35.802 48.952 1.00 13.81 89 GLU C O 1
ATOM 6695 N N . GLY C 1 90 ? 8.961 35.953 48.251 1.00 16.90 90 GLY C N 1
ATOM 6696 C CA . GLY C 1 90 ? 9.343 36.095 46.857 1.00 15.81 90 GLY C CA 1
ATOM 6697 C C . GLY C 1 90 ? 10.065 37.391 46.542 1.00 16.02 90 GLY C C 1
ATOM 6698 O O . GLY C 1 90 ? 10.649 37.520 45.459 1.00 16.59 90 GLY C O 1
ATOM 6699 N N . LEU C 1 91 ? 10.014 38.369 47.452 1.00 15.66 91 LEU C N 1
ATOM 6700 C CA . LEU C 1 91 ? 10.892 39.530 47.345 1.00 14.36 91 LEU C CA 1
ATOM 6701 C C . LEU C 1 91 ? 12.355 39.105 47.309 1.00 16.06 91 LEU C C 1
ATOM 6702 O O . LEU C 1 91 ? 13.175 39.718 46.607 1.00 15.27 91 LEU C O 1
ATOM 6707 N N . ILE C 1 92 ? 12.692 38.048 48.052 1.00 14.75 92 ILE C N 1
ATOM 6708 C CA . ILE C 1 92 ? 14.079 37.666 48.321 1.00 16.29 92 ILE C CA 1
ATOM 6709 C C . ILE C 1 92 ? 14.587 36.599 47.354 1.00 15.22 92 ILE C C 1
ATOM 6710 O O . ILE C 1 92 ? 15.677 36.738 46.795 1.00 16.14 92 ILE C O 1
ATOM 6715 N N . ASP C 1 93 ? 13.844 35.504 47.158 1.00 13.67 93 ASP C N 1
ATOM 6716 C CA . ASP C 1 93 ? 14.397 34.301 46.537 1.00 15.53 93 ASP C CA 1
ATOM 6717 C C . ASP C 1 93 ? 13.287 33.602 45.752 1.00 16.03 93 ASP C C 1
ATOM 6718 O O . ASP C 1 93 ? 12.155 34.084 45.687 1.00 16.14 93 ASP C O 1
ATOM 6723 N N . TYR C 1 94 ? 13.614 32.462 45.148 1.00 16.05 94 TYR C N 1
ATOM 6724 C CA . TYR C 1 94 ? 12.614 31.706 44.395 1.00 16.63 94 TYR C CA 1
ATOM 6725 C C . TYR C 1 94 ? 11.488 31.222 45.317 1.00 17.49 94 TYR C C 1
ATOM 6726 O O . TYR C 1 94 ? 11.649 31.104 46.539 1.00 16.02 94 TYR C O 1
ATOM 6735 N N . VAL C 1 95 ? 10.330 30.937 44.715 1.00 15.72 95 VAL C N 1
ATOM 6736 C CA . VAL C 1 95 ? 9.173 30.425 45.441 1.00 15.04 95 VAL C CA 1
ATOM 6737 C C . VAL C 1 95 ? 8.508 29.321 44.624 1.00 17.55 95 VAL C C 1
ATOM 6738 O O . VAL C 1 95 ? 8.714 29.193 43.414 1.00 18.32 95 VAL C O 1
ATOM 6742 N N . ALA C 1 96 ? 7.687 28.524 45.306 1.00 18.81 96 ALA C N 1
ATOM 6743 C CA . ALA C 1 96 ? 6.958 27.446 44.652 1.00 20.31 96 ALA C CA 1
ATOM 6744 C C . ALA C 1 96 ? 5.731 27.990 43.929 1.00 21.14 96 ALA C C 1
ATOM 6745 O O . ALA C 1 96 ? 5.372 29.163 44.047 1.00 17.70 96 ALA C O 1
ATOM 6747 N N . LYS C 1 97 ? 5.065 27.101 43.186 1.00 22.13 97 LYS C N 1
ATOM 6748 C CA . LYS C 1 97 ? 3.909 27.509 42.393 1.00 25.96 97 LYS C CA 1
ATOM 6749 C C . LYS C 1 97 ? 2.742 27.969 43.260 1.00 25.36 97 LYS C C 1
ATOM 6750 O O . LYS C 1 97 ? 1.963 28.827 42.837 1.00 26.88 97 LYS C O 1
ATOM 6756 N N . ASP C 1 98 ? 2.589 27.422 44.464 1.00 22.96 98 ASP C N 1
ATOM 6757 C CA . ASP C 1 98 ? 1.441 27.788 45.284 1.00 25.93 98 ASP C CA 1
ATOM 6758 C C . ASP C 1 98 ? 1.731 28.968 46.210 1.00 23.59 98 ASP C C 1
ATOM 6759 O O . ASP C 1 98 ? 1.014 29.165 47.196 1.00 22.74 98 ASP C O 1
ATOM 6764 N N . TYR C 1 99 ? 2.753 29.760 45.892 1.00 21.54 99 TYR C N 1
ATOM 6765 C CA . TYR C 1 99 ? 3.109 30.950 46.658 1.00 17.80 99 TYR C CA 1
ATOM 6766 C C . TYR C 1 99 ? 1.922 31.892 46.837 1.00 20.56 99 TYR C C 1
ATOM 6767 O O . TYR C 1 99 ? 1.262 32.277 45.867 1.00 20.03 99 TYR C O 1
ATOM 6776 N N . GLN C 1 100 ? 1.657 32.262 48.088 1.00 17.59 100 GLN C N 1
ATOM 6777 C CA . GLN C 1 100 ? 0.645 33.253 48.431 1.00 21.59 100 GLN C CA 1
ATOM 6778 C C . GLN C 1 100 ? 1.338 34.524 48.901 1.00 21.31 100 GLN C C 1
ATOM 6779 O O . GLN C 1 100 ? 2.182 34.474 49.801 1.00 21.40 100 GLN C O 1
ATOM 6785 N N . HIS C 1 101 ? 0.981 35.655 48.300 1.00 18.42 101 HIS C N 1
ATOM 6786 C CA . HIS C 1 101 ? 1.547 36.943 48.673 1.00 16.58 101 HIS C CA 1
ATOM 6787 C C . HIS C 1 101 ? 0.421 37.952 48.848 1.00 15.25 101 HIS C C 1
ATOM 6788 O O . HIS C 1 101 ? -0.741 37.688 48.523 1.00 14.60 101 HIS C O 1
ATOM 6795 N N . ALA C 1 102 ? 0.780 39.124 49.357 1.00 15.55 102 ALA C N 1
ATOM 6796 C CA . ALA C 1 102 ? -0.213 40.153 49.638 1.00 17.74 102 ALA C CA 1
ATOM 6797 C C . ALA C 1 102 ? -0.764 40.757 48.350 1.00 18.26 102 ALA C C 1
ATOM 6798 O O . ALA C 1 102 ? -0.055 40.902 47.354 1.00 20.33 102 ALA C O 1
ATOM 6800 N N . LEU C 1 103 ? -2.048 41.111 48.377 1.00 20.27 103 LEU C N 1
ATOM 6801 C CA . LEU C 1 103 ? -2.603 41.912 47.297 1.00 20.73 103 LEU C CA 1
ATOM 6802 C C . LEU C 1 103 ? -1.985 43.303 47.318 1.00 19.74 103 LEU C C 1
ATOM 6803 O O . LEU C 1 103 ? -1.667 43.849 48.380 1.00 19.77 103 LEU C O 1
ATOM 6808 N N . GLY C 1 104 ? -1.808 43.873 46.128 1.00 20.74 104 GLY C N 1
ATOM 6809 C CA . GLY C 1 104 ? -1.246 45.204 46.026 1.00 20.23 104 GLY C CA 1
ATOM 6810 C C . GLY C 1 104 ? 0.204 45.323 46.446 1.00 20.58 104 GLY C C 1
ATOM 6811 O O . GLY C 1 104 ? 0.635 46.408 46.855 1.00 22.12 104 GLY C O 1
ATOM 6812 N N . ASN C 1 105 ? 0.975 44.239 46.367 1.00 20.23 105 ASN C N 1
ATOM 6813 C CA . ASN C 1 105 ? 2.398 44.305 46.689 1.00 18.82 105 ASN C CA 1
ATOM 6814 C C . ASN C 1 105 ? 3.213 44.276 45.404 1.00 18.82 105 ASN C C 1
ATOM 6815 O O . ASN C 1 105 ? 3.440 43.196 44.836 1.00 18.74 105 ASN C O 1
ATOM 6820 N N . PRO C 1 106 ? 3.713 45.422 44.932 1.00 21.35 106 PRO C N 1
ATOM 6821 C CA . PRO C 1 106 ? 4.483 45.440 43.678 1.00 23.68 106 PRO C CA 1
ATOM 6822 C C . PRO C 1 106 ? 5.821 44.717 43.749 1.00 21.59 106 PRO C C 1
ATOM 6823 O O . PRO C 1 106 ? 6.427 44.501 42.695 1.00 22.01 106 PRO C O 1
ATOM 6827 N N . GLY C 1 107 ? 6.304 44.336 44.931 1.00 19.69 107 GLY C N 1
ATOM 6828 C CA . GLY C 1 107 ? 7.566 43.627 45.051 1.00 20.08 107 GLY C CA 1
ATOM 6829 C C . GLY C 1 107 ? 7.466 42.161 45.409 1.00 20.21 107 GLY C C 1
ATOM 6830 O O . GLY C 1 107 ? 8.497 41.542 45.710 1.00 15.45 107 GLY C O 1
ATOM 6831 N N . ALA C 1 108 ? 6.268 41.567 45.368 1.00 19.47 108 ALA C N 1
ATOM 6832 C CA . ALA C 1 108 ? 6.064 40.218 45.886 1.00 17.45 108 ALA C CA 1
ATOM 6833 C C . ALA C 1 108 ? 6.839 39.153 45.125 1.00 15.84 108 ALA C C 1
ATOM 6834 O O . ALA C 1 108 ? 7.087 38.078 45.679 1.00 15.99 108 ALA C O 1
ATOM 6836 N N . THR C 1 109 ? 7.222 39.412 43.874 1.00 15.62 109 THR C N 1
ATOM 6837 C CA . THR C 1 109 ? 7.999 38.466 43.079 1.00 14.27 109 THR C CA 1
ATOM 6838 C C . THR C 1 109 ? 9.325 39.061 42.606 1.00 14.30 109 THR C C 1
ATOM 6839 O O . THR C 1 109 ? 9.878 38.609 41.598 1.00 15.73 109 THR C O 1
ATOM 6843 N N . ALA C 1 110 ? 9.852 40.062 43.316 1.00 13.87 110 ALA C N 1
ATOM 6844 C CA . ALA C 1 110 ? 11.032 40.773 42.828 1.00 15.35 110 ALA C CA 1
ATOM 6845 C C . ALA C 1 110 ? 12.245 39.850 42.688 1.00 18.96 110 ALA C C 1
ATOM 6846 O O . ALA C 1 110 ? 13.042 40.010 41.757 1.00 18.59 110 ALA C O 1
ATOM 6848 N N . ASN C 1 111 ? 12.406 38.889 43.600 1.00 15.32 111 ASN C N 1
ATOM 6849 C CA . ASN C 1 111 ? 13.500 37.907 43.567 1.00 14.73 111 ASN C CA 1
ATOM 6850 C C . ASN C 1 111 ? 14.870 38.597 43.473 1.00 16.31 111 ASN C C 1
ATOM 6851 O O . ASN C 1 111 ? 15.577 38.513 42.465 1.00 17.55 111 ASN C O 1
ATOM 6856 N N . ILE C 1 112 ? 15.233 39.272 44.576 1.00 15.22 112 ILE C N 1
ATOM 6857 C CA . ILE C 1 112 ? 16.528 39.962 44.661 1.00 16.07 112 ILE C CA 1
ATOM 6858 C C . ILE C 1 112 ? 17.684 39.005 44.391 1.00 17.91 112 ILE C C 1
ATOM 6859 O O . ILE C 1 112 ? 18.670 39.367 43.733 1.00 18.58 112 ILE C O 1
ATOM 6864 N N . VAL C 1 113 ? 17.605 37.779 44.911 1.00 17.13 113 VAL C N 1
ATOM 6865 C CA . VAL C 1 113 ? 18.721 36.854 44.715 1.00 16.59 113 VAL C CA 1
ATOM 6866 C C . VAL C 1 113 ? 18.932 36.579 43.228 1.00 19.53 113 VAL C C 1
ATOM 6867 O O . VAL C 1 113 ? 20.074 36.467 42.759 1.00 20.40 113 VAL C O 1
ATOM 6871 N N . ALA C 1 114 ? 17.849 36.517 42.452 1.00 19.53 114 ALA C N 1
ATOM 6872 C CA . ALA C 1 114 ? 17.978 36.188 41.033 1.00 20.21 114 ALA C CA 1
ATOM 6873 C C . ALA C 1 114 ? 18.325 37.386 40.153 1.00 20.99 114 ALA C C 1
ATOM 6874 O O . ALA C 1 114 ? 18.766 37.183 39.018 1.00 24.19 114 ALA C O 1
ATOM 6876 N N . ASN C 1 115 ? 18.149 38.617 40.635 1.00 20.93 115 ASN C N 1
ATOM 6877 C CA . ASN C 1 115 ? 18.174 39.792 39.771 1.00 20.89 115 ASN C CA 1
ATOM 6878 C C . ASN C 1 115 ? 19.113 40.861 40.316 1.00 23.75 115 ASN C C 1
ATOM 6879 O O . ASN C 1 115 ? 18.979 41.278 41.467 1.00 27.43 115 ASN C O 1
ATOM 6884 N N . THR C 1 116 ? 20.036 41.334 39.477 1.00 24.97 116 THR C N 1
ATOM 6885 C CA . THR C 1 116 ? 20.875 42.467 39.863 1.00 24.66 116 THR C CA 1
ATOM 6886 C C . THR C 1 116 ? 20.123 43.785 39.800 1.00 26.75 116 THR C C 1
ATOM 6887 O O . THR C 1 116 ? 20.663 44.832 40.184 1.00 26.50 116 THR C O 1
ATOM 6891 N N . GLU C 1 117 ? 18.872 43.751 39.360 1.00 25.67 117 GLU C N 1
ATOM 6892 C CA . GLU C 1 117 ? 18.090 44.955 39.168 1.00 28.29 117 GLU C CA 1
ATOM 6893 C C . GLU C 1 117 ? 16.630 44.559 39.294 1.00 25.23 117 GLU C C 1
ATOM 6894 O O . GLU C 1 117 ? 16.193 43.621 38.628 1.00 24.99 117 GLU C O 1
ATOM 6900 N N . ILE C 1 118 ? 15.893 45.246 40.159 1.00 26.52 118 ILE C N 1
ATOM 6901 C CA . ILE C 1 118 ? 14.492 44.910 40.354 1.00 26.04 118 ILE C CA 1
ATOM 6902 C C . ILE C 1 118 ? 13.648 46.127 40.011 1.00 26.71 118 ILE C C 1
ATOM 6903 O O . ILE C 1 118 ? 14.111 47.272 40.032 1.00 25.73 118 ILE C O 1
ATOM 6908 N N . GLN C 1 119 ? 12.396 45.860 39.659 1.00 26.91 119 GLN C N 1
ATOM 6909 C CA . GLN C 1 119 ? 11.461 46.905 39.279 1.00 30.58 119 GLN C CA 1
ATOM 6910 C C . GLN C 1 119 ? 10.226 46.807 40.156 1.00 30.76 119 GLN C C 1
ATOM 6911 O O . GLN C 1 119 ? 9.550 45.772 40.176 1.00 29.95 119 GLN C O 1
ATOM 6917 N N . VAL C 1 120 ? 9.921 47.892 40.857 1.00 27.59 120 VAL C N 1
ATOM 6918 C CA . VAL C 1 120 ? 8.778 47.970 41.752 1.00 34.18 120 VAL C CA 1
ATOM 6919 C C . VAL C 1 120 ? 8.016 49.228 41.373 1.00 37.99 120 VAL C C 1
ATOM 6920 O O . VAL C 1 120 ? 8.527 50.343 41.541 1.00 41.20 120 VAL C O 1
ATOM 6924 N N . GLY C 1 121 ? 6.808 49.054 40.848 1.00 36.11 121 GLY C N 1
ATOM 6925 C CA . GLY C 1 121 ? 6.093 50.190 40.299 1.00 41.62 121 GLY C CA 1
ATOM 6926 C C . GLY C 1 121 ? 6.875 50.796 39.150 1.00 45.75 121 GLY C C 1
ATOM 6927 O O . GLY C 1 121 ? 7.293 50.106 38.213 1.00 45.08 121 GLY C O 1
ATOM 6928 N N . GLU C 1 122 ? 7.096 52.110 39.226 1.00 49.61 122 GLU C N 1
ATOM 6929 C CA . GLU C 1 122 ? 7.848 52.842 38.224 1.00 52.43 122 GLU C CA 1
ATOM 6930 C C . GLU C 1 122 ? 9.349 52.863 38.497 1.00 51.98 122 GLU C C 1
ATOM 6931 O O . GLU C 1 122 ? 10.106 53.373 37.659 1.00 51.09 122 GLU C O 1
ATOM 6937 N N . ASP C 1 123 ? 9.794 52.329 39.636 1.00 48.00 123 ASP C N 1
ATOM 6938 C CA . ASP C 1 123 ? 11.154 52.530 40.107 1.00 46.50 123 ASP C CA 1
ATOM 6939 C C . ASP C 1 123 ? 12.026 51.318 39.801 1.00 42.78 123 ASP C C 1
ATOM 6940 O O . ASP C 1 123 ? 11.719 50.199 40.217 1.00 44.07 123 ASP C O 1
ATOM 6945 N N . LYS C 1 124 ? 13.109 51.578 39.066 1.00 40.05 124 LYS C N 1
ATOM 6946 C CA . LYS C 1 124 ? 14.130 50.595 38.754 1.00 38.47 124 LYS C CA 1
ATOM 6947 C C . LYS C 1 124 ? 15.235 50.691 39.802 1.00 35.26 124 LYS C C 1
ATOM 6948 O O . LYS C 1 124 ? 15.829 51.759 39.981 1.00 37.48 124 LYS C O 1
ATOM 6954 N N . ILE C 1 125 ? 15.510 49.583 40.485 1.00 32.26 125 ILE C N 1
ATOM 6955 C CA . ILE C 1 125 ? 16.311 49.606 41.708 1.00 28.25 125 ILE C CA 1
ATOM 6956 C C . ILE C 1 125 ? 17.539 48.727 41.515 1.00 24.72 125 ILE C C 1
ATOM 6957 O O . ILE C 1 125 ? 17.417 47.528 41.234 1.00 22.00 125 ILE C O 1
ATOM 6962 N N . ASP C 1 126 ? 18.715 49.327 41.677 1.00 25.13 126 ASP C N 1
ATOM 6963 C CA . ASP C 1 126 ? 19.987 48.637 41.547 1.00 28.25 126 ASP C CA 1
ATOM 6964 C C . ASP C 1 126 ? 20.244 47.820 42.811 1.00 27.15 126 ASP C C 1
ATOM 6965 O O . ASP C 1 126 ? 20.353 48.384 43.904 1.00 27.88 126 ASP C O 1
ATOM 6970 N N . VAL C 1 127 ? 20.308 46.494 42.674 1.00 24.59 127 VAL C N 1
ATOM 6971 C CA . VAL C 1 127 ? 20.637 45.622 43.798 1.00 23.19 127 VAL C CA 1
ATOM 6972 C C . VAL C 1 127 ? 21.817 44.743 43.411 1.00 24.61 127 VAL C C 1
ATOM 6973 O O . VAL C 1 127 ? 21.944 43.606 43.878 1.00 23.54 127 VAL C O 1
ATOM 6977 N N . LYS C 1 128 ? 22.699 45.276 42.562 1.00 26.03 128 LYS C N 1
ATOM 6978 C CA . LYS C 1 128 ? 23.839 44.494 42.100 1.00 27.74 128 LYS C CA 1
ATOM 6979 C C . LYS C 1 128 ? 24.760 44.129 43.257 1.00 25.78 128 LYS C C 1
ATOM 6980 O O . LYS C 1 128 ? 25.160 42.967 43.408 1.00 26.65 128 LYS C O 1
ATOM 6986 N N . GLU C 1 129 ? 25.099 45.105 44.095 1.00 24.82 129 GLU C N 1
ATOM 6987 C CA . GLU C 1 129 ? 25.936 44.880 45.273 1.00 27.77 129 GLU C CA 1
ATOM 6988 C C . GLU C 1 129 ? 25.032 44.732 46.494 1.00 26.35 129 GLU C C 1
ATOM 6989 O O . GLU C 1 129 ? 24.394 45.697 46.925 1.00 28.65 129 GLU C O 1
ATOM 6995 N N . ILE C 1 130 ? 24.986 43.534 47.062 1.00 23.91 130 ILE C N 1
ATOM 6996 C CA . ILE C 1 130 ? 24.105 43.236 48.187 1.00 24.35 130 ILE C CA 1
ATOM 6997 C C . ILE C 1 130 ? 24.825 43.613 49.477 1.00 25.94 130 ILE C C 1
ATOM 6998 O O . ILE C 1 130 ? 25.792 42.955 49.874 1.00 27.92 130 ILE C O 1
ATOM 7003 N N . THR C 1 131 ? 24.351 44.674 50.131 1.00 22.82 131 THR C N 1
ATOM 7004 C CA . THR C 1 131 ? 24.910 45.152 51.386 1.00 21.30 131 THR C CA 1
ATOM 7005 C C . THR C 1 131 ? 23.802 45.265 52.418 1.00 22.28 131 THR C C 1
ATOM 7006 O O . THR C 1 131 ? 22.616 45.287 52.082 1.00 21.85 131 THR C O 1
ATOM 7010 N N . GLY C 1 132 ? 24.210 45.363 53.685 1.00 22.89 132 GLY C N 1
ATOM 7011 C CA . GLY C 1 132 ? 23.242 45.596 54.745 1.00 21.39 132 GLY C CA 1
ATOM 7012 C C . GLY C 1 132 ? 22.447 46.870 54.530 1.00 22.59 132 GLY C C 1
ATOM 7013 O O . GLY C 1 132 ? 21.222 46.882 54.674 1.00 21.25 132 GLY C O 1
ATOM 7014 N N . GLU C 1 133 ? 23.137 47.963 54.180 1.00 21.60 133 GLU C N 1
ATOM 7015 C CA . GLU C 1 133 ? 22.463 49.234 53.916 1.00 25.43 133 GLU C CA 1
ATOM 7016 C C . GLU C 1 133 ? 21.440 49.099 52.799 1.00 21.51 133 GLU C C 1
ATOM 7017 O O . GLU C 1 133 ? 20.319 49.612 52.898 1.00 22.35 133 GLU C O 1
ATOM 7023 N N . LYS C 1 134 ? 21.835 48.452 51.704 1.00 21.04 134 LYS C N 1
ATOM 7024 C CA . LYS C 1 134 ? 20.944 48.314 50.558 1.00 21.44 134 LYS C CA 1
ATOM 7025 C C . LYS C 1 134 ? 19.698 47.513 50.929 1.00 20.52 134 LYS C C 1
ATOM 7026 O O . LYS C 1 134 ? 18.572 47.919 50.619 1.00 19.11 134 LYS C O 1
ATOM 7032 N N . LEU C 1 135 ? 19.877 46.386 51.626 1.00 18.53 135 LEU C N 1
ATOM 7033 C CA . LEU C 1 135 ? 18.720 45.567 51.982 1.00 18.49 135 LEU C CA 1
ATOM 7034 C C . LEU C 1 135 ? 17.797 46.302 52.947 1.00 14.87 135 LEU C C 1
ATOM 7035 O O . LEU C 1 135 ? 16.568 46.214 52.829 1.00 16.56 135 LEU C O 1
ATOM 7040 N N . ALA C 1 136 ? 18.371 47.040 53.903 1.00 13.61 136 ALA C N 1
ATOM 7041 C CA . ALA C 1 136 ? 17.550 47.790 54.850 1.00 14.54 136 ALA C CA 1
ATOM 7042 C C . ALA C 1 136 ? 16.657 48.788 54.127 1.00 21.31 136 ALA C C 1
ATOM 7043 O O . ALA C 1 136 ? 15.505 49.002 54.523 1.00 19.91 136 ALA C O 1
ATOM 7045 N N . SER C 1 137 ? 17.164 49.399 53.051 1.00 20.13 137 SER C N 1
ATOM 7046 C CA . SER C 1 137 ? 16.360 50.362 52.310 1.00 20.58 137 SER C CA 1
ATOM 7047 C C . SER C 1 137 ? 15.203 49.711 51.566 1.00 22.53 137 SER C C 1
ATOM 7048 O O . SER C 1 137 ? 14.340 50.433 51.052 1.00 22.29 137 SER C O 1
ATOM 7051 N N . LEU C 1 138 ? 15.164 48.379 51.492 1.00 19.24 138 LEU C N 1
ATOM 7052 C CA . LEU C 1 138 ? 14.109 47.673 50.777 1.00 20.26 138 LEU C CA 1
ATOM 7053 C C . LEU C 1 138 ? 12.974 47.208 51.681 1.00 19.30 138 LEU C C 1
ATOM 7054 O O . LEU C 1 138 ? 11.958 46.727 51.171 1.00 19.36 138 LEU C O 1
ATOM 7059 N N . ASN C 1 139 ? 13.113 47.325 52.999 1.00 19.78 139 ASN C N 1
ATOM 7060 C CA . ASN C 1 139 ? 11.986 47.033 53.878 1.00 17.89 139 ASN C CA 1
ATOM 7061 C C . ASN C 1 139 ? 10.810 47.950 53.551 1.00 18.06 139 ASN C C 1
ATOM 7062 O O . ASN C 1 139 ? 10.977 49.164 53.404 1.00 16.22 139 ASN C O 1
ATOM 7067 N N . GLU C 1 140 ? 9.624 47.351 53.413 1.00 16.62 140 GLU C N 1
ATOM 7068 C CA . GLU C 1 140 ? 8.386 48.072 53.089 1.00 21.66 140 GLU C CA 1
ATOM 7069 C C . GLU C 1 140 ? 8.464 48.754 51.717 1.00 22.47 140 GLU C C 1
ATOM 7070 O O . GLU C 1 140 ? 7.802 49.768 51.469 1.00 22.34 140 GLU C O 1
ATOM 7076 N N . LEU C 1 141 ? 9.246 48.162 50.811 1.00 21.76 141 LEU C N 1
ATOM 7077 C CA . LEU C 1 141 ? 9.379 48.664 49.446 1.00 24.21 141 LEU C CA 1
ATOM 7078 C C . LEU C 1 141 ? 8.020 48.779 48.765 1.00 24.17 141 LEU C C 1
ATOM 7079 O O . LEU C 1 141 ? 7.133 47.939 48.954 1.00 20.55 141 LEU C O 1
ATOM 7084 N N . GLY C 1 142 ? 7.861 49.828 47.960 1.00 26.22 142 GLY C N 1
ATOM 7085 C CA . GLY C 1 142 ? 6.592 50.055 47.301 1.00 27.46 142 GLY C CA 1
ATOM 7086 C C . GLY C 1 142 ? 5.445 50.367 48.231 1.00 28.04 142 GLY C C 1
ATOM 7087 O O . GLY C 1 142 ? 4.292 50.369 47.791 1.00 28.60 142 GLY C O 1
ATOM 7088 N N . GLY C 1 143 ? 5.723 50.632 49.504 1.00 26.66 143 GLY C N 1
ATOM 7089 C CA . GLY C 1 143 ? 4.682 50.901 50.471 1.00 28.39 143 GLY C CA 1
ATOM 7090 C C . GLY C 1 143 ? 3.949 49.685 50.990 1.00 28.64 143 GLY C C 1
ATOM 7091 O O . GLY C 1 143 ? 2.955 49.844 51.703 1.00 31.31 143 GLY C O 1
ATOM 7092 N N . SER C 1 144 ? 4.405 48.477 50.672 1.00 23.50 144 SER C N 1
ATOM 7093 C CA . SER C 1 144 ? 3.774 47.257 51.157 1.00 22.68 144 SER C CA 1
ATOM 7094 C C . SER C 1 144 ? 4.519 46.752 52.388 1.00 20.70 144 SER C C 1
ATOM 7095 O O . SER C 1 144 ? 5.718 46.456 52.313 1.00 21.12 144 SER C O 1
ATOM 7098 N N . GLU C 1 145 ? 3.805 46.636 53.513 1.00 19.23 145 GLU C N 1
ATOM 7099 C CA . GLU C 1 145 ? 4.439 46.169 54.742 1.00 23.35 145 GLU C CA 1
ATOM 7100 C C . GLU C 1 145 ? 4.859 44.707 54.662 1.00 23.49 145 GLU C C 1
ATOM 7101 O O . GLU C 1 145 ? 5.681 44.266 55.476 1.00 22.20 145 GLU C O 1
ATOM 7107 N N . ALA C 1 146 ? 4.328 43.947 53.700 1.00 20.23 146 ALA C N 1
ATOM 7108 C CA . ALA C 1 146 ? 4.723 42.553 53.544 1.00 20.54 146 ALA C CA 1
ATOM 7109 C C . ALA C 1 146 ? 6.131 42.399 52.989 1.00 18.49 146 ALA C C 1
ATOM 7110 O O . ALA C 1 146 ? 6.657 41.284 52.989 1.00 18.15 146 ALA C O 1
ATOM 7112 N N . ASN C 1 147 ? 6.751 43.471 52.506 1.00 16.76 147 ASN C N 1
ATOM 7113 C CA . ASN C 1 147 ? 8.108 43.379 51.974 1.00 17.40 147 ASN C CA 1
ATOM 7114 C C . ASN C 1 147 ? 9.071 43.497 53.144 1.00 18.69 147 ASN C C 1
ATOM 7115 O O . ASN C 1 147 ? 9.282 44.586 53.681 1.00 17.28 147 ASN C O 1
ATOM 7120 N N . VAL C 1 148 ? 9.631 42.363 53.560 1.00 15.40 148 VAL C N 1
ATOM 7121 C CA . VAL C 1 148 ? 10.604 42.312 54.643 1.00 16.34 148 VAL C CA 1
ATOM 7122 C C . VAL C 1 148 ? 11.894 41.760 54.050 1.00 16.37 148 VAL C C 1
ATOM 7123 O O . VAL C 1 148 ? 11.945 40.594 53.632 1.00 15.14 148 VAL C O 1
ATOM 7127 N N . ALA C 1 149 ? 12.932 42.599 53.996 1.00 15.21 149 ALA C N 1
ATOM 7128 C CA . ALA C 1 149 ? 14.208 42.201 53.416 1.00 16.03 149 ALA C CA 1
ATOM 7129 C C . ALA C 1 149 ? 15.259 41.809 54.451 1.00 15.95 149 ALA C C 1
ATOM 7130 O O . ALA C 1 149 ? 16.274 41.204 54.075 1.00 16.20 149 ALA C O 1
ATOM 7132 N N . THR C 1 150 ? 15.056 42.139 55.727 1.00 14.04 150 THR C N 1
ATOM 7133 C CA . THR C 1 150 ? 16.086 41.961 56.750 1.00 14.37 150 THR C CA 1
ATOM 7134 C C . THR C 1 150 ? 15.497 41.316 58.003 1.00 13.74 150 THR C C 1
ATOM 7135 O O . THR C 1 150 ? 14.288 41.096 58.108 1.00 14.40 150 THR C O 1
ATOM 7139 N N . GLY C 1 151 ? 16.369 41.002 58.965 1.00 13.55 151 GLY C N 1
ATOM 7140 C CA . GLY C 1 151 ? 15.943 40.571 60.284 1.00 14.81 151 GLY C CA 1
ATOM 7141 C C . GLY C 1 151 ? 15.919 39.059 60.443 1.00 13.87 151 GLY C C 1
ATOM 7142 O O . GLY C 1 151 ? 16.288 38.292 59.548 1.00 13.05 151 GLY C O 1
ATOM 7143 N N . TYR C 1 152 ? 15.474 38.640 61.636 1.00 13.33 152 TYR C N 1
ATOM 7144 C CA . TYR C 1 152 ? 15.454 37.220 61.986 1.00 12.98 152 TYR C CA 1
ATOM 7145 C C . TYR C 1 152 ? 14.725 36.387 60.942 1.00 12.44 152 TYR C C 1
ATOM 7146 O O . TYR C 1 152 ? 15.140 35.270 60.634 1.00 11.57 152 TYR C O 1
ATOM 7155 N N . HIS C 1 153 ? 13.625 36.900 60.394 1.00 11.42 153 HIS C N 1
ATOM 7156 C CA . HIS C 1 153 ? 12.821 36.055 59.522 1.00 11.57 153 HIS C CA 1
ATOM 7157 C C . HIS C 1 153 ? 13.309 36.059 58.080 1.00 11.62 153 HIS C C 1
ATOM 7158 O O . HIS C 1 153 ? 12.986 35.128 57.331 1.00 12.05 153 HIS C O 1
ATOM 7165 N N . ALA C 1 154 ? 14.116 37.045 57.687 1.00 12.72 154 ALA C N 1
ATOM 7166 C CA . ALA C 1 154 ? 14.849 36.915 56.430 1.00 13.48 154 ALA C CA 1
ATOM 7167 C C . ALA C 1 154 ? 15.913 35.828 56.535 1.00 12.86 154 ALA C C 1
ATOM 7168 O O . ALA C 1 154 ? 16.050 34.995 55.632 1.00 13.33 154 ALA C O 1
ATOM 7170 N N . ILE C 1 155 ? 16.667 35.812 57.632 1.00 13.87 155 ILE C N 1
ATOM 7171 C CA . ILE C 1 155 ? 17.615 34.723 57.869 1.00 12.41 155 ILE C CA 1
ATOM 7172 C C . ILE C 1 155 ? 16.878 33.389 57.928 1.00 13.90 155 ILE C C 1
ATOM 7173 O O . ILE C 1 155 ? 17.318 32.392 57.345 1.00 14.64 155 ILE C O 1
ATOM 7178 N N . GLU C 1 156 ? 15.748 33.354 58.635 1.00 12.54 156 GLU C N 1
ATOM 7179 C CA . GLU C 1 156 ? 14.946 32.137 58.730 1.00 15.52 156 GLU C CA 1
ATOM 7180 C C . GLU C 1 156 ? 14.572 31.605 57.349 1.00 15.48 156 GLU C C 1
ATOM 7181 O O . GLU C 1 156 ? 14.697 30.407 57.074 1.00 12.78 156 GLU C O 1
ATOM 7187 N N . PHE C 1 157 ? 14.099 32.486 56.464 1.00 14.15 157 PHE C N 1
ATOM 7188 C CA . PHE C 1 157 ? 13.718 32.057 55.119 1.00 14.62 157 PHE C CA 1
ATOM 7189 C C . PHE C 1 157 ? 14.921 31.537 54.338 1.00 15.47 157 PHE C C 1
ATOM 7190 O O . PHE C 1 157 ? 14.810 30.563 53.584 1.00 13.99 157 PHE C O 1
ATOM 7198 N N . LEU C 1 158 ? 16.074 32.187 54.487 1.00 12.35 158 LEU C N 1
ATOM 7199 C CA . LEU C 1 158 ? 17.258 31.785 53.741 1.00 12.58 158 LEU C CA 1
ATOM 7200 C C . LEU C 1 158 ? 17.856 30.486 54.266 1.00 18.12 158 LEU C C 1
ATOM 7201 O O . LEU C 1 158 ? 18.536 29.789 53.508 1.00 16.41 158 LEU C O 1
ATOM 7206 N N . LEU C 1 159 ? 17.599 30.139 55.534 1.00 13.04 159 LEU C N 1
ATOM 7207 C CA . LEU C 1 159 ? 18.086 28.880 56.088 1.00 14.43 159 LEU C CA 1
ATOM 7208 C C . LEU C 1 159 ? 17.143 27.719 55.770 1.00 16.57 159 LEU C C 1
ATOM 7209 O O . LEU C 1 159 ? 17.596 26.628 55.396 1.00 16.49 159 LEU C O 1
ATOM 7214 N N . TRP C 1 160 ? 15.837 27.932 55.924 1.00 14.90 160 TRP C N 1
ATOM 7215 C CA . TRP C 1 160 ? 14.838 26.873 55.817 1.00 15.90 160 TRP C CA 1
ATOM 7216 C C . TRP C 1 160 ? 14.132 26.829 54.467 1.00 18.04 160 TRP C C 1
ATOM 7217 O O . TRP C 1 160 ? 13.694 25.753 54.046 1.00 18.88 160 TRP C O 1
ATOM 7228 N N . GLY C 1 161 ? 13.991 27.962 53.785 1.00 17.13 161 GLY C N 1
ATOM 7229 C CA . GLY C 1 161 ? 13.133 28.028 52.616 1.00 16.99 161 GLY C CA 1
ATOM 7230 C C . GLY C 1 161 ? 11.664 27.964 53.008 1.00 17.29 161 GLY C C 1
ATOM 7231 O O . GLY C 1 161 ? 11.300 27.872 54.182 1.00 15.96 161 GLY C O 1
ATOM 7232 N N . GLN C 1 162 ? 10.807 28.023 51.988 1.00 16.86 162 GLN C N 1
ATOM 7233 C CA . GLN C 1 162 ? 9.370 27.941 52.213 1.00 16.93 162 GLN C CA 1
ATOM 7234 C C . GLN C 1 162 ? 8.995 26.640 52.908 1.00 17.08 162 GLN C C 1
ATOM 7235 O O . GLN C 1 162 ? 9.557 25.576 52.627 1.00 18.76 162 GLN C O 1
ATOM 7241 N N . ASP C 1 163 ? 8.033 26.728 53.821 1.00 19.27 163 ASP C N 1
ATOM 7242 C CA . ASP C 1 163 ? 7.392 25.542 54.366 1.00 18.52 163 ASP C CA 1
ATOM 7243 C C . ASP C 1 163 ? 6.319 25.112 53.377 1.00 18.58 163 ASP C C 1
ATOM 7244 O O . ASP C 1 163 ? 5.281 25.768 53.250 1.00 21.52 163 ASP C O 1
ATOM 7249 N N . LEU C 1 164 ? 6.567 24.022 52.665 1.00 18.58 164 LEU C N 1
ATOM 7250 C CA . LEU C 1 164 ? 5.647 23.569 51.634 1.00 23.26 164 LEU C CA 1
ATOM 7251 C C . LEU C 1 164 ? 4.634 22.558 52.156 1.00 25.34 164 LEU C C 1
ATOM 7252 O O . LEU C 1 164 ? 3.892 21.974 51.360 1.00 26.09 164 LEU C O 1
ATOM 7257 N N . ASN C 1 165 ? 4.565 22.354 53.468 1.00 23.42 165 ASN C N 1
ATOM 7258 C CA . ASN C 1 165 ? 3.697 21.335 54.039 1.00 24.21 165 ASN C CA 1
ATOM 7259 C C . ASN C 1 165 ? 2.376 21.884 54.564 1.00 26.05 165 ASN C C 1
ATOM 7260 O O . ASN C 1 165 ? 1.579 21.114 55.109 1.00 28.97 165 ASN C O 1
ATOM 7265 N N . GLY C 1 166 ? 2.131 23.185 54.427 1.00 27.87 166 GLY C N 1
ATOM 7266 C CA . GLY C 1 166 ? 0.831 23.747 54.775 1.00 24.64 166 GLY C CA 1
ATOM 7267 C C . GLY C 1 166 ? 0.474 23.502 56.226 1.00 26.20 166 GLY C C 1
ATOM 7268 O O . GLY C 1 166 ? 1.187 23.929 57.147 1.00 24.36 166 GLY C O 1
ATOM 7269 N N . THR C 1 167 ? -0.640 22.805 56.456 1.00 25.50 167 THR C N 1
ATOM 7270 C CA . THR C 1 167 ? -1.065 22.450 57.805 1.00 27.16 167 THR C CA 1
ATOM 7271 C C . THR C 1 167 ? -0.627 21.045 58.212 1.00 24.66 167 THR C C 1
ATOM 7272 O O . THR C 1 167 ? -1.060 20.551 59.259 1.00 26.97 167 THR C O 1
ATOM 7276 N N . GLY C 1 168 ? 0.226 20.398 57.421 1.00 26.91 168 GLY C N 1
ATOM 7277 C CA . GLY C 1 168 ? 0.720 19.084 57.751 1.00 26.08 168 GLY C CA 1
ATOM 7278 C C . GLY C 1 168 ? 2.054 19.135 58.465 1.00 27.66 168 GLY C C 1
ATOM 7279 O O . GLY C 1 168 ? 2.608 20.210 58.724 1.00 26.18 168 GLY C O 1
ATOM 7280 N N . PRO C 1 169 ? 2.602 17.968 58.796 1.00 28.62 169 PRO C N 1
ATOM 7281 C CA . PRO C 1 169 ? 3.891 17.935 59.493 1.00 26.35 169 PRO C CA 1
ATOM 7282 C C . PRO C 1 169 ? 5.008 18.464 58.610 1.00 26.77 169 PRO C C 1
ATOM 7283 O O . PRO C 1 169 ? 4.974 18.338 57.383 1.00 27.08 169 PRO C O 1
ATOM 7287 N N . GLY C 1 170 ? 5.996 19.065 59.248 1.00 22.57 170 GLY C N 1
ATOM 7288 C CA . GLY C 1 170 ? 7.215 19.426 58.548 1.00 20.60 170 GLY C CA 1
ATOM 7289 C C . GLY C 1 170 ? 7.338 20.927 58.327 1.00 20.70 170 GLY C C 1
ATOM 7290 O O . GLY C 1 170 ? 6.341 21.657 58.219 1.00 19.23 170 GLY C O 1
ATOM 7291 N N . ALA C 1 171 ? 8.587 21.388 58.236 1.00 19.65 171 ALA C N 1
ATOM 7292 C CA . ALA C 1 171 ? 8.952 22.781 58.031 1.00 19.47 171 ALA C CA 1
ATOM 7293 C C . ALA C 1 171 ? 9.606 22.938 56.655 1.00 17.58 171 ALA C C 1
ATOM 7294 O O . ALA C 1 171 ? 9.562 22.033 55.820 1.00 16.76 171 ALA C O 1
ATOM 7296 N N . GLY C 1 172 ? 10.222 24.096 56.416 1.00 16.41 172 GLY C N 1
ATOM 7297 C CA . GLY C 1 172 ? 11.000 24.261 55.198 1.00 16.01 172 GLY C CA 1
ATOM 7298 C C . GLY C 1 172 ? 12.144 23.266 55.132 1.00 17.60 172 GLY C C 1
ATOM 7299 O O . GLY C 1 172 ? 12.636 22.781 56.153 1.00 17.04 172 GLY C O 1
ATOM 7300 N N . ASN C 1 173 ? 12.569 22.943 53.910 1.00 16.21 173 ASN C N 1
ATOM 7301 C CA . ASN C 1 173 ? 13.614 21.929 53.737 1.00 18.20 173 ASN C CA 1
ATOM 7302 C C . ASN C 1 173 ? 14.602 22.329 52.647 1.00 19.50 173 ASN C C 1
ATOM 7303 O O . ASN C 1 173 ? 15.073 21.486 51.878 1.00 19.73 173 ASN C O 1
ATOM 7308 N N . ARG C 1 174 ? 14.932 23.613 52.570 1.00 18.02 174 ARG C N 1
ATOM 7309 C CA . ARG C 1 174 ? 15.924 24.079 51.609 1.00 16.96 174 ARG C CA 1
ATOM 7310 C C . ARG C 1 174 ? 17.205 23.251 51.726 1.00 17.79 174 ARG C C 1
ATOM 7311 O O . ARG C 1 174 ? 17.671 22.989 52.842 1.00 18.89 174 ARG C O 1
ATOM 7319 N N . PRO C 1 175 ? 17.796 22.823 50.615 1.00 17.84 175 PRO C N 1
ATOM 7320 C CA . PRO C 1 175 ? 19.031 22.040 50.695 1.00 19.65 175 PRO C CA 1
ATOM 7321 C C . PRO C 1 175 ? 20.259 22.925 50.859 1.00 18.80 175 PRO C C 1
ATOM 7322 O O . PRO C 1 175 ? 20.287 24.083 50.439 1.00 17.67 175 PRO C O 1
ATOM 7326 N N . ALA C 1 176 ? 21.293 22.359 51.484 1.00 19.38 176 ALA C N 1
ATOM 7327 C CA . ALA C 1 176 ? 22.528 23.114 51.663 1.00 20.06 176 ALA C CA 1
ATOM 7328 C C . ALA C 1 176 ? 23.163 23.499 50.333 1.00 19.40 176 ALA C C 1
ATOM 7329 O O . ALA C 1 176 ? 23.908 24.486 50.273 1.00 17.82 176 ALA C O 1
ATOM 7331 N N . THR C 1 177 ? 22.874 22.754 49.266 1.00 18.48 177 THR C N 1
ATOM 7332 C CA . THR C 1 177 ? 23.428 23.056 47.950 1.00 18.62 177 THR C CA 1
ATOM 7333 C C . THR C 1 177 ? 22.917 24.368 47.374 1.00 19.16 177 THR C C 1
ATOM 7334 O O . THR C 1 177 ? 23.469 24.836 46.372 1.00 22.11 177 THR C O 1
ATOM 7338 N N . ASP C 1 178 ? 21.877 24.968 47.965 1.00 17.78 178 ASP C N 1
ATOM 7339 C CA . ASP C 1 178 ? 21.486 26.315 47.565 1.00 18.47 178 ASP C CA 1
ATOM 7340 C C . ASP C 1 178 ? 22.588 27.334 47.821 1.00 19.45 178 ASP C C 1
ATOM 7341 O O . ASP C 1 178 ? 22.454 28.491 47.399 1.00 18.17 178 ASP C O 1
ATOM 7346 N N . TYR C 1 179 ? 23.656 26.939 48.519 1.00 19.22 179 TYR C N 1
ATOM 7347 C CA . TYR C 1 179 ? 24.769 27.821 48.825 1.00 18.15 179 TYR C CA 1
ATOM 7348 C C . TYR C 1 179 ? 26.083 27.304 48.272 1.00 20.64 179 TYR C C 1
ATOM 7349 O O . TYR C 1 179 ? 27.131 27.919 48.516 1.00 19.34 179 TYR C O 1
ATOM 7358 N N . ALA C 1 180 ? 26.056 26.201 47.531 1.00 21.79 180 ALA C N 1
ATOM 7359 C CA . ALA C 1 180 ? 27.249 25.695 46.874 1.00 24.25 180 ALA C CA 1
ATOM 7360 C C . ALA C 1 180 ? 27.552 26.560 45.664 1.00 25.93 180 ALA C C 1
ATOM 7361 O O . ALA C 1 180 ? 26.644 27.018 44.970 1.00 26.81 180 ALA C O 1
ATOM 7363 N N . GLN C 1 181 ? 28.829 26.796 45.418 1.00 24.66 181 GLN C N 1
ATOM 7364 C CA . GLN C 1 181 ? 29.246 27.685 44.346 1.00 26.94 181 GLN C CA 1
ATOM 7365 C C . GLN C 1 181 ? 29.622 26.869 43.117 1.00 28.16 181 GLN C C 1
ATOM 7366 O O . GLN C 1 181 ? 30.146 25.758 43.232 1.00 30.68 181 GLN C O 1
ATOM 7372 N N . GLY C 1 182 ? 29.323 27.412 41.940 1.00 27.65 182 GLY C N 1
ATOM 7373 C CA . GLY C 1 182 ? 29.671 26.727 40.712 1.00 28.20 182 GLY C CA 1
ATOM 7374 C C . GLY C 1 182 ? 28.660 25.656 40.336 1.00 28.46 182 GLY C C 1
ATOM 7375 O O . GLY C 1 182 ? 27.463 25.775 40.592 1.00 27.49 182 GLY C O 1
ATOM 7376 N N . LYS C 1 183 ? 29.176 24.573 39.735 1.00 28.02 183 LYS C N 1
ATOM 7377 C CA . LYS C 1 183 ? 28.299 23.583 39.115 1.00 28.72 183 LYS C CA 1
ATOM 7378 C C . LYS C 1 183 ? 27.367 22.920 40.125 1.00 27.79 183 LYS C C 1
ATOM 7379 O O . LYS C 1 183 ? 26.277 22.470 39.751 1.00 29.42 183 LYS C O 1
ATOM 7385 N N . ASP C 1 184 ? 27.761 22.850 41.397 1.00 24.66 184 ASP C N 1
ATOM 7386 C CA . ASP C 1 184 ? 26.909 22.202 42.387 1.00 26.12 184 ASP C CA 1
ATOM 7387 C C . ASP C 1 184 ? 25.770 23.091 42.884 1.00 24.26 184 ASP C C 1
ATOM 7388 O O . ASP C 1 184 ? 24.939 22.624 43.672 1.00 25.95 184 ASP C O 1
ATOM 7393 N N . CYS C 1 185 ? 25.694 24.338 42.433 1.00 23.38 185 CYS C N 1
ATOM 7394 C CA . CYS C 1 185 ? 24.648 25.247 42.891 1.00 23.98 185 CYS C CA 1
ATOM 7395 C C . CYS C 1 185 ? 23.258 24.717 42.542 1.00 25.65 185 CYS C C 1
ATOM 7396 O O . CYS C 1 185 ? 22.997 24.340 41.398 1.00 24.01 185 CYS C O 1
ATOM 7399 N N . THR C 1 186 ? 22.362 24.680 43.532 1.00 24.03 186 THR C N 1
ATOM 7400 C CA . THR C 1 186 ? 20.950 24.450 43.261 1.00 22.70 186 THR C CA 1
ATOM 7401 C C . THR C 1 186 ? 20.160 25.723 43.535 1.00 21.60 186 THR C C 1
ATOM 7402 O O . THR C 1 186 ? 20.568 26.584 44.322 1.00 20.89 186 THR C O 1
ATOM 7406 N N . GLY C 1 187 ? 19.023 25.840 42.852 1.00 21.32 187 GLY C N 1
ATOM 7407 C CA . GLY C 1 187 ? 18.167 26.995 42.989 1.00 20.30 187 GLY C CA 1
ATOM 7408 C C . GLY C 1 187 ? 18.616 28.218 42.226 1.00 20.16 187 GLY C C 1
ATOM 7409 O O . GLY C 1 187 ? 17.894 29.223 42.226 1.00 22.35 187 GLY C O 1
ATOM 7410 N N . GLY C 1 188 ? 19.779 28.169 41.574 1.00 19.54 188 GLY C N 1
ATOM 7411 C CA . GLY C 1 188 ? 20.303 29.305 40.836 1.00 18.52 188 GLY C CA 1
ATOM 7412 C C . GLY C 1 188 ? 20.918 30.394 41.698 1.00 18.81 188 GLY C C 1
ATOM 7413 O O . GLY C 1 188 ? 20.537 30.558 42.861 1.00 19.75 188 GLY C O 1
ATOM 7414 N N . HIS C 1 189 ? 21.895 31.120 41.143 1.00 18.39 189 HIS C N 1
ATOM 7415 C CA . HIS C 1 189 ? 22.400 32.367 41.729 1.00 18.99 189 HIS C CA 1
ATOM 7416 C C . HIS C 1 189 ? 22.885 32.180 43.166 1.00 18.30 189 HIS C C 1
ATOM 7417 O O . HIS C 1 189 ? 22.629 33.015 44.038 1.00 17.73 189 HIS C O 1
ATOM 7424 N N . CYS C 1 190 ? 23.608 31.087 43.415 1.00 17.04 190 CYS C N 1
ATOM 7425 C CA . CYS C 1 190 ? 24.061 30.796 44.772 1.00 18.66 190 CYS C CA 1
ATOM 7426 C C . CYS C 1 190 ? 25.106 31.786 45.268 1.00 20.11 190 CYS C C 1
ATOM 7427 O O . CYS C 1 190 ? 25.278 31.926 46.483 1.00 17.93 190 CYS C O 1
ATOM 7430 N N . ASP C 1 191 ? 25.821 32.455 44.361 1.00 17.99 191 ASP C N 1
ATOM 7431 C CA . ASP C 1 191 ? 26.716 33.531 44.774 1.00 19.16 191 ASP C CA 1
ATOM 7432 C C . ASP C 1 191 ? 25.931 34.669 45.417 1.00 19.31 191 ASP C C 1
ATOM 7433 O O . ASP C 1 191 ? 26.280 35.149 46.504 1.00 17.56 191 ASP C O 1
ATOM 7438 N N . ARG C 1 192 ? 24.845 35.099 44.770 1.00 18.37 192 ARG C N 1
ATOM 7439 C CA . ARG C 1 192 ? 24.029 36.163 45.345 1.00 16.72 192 ARG C CA 1
ATOM 7440 C C . ARG C 1 192 ? 23.292 35.700 46.596 1.00 16.94 192 ARG C C 1
ATOM 7441 O O . ARG C 1 192 ? 23.094 36.496 47.517 1.00 15.63 192 ARG C O 1
ATOM 7449 N N . ARG C 1 193 ? 22.877 34.430 46.656 1.00 16.56 193 ARG C N 1
ATOM 7450 C CA . ARG C 1 193 ? 22.168 33.961 47.846 1.00 17.18 193 ARG C CA 1
ATOM 7451 C C . ARG C 1 193 ? 23.094 33.941 49.061 1.00 18.12 193 ARG C C 1
ATOM 7452 O O . ARG C 1 193 ? 22.694 34.341 50.161 1.00 17.95 193 ARG C O 1
ATOM 7460 N N . ALA C 1 194 ? 24.343 33.497 48.881 1.00 16.21 194 ALA C N 1
ATOM 7461 C CA . ALA C 1 194 ? 25.305 33.547 49.981 1.00 16.69 194 ALA C CA 1
ATOM 7462 C C . ALA C 1 194 ? 25.589 34.985 50.395 1.00 16.67 194 ALA C C 1
ATOM 7463 O O . ALA C 1 194 ? 25.716 35.280 51.589 1.00 17.01 194 ALA C O 1
ATOM 7465 N N . ALA C 1 195 ? 25.701 35.894 49.421 1.00 16.92 195 ALA C N 1
ATOM 7466 C CA . ALA C 1 195 ? 25.946 37.290 49.760 1.00 16.30 195 ALA C CA 1
ATOM 7467 C C . ALA C 1 195 ? 24.778 37.877 50.537 1.00 15.45 195 ALA C C 1
ATOM 7468 O O . ALA C 1 195 ? 24.980 38.706 51.433 1.00 15.25 195 ALA C O 1
ATOM 7470 N N . TYR C 1 196 ? 23.553 37.449 50.214 1.00 16.53 196 TYR C N 1
ATOM 7471 C CA . TYR C 1 196 ? 22.379 37.943 50.921 1.00 16.96 196 TYR C CA 1
ATOM 7472 C C . TYR C 1 196 ? 22.368 37.437 52.362 1.00 16.35 196 TYR C C 1
ATOM 7473 O O . TYR C 1 196 ? 22.192 38.218 53.306 1.00 16.13 196 TYR C O 1
ATOM 7482 N N . LEU C 1 197 ? 22.568 36.131 52.550 1.00 14.56 197 LEU C N 1
ATOM 7483 C CA . LEU C 1 197 ? 22.561 35.577 53.901 1.00 16.47 197 LEU C CA 1
ATOM 7484 C C . LEU C 1 197 ? 23.630 36.235 54.771 1.00 16.94 197 LEU C C 1
ATOM 7485 O O . LEU C 1 197 ? 23.371 36.588 55.930 1.00 14.92 197 LEU C O 1
ATOM 7490 N N . LYS C 1 198 ? 24.833 36.419 54.221 1.00 16.43 198 LYS C N 1
ATOM 7491 C CA . LYS C 1 198 ? 25.901 37.077 54.970 1.00 16.58 198 LYS C CA 1
ATOM 7492 C C . LYS C 1 198 ? 25.514 38.504 55.341 1.00 17.17 198 LYS C C 1
ATOM 7493 O O . LYS C 1 198 ? 25.731 38.944 56.478 1.00 17.07 198 LYS C O 1
ATOM 7499 N N . ALA C 1 199 ? 24.928 39.239 54.392 1.00 14.87 199 ALA C N 1
ATOM 7500 C CA . ALA C 1 199 ? 24.601 40.641 54.630 1.00 16.28 199 ALA C CA 1
ATOM 7501 C C . ALA C 1 199 ? 23.545 40.794 55.726 1.00 15.40 199 ALA C C 1
ATOM 7502 O O . ALA C 1 199 ? 23.684 41.644 56.612 1.00 14.87 199 ALA C O 1
ATOM 7504 N N . VAL C 1 200 ? 22.477 39.988 55.688 1.00 14.28 200 VAL C N 1
ATOM 7505 C CA . VAL C 1 200 ? 21.426 40.168 56.689 1.00 14.99 200 VAL C CA 1
ATOM 7506 C C . VAL C 1 200 ? 21.890 39.672 58.042 1.00 15.23 200 VAL C C 1
ATOM 7507 O O . VAL C 1 200 ? 21.433 40.167 59.079 1.00 14.42 200 VAL C O 1
ATOM 7511 N N . THR C 1 201 ? 22.777 38.677 58.067 1.00 14.39 201 THR C N 1
ATOM 7512 C CA . THR C 1 201 ? 23.272 38.198 59.352 1.00 15.56 201 THR C CA 1
ATOM 7513 C C . THR C 1 201 ? 24.154 39.250 60.011 1.00 14.70 201 THR C C 1
ATOM 7514 O O . THR C 1 201 ? 23.999 39.539 61.205 1.00 14.23 201 THR C O 1
ATOM 7518 N N . ASP C 1 202 ? 25.071 39.848 59.242 1.00 14.38 202 ASP C N 1
ATOM 7519 C CA . ASP C 1 202 ? 25.916 40.908 59.790 1.00 16.00 202 ASP C CA 1
ATOM 7520 C C . ASP C 1 202 ? 25.080 42.110 60.221 1.00 16.46 202 ASP C C 1
ATOM 7521 O O . ASP C 1 202 ? 25.367 42.739 61.249 1.00 15.62 202 ASP C O 1
ATOM 7526 N N . LEU C 1 203 ? 24.050 42.453 59.437 1.00 15.43 203 LEU C N 1
ATOM 7527 C CA . LEU C 1 203 ? 23.199 43.589 59.780 1.00 14.47 203 LEU C CA 1
ATOM 7528 C C . LEU C 1 203 ? 22.457 43.350 61.094 1.00 16.95 203 LEU C C 1
ATOM 7529 O O . LEU C 1 203 ? 22.323 44.261 61.920 1.00 15.59 203 LEU C O 1
ATOM 7534 N N . LEU C 1 204 ? 21.962 42.127 61.300 1.00 14.74 204 LEU C N 1
ATOM 7535 C CA . LEU C 1 204 ? 21.291 41.787 62.554 1.00 15.28 204 LEU C CA 1
ATOM 7536 C C . LEU C 1 204 ? 22.217 41.987 63.750 1.00 14.96 204 LEU C C 1
ATOM 7537 O O . LEU C 1 204 ? 21.832 42.600 64.752 1.00 12.41 204 LEU C O 1
ATOM 7542 N N . VAL C 1 205 ? 23.442 41.461 63.665 1.00 15.32 205 VAL C N 1
ATOM 7543 C CA . VAL C 1 205 ? 24.412 41.645 64.744 1.00 15.60 205 VAL C CA 1
ATOM 7544 C C . VAL C 1 205 ? 24.635 43.128 65.009 1.00 15.92 205 VAL C C 1
ATOM 7545 O O . VAL C 1 205 ? 24.646 43.579 66.163 1.00 14.61 205 VAL C O 1
ATOM 7549 N N . SER C 1 206 ? 24.797 43.908 63.941 1.00 13.94 206 SER C N 1
ATOM 7550 C CA . SER C 1 206 ? 25.023 45.343 64.082 1.00 15.69 206 SER C CA 1
ATOM 7551 C C . SER C 1 206 ? 23.831 46.038 64.734 1.00 16.11 206 SER C C 1
ATOM 7552 O O . SER C 1 206 ? 24.006 46.898 65.607 1.00 13.29 206 SER C O 1
ATOM 7555 N N . ASP C 1 207 ? 22.608 45.686 64.327 1.00 14.09 207 ASP C N 1
ATOM 7556 C CA . ASP C 1 207 ? 21.431 46.285 64.953 1.00 12.98 207 ASP C CA 1
ATOM 7557 C C . ASP C 1 207 ? 21.321 45.893 66.426 1.00 13.38 207 ASP C C 1
ATOM 7558 O O . ASP C 1 207 ? 20.909 46.706 67.267 1.00 11.61 207 ASP C O 1
ATOM 7563 N N . LEU C 1 208 ? 21.668 44.652 66.765 1.00 12.55 208 LEU C N 1
ATOM 7564 C CA . LEU C 1 208 ? 21.587 44.254 68.166 1.00 13.81 208 LEU C CA 1
ATOM 7565 C C . LEU C 1 208 ? 22.677 44.916 68.999 1.00 14.68 208 LEU C C 1
ATOM 7566 O O . LEU C 1 208 ? 22.456 45.227 70.179 1.00 14.64 208 LEU C O 1
ATOM 7571 N N . GLU C 1 209 ? 23.854 45.152 68.416 1.00 13.71 209 GLU C N 1
ATOM 7572 C CA . GLU C 1 209 ? 24.888 45.853 69.166 1.00 13.64 209 GLU C CA 1
ATOM 7573 C C . GLU C 1 209 ? 24.436 47.261 69.532 1.00 14.02 209 GLU C C 1
ATOM 7574 O O . GLU C 1 209 ? 24.644 47.711 70.669 1.00 14.81 209 GLU C O 1
ATOM 7580 N N . TYR C 1 210 ? 23.797 47.965 68.586 1.00 13.63 210 TYR C N 1
ATOM 7581 C CA . TYR C 1 210 ? 23.287 49.301 68.873 1.00 13.23 210 TYR C CA 1
ATOM 7582 C C . TYR C 1 210 ? 22.292 49.278 70.027 1.00 12.54 210 TYR C C 1
ATOM 7583 O O . TYR C 1 210 ? 22.409 50.060 70.978 1.00 12.34 210 TYR C O 1
ATOM 7600 N N . ALA C 1 212 ? 21.616 46.936 72.382 1.00 13.00 212 ALA C N 1
ATOM 7601 C CA . ALA C 1 212 ? 22.255 46.573 73.647 1.00 13.20 212 ALA C CA 1
ATOM 7602 C C . ALA C 1 212 ? 22.951 47.783 74.265 1.00 13.92 212 ALA C C 1
ATOM 7603 O O . ALA C 1 212 ? 22.851 48.020 75.478 1.00 14.29 212 ALA C O 1
ATOM 7605 N N . GLY C 1 213 ? 23.614 48.594 73.433 1.00 13.32 213 GLY C N 1
ATOM 7606 C CA . GLY C 1 213 ? 24.293 49.782 73.932 1.00 14.83 213 GLY C CA 1
ATOM 7607 C C . GLY C 1 213 ? 23.356 50.848 74.474 1.00 14.85 213 GLY C C 1
ATOM 7608 O O . GLY C 1 213 ? 23.767 51.680 75.291 1.00 14.86 213 GLY C O 1
ATOM 7609 N N . GLN C 1 214 ? 22.097 50.847 74.037 1.00 14.01 214 GLN C N 1
ATOM 7610 C CA . GLN C 1 214 ? 21.142 51.827 74.556 1.00 14.80 214 GLN C CA 1
ATOM 7611 C C . GLN C 1 214 ? 20.619 51.473 75.943 1.00 15.01 214 GLN C C 1
ATOM 7612 O O . GLN C 1 214 ? 20.028 52.335 76.599 1.00 16.09 214 GLN C O 1
ATOM 7618 N N . TRP C 1 215 ? 20.837 50.242 76.410 1.00 14.51 215 TRP C N 1
ATOM 7619 C CA . TRP C 1 215 ? 20.429 49.821 77.745 1.00 16.92 215 TRP C CA 1
ATOM 7620 C C . TRP C 1 215 ? 21.614 49.599 78.676 1.00 18.42 215 TRP C C 1
ATOM 7621 O O . TRP C 1 215 ? 21.420 49.239 79.843 1.00 15.96 215 TRP C O 1
ATOM 7632 N N . LYS C 1 216 ? 22.834 49.799 78.183 1.00 17.38 216 LYS C N 1
ATOM 7633 C CA . LYS C 1 216 ? 24.032 49.712 79.009 1.00 18.89 216 LYS C CA 1
ATOM 7634 C C . LYS C 1 216 ? 23.958 50.710 80.161 1.00 19.24 216 LYS C C 1
ATOM 7635 O O . LYS C 1 216 ? 23.570 51.866 79.979 1.00 18.49 216 LYS C O 1
ATOM 7641 N N . ALA C 1 217 ? 24.320 50.253 81.356 1.00 20.96 217 ALA C N 1
ATOM 7642 C CA . ALA C 1 217 ? 24.351 51.144 82.505 1.00 24.53 217 ALA C CA 1
ATOM 7643 C C . ALA C 1 217 ? 25.552 52.081 82.418 1.00 25.35 217 ALA C C 1
ATOM 7644 O O . ALA C 1 217 ? 26.540 51.807 81.733 1.00 25.39 217 ALA C O 1
ATOM 7646 N N . GLY C 1 218 ? 25.442 53.219 83.099 1.00 26.36 218 GLY C N 1
ATOM 7647 C CA . GLY C 1 218 ? 26.576 54.110 83.264 1.00 28.10 218 GLY C CA 1
ATOM 7648 C C . GLY C 1 218 ? 26.935 54.988 82.086 1.00 29.47 218 GLY C C 1
ATOM 7649 O O . GLY C 1 218 ? 28.039 55.544 82.062 1.00 32.75 218 GLY C O 1
ATOM 7650 N N . VAL C 1 219 ? 26.048 55.142 81.107 1.00 26.68 219 VAL C N 1
ATOM 7651 C CA . VAL C 1 219 ? 26.321 55.921 79.902 1.00 26.12 219 VAL C CA 1
ATOM 7652 C C . VAL C 1 219 ? 25.443 57.161 79.938 1.00 28.74 219 VAL C C 1
ATOM 7653 O O . VAL C 1 219 ? 24.213 57.052 79.960 1.00 28.13 219 VAL C O 1
ATOM 7657 N N . ALA C 1 220 ? 26.064 58.340 79.904 1.00 27.87 220 ALA C N 1
ATOM 7658 C CA . ALA C 1 220 ? 25.303 59.557 80.169 1.00 31.04 220 ALA C CA 1
ATOM 7659 C C . ALA C 1 220 ? 24.290 59.871 79.072 1.00 31.24 220 ALA C C 1
ATOM 7660 O O . ALA C 1 220 ? 23.249 60.466 79.358 1.00 34.55 220 ALA C O 1
ATOM 7662 N N . ASP C 1 221 ? 24.551 59.488 77.823 1.00 30.19 221 A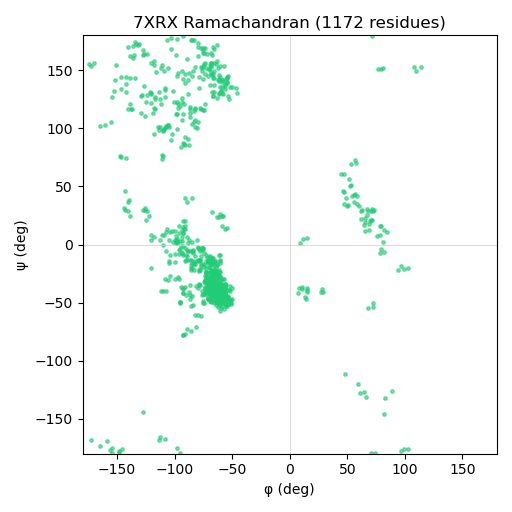SP C N 1
ATOM 7663 C CA . ASP C 1 221 ? 23.757 60.005 76.713 1.00 32.76 221 ASP C CA 1
ATOM 7664 C C . ASP C 1 221 ? 22.815 58.984 76.070 1.00 29.77 221 ASP C C 1
ATOM 7665 O O . ASP C 1 221 ? 22.218 59.298 75.036 1.00 33.34 221 ASP C O 1
ATOM 7670 N N . ASN C 1 222 ? 22.649 57.785 76.635 1.00 23.27 222 ASN C N 1
ATOM 7671 C CA . ASN C 1 222 ? 21.866 56.767 75.938 1.00 16.76 222 ASN C CA 1
ATOM 7672 C C . ASN C 1 222 ? 20.428 56.733 76.466 1.00 18.17 222 ASN C C 1
ATOM 7673 O O . ASN C 1 222 ? 20.061 57.459 77.393 1.00 18.84 222 ASN C O 1
ATOM 7678 N N . TYR C 1 223 ? 19.600 55.874 75.858 1.00 16.12 223 TYR C N 1
ATOM 7679 C CA . TYR C 1 223 ? 18.181 55.858 76.209 1.00 15.07 223 TYR C CA 1
ATOM 7680 C C . TYR C 1 223 ? 17.976 55.528 77.684 1.00 15.36 223 TYR C C 1
ATOM 7681 O O . TYR C 1 223 ? 17.108 56.112 78.344 1.00 17.07 223 TYR C O 1
ATOM 7690 N N . ARG C 1 224 ? 18.773 54.599 78.221 1.00 15.18 224 ARG C N 1
ATOM 7691 C CA . ARG C 1 224 ? 18.625 54.213 79.621 1.00 18.42 224 ARG C CA 1
ATOM 7692 C C . ARG C 1 224 ? 18.804 55.404 80.554 1.00 19.24 224 ARG C C 1
ATOM 7693 O O . ARG C 1 224 ? 18.048 55.564 81.521 1.00 16.93 224 ARG C O 1
ATOM 7701 N N . ALA C 1 225 ? 19.804 56.250 80.292 1.00 16.89 225 ALA C N 1
ATOM 7702 C CA . ALA C 1 225 ? 19.996 57.412 81.150 1.00 18.40 225 ALA C CA 1
ATOM 7703 C C . ALA C 1 225 ? 18.816 58.378 81.055 1.00 20.55 225 ALA C C 1
ATOM 7704 O O . ALA C 1 225 ? 18.451 59.006 82.054 1.00 22.44 225 ALA C O 1
ATOM 7706 N N . LYS C 1 226 ? 18.191 58.499 79.886 1.00 16.87 226 LYS C N 1
ATOM 7707 C CA . LYS C 1 226 ? 16.970 59.295 79.805 1.00 22.95 226 LYS C CA 1
ATOM 7708 C C . LYS C 1 226 ? 15.851 58.656 80.615 1.00 22.41 226 LYS C C 1
ATOM 7709 O O . LYS C 1 226 ? 15.129 59.336 81.354 1.00 23.06 226 LYS C O 1
ATOM 7715 N N . LEU C 1 227 ? 15.681 57.340 80.472 1.00 20.14 227 LEU C N 1
ATOM 7716 C CA . LEU C 1 227 ? 14.609 56.653 81.178 1.00 20.90 227 LEU C CA 1
ATOM 7717 C C . LEU C 1 227 ? 14.764 56.806 82.683 1.00 22.43 227 LEU C C 1
ATOM 7718 O O . LEU C 1 227 ? 13.798 57.115 83.389 1.00 21.77 227 LEU C O 1
ATOM 7723 N N . GLU C 1 228 ? 15.979 56.601 83.196 1.00 21.33 228 GLU C N 1
ATOM 7724 C CA . GLU C 1 228 ? 16.165 56.648 84.641 1.00 23.40 228 GLU C CA 1
ATOM 7725 C C . GLU C 1 228 ? 16.028 58.058 85.196 1.00 22.98 228 GLU C C 1
ATOM 7726 O O . GLU C 1 228 ? 15.780 58.214 86.397 1.00 24.13 228 GLU C O 1
ATOM 7732 N N . ALA C 1 229 ? 16.152 59.081 84.351 1.00 22.40 229 ALA C N 1
ATOM 7733 C CA . ALA C 1 229 ? 15.986 60.467 84.774 1.00 24.49 229 ALA C CA 1
ATOM 7734 C C . ALA C 1 229 ? 14.552 60.965 84.648 1.00 25.19 229 ALA C C 1
ATOM 7735 O O . ALA C 1 229 ? 14.232 62.027 85.194 1.00 24.32 229 ALA C O 1
ATOM 7737 N N . GLU C 1 230 ? 13.688 60.238 83.942 1.00 24.59 230 GLU C N 1
ATOM 7738 C CA . GLU C 1 230 ? 12.294 60.629 83.818 1.00 23.05 230 GLU C CA 1
ATOM 7739 C C . GLU C 1 230 ? 11.586 60.494 85.166 1.00 20.35 230 GLU C C 1
ATOM 7740 O O . GLU C 1 230 ? 12.023 59.732 86.034 1.00 21.12 230 GLU C O 1
ATOM 7746 N N . PRO C 1 231 ? 10.496 61.240 85.370 1.00 22.99 231 PRO C N 1
ATOM 7747 C CA . PRO C 1 231 ? 9.691 61.062 86.587 1.00 25.32 231 PRO C CA 1
ATOM 7748 C C . PRO C 1 231 ? 9.264 59.607 86.738 1.00 23.89 231 PRO C C 1
ATOM 7749 O O . PRO C 1 231 ? 8.969 58.929 85.752 1.00 22.78 231 PRO C O 1
ATOM 7753 N N . VAL C 1 232 ? 9.228 59.126 87.987 1.00 21.32 232 VAL C N 1
ATOM 7754 C CA . VAL C 1 232 ? 8.958 57.705 88.213 1.00 23.69 232 VAL C CA 1
ATOM 7755 C C . VAL C 1 232 ? 7.605 57.301 87.647 1.00 26.13 232 VAL C C 1
ATOM 7756 O O . VAL C 1 232 ? 7.446 56.175 87.158 1.00 25.84 232 VAL C O 1
ATOM 7760 N N . ASP C 1 233 ? 6.613 58.200 87.687 1.00 23.43 233 ASP C N 1
ATOM 7761 C CA . ASP C 1 233 ? 5.306 57.872 87.119 1.00 27.08 233 ASP C CA 1
ATOM 7762 C C . ASP C 1 233 ? 5.411 57.573 85.628 1.00 23.72 233 ASP C C 1
ATOM 7763 O O . ASP C 1 233 ? 4.700 56.699 85.111 1.00 22.33 233 ASP C O 1
ATOM 7768 N N . THR C 1 234 ? 6.294 58.284 84.921 1.00 22.37 234 THR C N 1
ATOM 7769 C CA . THR C 1 234 ? 6.506 57.993 83.505 1.00 23.10 234 THR C CA 1
ATOM 7770 C C . THR C 1 234 ? 7.167 56.635 83.318 1.00 21.64 234 THR C C 1
ATOM 7771 O O . THR C 1 234 ? 6.749 55.844 82.457 1.00 21.01 234 THR C O 1
ATOM 7775 N N . GLY C 1 235 ? 8.194 56.343 84.118 1.00 20.47 235 GLY C N 1
ATOM 7776 C CA . GLY C 1 235 ? 8.874 55.063 83.994 1.00 19.57 235 GLY C CA 1
ATOM 7777 C C . GLY C 1 235 ? 7.971 53.887 84.316 1.00 20.36 235 GLY C C 1
ATOM 7778 O O . GLY C 1 235 ? 7.961 52.881 83.598 1.00 18.80 235 GLY C O 1
ATOM 7779 N N . LEU C 1 236 ? 7.203 53.995 85.407 1.00 19.02 236 LEU C N 1
ATOM 7780 C CA . LEU C 1 236 ? 6.271 52.927 85.757 1.00 18.83 236 LEU C CA 1
ATOM 7781 C C . LEU C 1 236 ? 5.235 52.717 84.657 1.00 19.19 236 LEU C C 1
ATOM 7782 O O . LEU C 1 236 ? 4.923 51.575 84.297 1.00 19.50 236 LEU C O 1
ATOM 7787 N N . ARG C 1 237 ? 4.696 53.808 84.107 1.00 16.32 237 ARG C N 1
ATOM 7788 C CA . ARG C 1 237 ? 3.738 53.684 83.016 1.00 16.36 237 ARG C CA 1
ATOM 7789 C C . ARG C 1 237 ? 4.345 52.940 81.832 1.00 18.77 237 ARG C C 1
ATOM 7790 O O . ARG C 1 237 ? 3.679 52.103 81.210 1.00 17.21 237 ARG C O 1
ATOM 7798 N N . LYS C 1 238 ? 5.607 53.234 81.500 1.00 16.95 238 LYS C N 1
ATOM 7799 C CA . LYS C 1 238 ? 6.261 52.543 80.394 1.00 18.82 238 LYS C CA 1
ATOM 7800 C C . LYS C 1 238 ? 6.331 51.041 80.644 1.00 16.63 238 LYS C C 1
ATOM 7801 O O . LYS C 1 238 ? 6.107 50.240 79.723 1.00 17.99 238 LYS C O 1
ATOM 7815 N N . PHE C 1 240 ? 4.273 49.070 82.576 1.00 17.52 240 PHE C N 1
ATOM 7816 C CA . PHE C 1 240 ? 2.939 48.508 82.404 1.00 16.31 240 PHE C CA 1
ATOM 7817 C C . PHE C 1 240 ? 2.483 48.572 80.948 1.00 15.63 240 PHE C C 1
ATOM 7818 O O . PHE C 1 240 ? 1.814 47.648 80.458 1.00 15.98 240 PHE C O 1
ATOM 7826 N N . PHE C 1 241 ? 2.793 49.673 80.248 1.00 16.31 241 PHE C N 1
ATOM 7827 C CA . PHE C 1 241 ? 2.306 49.826 78.879 1.00 15.97 241 PHE C CA 1
ATOM 7828 C C . PHE C 1 241 ? 2.941 48.793 77.952 1.00 16.84 241 PHE C C 1
ATOM 7829 O O . PHE C 1 241 ? 2.262 48.224 77.091 1.00 17.14 241 PHE C O 1
ATOM 7837 N N . GLY C 1 242 ? 4.239 48.524 78.126 1.00 15.88 242 GLY C N 1
ATOM 7838 C CA . GLY C 1 242 ? 4.862 47.439 77.382 1.00 15.87 242 GLY C CA 1
ATOM 7839 C C . GLY C 1 242 ? 4.244 46.089 77.699 1.00 15.86 242 GLY C C 1
ATOM 7840 O O . GLY C 1 242 ? 3.919 45.311 76.796 1.00 15.56 242 GLY C O 1
ATOM 7849 N N . GLY C 1 244 ? 1.239 45.374 78.887 1.00 14.85 244 GLY C N 1
ATOM 7850 C CA . GLY C 1 244 ? -0.124 45.269 78.390 1.00 14.70 244 GLY C CA 1
ATOM 7851 C C . GLY C 1 244 ? -0.228 45.300 76.874 1.00 15.53 244 GLY C C 1
ATOM 7852 O O . GLY C 1 244 ? -1.060 44.596 76.291 1.00 14.22 244 GLY C O 1
ATOM 7853 N N . SER C 1 245 ? 0.595 46.126 76.210 1.00 14.37 245 SER C N 1
ATOM 7854 C CA . SER C 1 245 ? 0.527 46.211 74.752 1.00 15.30 245 SER C CA 1
ATOM 7855 C C . SER C 1 245 ? 1.041 44.940 74.091 1.00 15.05 245 SER C C 1
ATOM 7856 O O . SER C 1 245 ? 0.538 44.550 73.031 1.00 15.70 245 SER C O 1
ATOM 7859 N N . LEU C 1 246 ? 2.039 44.280 74.688 1.00 13.30 246 LEU C N 1
ATOM 7860 C CA . LEU C 1 246 ? 2.460 42.996 74.148 1.00 13.86 246 LEU C CA 1
ATOM 7861 C C . LEU C 1 246 ? 1.404 41.929 74.414 1.00 15.23 246 LEU C C 1
ATOM 7862 O O . LEU C 1 246 ? 1.054 41.173 73.506 1.00 15.25 246 LEU C O 1
ATOM 7867 N N . SER C 1 247 ? 0.864 41.880 75.644 1.00 14.38 247 SER C N 1
ATOM 7868 C CA . SER C 1 247 ? -0.167 40.901 75.998 1.00 15.08 247 SER C CA 1
ATOM 7869 C C . SER C 1 247 ? -1.315 40.903 74.998 1.00 17.66 247 SER C C 1
ATOM 7870 O O . SER C 1 247 ? -1.709 39.852 74.481 1.00 17.41 247 SER C O 1
ATOM 7873 N N . LEU C 1 248 ? -1.863 42.087 74.713 1.00 16.92 248 LEU C N 1
ATOM 7874 C CA . LEU C 1 248 ? -3.140 42.216 74.017 1.00 17.10 248 LEU C CA 1
ATOM 7875 C C . LEU C 1 248 ? -2.996 42.302 72.497 1.00 17.02 248 LEU C C 1
ATOM 7876 O O . LEU C 1 248 ? -3.259 41.328 71.787 1.00 19.54 248 LEU C O 1
ATOM 7881 N N . GLY C 1 249 ? -2.588 43.466 71.988 1.00 16.01 249 GLY C N 1
ATOM 7882 C CA . GLY C 1 249 ? -2.571 43.665 70.547 1.00 16.17 249 GLY C CA 1
ATOM 7883 C C . GLY C 1 249 ? -1.576 42.767 69.832 1.00 18.13 249 GLY C C 1
ATOM 7884 O O . GLY C 1 249 ? -1.894 42.165 68.803 1.00 17.41 249 GLY C O 1
ATOM 7885 N N . GLU C 1 250 ? -0.366 42.650 70.373 1.00 15.05 250 GLU C N 1
ATOM 7886 C CA . GLU C 1 250 ? 0.692 41.993 69.618 1.00 15.34 250 GLU C CA 1
ATOM 7887 C C . GLU C 1 250 ? 0.660 40.476 69.802 1.00 16.91 250 GLU C C 1
ATOM 7888 O O . GLU C 1 250 ? 0.637 39.726 68.819 1.00 17.97 250 GLU C O 1
ATOM 7894 N N . LEU C 1 251 ? 0.653 39.999 71.048 1.00 15.86 251 LEU C N 1
ATOM 7895 C CA . LEU C 1 251 ? 0.720 38.556 71.269 1.00 16.25 251 LEU C CA 1
ATOM 7896 C C . LEU C 1 251 ? -0.632 37.888 71.012 1.00 16.27 251 LEU C C 1
ATOM 7897 O O . LEU C 1 251 ? -0.754 37.031 70.129 1.00 18.15 251 LEU C O 1
ATOM 7902 N N . ALA C 1 252 ? -1.663 38.262 71.774 1.00 16.85 252 ALA C N 1
ATOM 7903 C CA . ALA C 1 252 ? -2.966 37.628 71.583 1.00 17.27 252 ALA C CA 1
ATOM 7904 C C . ALA C 1 252 ? -3.533 37.934 70.201 1.00 17.87 252 ALA C C 1
ATOM 7905 O O . ALA C 1 252 ? -4.181 37.079 69.583 1.00 19.03 252 ALA C O 1
ATOM 7907 N N . GLY C 1 253 ? -3.297 39.142 69.692 1.00 17.41 253 GLY C N 1
ATOM 7908 C CA . GLY C 1 253 ? -3.922 39.553 68.449 1.00 16.63 253 GLY C CA 1
ATOM 7909 C C . GLY C 1 253 ? -3.135 39.200 67.201 1.00 16.78 253 GLY C C 1
ATOM 7910 O O . GLY C 1 253 ? -3.510 38.296 66.447 1.00 19.98 253 GLY C O 1
ATOM 7911 N N . GLU C 1 254 ? -2.029 39.917 66.981 1.00 16.76 254 GLU C N 1
ATOM 7912 C CA . GLU C 1 254 ? -1.283 39.795 65.734 1.00 17.11 254 GLU C CA 1
ATOM 7913 C C . GLU C 1 254 ? -0.648 38.423 65.567 1.00 17.95 254 GLU C C 1
ATOM 7914 O O . GLU C 1 254 ? -0.502 37.950 64.433 1.00 18.55 254 GLU C O 1
ATOM 7920 N N . ARG C 1 255 ? -0.245 37.776 66.661 1.00 14.56 255 ARG C N 1
ATOM 7921 C CA . ARG C 1 255 ? 0.519 36.532 66.578 1.00 15.34 255 ARG C CA 1
ATOM 7922 C C . ARG C 1 255 ? -0.298 35.285 66.884 1.00 18.85 255 ARG C C 1
ATOM 7923 O O . ARG C 1 255 ? 0.238 34.180 66.787 1.00 18.95 255 ARG C O 1
ATOM 7939 N N . LYS C 1 257 ? -4.512 35.397 67.236 1.00 21.40 257 LYS C N 1
ATOM 7940 C CA . LYS C 1 257 ? -5.849 35.605 66.679 1.00 22.90 257 LYS C CA 1
ATOM 7941 C C . LYS C 1 257 ? -5.839 35.638 65.151 1.00 22.77 257 LYS C C 1
ATOM 7942 O O . LYS C 1 257 ? -6.672 34.993 64.501 1.00 23.55 257 LYS C O 1
ATOM 7948 N N . VAL C 1 258 ? -4.913 36.397 64.558 1.00 21.68 258 VAL C N 1
ATOM 7949 C CA . VAL C 1 258 ? -4.916 36.563 63.104 1.00 23.09 258 VAL C CA 1
ATOM 7950 C C . VAL C 1 258 ? -4.766 35.214 62.412 1.00 25.48 258 VAL C C 1
ATOM 7951 O O . VAL C 1 258 ? -5.597 34.826 61.578 1.00 25.01 258 VAL C O 1
ATOM 7955 N N . ALA C 1 259 ? -3.716 34.469 62.764 1.00 24.14 259 ALA C N 1
ATOM 7956 C CA . ALA C 1 259 ? -3.469 33.173 62.137 1.00 24.03 259 ALA C CA 1
ATOM 7957 C C . ALA C 1 259 ? -4.603 32.194 62.415 1.00 24.22 259 ALA C C 1
ATOM 7958 O O . ALA C 1 259 ? -5.061 31.485 61.510 1.00 25.07 259 ALA C O 1
ATOM 7960 N N . LEU C 1 260 ? -5.066 32.142 63.664 1.00 22.74 260 LEU C N 1
ATOM 7961 C CA . LEU C 1 260 ? -6.104 31.194 64.048 1.00 25.70 260 LEU C CA 1
ATOM 7962 C C . LEU C 1 260 ? -7.398 31.451 63.286 1.00 28.82 260 LEU C C 1
ATOM 7963 O O . LEU C 1 260 ? -7.949 30.545 62.647 1.00 27.07 260 LEU C O 1
ATOM 7968 N N . GLU C 1 261 ? -7.906 32.684 63.341 1.00 25.63 261 GLU C N 1
ATOM 7969 C CA . GLU C 1 261 ? -9.230 32.938 62.786 1.00 28.78 261 GLU C CA 1
ATOM 7970 C C . GLU C 1 261 ? -9.247 32.825 61.264 1.00 31.05 261 GLU C C 1
ATOM 7971 O O . GLU C 1 261 ? -10.283 32.472 60.686 1.00 31.06 261 GLU C O 1
ATOM 7977 N N . ALA C 1 262 ? -8.127 33.084 60.599 1.00 30.57 262 ALA C N 1
ATOM 7978 C CA . ALA C 1 262 ? -8.044 32.854 59.165 1.00 30.70 262 ALA C CA 1
ATOM 7979 C C . ALA C 1 262 ? -7.593 31.440 58.808 1.00 33.15 262 ALA C C 1
ATOM 7980 O O . ALA C 1 262 ? -7.581 31.094 57.621 1.00 33.20 262 ALA C O 1
ATOM 7982 N N . ASN C 1 263 ? -7.239 30.613 59.798 1.00 32.29 263 ASN C N 1
ATOM 7983 C CA . ASN C 1 263 ? -6.580 29.323 59.558 1.00 34.55 263 ASN C CA 1
ATOM 7984 C C . ASN C 1 263 ? -5.400 29.486 58.602 1.00 34.71 263 ASN C C 1
ATOM 7985 O O . ASN C 1 263 ? -5.163 28.650 57.728 1.00 35.10 263 ASN C O 1
ATOM 7990 N N . SER C 1 264 ? -4.655 30.575 58.769 1.00 32.50 264 SER C N 1
ATOM 7991 C CA . SER C 1 264 ? -3.677 31.023 57.782 1.00 32.73 264 SER C CA 1
ATOM 7992 C C . SER C 1 264 ? -2.267 30.710 58.284 1.00 30.78 264 SER C C 1
ATOM 7993 O O . SER C 1 264 ? -1.730 31.423 59.138 1.00 28.40 264 SER C O 1
ATOM 7996 N N . THR C 1 265 ? -1.666 29.645 57.734 1.00 29.21 265 THR C N 1
ATOM 7997 C CA . THR C 1 265 ? -0.308 29.274 58.119 1.00 29.26 265 THR C CA 1
ATOM 7998 C C . THR C 1 265 ? 0.708 30.321 57.683 1.00 31.30 265 THR C C 1
ATOM 7999 O O . THR C 1 265 ? 1.743 30.488 58.339 1.00 31.16 265 THR C O 1
ATOM 8003 N N . GLU C 1 266 ? 0.445 31.034 56.589 1.00 30.08 266 GLU C N 1
ATOM 8004 C CA . GLU C 1 266 ? 1.417 32.013 56.130 1.00 31.87 266 GLU C CA 1
ATOM 8005 C C . GLU C 1 266 ? 1.408 33.287 56.968 1.00 28.55 266 GLU C C 1
ATOM 8006 O O . GLU C 1 266 ? 2.272 34.152 56.765 1.00 26.38 266 GLU C O 1
ATOM 8012 N N . ASP C 1 267 ? 0.490 33.407 57.927 1.00 26.03 267 ASP C N 1
ATOM 8013 C CA . ASP C 1 267 ? 0.538 34.474 58.918 1.00 27.02 267 ASP C CA 1
ATOM 8014 C C . ASP C 1 267 ? 1.137 34.038 60.254 1.00 25.18 267 ASP C C 1
ATOM 8015 O O . ASP C 1 267 ? 1.079 34.810 61.214 1.00 29.48 267 ASP C O 1
ATOM 8020 N N . GLU C 1 268 ? 1.690 32.831 60.363 1.00 23.43 268 GLU C N 1
ATOM 8021 C CA . GLU C 1 268 ? 2.333 32.472 61.623 1.00 21.31 268 GLU C CA 1
ATOM 8022 C C . GLU C 1 268 ? 3.685 33.178 61.719 1.00 20.03 268 GLU C C 1
ATOM 8023 O O . GLU C 1 268 ? 4.321 33.487 60.706 1.00 16.85 268 GLU C O 1
ATOM 8029 N N . HIS C 1 269 ? 4.119 33.444 62.955 1.00 19.28 269 HIS C N 1
ATOM 8030 C CA . HIS C 1 269 ? 5.298 34.282 63.156 1.00 18.77 269 HIS C CA 1
ATOM 8031 C C . HIS C 1 269 ? 6.554 33.639 62.574 1.00 19.22 269 HIS C C 1
ATOM 8032 O O . HIS C 1 269 ? 7.343 34.303 61.894 1.00 21.18 269 HIS C O 1
ATOM 8039 N N . ASP C 1 270 ? 6.772 32.355 62.847 1.00 16.78 270 ASP C N 1
ATOM 8040 C CA . ASP C 1 270 ? 7.981 31.660 62.396 1.00 16.97 270 ASP C CA 1
ATOM 8041 C C . ASP C 1 270 ? 7.547 30.656 61.334 1.00 19.04 270 ASP C C 1
ATOM 8042 O O . ASP C 1 270 ? 7.479 29.447 61.556 1.00 20.67 270 ASP C O 1
ATOM 8047 N N . CYS C 1 271 ? 7.283 31.197 60.149 1.00 21.15 271 CYS C N 1
ATOM 8048 C CA . CYS C 1 271 ? 6.624 30.466 59.075 1.00 24.00 271 CYS C CA 1
ATOM 8049 C C . CYS C 1 271 ? 7.457 29.282 58.599 1.00 22.66 271 CYS C C 1
ATOM 8050 O O . CYS C 1 271 ? 6.925 28.187 58.354 1.00 17.78 271 CYS C O 1
ATOM 8053 N N . PHE C 1 272 ? 8.765 29.483 58.466 1.00 15.71 272 PHE C N 1
ATOM 8054 C CA . PHE C 1 272 ? 9.632 28.574 57.724 1.00 15.06 272 PHE C CA 1
ATOM 8055 C C . PHE C 1 272 ? 10.261 27.512 58.615 1.00 18.48 272 PHE C C 1
ATOM 8056 O O . PHE C 1 272 ? 10.338 26.341 58.228 1.00 19.55 272 PHE C O 1
ATOM 8064 N N . SER C 1 273 ? 10.700 27.910 59.806 1.00 18.19 273 SER C N 1
ATOM 8065 C CA . SER C 1 273 ? 11.265 27.012 60.805 1.00 17.64 273 SER C CA 1
ATOM 8066 C C . SER C 1 273 ? 10.209 26.310 61.655 1.00 16.09 273 SER C C 1
ATOM 8067 O O . SER C 1 273 ? 10.544 25.363 62.371 1.00 16.91 273 SER C O 1
ATOM 8070 N N . ASP C 1 274 ? 8.962 26.775 61.625 1.00 16.74 274 ASP C N 1
ATOM 8071 C CA . ASP C 1 274 ? 7.898 26.273 62.499 1.00 18.21 274 ASP C CA 1
ATOM 8072 C C . ASP C 1 274 ? 8.248 26.434 63.980 1.00 18.47 274 ASP C C 1
ATOM 8073 O O . ASP C 1 274 ? 7.856 25.616 64.818 1.00 17.83 274 ASP C O 1
ATOM 8078 N N . ASP C 1 275 ? 8.958 27.509 64.325 1.00 18.16 275 ASP C N 1
ATOM 8079 C CA . ASP C 1 275 ? 9.336 27.780 65.705 1.00 15.66 275 ASP C CA 1
ATOM 8080 C C . ASP C 1 275 ? 8.327 28.662 66.442 1.00 15.21 275 ASP C C 1
ATOM 8081 O O . ASP C 1 275 ? 8.644 29.169 67.523 1.00 15.38 275 ASP C O 1
ATOM 8086 N N . THR C 1 276 ? 7.130 28.856 65.880 1.00 17.00 276 THR C N 1
ATOM 8087 C CA . THR C 1 276 ? 6.184 29.837 66.418 1.00 16.97 276 THR C CA 1
ATOM 8088 C C . THR C 1 276 ? 5.863 29.574 67.885 1.00 16.40 276 THR C C 1
ATOM 8089 O O . THR C 1 276 ? 5.715 30.515 68.670 1.00 16.73 276 THR C O 1
ATOM 8093 N N . HIS C 1 277 ? 5.777 28.302 68.282 1.00 16.36 277 HIS C N 1
ATOM 8094 C CA . HIS C 1 277 ? 5.443 27.985 69.670 1.00 15.93 277 HIS C CA 1
ATOM 8095 C C . HIS C 1 277 ? 6.436 28.614 70.644 1.00 17.32 277 HIS C C 1
ATOM 8096 O O . HIS C 1 277 ? 6.047 29.075 71.725 1.00 16.80 277 HIS C O 1
ATOM 8103 N N . HIS C 1 278 ? 7.718 28.665 70.271 1.00 15.92 278 HIS C N 1
ATOM 8104 C CA . HIS C 1 278 ? 8.712 29.264 71.158 1.00 16.22 278 HIS C CA 1
ATOM 8105 C C . HIS C 1 278 ? 8.602 30.784 71.187 1.00 15.29 278 HIS C C 1
ATOM 8106 O O . HIS C 1 278 ? 8.761 31.398 72.250 1.00 15.53 278 HIS C O 1
ATOM 8113 N N . THR C 1 279 ? 8.367 31.416 70.032 1.00 13.65 279 THR C N 1
ATOM 8114 C CA . THR C 1 279 ? 8.156 32.859 70.028 1.00 17.49 279 THR C CA 1
ATOM 8115 C C . THR C 1 279 ? 7.048 33.234 70.998 1.00 13.13 279 THR C C 1
ATOM 8116 O O . THR C 1 279 ? 7.233 34.093 71.863 1.00 12.69 279 THR C O 1
ATOM 8120 N N . LEU C 1 280 ? 5.891 32.571 70.883 1.00 13.13 280 LEU C N 1
ATOM 8121 C CA . LEU C 1 280 ? 4.755 32.905 71.739 1.00 15.33 280 LEU C CA 1
ATOM 8122 C C . LEU C 1 280 ? 5.105 32.707 73.210 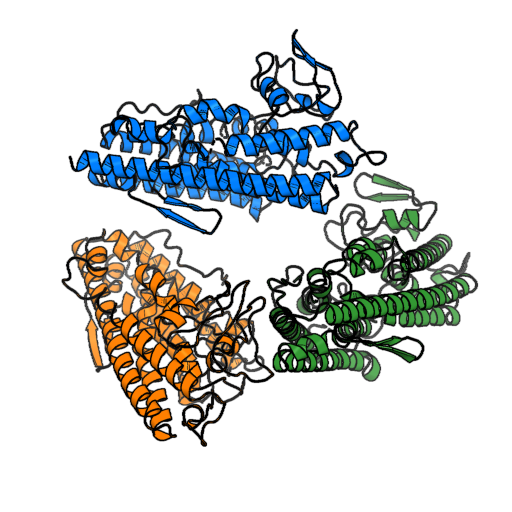1.00 15.70 280 LEU C C 1
ATOM 8123 O O . LEU C 1 280 ? 4.835 33.576 74.047 1.00 16.21 280 LEU C O 1
ATOM 8128 N N . PHE C 1 281 ? 5.732 31.573 73.538 1.00 14.37 281 PHE C N 1
ATOM 8129 C CA . PHE C 1 281 ? 6.065 31.290 74.931 1.00 13.78 281 PHE C CA 1
ATOM 8130 C C . PHE C 1 281 ? 6.968 32.368 75.514 1.00 13.94 281 PHE C C 1
ATOM 8131 O O . PHE C 1 281 ? 6.698 32.905 76.595 1.00 14.14 281 PHE C O 1
ATOM 8139 N N . PHE C 1 282 ? 8.057 32.691 74.819 1.00 13.80 282 PHE C N 1
ATOM 8140 C CA . PHE C 1 282 ? 9.012 33.631 75.383 1.00 13.33 282 PHE C CA 1
ATOM 8141 C C . PHE C 1 282 ? 8.564 35.085 75.267 1.00 13.11 282 PHE C C 1
ATOM 8142 O O . PHE C 1 282 ? 9.045 35.918 76.044 1.00 12.89 282 PHE C O 1
ATOM 8150 N N . ASN C 1 283 ? 7.640 35.407 74.350 1.00 12.54 283 ASN C N 1
ATOM 8151 C CA . ASN C 1 283 ? 6.927 36.684 74.434 1.00 15.03 283 ASN C CA 1
ATOM 8152 C C . ASN C 1 283 ? 6.172 36.786 75.753 1.00 16.20 283 ASN C C 1
ATOM 8153 O O . ASN C 1 283 ? 6.238 37.805 76.450 1.00 14.37 283 ASN C O 1
ATOM 8158 N N . GLY C 1 284 ? 5.420 35.736 76.097 1.00 15.18 284 GLY C N 1
ATOM 8159 C CA . GLY C 1 284 ? 4.743 35.716 77.381 1.00 17.15 284 GLY C CA 1
ATOM 8160 C C . GLY C 1 284 ? 5.708 35.834 78.544 1.00 15.98 284 GLY C C 1
ATOM 8161 O O . GLY C 1 284 ? 5.437 36.538 79.519 1.00 16.14 284 GLY C O 1
ATOM 8162 N N . LYS C 1 285 ? 6.858 35.156 78.447 1.00 15.24 285 LYS C N 1
ATOM 8163 C CA . LYS C 1 285 ? 7.858 35.206 79.505 1.00 14.78 285 LYS C CA 1
ATOM 8164 C C . LYS C 1 285 ? 8.435 36.609 79.661 1.00 14.93 285 LYS C C 1
ATOM 8165 O O . LYS C 1 285 ? 8.752 37.027 80.781 1.00 15.99 285 LYS C O 1
ATOM 8171 N N . SER C 1 286 ? 8.570 37.346 78.554 1.00 15.97 286 SER C N 1
ATOM 8172 C CA . SER C 1 286 ? 8.987 38.743 78.614 1.00 15.80 286 SER C CA 1
ATOM 8173 C C . SER C 1 286 ? 8.114 39.536 79.582 1.00 14.07 286 SER C C 1
ATOM 8174 O O . SER C 1 286 ? 8.617 40.293 80.423 1.00 12.92 286 SER C O 1
ATOM 8177 N N . ILE C 1 287 ? 6.796 39.377 79.461 1.00 14.02 287 ILE C N 1
ATOM 8178 C CA . ILE C 1 287 ? 5.862 40.134 80.290 1.00 14.17 287 ILE C CA 1
ATOM 8179 C C . ILE C 1 287 ? 6.022 39.753 81.758 1.00 15.02 287 ILE C C 1
ATOM 8180 O O . ILE C 1 287 ? 6.083 40.618 82.639 1.00 17.37 287 ILE C O 1
ATOM 8185 N N . ARG C 1 288 ? 6.113 38.451 82.040 1.00 14.87 288 ARG C N 1
ATOM 8186 C CA . ARG C 1 288 ? 6.242 37.986 83.421 1.00 16.05 288 ARG C CA 1
ATOM 8187 C C . ARG C 1 288 ? 7.579 38.401 84.032 1.00 18.24 288 ARG C C 1
ATOM 8188 O O . ARG C 1 288 ? 7.633 38.810 85.198 1.00 16.81 288 ARG C O 1
ATOM 8196 N N . ASN C 1 289 ? 8.665 38.292 83.261 1.00 16.18 289 ASN C N 1
ATOM 8197 C CA . ASN C 1 289 ? 9.981 38.745 83.709 1.00 16.19 289 ASN C CA 1
ATOM 8198 C C . ASN C 1 289 ? 9.929 40.167 84.234 1.00 16.02 289 ASN C C 1
ATOM 8199 O O . ASN C 1 289 ? 10.473 40.472 85.303 1.00 15.94 289 ASN C O 1
ATOM 8204 N N . ILE C 1 290 ? 9.297 41.060 83.464 1.00 14.58 290 ILE C N 1
ATOM 8205 C CA . ILE C 1 290 ? 9.261 42.476 83.809 1.00 17.84 290 ILE C CA 1
ATOM 8206 C C . ILE C 1 290 ? 8.468 42.701 85.093 1.00 16.74 290 ILE C C 1
ATOM 8207 O O . ILE C 1 290 ? 8.883 43.477 85.964 1.00 19.05 290 ILE C O 1
ATOM 8212 N N . TYR C 1 291 ? 7.329 42.014 85.249 1.00 15.85 291 TYR C N 1
ATOM 8213 C CA . TYR C 1 291 ? 6.515 42.236 86.443 1.00 15.80 291 TYR C CA 1
ATOM 8214 C C . TYR C 1 291 ? 7.198 41.697 87.698 1.00 19.38 291 TYR C C 1
ATOM 8215 O O . TYR C 1 291 ? 7.162 42.340 88.757 1.00 18.81 291 TYR C O 1
ATOM 8224 N N . LEU C 1 292 ? 7.822 40.524 87.608 1.00 17.88 292 LEU C N 1
ATOM 8225 C CA . LEU C 1 292 ? 8.477 39.932 88.767 1.00 18.53 292 LEU C CA 1
ATOM 8226 C C . LEU C 1 292 ? 9.896 40.441 88.973 1.00 19.75 292 LEU C C 1
ATOM 8227 O O . LEU C 1 292 ? 10.520 40.096 89.982 1.00 19.23 292 LEU C O 1
ATOM 8232 N N . GLY C 1 293 ? 10.420 41.249 88.052 1.00 19.58 293 GLY C N 1
ATOM 8233 C CA . GLY C 1 293 ? 11.732 41.844 88.238 1.00 19.80 293 GLY C CA 1
ATOM 8234 C C . GLY C 1 293 ? 12.891 40.876 88.137 1.00 20.87 293 GLY C C 1
ATOM 8235 O O . GLY C 1 293 ? 13.933 41.103 88.758 1.00 19.29 293 GLY C O 1
ATOM 8236 N N . GLU C 1 294 ? 12.746 39.801 87.368 1.00 19.09 294 GLU C N 1
ATOM 8237 C CA . GLU C 1 294 ? 13.813 38.818 87.256 1.00 23.14 294 GLU C CA 1
ATOM 8238 C C . GLU C 1 294 ? 13.894 38.300 85.830 1.00 21.51 294 GLU C C 1
ATOM 8239 O O . GLU C 1 294 ? 12.881 38.149 85.141 1.00 22.66 294 GLU C O 1
ATOM 8245 N N . TYR C 1 295 ? 15.122 38.043 85.394 1.00 20.53 295 TYR C N 1
ATOM 8246 C CA . TYR C 1 295 ? 15.400 37.487 84.077 1.00 17.13 295 TYR C CA 1
ATOM 8247 C C . TYR C 1 295 ? 16.499 36.452 84.239 1.00 17.90 295 TYR C C 1
ATOM 8248 O O . TYR C 1 295 ? 17.594 36.774 84.716 1.00 18.76 295 TYR C O 1
ATOM 8257 N N . LYS C 1 296 ? 16.204 35.216 83.854 1.00 17.84 296 LYS C N 1
ATOM 8258 C CA . LYS C 1 296 ? 17.183 34.141 83.879 1.00 19.82 296 LYS C CA 1
ATOM 8259 C C . LYS C 1 296 ? 17.964 34.157 82.567 1.00 22.14 296 LYS C C 1
ATOM 8260 O O . LYS C 1 296 ? 17.385 33.954 81.495 1.00 24.54 296 LYS C O 1
ATOM 8266 N N . ARG C 1 297 ? 19.271 34.399 82.653 1.00 21.18 297 ARG C N 1
ATOM 8267 C CA . ARG C 1 297 ? 20.097 34.607 81.476 1.00 22.74 297 ARG C CA 1
ATOM 8268 C C . ARG C 1 297 ? 20.371 33.289 80.757 1.00 24.36 297 ARG C C 1
ATOM 8269 O O . ARG C 1 297 ? 20.141 32.197 81.286 1.00 25.08 297 ARG C O 1
ATOM 8277 N N . ILE C 1 298 ? 20.888 33.406 79.525 1.00 23.30 298 ILE C N 1
ATOM 8278 C CA . ILE C 1 298 ? 21.151 32.220 78.715 1.00 27.36 298 ILE C CA 1
ATOM 8279 C C . ILE C 1 298 ? 22.192 31.323 79.375 1.00 27.38 298 ILE C C 1
ATOM 8280 O O . ILE C 1 298 ? 22.198 30.108 79.150 1.00 28.27 298 ILE C O 1
ATOM 8285 N N . ASP C 1 299 ? 23.071 31.888 80.206 1.00 28.30 299 ASP C N 1
ATOM 8286 C CA . ASP C 1 299 ? 24.072 31.094 80.915 1.00 29.69 299 ASP C CA 1
ATOM 8287 C C . ASP C 1 299 ? 23.581 30.551 82.253 1.00 30.08 299 ASP C C 1
ATOM 8288 O O . ASP C 1 299 ? 24.362 29.914 82.964 1.00 31.05 299 ASP C O 1
ATOM 8293 N N . GLY C 1 300 ? 22.327 30.809 82.631 1.00 29.83 300 GLY C N 1
ATOM 8294 C CA . GLY C 1 300 ? 21.754 30.256 83.839 1.00 30.87 300 GLY C CA 1
ATOM 8295 C C . GLY C 1 300 ? 21.747 31.186 85.039 1.00 27.40 300 GLY C C 1
ATOM 8296 O O . GLY C 1 300 ? 20.964 30.959 85.971 1.00 27.15 300 GLY C O 1
ATOM 8297 N N . SER C 1 301 ? 22.593 32.212 85.058 1.00 27.38 301 SER C N 1
ATOM 8298 C CA . SER C 1 301 ? 22.511 33.182 86.137 1.00 27.53 301 SER C CA 1
ATOM 8299 C C . SER C 1 301 ? 21.205 33.975 86.034 1.00 26.59 301 SER C C 1
ATOM 8300 O O . SER C 1 301 ? 20.522 33.981 85.002 1.00 25.03 301 SER C O 1
ATOM 8303 N N . VAL C 1 302 ? 20.843 34.631 87.130 1.00 24.49 302 VAL C N 1
ATOM 8304 C CA . VAL C 1 302 ? 19.591 35.377 87.215 1.00 24.59 302 VAL C CA 1
ATOM 8305 C C . VAL C 1 302 ? 19.912 36.833 87.514 1.00 26.01 302 VAL C C 1
ATOM 8306 O O . VAL C 1 302 ? 20.682 37.125 88.436 1.00 26.95 302 VAL C O 1
ATOM 8310 N N . VAL C 1 303 ? 19.338 37.739 86.725 1.00 22.90 303 VAL C N 1
ATOM 8311 C CA . VAL C 1 303 ? 19.325 39.159 87.049 1.00 20.60 303 VAL C CA 1
ATOM 8312 C C . VAL C 1 303 ? 18.023 39.436 87.788 1.00 23.24 303 VAL C C 1
ATOM 8313 O O . VAL C 1 303 ? 16.943 39.088 87.303 1.00 21.05 303 VAL C O 1
ATOM 8317 N N . LYS C 1 304 ? 18.123 40.027 88.976 1.00 24.05 304 LYS C N 1
ATOM 8318 C CA . LYS C 1 304 ? 16.992 40.127 89.892 1.00 26.47 304 LYS C CA 1
ATOM 8319 C C . LYS C 1 304 ? 17.169 41.371 90.749 1.00 26.86 304 LYS C C 1
ATOM 8320 O O . LYS C 1 304 ? 18.294 41.710 91.127 1.00 25.45 304 LYS C O 1
ATOM 8326 N N . GLY C 1 305 ? 16.062 42.062 91.022 1.00 26.35 305 GLY C N 1
ATOM 8327 C CA . GLY C 1 305 ? 16.080 43.260 91.831 1.00 22.13 305 GLY C CA 1
ATOM 8328 C C . GLY C 1 305 ? 14.683 43.622 92.288 1.00 22.89 305 GLY C C 1
ATOM 8329 O O . GLY C 1 305 ? 13.728 42.873 92.056 1.00 22.50 305 GLY C O 1
ATOM 8330 N N . PRO C 1 306 ? 14.533 44.781 92.936 1.00 24.79 306 PRO C N 1
ATOM 8331 C CA . PRO C 1 306 ? 13.214 45.180 93.457 1.00 23.65 306 PRO C CA 1
ATOM 8332 C C . PRO C 1 306 ? 12.175 45.196 92.345 1.00 21.43 306 PRO C C 1
ATOM 8333 O O . PRO C 1 306 ? 12.426 45.708 91.250 1.00 19.86 306 PRO C O 1
ATOM 8337 N N . SER C 1 307 ? 11.009 44.615 92.624 1.00 20.72 307 SER C N 1
ATOM 8338 C CA . SER C 1 307 ? 10.055 44.286 91.574 1.00 21.51 307 SER C CA 1
ATOM 8339 C C . SER C 1 307 ? 8.861 45.234 91.557 1.00 22.52 307 SER C C 1
ATOM 8340 O O . SER C 1 307 ? 8.468 45.806 92.580 1.00 21.10 307 SER C O 1
ATOM 8343 N N . LEU C 1 308 ? 8.291 45.393 90.361 1.00 21.16 308 LEU C N 1
ATOM 8344 C CA . LEU C 1 308 ? 7.012 46.080 90.233 1.00 20.47 308 LEU C CA 1
ATOM 8345 C C . LEU C 1 308 ? 5.915 45.337 90.986 1.00 20.74 308 LEU C C 1
ATOM 8346 O O . LEU C 1 308 ? 5.007 45.966 91.545 1.00 20.36 308 LEU C O 1
ATOM 8351 N N . ALA C 1 309 ? 5.992 44.005 91.022 1.00 19.96 309 ALA C N 1
ATOM 8352 C CA . ALA C 1 309 ? 5.037 43.218 91.799 1.00 21.46 309 ALA C CA 1
ATOM 8353 C C . ALA C 1 309 ? 5.021 43.661 93.255 1.00 23.25 309 ALA C C 1
ATOM 8354 O O . ALA C 1 309 ? 3.953 43.887 93.834 1.00 22.92 309 ALA C O 1
ATOM 8356 N N . ASP C 1 310 ? 6.205 43.800 93.861 1.00 24.93 310 ASP C N 1
ATOM 8357 C CA . ASP C 1 310 ? 6.283 44.227 95.256 1.00 26.34 310 ASP C CA 1
ATOM 8358 C C . ASP C 1 310 ? 5.717 45.625 95.443 1.00 24.08 310 ASP C C 1
ATOM 8359 O O . ASP C 1 310 ? 5.124 45.927 96.484 1.00 24.32 310 ASP C O 1
ATOM 8364 N N . LEU C 1 311 ? 5.914 46.497 94.455 1.00 21.00 311 LEU C N 1
ATOM 8365 C CA . LEU C 1 311 ? 5.376 47.850 94.524 1.00 22.93 311 LEU C CA 1
ATOM 8366 C C . LEU C 1 311 ? 3.854 47.836 94.491 1.00 22.84 311 LEU C C 1
ATOM 8367 O O . LEU C 1 311 ? 3.205 48.549 95.265 1.00 24.79 311 LEU C O 1
ATOM 8372 N N . VAL C 1 312 ? 3.270 47.031 93.597 1.00 19.36 312 VAL C N 1
ATOM 8373 C CA . VAL C 1 312 ? 1.818 46.860 93.572 1.00 20.73 312 VAL C CA 1
ATOM 8374 C C . VAL C 1 312 ? 1.329 46.256 94.885 1.00 21.75 312 VAL C C 1
ATOM 8375 O O . VAL C 1 312 ? 0.290 46.659 95.422 1.00 23.56 312 VAL C O 1
ATOM 8379 N N . ALA C 1 313 ? 2.076 45.292 95.431 1.00 21.99 313 ALA C N 1
ATOM 8380 C CA . ALA C 1 313 ? 1.660 44.632 96.667 1.00 24.39 313 ALA C CA 1
ATOM 8381 C C . ALA C 1 313 ? 1.538 45.620 97.823 1.00 27.25 313 ALA C C 1
ATOM 8382 O O . ALA C 1 313 ? 0.645 45.486 98.665 1.00 25.82 313 ALA C O 1
ATOM 8384 N N . LYS C 1 314 ? 2.436 46.609 97.893 1.00 21.94 314 LYS C N 1
ATOM 8385 C CA . LYS C 1 314 ? 2.334 47.659 98.913 1.00 27.57 314 LYS C CA 1
ATOM 8386 C C . LYS C 1 314 ? 1.010 48.383 98.840 1.00 28.21 314 LYS C C 1
ATOM 8387 O O . LYS C 1 314 ? 0.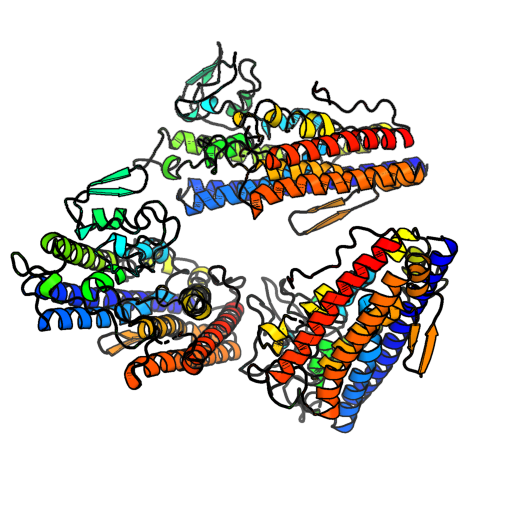418 48.721 99.868 1.00 28.97 314 LYS C O 1
ATOM 8393 N N . ALA C 1 315 ? 0.567 48.677 97.626 1.00 26.87 315 ALA C N 1
ATOM 8394 C CA . ALA C 1 315 ? -0.648 49.455 97.431 1.00 26.71 315 ALA C CA 1
ATOM 8395 C C . ALA C 1 315 ? -1.895 48.614 97.583 1.00 28.47 315 ALA C C 1
ATOM 8396 O O . ALA C 1 315 ? -2.897 49.090 98.120 1.00 28.72 315 ALA C O 1
ATOM 8398 N N . ASP C 1 316 ? -1.855 47.366 97.111 1.00 29.22 316 ASP C N 1
ATOM 8399 C CA . ASP C 1 316 ? -3.059 46.521 97.067 1.00 25.95 316 ASP C CA 1
ATOM 8400 C C . ASP C 1 316 ? -2.586 45.085 96.849 1.00 25.71 316 ASP C C 1
ATOM 8401 O O . ASP C 1 316 ? -2.253 44.709 95.724 1.00 23.13 316 ASP C O 1
ATOM 8406 N N . ALA C 1 317 ? -2.567 44.297 97.926 1.00 28.21 317 ALA C N 1
ATOM 8407 C CA . ALA C 1 317 ? -2.085 42.927 97.822 1.00 26.77 317 ALA C CA 1
ATOM 8408 C C . ALA C 1 317 ? -2.957 42.101 96.885 1.00 27.90 317 ALA C C 1
ATOM 8409 O O . ALA C 1 317 ? -2.449 41.243 96.152 1.00 28.16 317 ALA C O 1
ATOM 8411 N N . ALA C 1 318 ? -4.271 42.343 96.887 1.00 25.56 318 ALA C N 1
ATOM 8412 C CA . ALA C 1 318 ? -5.167 41.530 96.066 1.00 24.52 318 ALA C CA 1
ATOM 8413 C C . ALA C 1 318 ? -4.888 41.726 94.579 1.00 22.99 318 ALA C C 1
ATOM 8414 O O . ALA C 1 318 ? -4.898 40.759 93.808 1.00 22.58 318 ALA C O 1
ATOM 8416 N N . ALA C 1 319 ? -4.640 42.966 94.155 1.00 21.76 319 ALA C N 1
ATOM 8417 C CA . ALA C 1 319 ? -4.372 43.213 92.742 1.00 21.58 319 ALA C CA 1
ATOM 8418 C C . ALA C 1 319 ? -3.082 42.535 92.303 1.00 21.03 319 ALA C C 1
ATOM 8419 O O . ALA C 1 319 ? -2.994 42.010 91.185 1.00 21.50 319 ALA C O 1
ATOM 8421 N N . ASN C 1 320 ? -2.068 42.543 93.171 1.00 18.29 320 ASN C N 1
ATOM 8422 C CA . ASN C 1 320 ? -0.817 41.873 92.839 1.00 19.95 320 ASN C CA 1
ATOM 8423 C C . ASN C 1 320 ? -1.005 40.362 92.786 1.00 21.92 320 ASN C C 1
ATOM 8424 O O . ASN C 1 320 ? -0.465 39.693 91.896 1.00 22.80 320 ASN C O 1
ATOM 8429 N N . ASP C 1 321 ? -1.780 39.808 93.722 1.00 21.86 321 ASP C N 1
ATOM 8430 C CA . ASP C 1 321 ? -2.015 38.368 93.729 1.00 23.50 321 ASP C CA 1
ATOM 8431 C C . ASP C 1 321 ? -2.773 37.927 92.484 1.00 19.80 321 ASP C C 1
ATOM 8432 O O . ASP C 1 321 ? -2.489 36.867 91.918 1.00 19.17 321 ASP C O 1
ATOM 8437 N N . THR C 1 322 ? -3.752 38.722 92.056 1.00 19.48 322 THR C N 1
ATOM 8438 C CA . THR C 1 322 ? -4.527 38.385 90.867 1.00 20.02 322 THR C CA 1
ATOM 8439 C C . THR C 1 322 ? -3.643 38.370 89.623 1.00 17.25 322 THR C C 1
ATOM 8440 O O . THR C 1 322 ? -3.717 37.444 88.807 1.00 17.83 322 THR C O 1
ATOM 8444 N N . LEU C 1 323 ? -2.790 39.386 89.468 1.00 17.48 323 LEU C N 1
ATOM 8445 C CA . LEU C 1 323 ? -1.951 39.464 88.274 1.00 19.33 323 LEU C CA 1
ATOM 8446 C C . LEU C 1 323 ? -0.880 38.379 88.272 1.00 18.56 323 LEU C C 1
ATOM 8447 O O . LEU C 1 323 ? -0.577 37.809 87.217 1.00 20.01 323 LEU C O 1
ATOM 8452 N N . LYS C 1 324 ? -0.299 38.075 89.435 1.00 17.14 324 LYS C N 1
ATOM 8453 C CA . LYS C 1 324 ? 0.662 36.975 89.506 1.00 18.12 324 LYS C CA 1
ATOM 8454 C C . LYS C 1 324 ? 0.009 35.658 89.107 1.00 20.12 324 LYS C C 1
ATOM 8455 O O . LYS C 1 324 ? 0.591 34.866 88.357 1.00 19.87 324 LYS C O 1
ATOM 8461 N N . ALA C 1 325 ? -1.208 35.414 89.593 1.00 19.41 325 ALA C N 1
ATOM 8462 C CA . ALA C 1 325 ? -1.928 34.201 89.224 1.00 18.76 325 ALA C CA 1
ATOM 8463 C C . ALA C 1 325 ? -2.273 34.191 87.740 1.00 19.77 325 ALA C C 1
ATOM 8464 O O . ALA C 1 325 ? -2.195 33.142 87.091 1.00 21.47 325 ALA C O 1
ATOM 8466 N N . ASP C 1 326 ? -2.667 35.344 87.186 1.00 18.52 326 ASP C N 1
ATOM 8467 C CA . ASP C 1 326 ? -2.978 35.401 85.760 1.00 20.55 326 ASP C CA 1
ATOM 8468 C C . ASP C 1 326 ? -1.734 35.155 84.913 1.00 17.25 326 ASP C C 1
ATOM 8469 O O . ASP C 1 326 ? -1.795 34.436 83.910 1.00 17.76 326 ASP C O 1
ATOM 8474 N N . LEU C 1 327 ? -0.595 35.736 85.304 1.00 16.77 327 LEU C N 1
ATOM 8475 C CA . LEU C 1 327 ? 0.643 35.489 84.571 1.00 17.68 327 LEU C CA 1
ATOM 8476 C C . LEU C 1 327 ? 1.043 34.021 84.647 1.00 20.10 327 LEU C C 1
ATOM 8477 O O . LEU C 1 327 ? 1.509 33.445 83.654 1.00 19.90 327 LEU C O 1
ATOM 8482 N N . ALA C 1 328 ? 0.854 33.391 85.811 1.00 17.97 328 ALA C N 1
ATOM 8483 C CA . ALA C 1 328 ? 1.178 31.975 85.933 1.00 19.73 328 ALA C CA 1
ATOM 8484 C C . ALA C 1 328 ? 0.291 31.134 85.021 1.00 19.34 328 ALA C C 1
ATOM 8485 O O . ALA C 1 328 ? 0.759 30.181 84.388 1.00 20.75 328 ALA C O 1
ATOM 8487 N N . ASP C 1 329 ? -0.991 31.485 84.926 1.00 17.24 329 ASP C N 1
ATOM 8488 C CA . ASP C 1 329 ? -1.898 30.722 84.078 1.00 18.42 329 ASP C CA 1
ATOM 8489 C C . ASP C 1 329 ? -1.581 30.920 82.603 1.00 20.25 329 ASP C C 1
ATOM 8490 O O . ASP C 1 329 ? -1.662 29.972 81.813 1.00 18.75 329 ASP C O 1
ATOM 8495 N N . THR C 1 330 ? -1.252 32.151 82.206 1.00 19.18 330 THR C N 1
ATOM 8496 C CA . THR C 1 330 ? -0.838 32.394 80.828 1.00 17.47 330 THR C CA 1
ATOM 8497 C C . THR C 1 330 ? 0.387 31.562 80.474 1.00 17.68 330 THR C C 1
ATOM 8498 O O . THR C 1 330 ? 0.446 30.940 79.402 1.00 18.44 330 THR C O 1
ATOM 8502 N N . GLU C 1 331 ? 1.377 31.530 81.370 1.00 19.25 331 GLU C N 1
ATOM 8503 C CA . GLU C 1 331 ? 2.550 30.698 81.122 1.00 19.93 331 GLU C CA 1
ATOM 8504 C C . GLU C 1 331 ? 2.160 29.238 80.926 1.00 19.31 331 GLU C C 1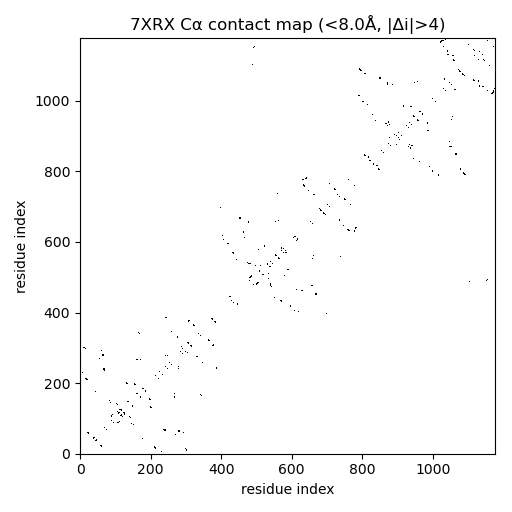
ATOM 8505 O O . GLU C 1 331 ? 2.712 28.550 80.057 1.00 15.89 331 GLU C O 1
ATOM 8511 N N . ALA C 1 332 ? 1.197 28.753 81.715 1.00 19.58 332 ALA C N 1
ATOM 8512 C CA . ALA C 1 332 ? 0.731 27.377 81.575 1.00 20.34 332 ALA C CA 1
ATOM 8513 C C . ALA C 1 332 ? 0.071 27.145 80.219 1.00 18.15 332 ALA C C 1
ATOM 8514 O O . ALA C 1 332 ? 0.300 26.114 79.577 1.00 18.73 332 ALA C O 1
ATOM 8516 N N . LYS C 1 333 ? -0.763 28.090 79.769 1.00 18.96 333 LYS C N 1
ATOM 8517 C CA . LYS C 1 333 ? -1.408 27.954 78.464 1.00 20.44 333 LYS C CA 1
ATOM 8518 C C . LYS C 1 333 ? -0.389 27.983 77.335 1.00 17.52 333 LYS C C 1
ATOM 8519 O O . LYS C 1 333 ? -0.516 27.244 76.352 1.00 18.15 333 LYS C O 1
ATOM 8525 N N . LEU C 1 334 ? 0.606 28.866 77.434 1.00 19.32 334 LEU C N 1
ATOM 8526 C CA . LEU C 1 334 ? 1.646 28.910 76.413 1.00 16.18 334 LEU C CA 1
ATOM 8527 C C . LEU C 1 334 ? 2.515 27.665 76.468 1.00 17.21 334 LEU C C 1
ATOM 8528 O O . LEU C 1 334 ? 2.952 27.163 75.427 1.00 17.33 334 LEU C O 1
ATOM 8533 N N . GLN C 1 335 ? 2.778 27.155 77.676 1.00 17.29 335 GLN C N 1
ATOM 8534 C CA . GLN C 1 335 ? 3.561 25.930 77.807 1.00 20.69 335 GLN C CA 1
ATOM 8535 C C . GLN C 1 335 ? 2.879 24.769 77.092 1.00 22.53 335 GLN C C 1
ATOM 8536 O O . GLN C 1 335 ? 3.547 23.929 76.480 1.00 22.49 335 GLN C O 1
ATOM 8542 N N . ALA C 1 336 ? 1.545 24.725 77.135 1.00 20.81 336 ALA C N 1
ATOM 8543 C CA . ALA C 1 336 ? 0.818 23.666 76.441 1.00 20.78 336 ALA C CA 1
ATOM 8544 C C . ALA C 1 336 ? 1.018 23.747 74.932 1.00 23.58 336 ALA C C 1
ATOM 8545 O O . ALA C 1 336 ? 1.018 22.714 74.248 1.00 22.58 336 ALA C O 1
ATOM 8547 N N . ILE C 1 337 ? 1.188 24.958 74.394 1.00 20.87 337 ILE C N 1
ATOM 8548 C CA . ILE C 1 337 ? 1.464 25.092 72.969 1.00 21.64 337 ILE C CA 1
ATOM 8549 C C . ILE C 1 337 ? 2.874 24.602 72.657 1.00 20.09 337 ILE C C 1
ATOM 8550 O O . ILE C 1 337 ? 3.096 23.914 71.652 1.00 18.51 337 ILE C O 1
ATOM 8555 N N . VAL C 1 338 ? 3.838 24.922 73.526 1.00 20.22 338 VAL C N 1
ATOM 8556 C CA . VAL C 1 338 ? 5.192 24.381 73.385 1.00 22.65 338 VAL C CA 1
ATOM 8557 C C . VAL C 1 338 ? 5.170 22.856 73.437 1.00 23.58 338 VAL C C 1
ATOM 8558 O O . VAL C 1 338 ? 5.799 22.178 72.612 1.00 21.99 338 VAL C O 1
ATOM 8562 N N . ASP C 1 339 ? 4.457 22.291 74.417 1.00 22.54 339 ASP C N 1
ATOM 8563 C CA . ASP C 1 339 ? 4.443 20.836 74.566 1.00 24.62 339 ASP C CA 1
ATOM 8564 C C . ASP C 1 339 ? 3.833 20.164 73.343 1.00 24.92 339 ASP C C 1
ATOM 8565 O O . ASP C 1 339 ? 4.283 19.088 72.926 1.00 24.89 339 ASP C O 1
ATOM 8570 N N . SER C 1 340 ? 2.823 20.795 72.737 1.00 22.61 340 SER C N 1
ATOM 8571 C CA . SER C 1 340 ? 2.233 20.232 71.528 1.00 22.05 340 SER C CA 1
ATOM 8572 C C . SER C 1 340 ? 3.278 20.068 70.428 1.00 24.42 340 SER C C 1
ATOM 8573 O O . SER C 1 340 ? 3.318 19.037 69.745 1.00 23.55 340 SER C O 1
ATOM 8576 N N . ALA C 1 341 ? 4.142 21.068 70.246 1.00 19.20 341 ALA C N 1
ATOM 8577 C CA . ALA C 1 341 ? 5.160 20.973 69.205 1.00 22.15 341 ALA C CA 1
ATOM 8578 C C . ALA C 1 341 ? 6.287 20.027 69.608 1.00 23.87 341 ALA C C 1
ATOM 8579 O O . ALA C 1 341 ? 6.673 19.144 68.834 1.00 22.64 341 ALA C O 1
ATOM 8581 N N . GLU C 1 342 ? 6.816 20.188 70.824 1.00 22.88 342 GLU C N 1
ATOM 8582 C CA . GLU C 1 342 ? 8.051 19.509 71.199 1.00 25.63 342 GLU C CA 1
ATOM 8583 C C . GLU C 1 342 ? 7.811 18.059 71.621 1.00 26.94 342 GLU C C 1
ATOM 8584 O O . GLU C 1 342 ? 8.650 17.190 71.358 1.00 27.86 342 GLU C O 1
ATOM 8590 N N . LYS C 1 343 ? 6.693 17.774 72.285 1.00 26.52 343 LYS C N 1
ATOM 8591 C CA . LYS C 1 343 ? 6.416 16.408 72.712 1.00 28.29 343 LYS C CA 1
ATOM 8592 C C . LYS C 1 343 ? 5.591 15.632 71.695 1.00 28.88 343 LYS C C 1
ATOM 8593 O O . LYS C 1 343 ? 5.823 14.436 71.492 1.00 29.19 343 LYS C O 1
ATOM 8599 N N . ASP C 1 344 ? 4.636 16.283 71.039 1.00 29.00 344 ASP C N 1
ATOM 8600 C CA . ASP C 1 344 ? 3.717 15.589 70.145 1.00 28.48 344 ASP C CA 1
ATOM 8601 C C . ASP C 1 344 ? 4.026 15.798 68.669 1.00 28.26 344 ASP C C 1
ATOM 8602 O O . ASP C 1 344 ? 3.426 15.121 67.829 1.00 28.77 344 ASP C O 1
ATOM 8607 N N . GLY C 1 345 ? 4.944 16.701 68.334 1.00 26.11 345 GLY C N 1
ATOM 8608 C CA . GLY C 1 345 ? 5.230 16.972 66.941 1.00 25.78 345 GLY C CA 1
ATOM 8609 C C . GLY C 1 345 ? 4.127 17.686 66.199 1.00 26.28 345 GLY C C 1
ATOM 8610 O O . GLY C 1 345 ? 4.088 17.636 64.968 1.00 27.20 345 GLY C O 1
ATOM 8611 N N . VAL C 1 346 ? 3.221 18.344 66.912 1.00 26.05 346 VAL C N 1
ATOM 8612 C CA . VAL C 1 346 ? 2.138 19.106 66.303 1.00 25.63 346 VAL C CA 1
ATOM 8613 C C . VAL C 1 346 ? 2.470 20.577 66.521 1.00 25.14 346 VAL C C 1
ATOM 8614 O O . VAL C 1 346 ? 2.265 21.121 67.617 1.00 22.53 346 VAL C O 1
ATOM 8618 N N . HIS C 1 347 ? 3.000 21.219 65.480 1.00 23.84 347 HIS C N 1
ATOM 8619 C CA . HIS C 1 347 ? 3.455 22.595 65.558 1.00 22.49 347 HIS C CA 1
ATOM 8620 C C . HIS C 1 347 ? 2.286 23.553 65.322 1.00 22.65 347 HIS C C 1
ATOM 8621 O O . HIS C 1 347 ? 1.160 23.148 65.018 1.00 22.63 347 HIS C O 1
ATOM 8628 N N . PHE C 1 348 ? 2.572 24.851 65.450 1.00 20.77 348 PHE C N 1
ATOM 8629 C CA . PHE C 1 348 ? 1.527 25.871 65.387 1.00 19.75 348 PHE C CA 1
ATOM 8630 C C . PHE C 1 348 ? 0.762 25.826 64.066 1.00 21.17 348 PHE C C 1
ATOM 8631 O O . PHE C 1 348 ? -0.465 25.983 64.048 1.00 21.85 348 PHE C O 1
ATOM 8639 N N . ASP C 1 349 ? 1.460 25.617 62.946 1.00 20.89 349 ASP C N 1
ATOM 8640 C CA . ASP C 1 349 ? 0.761 25.591 61.666 1.00 21.81 349 ASP C CA 1
ATOM 8641 C C . ASP C 1 349 ? -0.156 24.378 61.529 1.00 24.03 349 ASP C C 1
ATOM 8642 O O . ASP C 1 349 ? -1.094 24.412 60.726 1.00 24.10 349 ASP C O 1
ATOM 8647 N N . GLN C 1 350 ? 0.085 23.315 62.292 1.00 23.31 350 GLN C N 1
ATOM 8648 C CA . GLN C 1 350 ? -0.840 22.191 62.330 1.00 23.05 350 GLN C CA 1
ATOM 8649 C C . GLN C 1 350 ? -1.970 22.408 63.325 1.00 25.24 350 GLN C C 1
ATOM 8650 O O . GLN C 1 350 ? -3.072 21.887 63.122 1.00 24.48 350 GLN C O 1
ATOM 8664 N N . ILE C 1 352 ? -3.575 25.167 63.895 1.00 25.85 352 ILE C N 1
ATOM 8665 C CA . ILE C 1 352 ? -4.585 26.084 63.372 1.00 26.74 352 ILE C CA 1
ATOM 8666 C C . ILE C 1 352 ? -5.345 25.504 62.188 1.00 28.75 352 ILE C C 1
ATOM 8667 O O . ILE C 1 352 ? -6.167 26.210 61.586 1.00 28.91 352 ILE C O 1
ATOM 8672 N N . ALA C 1 353 ? -5.094 24.249 61.833 1.00 28.27 353 ALA C N 1
ATOM 8673 C CA . ALA C 1 353 ? -5.811 23.630 60.731 1.00 31.75 353 ALA C CA 1
ATOM 8674 C C . ALA C 1 353 ? -7.304 23.583 61.047 1.00 32.16 353 ALA C C 1
ATOM 8675 O O . ALA C 1 353 ? -7.684 23.367 62.206 1.00 28.95 353 ALA C O 1
ATOM 8677 N N . PRO C 1 354 ? -8.174 23.792 60.052 1.00 34.38 354 PRO C N 1
ATOM 8678 C CA . PRO C 1 354 ? -9.625 23.807 60.327 1.00 36.89 354 PRO C CA 1
ATOM 8679 C C . PRO C 1 354 ? -10.116 22.607 61.126 1.00 37.36 354 PRO C C 1
ATOM 8680 O O . PRO C 1 354 ? -10.968 22.757 62.008 1.00 37.80 354 PRO C O 1
ATOM 8684 N N . ASP C 1 355 ? -9.556 21.423 60.860 1.00 36.89 355 ASP C N 1
ATOM 8685 C CA . ASP C 1 355 ? -9.954 20.163 61.479 1.00 37.47 355 ASP C CA 1
ATOM 8686 C C . ASP C 1 355 ? -9.435 19.973 62.898 1.00 36.93 355 ASP C C 1
ATOM 8687 O O . ASP C 1 355 ? -9.918 19.075 63.595 1.00 36.47 355 ASP C O 1
ATOM 8692 N N . ASN C 1 356 ? -8.437 20.741 63.334 1.00 34.46 356 ASN C N 1
ATOM 8693 C CA . ASN C 1 356 ? -7.757 20.454 64.598 1.00 31.67 356 ASN C CA 1
ATOM 8694 C C . ASN C 1 356 ? -8.451 21.225 65.709 1.00 32.11 356 ASN C C 1
ATOM 8695 O O . ASN C 1 356 ? -8.050 22.328 66.081 1.00 30.49 356 ASN C O 1
ATOM 8700 N N . LYS C 1 357 ? -9.497 20.623 66.271 1.00 32.95 357 LYS C N 1
ATOM 8701 C CA . LYS C 1 357 ? -10.294 21.353 67.248 1.00 34.56 357 LYS C CA 1
ATOM 8702 C C . LYS C 1 357 ? -9.576 21.482 68.585 1.00 30.38 357 LYS C C 1
ATOM 8703 O O . LYS C 1 357 ? -9.745 22.492 69.273 1.00 33.31 357 LYS C O 1
ATOM 8709 N N . ASP C 1 358 ? -8.756 20.499 68.963 1.00 29.66 358 ASP C N 1
ATOM 8710 C CA . ASP C 1 358 ? -8.041 20.624 70.230 1.00 33.39 358 ASP C CA 1
ATOM 8711 C C . ASP C 1 358 ? -6.828 21.538 70.105 1.00 31.11 358 ASP C C 1
ATOM 8712 O O . ASP C 1 358 ? -6.490 22.256 71.052 1.00 30.64 358 ASP C O 1
ATOM 8717 N N . GLY C 1 359 ? -6.159 21.531 68.951 1.00 30.47 359 GLY C N 1
ATOM 8718 C CA . GLY C 1 359 ? -5.113 22.508 68.721 1.00 28.48 359 GLY C CA 1
ATOM 8719 C C . GLY C 1 359 ? -5.644 23.926 68.779 1.00 25.05 359 GLY C C 1
ATOM 8720 O O . GLY C 1 359 ? -5.088 24.785 69.469 1.00 23.21 359 GLY C O 1
ATOM 8721 N N . GLN C 1 360 ? -6.744 24.186 68.063 1.00 23.23 360 GLN C N 1
ATOM 8722 C CA . GLN C 1 360 ? -7.333 25.524 68.066 1.00 27.38 360 GLN C CA 1
ATOM 8723 C C . GLN C 1 360 ? -7.762 25.930 69.470 1.00 27.36 360 GLN C C 1
ATOM 8724 O O . GLN C 1 360 ? -7.596 27.088 69.867 1.00 27.29 360 GLN C O 1
ATOM 8730 N N . GLN C 1 361 ? -8.304 24.987 70.247 1.00 26.58 361 GLN C N 1
ATOM 8731 C CA . GLN C 1 361 ? -8.743 25.312 71.600 1.00 27.21 361 GLN C CA 1
ATOM 8732 C C . GLN C 1 361 ? -7.570 25.734 72.479 1.00 26.08 361 GLN C C 1
ATOM 8733 O O . GLN C 1 361 ? -7.702 26.649 73.299 1.00 24.87 361 GLN C O 1
ATOM 8739 N N . LYS C 1 362 ? -6.419 25.069 72.340 1.00 27.50 362 LYS C N 1
ATOM 8740 C CA . LYS C 1 362 ? -5.244 25.473 73.108 1.00 25.51 362 LYS C CA 1
ATOM 8741 C C . LYS C 1 362 ? -4.851 26.906 72.783 1.00 23.60 362 LYS C C 1
ATOM 8742 O O . LYS C 1 362 ? -4.442 27.665 73.671 1.00 22.53 362 LYS C O 1
ATOM 8748 N N . ILE C 1 363 ? -4.975 27.297 71.516 1.00 23.38 363 ILE C N 1
ATOM 8749 C CA . ILE C 1 363 ? -4.662 28.669 71.149 1.00 22.13 363 ILE C CA 1
ATOM 8750 C C . ILE C 1 363 ? -5.723 29.617 71.692 1.00 21.13 363 ILE C C 1
ATOM 8751 O O . ILE C 1 363 ? -5.401 30.675 72.242 1.00 19.04 363 ILE C O 1
ATOM 8756 N N . ARG C 1 364 ? -7.000 29.240 71.599 1.00 18.74 364 ARG C N 1
ATOM 8757 C CA . ARG C 1 364 ? -8.046 30.109 72.136 1.00 20.83 364 ARG C CA 1
ATOM 8758 C C . ARG C 1 364 ? -7.908 30.296 73.641 1.00 21.33 364 ARG C C 1
ATOM 8759 O O . ARG C 1 364 ? -8.111 31.405 74.150 1.00 21.38 364 ARG C O 1
ATOM 8767 N N . ASP C 1 365 ? -7.562 29.227 74.369 1.00 22.70 365 ASP C N 1
ATOM 8768 C CA . ASP C 1 365 ? -7.387 29.361 75.814 1.00 22.82 365 ASP C CA 1
ATOM 8769 C C . ASP C 1 365 ? -6.214 30.278 76.144 1.00 19.72 365 ASP C C 1
ATOM 8770 O O . ASP C 1 365 ? -6.265 31.036 77.118 1.00 19.90 365 ASP C O 1
ATOM 8775 N N . ALA C 1 366 ? -5.150 30.236 75.337 1.00 19.82 366 ALA C N 1
ATOM 8776 C CA . ALA C 1 366 ? -4.042 31.156 75.570 1.00 19.61 366 ALA C CA 1
ATOM 8777 C C . ALA C 1 366 ? -4.452 32.600 75.282 1.00 19.90 366 ALA C C 1
ATOM 8778 O O . ALA C 1 366 ? -4.112 33.508 76.050 1.00 19.60 366 ALA C O 1
ATOM 8780 N N . ILE C 1 367 ? -5.197 32.835 74.198 1.00 18.47 367 ILE C N 1
ATOM 8781 C CA . ILE C 1 367 ? -5.697 34.183 73.930 1.00 17.65 367 ILE C CA 1
ATOM 8782 C C . ILE C 1 367 ? -6.549 34.674 75.097 1.00 18.81 367 ILE C C 1
ATOM 8783 O O . ILE C 1 367 ? -6.381 35.800 75.581 1.00 17.49 367 ILE C O 1
ATOM 8788 N N . ALA C 1 368 ? -7.462 33.826 75.582 1.00 17.59 368 ALA C N 1
ATOM 8789 C CA . ALA C 1 368 ? -8.322 34.225 76.694 1.00 19.44 368 ALA C CA 1
ATOM 8790 C C . ALA C 1 368 ? -7.507 34.553 77.940 1.00 19.04 368 ALA C C 1
ATOM 8791 O O . ALA C 1 368 ? -7.850 35.480 78.685 1.00 17.90 368 ALA C O 1
ATOM 8793 N N . ALA C 1 369 ? -6.413 33.815 78.177 1.00 17.34 369 ALA C N 1
ATOM 8794 C CA . ALA C 1 369 ? -5.572 34.099 79.335 1.00 16.04 369 ALA C CA 1
ATOM 8795 C C . ALA C 1 369 ? -4.832 35.421 79.165 1.00 16.58 369 ALA C C 1
ATOM 8796 O O . ALA C 1 369 ? -4.653 36.175 80.132 1.00 16.11 369 ALA C O 1
ATOM 8798 N N . LEU C 1 370 ? -4.400 35.724 77.941 1.00 14.66 370 LEU C N 1
ATOM 8799 C CA . LEU C 1 370 ? -3.719 36.989 77.693 1.00 17.23 370 LEU C CA 1
ATOM 8800 C C . LEU C 1 370 ? -4.685 38.162 77.830 1.00 16.50 370 LEU C C 1
ATOM 8801 O O . LEU C 1 370 ? -4.309 39.228 78.333 1.00 17.17 370 LEU C O 1
ATOM 8806 N N . VAL C 1 371 ? -5.935 37.984 77.406 1.00 14.13 371 VAL C N 1
ATOM 8807 C CA . VAL C 1 371 ? -6.920 39.050 77.572 1.00 18.91 371 VAL C CA 1
ATOM 8808 C C . VAL C 1 371 ? -7.222 39.277 79.049 1.00 18.53 371 VAL C C 1
ATOM 8809 O O . VAL C 1 371 ? -7.307 40.426 79.510 1.00 17.13 371 VAL C O 1
ATOM 8813 N N . LYS C 1 372 ? -7.382 38.198 79.822 1.00 18.91 372 LYS C N 1
ATOM 8814 C CA . LYS C 1 372 ? -7.629 38.374 81.250 1.00 18.81 372 LYS C CA 1
ATOM 8815 C C . LYS C 1 372 ? -6.461 39.078 81.929 1.00 17.21 372 LYS C C 1
ATOM 8816 O O . LYS C 1 372 ? -6.662 39.983 82.749 1.00 17.49 372 LYS C O 1
ATOM 8822 N N . GLN C 1 373 ? -5.229 38.689 81.598 1.00 16.35 373 GLN C N 1
ATOM 8823 C CA . GLN C 1 373 ? -4.080 39.285 82.277 1.00 16.89 373 GLN C CA 1
ATOM 8824 C C . GLN C 1 373 ? -3.907 40.755 81.903 1.00 16.95 373 GLN C C 1
ATOM 8825 O O . GLN C 1 373 ? -3.414 41.544 82.720 1.00 19.04 373 GLN C O 1
ATOM 8831 N N . THR C 1 374 ? -4.343 41.151 80.699 1.00 18.20 374 THR C N 1
ATOM 8832 C CA . THR C 1 374 ? -4.323 42.564 80.335 1.00 17.78 374 THR C CA 1
ATOM 8833 C C . THR C 1 374 ? -5.227 43.376 81.256 1.00 16.35 374 THR C C 1
ATOM 8834 O O . THR C 1 374 ? -4.859 44.472 81.689 1.00 15.56 374 THR C O 1
ATOM 8838 N N . GLY C 1 375 ? -6.406 42.847 81.585 1.00 18.96 375 GLY C N 1
ATOM 8839 C CA . GLY C 1 375 ? -7.271 43.535 82.531 1.00 17.08 375 GLY C CA 1
ATOM 8840 C C . GLY C 1 375 ? -6.654 43.618 83.916 1.00 16.88 375 GLY C C 1
ATOM 8841 O O . GLY C 1 375 ? -6.758 44.646 84.593 1.00 16.80 375 GLY C O 1
ATOM 8842 N N . ALA C 1 376 ? -5.977 42.550 84.347 1.00 15.96 376 ALA C N 1
ATOM 8843 C CA . ALA C 1 376 ? -5.302 42.592 85.637 1.00 15.11 376 ALA C CA 1
ATOM 8844 C C . ALA C 1 376 ? -4.122 43.561 85.622 1.00 17.60 376 ALA C C 1
ATOM 8845 O O . ALA C 1 376 ? -3.797 44.159 86.657 1.00 17.27 376 ALA C O 1
ATOM 8847 N N . ILE C 1 377 ? -3.475 43.737 84.467 1.00 16.27 377 ILE C N 1
ATOM 8848 C CA . ILE C 1 377 ? -2.415 44.737 84.354 1.00 16.40 377 ILE C CA 1
ATOM 8849 C C . ILE C 1 377 ? -2.985 46.137 84.549 1.00 16.98 377 ILE C C 1
ATOM 8850 O O . ILE C 1 377 ? -2.422 46.960 85.279 1.00 16.36 377 ILE C O 1
ATOM 8855 N N . GLU C 1 378 ? -4.111 46.427 83.894 1.00 15.83 378 GLU C N 1
ATOM 8856 C CA . GLU C 1 378 ? -4.742 47.734 84.056 1.00 18.37 378 GLU C CA 1
ATOM 8857 C C . GLU C 1 378 ? -5.130 47.991 85.506 1.00 18.16 378 GLU C C 1
ATOM 8858 O O . GLU C 1 378 ? -4.925 49.098 86.021 1.00 16.06 378 GLU C O 1
ATOM 8864 N N . GLN C 1 379 ? -5.700 46.985 86.178 1.00 18.56 379 GLN C N 1
ATOM 8865 C CA . GLN C 1 379 ? -6.102 47.164 87.573 1.00 18.69 379 GLN C CA 1
ATOM 8866 C C . GLN C 1 379 ? -4.894 47.432 88.459 1.00 16.82 379 GLN C C 1
ATOM 8867 O O . GLN C 1 379 ? -4.917 48.334 89.306 1.00 18.26 379 GLN C O 1
ATOM 8873 N N . ALA C 1 380 ? -3.824 46.652 88.275 1.00 17.10 380 ALA C N 1
ATOM 8874 C CA . ALA C 1 380 ? -2.625 46.831 89.083 1.00 17.93 380 ALA C CA 1
ATOM 8875 C C . ALA C 1 380 ? -2.007 48.207 88.861 1.00 19.69 380 ALA C C 1
ATOM 8876 O O . ALA C 1 380 ? -1.598 48.870 89.824 1.00 18.74 380 ALA C O 1
ATOM 8878 N N . ALA C 1 381 ? -1.924 48.654 87.599 1.00 18.73 381 ALA C N 1
ATOM 8879 C CA . ALA C 1 381 ? -1.418 49.999 87.335 1.00 19.01 381 ALA C CA 1
ATOM 8880 C C . ALA C 1 381 ? -2.317 51.048 87.971 1.00 19.81 381 ALA C C 1
ATOM 8881 O O . ALA C 1 381 ? -1.830 52.053 88.503 1.00 18.63 381 ALA C O 1
ATOM 8883 N N . GLY C 1 382 ? -3.634 50.819 87.942 1.00 19.91 382 GLY C N 1
ATOM 8884 C CA . GLY C 1 382 ? -4.550 51.738 88.598 1.00 21.47 382 GLY C CA 1
ATOM 8885 C C . GLY C 1 382 ? -4.276 51.890 90.083 1.00 21.95 382 GLY C C 1
ATOM 8886 O O . GLY C 1 382 ? -4.368 52.991 90.631 1.00 24.47 382 GLY C O 1
ATOM 8887 N N . LYS C 1 383 ? -3.936 50.789 90.754 1.00 21.02 383 LYS C N 1
ATOM 8888 C CA . LYS C 1 383 ? -3.663 50.840 92.189 1.00 24.39 383 LYS C CA 1
ATOM 8889 C C . LYS C 1 383 ? -2.445 51.697 92.509 1.00 25.02 383 LYS C C 1
ATOM 8890 O O . LYS C 1 383 ? -2.325 52.193 93.637 1.00 26.52 383 LYS C O 1
ATOM 8896 N N . LEU C 1 384 ? -1.547 51.880 91.542 1.00 23.56 384 LEU C N 1
ATOM 8897 C CA . LEU C 1 384 ? -0.396 52.759 91.672 1.00 22.83 384 LEU C CA 1
ATOM 8898 C C . LEU C 1 384 ? -0.671 54.166 91.147 1.00 25.81 384 LEU C C 1
ATOM 8899 O O . LEU C 1 384 ? 0.254 54.986 91.075 1.00 27.31 384 LEU C O 1
ATOM 8904 N N . GLY C 1 385 ? -1.915 54.461 90.780 1.00 23.13 385 GLY C N 1
ATOM 8905 C CA . GLY C 1 385 ? -2.261 55.779 90.299 1.00 25.40 385 GLY C CA 1
ATOM 8906 C C . GLY C 1 385 ? -2.013 56.008 88.827 1.00 27.08 385 GLY C C 1
ATOM 8907 O O . GLY C 1 385 ? -2.101 57.155 88.373 1.00 26.70 385 GLY C O 1
ATOM 8908 N N . ILE C 1 386 ? -1.717 54.960 88.065 1.00 23.99 386 ILE C N 1
ATOM 8909 C CA . ILE C 1 386 ? -1.486 55.068 86.628 1.00 23.82 386 ILE C CA 1
ATOM 8910 C C . ILE C 1 386 ? -2.793 54.686 85.942 1.00 23.90 386 ILE C C 1
ATOM 8911 O O . ILE C 1 386 ? -3.112 53.502 85.783 1.00 23.21 386 ILE C O 1
ATOM 8916 N N . GLN C 1 387 ? -3.556 55.691 85.535 1.00 23.53 387 GLN C N 1
ATOM 8917 C CA . GLN C 1 387 ? -4.841 55.484 84.893 1.00 23.67 387 GLN C CA 1
ATOM 8918 C C . GLN C 1 387 ? -4.709 55.695 83.392 1.00 22.29 387 GL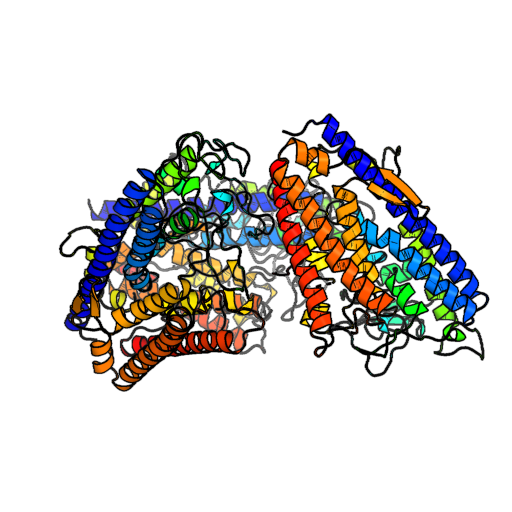N C C 1
ATOM 8919 O O . GLN C 1 387 ? -3.695 56.195 82.896 1.00 23.13 387 GLN C O 1
ATOM 8925 N N . ASP C 1 388 ? -5.752 55.291 82.663 1.00 20.21 388 ASP C N 1
ATOM 8926 C CA . ASP C 1 388 ? -5.793 55.473 81.215 1.00 22.17 388 ASP C CA 1
ATOM 8927 C C . ASP C 1 388 ? -4.605 54.781 80.550 1.00 21.62 388 ASP C C 1
ATOM 8928 O O . ASP C 1 388 ? -3.968 55.336 79.653 1.00 20.02 388 ASP C O 1
ATOM 8933 N N . LEU C 1 389 ? -4.279 53.571 81.013 1.00 19.26 389 LEU C N 1
ATOM 8934 C CA . LEU C 1 389 ? -3.130 52.877 80.444 1.00 18.58 389 LEU C CA 1
ATOM 8935 C C . LEU C 1 389 ? -3.325 52.637 78.951 1.00 20.33 389 LEU C C 1
ATOM 8936 O O . LEU C 1 389 ? -2.400 52.850 78.157 1.00 20.85 389 LEU C O 1
ATOM 8941 N N . LYS C 1 390 ? -4.535 52.233 78.551 1.00 17.71 390 LYS C N 1
ATOM 8942 C CA . LYS C 1 390 ? -4.912 52.066 77.154 1.00 19.62 390 LYS C CA 1
ATOM 8943 C C . LYS C 1 390 ? -3.901 51.190 76.418 1.00 17.19 390 LYS C C 1
ATOM 8944 O O . LYS C 1 390 ? -3.320 51.636 75.411 1.00 18.22 390 LYS C O 1
ATOM 8950 N N . PRO C 1 391 ? -3.636 49.969 76.876 1.00 18.23 391 PRO C N 1
ATOM 8951 C CA . PRO C 1 391 ? -2.642 49.141 76.183 1.00 18.48 391 PRO C CA 1
ATOM 8952 C C . PRO C 1 391 ? -3.080 48.877 74.749 1.00 20.01 391 PRO C C 1
ATOM 8953 O O . PRO C 1 391 ? -4.263 48.678 74.469 1.00 20.01 391 PRO C O 1
ATOM 8957 N N . ASP C 1 392 ? -2.111 48.904 73.844 1.00 18.99 392 ASP C N 1
ATOM 8958 C CA . ASP C 1 392 ? -2.402 48.855 72.413 1.00 21.11 392 ASP C CA 1
ATOM 8959 C C . ASP C 1 392 ? -3.082 47.539 72.036 1.00 19.79 392 ASP C C 1
ATOM 8960 O O . ASP C 1 392 ? -2.560 46.457 72.325 1.00 19.58 392 ASP C O 1
ATOM 8965 N N . ASN C 1 393 ? -4.237 47.633 71.374 1.00 18.13 393 ASN C N 1
ATOM 8966 C CA . ASN C 1 393 ? -4.967 46.450 70.931 1.00 19.31 393 ASN C CA 1
ATOM 8967 C C . ASN C 1 393 ? -4.718 46.098 69.466 1.00 20.87 393 ASN C C 1
ATOM 8968 O O . ASN C 1 393 ? -5.323 45.140 68.962 1.00 21.87 393 ASN C O 1
ATOM 8973 N N . ALA C 1 394 ? -3.845 46.840 68.775 1.00 21.04 394 ALA C N 1
ATOM 8974 C CA . ALA C 1 394 ? -3.565 46.621 67.349 1.00 23.66 394 ALA C CA 1
ATOM 8975 C C . ALA C 1 394 ? -4.852 46.466 66.530 1.00 26.11 394 ALA C C 1
ATOM 8976 O O . ALA C 1 394 ? -4.905 45.690 65.573 1.00 24.04 394 ALA C O 1
ATOM 8978 N N . ASP C 1 395 ? -5.902 47.197 66.921 1.00 25.04 395 ASP C N 1
ATOM 8979 C CA . ASP C 1 395 ? -7.199 47.237 66.244 1.00 27.83 395 ASP C CA 1
ATOM 8980 C C . ASP C 1 395 ? -7.955 45.914 66.277 1.00 28.61 395 ASP C C 1
ATOM 8981 O O . ASP C 1 395 ? -8.826 45.679 65.428 1.00 27.19 395 ASP C O 1
ATOM 8986 N N . HIS C 1 396 ? -7.659 45.044 67.231 1.00 23.52 396 HIS C N 1
ATOM 8987 C CA . HIS C 1 396 ? -8.410 43.813 67.429 1.00 25.07 396 HIS C CA 1
ATOM 8988 C C . HIS C 1 396 ? -9.447 44.011 68.533 1.00 28.05 396 HIS C C 1
ATOM 8989 O O . HIS C 1 396 ? -9.218 44.750 69.493 1.00 28.35 396 HIS C O 1
ATOM 8996 N N . GLU C 1 397 ? -10.581 43.328 68.399 1.00 30.90 397 GLU C N 1
ATOM 8997 C CA . GLU C 1 397 ? -11.554 43.230 69.475 1.00 36.68 397 GLU C CA 1
ATOM 8998 C C . GLU C 1 397 ? -11.622 41.786 69.948 1.00 35.68 397 GLU C C 1
ATOM 8999 O O . GLU C 1 397 ? -11.729 40.865 69.136 1.00 35.65 397 GLU C O 1
ATOM 9005 N N . PHE C 1 398 ? -11.546 41.604 71.260 1.00 32.85 398 PHE C N 1
ATOM 9006 C CA . PHE C 1 398 ? -11.390 40.277 71.829 1.00 36.55 398 PHE C CA 1
ATOM 9007 C C . PHE C 1 398 ? -12.656 39.802 72.536 1.00 43.38 398 PHE C C 1
ATOM 9008 O O . PHE C 1 398 ? -13.073 40.385 73.536 1.00 46.33 398 PHE C O 1
#

Radius of gyration: 34.41 Å; Cα contacts (8 Å, |Δi|>4): 2077; chains: 3; bounding box: 92×81×81 Å